Protein 4O2W (pdb70)

Structure (mmCIF, N/CA/C/O backbone):
data_4O2W
#
_entry.id   4O2W
#
_cell.length_a   53.383
_cell.length_b   70.902
_cell.length_c   105.549
_cell.angle_alpha   70.930
_cell.angle_beta   81.260
_cell.angle_gamma   90.840
#
_symmetry.space_group_name_H-M   'P 1'
#
loop_
_entity.id
_entity.type
_entity.pdbx_description
1 polymer 'E3 ubiquitin-protein ligase HERC1'
2 non-polymer 'MAGNESIUM ION'
3 non-polymer 'CHLORIDE ION'
4 non-polymer 'UNKNOWN ATOM OR ION'
5 water water
#
loop_
_atom_site.group_PDB
_atom_site.id
_atom_site.type_symbol
_atom_site.label_atom_id
_atom_site.label_alt_id
_atom_site.label_comp_id
_atom_site.label_asym_id
_atom_site.label_entity_id
_atom_site.label_seq_id
_atom_site.pdbx_PDB_ins_code
_atom_site.Cartn_x
_atom_site.Cartn_y
_atom_site.Cartn_z
_atom_site.occupancy
_atom_site.B_iso_or_equiv
_atom_site.auth_seq_id
_atom_site.auth_comp_id
_atom_site.auth_asym_id
_atom_site.auth_atom_id
_atom_site.pdbx_PDB_model_num
ATOM 1 N N . LYS A 1 40 ? 23.458 77.282 75.827 1.00 29.09 3996 LYS A N 1
ATOM 2 C CA . LYS A 1 40 ? 24.278 76.065 76.122 1.00 29.15 3996 LYS A CA 1
ATOM 3 C C . LYS A 1 40 ? 25.752 76.430 76.298 1.00 28.30 3996 LYS A C 1
ATOM 4 O O . LYS A 1 40 ? 26.195 77.467 75.832 1.00 31.17 3996 LYS A O 1
ATOM 8 N N . CYS A 1 41 ? 26.505 75.581 76.984 1.00 25.60 3997 CYS A N 1
ATOM 9 C CA . CYS A 1 41 ? 27.955 75.732 77.072 1.00 23.58 3997 CYS A CA 1
ATOM 10 C C . CYS A 1 41 ? 28.590 74.347 76.970 1.00 21.22 3997 CYS A C 1
ATOM 11 O O . CYS A 1 41 ? 27.880 73.358 76.853 1.00 20.51 3997 CYS A O 1
ATOM 14 N N . ASP A 1 42 ? 29.919 74.288 76.995 1.00 19.94 3998 ASP A N 1
ATOM 15 C CA . ASP A 1 42 ? 30.646 73.021 76.971 1.00 19.19 3998 ASP A CA 1
ATOM 16 C C . ASP A 1 42 ? 31.184 72.772 78.362 1.00 16.97 3998 ASP A C 1
ATOM 17 O O . ASP A 1 42 ? 31.740 73.679 78.991 1.00 15.37 3998 ASP A O 1
ATOM 22 N N . VAL A 1 43 ? 31.014 71.540 78.833 1.00 14.82 3999 VAL A N 1
ATOM 23 C CA . VAL A 1 43 ? 31.453 71.158 80.145 1.00 13.94 3999 VAL A CA 1
ATOM 24 C C . VAL A 1 43 ? 32.329 69.942 80.030 1.00 13.87 3999 VAL A C 1
ATOM 25 O O . VAL A 1 43 ? 31.965 68.974 79.329 1.00 12.88 3999 VAL A O 1
ATOM 29 N N . TYR A 1 44 ? 33.464 69.998 80.731 1.00 13.54 4000 TYR A N 1
ATOM 30 C CA . TYR A 1 44 ? 34.425 68.902 80.791 1.00 14.37 4000 TYR A CA 1
ATOM 31 C C . TYR A 1 44 ? 34.612 68.480 82.245 1.00 13.83 4000 TYR A C 1
ATOM 32 O O . TYR A 1 44 ? 34.734 69.328 83.127 1.00 13.58 4000 TYR A O 1
ATOM 41 N N . LEU A 1 45 ? 34.634 67.162 82.458 1.00 12.70 4001 LEU A N 1
ATOM 42 C CA . LEU A 1 45 ? 34.712 66.537 83.747 1.00 12.88 4001 LEU A CA 1
ATOM 43 C C . LEU A 1 45 ? 35.775 65.465 83.712 1.00 12.20 4001 LEU A C 1
ATOM 44 O O . LEU A 1 45 ? 36.022 64.877 82.658 1.00 13.14 4001 LEU A O 1
ATOM 49 N N . TRP A 1 46 ? 36.412 65.214 84.846 1.00 11.17 4002 TRP A N 1
ATOM 50 C CA . TRP A 1 46 ? 37.466 64.201 84.936 1.00 10.89 4002 TRP A CA 1
ATOM 51 C C . TRP A 1 46 ? 37.763 63.864 86.388 1.00 11.02 4002 TRP A C 1
ATOM 52 O O . TRP A 1 46 ? 37.344 64.573 87.280 1.00 10.85 4002 TRP A O 1
ATOM 63 N N . GLY A 1 47 ? 38.443 62.751 86.602 1.00 11.10 4003 GLY A N 1
ATOM 64 C CA . GLY A 1 47 ? 38.749 62.235 87.918 1.00 11.58 4003 GLY A CA 1
ATOM 65 C C . GLY A 1 47 ? 37.921 60.988 88.208 1.00 12.10 4003 GLY A C 1
ATOM 66 O O . GLY A 1 47 ? 37.546 60.265 87.284 1.00 11.93 4003 GLY A O 1
ATOM 67 N N . ALA A 1 48 ? 37.629 60.764 89.493 1.00 12.25 4004 ALA A N 1
ATOM 68 C CA . ALA A 1 48 ? 36.853 59.611 89.944 1.00 12.69 4004 ALA A CA 1
ATOM 69 C C . ALA A 1 48 ? 35.388 59.763 89.524 1.00 13.07 4004 ALA A C 1
ATOM 70 O O . ALA A 1 48 ? 34.817 60.871 89.553 1.00 12.62 4004 ALA A O 1
ATOM 72 N N . GLY A 1 49 ? 34.794 58.655 89.085 1.00 13.04 4005 GLY A N 1
ATOM 73 C CA . GLY A 1 49 ? 33.438 58.660 88.564 1.00 13.17 4005 GLY A CA 1
ATOM 74 C C . GLY A 1 49 ? 32.668 57.390 88.905 1.00 13.98 4005 GLY A C 1
ATOM 75 O O . GLY A 1 49 ? 31.634 57.099 88.280 1.00 13.22 4005 GLY A O 1
ATOM 76 N N . ARG A 1 50 ? 33.118 56.665 89.921 1.00 14.93 4006 ARG A N 1
ATOM 77 C CA . ARG A 1 50 ? 32.500 55.381 90.272 1.00 16.95 4006 ARG A CA 1
ATOM 78 C C . ARG A 1 50 ? 31.110 55.464 90.944 1.00 16.11 4006 ARG A C 1
ATOM 79 O O . ARG A 1 50 ? 30.387 54.460 90.973 1.00 14.59 4006 ARG A O 1
ATOM 87 N N . HIS A 1 51 ? 30.725 56.651 91.436 1.00 14.57 4007 HIS A N 1
ATOM 88 C CA . HIS A 1 51 ? 29.378 56.862 91.961 1.00 14.02 4007 HIS A CA 1
ATOM 89 C C . HIS A 1 51 ? 28.465 57.590 90.992 1.00 12.47 4007 HIS A C 1
ATOM 90 O O . HIS A 1 51 ? 27.365 58.008 91.384 1.00 12.17 4007 HIS A O 1
ATOM 97 N N . GLY A 1 52 ? 28.912 57.746 89.744 1.00 10.90 4008 GLY A N 1
ATOM 98 C CA . GLY A 1 52 ? 28.157 58.444 88.708 1.00 10.88 4008 GLY A CA 1
ATOM 99 C C . GLY A 1 52 ? 28.271 59.966 88.718 1.00 10.59 4008 GLY A C 1
ATOM 100 O O . GLY A 1 52 ? 27.510 60.659 88.040 1.00 10.54 4008 GLY A O 1
ATOM 101 N N . GLN A 1 53 ? 29.208 60.494 89.495 1.00 10.29 4009 GLN A N 1
ATOM 102 C CA . GLN A 1 53 ? 29.364 61.948 89.609 1.00 10.58 4009 GLN A CA 1
ATOM 103 C C . GLN A 1 53 ? 29.837 62.653 88.318 1.00 10.91 4009 GLN A C 1
ATOM 104 O O . GLN A 1 53 ? 29.711 63.869 88.198 1.00 11.25 4009 GLN A O 1
ATOM 110 N N . LEU A 1 54 ? 30.373 61.908 87.354 1.00 11.06 4010 LEU A N 1
ATOM 111 C CA . LEU A 1 54 ? 30.704 62.466 86.041 1.00 11.51 4010 LEU A CA 1
ATOM 112 C C . LEU A 1 54 ? 29.649 62.113 84.968 1.00 12.15 4010 LEU A C 1
ATOM 113 O O . LEU A 1 54 ? 29.836 62.414 83.794 1.00 11.84 4010 LEU A O 1
ATOM 118 N N . ALA A 1 55 ? 28.540 61.497 85.381 1.00 13.06 4011 ALA A N 1
ATOM 119 C CA . ALA A 1 55 ? 27.502 61.055 84.452 1.00 13.82 4011 ALA A CA 1
ATOM 120 C C . ALA A 1 55 ? 28.124 60.344 83.243 1.00 14.64 4011 ALA A C 1
ATOM 121 O O . ALA A 1 55 ? 28.959 59.458 83.422 1.00 14.64 4011 ALA A O 1
ATOM 123 N N . GLU A 1 56 ? 27.782 60.748 82.023 1.00 16.17 4012 GLU A N 1
ATOM 124 C CA . GLU A 1 56 ? 28.206 60.002 80.828 1.00 17.85 4012 GLU A CA 1
ATOM 125 C C . GLU A 1 56 ? 29.693 60.169 80.481 1.00 17.60 4012 GLU A C 1
ATOM 126 O O . GLU A 1 56 ? 30.227 59.431 79.674 1.00 18.24 4012 GLU A O 1
ATOM 132 N N . ALA A 1 57 ? 30.379 61.128 81.094 1.00 17.86 4013 ALA A N 1
ATOM 133 C CA . ALA A 1 57 ? 31.811 61.283 80.870 1.00 17.75 4013 ALA A CA 1
ATOM 134 C C . ALA A 1 57 ? 32.652 60.068 81.292 1.00 18.08 4013 ALA A C 1
ATOM 135 O O . ALA A 1 57 ? 33.777 59.924 80.830 1.00 19.75 4013 ALA A O 1
ATOM 137 N N . GLY A 1 58 ? 32.136 59.224 82.177 1.00 18.03 4014 GLY A N 1
ATOM 138 C CA . GLY A 1 58 ? 32.781 57.947 82.487 1.00 18.20 4014 GLY A CA 1
ATOM 139 C C . GLY A 1 58 ? 32.969 57.653 83.966 1.00 18.39 4014 GLY A C 1
ATOM 140 O O . GLY A 1 58 ? 32.564 58.437 84.823 1.00 17.89 4014 GLY A O 1
ATOM 141 N N . ARG A 1 59 ? 33.634 56.525 84.242 1.00 19.29 4015 ARG A N 1
ATOM 142 C CA A ARG A 1 59 ? 33.820 56.029 85.600 0.50 19.37 4015 ARG A CA 1
ATOM 143 C CA B ARG A 1 59 ? 33.833 56.015 85.599 0.50 18.92 4015 ARG A CA 1
ATOM 144 C C . ARG A 1 59 ? 35.196 56.335 86.188 1.00 19.30 4015 ARG A C 1
ATOM 145 O O . ARG A 1 59 ? 35.326 56.523 87.397 1.00 20.37 4015 ARG A O 1
ATOM 160 N N . ASN A 1 60 ? 36.224 56.321 85.357 1.00 19.84 4016 ASN A N 1
ATOM 161 C CA . ASN A 1 60 ? 37.584 56.656 85.799 1.00 20.93 4016 ASN A CA 1
ATOM 162 C C . ASN A 1 60 ? 38.231 57.416 84.661 1.00 20.62 4016 ASN A C 1
ATOM 163 O O . ASN A 1 60 ? 38.615 56.819 83.657 1.00 21.06 4016 ASN A O 1
ATOM 168 N N . VAL A 1 61 ? 38.334 58.729 84.822 1.00 19.18 4017 VAL A N 1
ATOM 169 C CA . VAL A 1 61 ? 38.661 59.615 83.729 1.00 18.76 4017 VAL A CA 1
ATOM 170 C C . VAL A 1 61 ? 39.945 60.396 84.059 1.00 19.29 4017 VAL A C 1
ATOM 171 O O . VAL A 1 61 ? 39.982 61.153 85.026 1.00 18.39 4017 VAL A O 1
ATOM 175 N N . MET A 1 62 ? 40.989 60.192 83.246 1.00 19.76 4018 MET A N 1
ATOM 176 C CA . MET A 1 62 ? 42.309 60.804 83.477 1.00 21.12 4018 MET A CA 1
ATOM 177 C C . MET A 1 62 ? 42.562 62.074 82.684 1.00 20.06 4018 MET A C 1
ATOM 178 O O . MET A 1 62 ? 43.553 62.754 82.941 1.00 19.56 4018 MET A O 1
ATOM 183 N N . VAL A 1 63 ? 41.694 62.364 81.716 1.00 19.64 4019 VAL A N 1
ATOM 184 C CA . VAL A 1 63 ? 41.811 63.531 80.852 1.00 20.17 4019 VAL A CA 1
ATOM 185 C C . VAL A 1 63 ? 40.437 64.158 80.718 1.00 19.10 4019 VAL A C 1
ATOM 186 O O . VAL A 1 63 ? 39.453 63.441 80.677 1.00 20.37 4019 VAL A O 1
ATOM 190 N N . PRO A 1 64 ? 40.361 65.492 80.644 1.00 17.65 4020 PRO A N 1
ATOM 191 C CA . PRO A 1 64 ? 39.062 66.133 80.577 1.00 17.12 4020 PRO A CA 1
ATOM 192 C C . PRO A 1 64 ? 38.151 65.510 79.517 1.00 17.38 4020 PRO A C 1
ATOM 193 O O . PRO A 1 64 ? 38.574 65.309 78.365 1.00 17.29 4020 PRO A O 1
ATOM 197 N N . ALA A 1 65 ? 36.915 65.201 79.890 1.00 15.99 4021 ALA A N 1
ATOM 198 C CA . ALA A 1 65 ? 36.021 64.530 78.948 1.00 15.55 4021 ALA A CA 1
ATOM 199 C C . ALA A 1 65 ? 34.746 65.295 78.821 1.00 14.93 4021 ALA A C 1
ATOM 200 O O . ALA A 1 65 ? 34.192 65.718 79.815 1.00 15.50 4021 ALA A O 1
ATOM 202 N N . ALA A 1 66 ? 34.264 65.472 77.602 1.00 15.06 4022 ALA A N 1
ATOM 203 C CA . ALA A 1 66 ? 33.025 66.221 77.363 1.00 15.46 4022 ALA A CA 1
ATOM 204 C C . ALA A 1 66 ? 31.817 65.604 78.087 1.00 15.63 4022 ALA A C 1
ATOM 205 O O . ALA A 1 66 ? 31.675 64.373 78.164 1.00 16.57 4022 ALA A O 1
ATOM 207 N N . ALA A 1 67 ? 30.958 66.461 78.632 1.00 15.32 4023 ALA A N 1
ATOM 208 C CA . ALA A 1 67 ? 29.721 66.005 79.281 1.00 15.36 4023 ALA A CA 1
ATOM 209 C C . ALA A 1 67 ? 28.516 66.747 78.682 1.00 15.56 4023 ALA A C 1
ATOM 210 O O . ALA A 1 67 ? 28.037 67.705 79.260 1.00 14.91 4023 ALA A O 1
ATOM 212 N N . PRO A 1 68 ? 28.026 66.292 77.518 1.00 15.67 4024 PRO A N 1
ATOM 213 C CA . PRO A 1 68 ? 26.909 66.940 76.820 1.00 16.01 4024 PRO A CA 1
ATOM 214 C C . PRO A 1 68 ? 25.658 67.172 77.693 1.00 15.44 4024 PRO A C 1
ATOM 215 O O . PRO A 1 68 ? 24.980 68.186 77.527 1.00 14.89 4024 PRO A O 1
ATOM 219 N N . SER A 1 69 ? 25.369 66.252 78.614 1.00 14.68 4025 SER A N 1
ATOM 220 C CA . SER A 1 69 ? 24.179 66.364 79.478 1.00 13.95 4025 SER A CA 1
ATOM 221 C C . SER A 1 69 ? 24.257 67.530 80.430 1.00 13.45 4025 SER A C 1
ATOM 222 O O . SER A 1 69 ? 23.240 67.928 80.962 1.00 13.40 4025 SER A O 1
ATOM 225 N N . PHE A 1 70 ? 25.463 68.052 80.671 1.00 13.57 4026 PHE A N 1
ATOM 226 C CA . PHE A 1 70 ? 25.670 69.205 81.531 1.00 13.45 4026 PHE A CA 1
ATOM 227 C C . PHE A 1 70 ? 25.552 70.542 80.776 1.00 13.82 4026 PHE A C 1
ATOM 228 O O . PHE A 1 70 ? 25.826 71.588 81.367 1.00 13.01 4026 PHE A O 1
ATOM 236 N N . SER A 1 71 ? 25.134 70.530 79.506 1.00 14.36 4027 SER A N 1
ATOM 237 C CA A SER A 1 71 ? 25.288 71.716 78.646 0.50 14.95 4027 SER A CA 1
ATOM 238 C CA B SER A 1 71 ? 25.270 71.707 78.637 0.50 14.96 4027 SER A CA 1
ATOM 239 C C . SER A 1 71 ? 24.445 72.941 79.037 1.00 15.90 4027 SER A C 1
ATOM 240 O O . SER A 1 71 ? 24.755 74.059 78.604 1.00 16.14 4027 SER A O 1
ATOM 245 N N . GLN A 1 72 ? 23.408 72.755 79.858 1.00 17.50 4028 GLN A N 1
ATOM 246 C CA . GLN A 1 72 ? 22.638 73.887 80.391 1.00 19.63 4028 GLN A CA 1
ATOM 247 C C . GLN A 1 72 ? 23.211 74.476 81.688 1.00 19.10 4028 GLN A C 1
ATOM 248 O O . GLN A 1 72 ? 22.561 75.313 82.305 1.00 17.57 4028 GLN A O 1
ATOM 254 N N . ALA A 1 73 ? 24.398 74.035 82.120 1.00 18.88 4029 ALA A N 1
ATOM 255 C CA . ALA A 1 73 ? 25.016 74.570 83.342 1.00 17.76 4029 ALA A CA 1
ATOM 256 C C . ALA A 1 73 ? 25.468 76.014 83.155 1.00 17.54 4029 ALA A C 1
ATOM 257 O O . ALA A 1 73 ? 26.065 76.339 82.138 1.00 17.22 4029 ALA A O 1
ATOM 259 N N . GLN A 1 74 ? 25.150 76.867 84.120 1.00 16.91 4030 GLN A N 1
ATOM 260 C CA . GLN A 1 74 ? 25.842 78.140 84.291 1.00 17.33 4030 GLN A CA 1
ATOM 261 C C . GLN A 1 74 ? 26.974 77.930 85.311 1.00 16.36 4030 GLN A C 1
ATOM 262 O O . GLN A 1 74 ? 28.034 78.545 85.199 1.00 16.44 4030 GLN A O 1
ATOM 268 N N . GLN A 1 75 ? 26.749 77.065 86.306 1.00 15.11 4031 GLN A N 1
ATOM 269 C CA . GLN A 1 75 ? 27.788 76.666 87.257 1.00 14.50 4031 GLN A CA 1
ATOM 270 C C . GLN A 1 75 ? 27.766 75.148 87.463 1.00 13.32 4031 GLN A C 1
ATOM 271 O O . GLN A 1 75 ? 26.711 74.500 87.353 1.00 13.16 4031 GLN A O 1
ATOM 277 N N . VAL A 1 76 ? 28.935 74.603 87.746 1.00 12.11 4032 VAL A N 1
ATOM 278 C CA . VAL A 1 76 ? 29.118 73.206 88.102 1.00 11.88 4032 VAL A CA 1
ATOM 279 C C . VAL A 1 76 ? 29.926 73.202 89.386 1.00 12.15 4032 VAL A C 1
ATOM 280 O O . VAL A 1 76 ? 30.922 73.928 89.499 1.00 11.37 4032 VAL A O 1
ATOM 284 N N . ILE A 1 77 ? 29.492 72.401 90.355 1.00 12.48 4033 ILE A N 1
ATOM 285 C CA . ILE A 1 77 ? 30.133 72.360 91.667 1.00 12.64 4033 ILE A CA 1
ATOM 286 C C . ILE A 1 77 ? 30.447 70.923 92.046 1.00 12.61 4033 ILE A C 1
ATOM 287 O O . ILE A 1 77 ? 29.556 70.117 92.263 1.00 12.88 4033 ILE A O 1
ATOM 292 N N . CYS A 1 78 ? 31.726 70.619 92.124 1.00 12.68 4034 CYS A N 1
ATOM 293 C CA . CYS A 1 78 ? 32.201 69.280 92.424 1.00 12.68 4034 CYS A CA 1
ATOM 294 C C . CYS A 1 78 ? 32.387 69.150 93.917 1.00 12.14 4034 CYS A C 1
ATOM 295 O O . CYS A 1 78 ? 32.954 70.035 94.558 1.00 11.33 4034 CYS A O 1
ATOM 298 N N . GLY A 1 79 ? 31.926 68.033 94.470 1.00 12.11 4035 GLY A N 1
ATOM 299 C CA . GLY A 1 79 ? 31.949 67.825 95.912 1.00 11.82 4035 GLY A CA 1
ATOM 300 C C . GLY A 1 79 ? 32.568 66.502 96.303 1.00 11.79 4035 GLY A C 1
ATOM 301 O O . GLY A 1 79 ? 33.530 66.051 95.704 1.00 11.40 4035 GLY A O 1
ATOM 302 N N . GLN A 1 80 ? 31.994 65.891 97.322 1.00 12.18 4036 GLN A N 1
ATOM 303 C CA A GLN A 1 80 ? 32.475 64.595 97.789 0.50 12.86 4036 GLN A CA 1
ATOM 304 C CA B GLN A 1 80 ? 32.454 64.608 97.837 0.50 12.26 4036 GLN A CA 1
ATOM 305 C C . GLN A 1 80 ? 31.802 63.473 96.999 1.00 12.33 4036 GLN A C 1
ATOM 306 O O . GLN A 1 80 ? 30.701 63.022 97.322 1.00 12.40 4036 GLN A O 1
ATOM 317 N N . ASN A 1 81 ? 32.473 63.049 95.927 1.00 11.97 4037 ASN A N 1
ATOM 318 C CA . ASN A 1 81 ? 31.952 62.048 94.983 1.00 12.41 4037 ASN A CA 1
ATOM 319 C C . ASN A 1 81 ? 30.582 62.409 94.425 1.00 12.14 4037 ASN A C 1
ATOM 320 O O . ASN A 1 81 ? 29.803 61.530 94.014 1.00 11.59 4037 ASN A O 1
ATOM 325 N N . CYS A 1 82 ? 30.308 63.717 94.353 1.00 11.97 4038 CYS A N 1
ATOM 326 C CA . CYS A 1 82 ? 29.030 64.208 93.830 1.00 12.02 4038 CYS A CA 1
ATOM 327 C C . CYS A 1 82 ? 29.251 65.508 93.056 1.00 11.60 4038 CYS A C 1
ATOM 328 O O . CYS A 1 82 ? 30.267 66.175 93.214 1.00 10.91 4038 CYS A O 1
ATOM 331 N N . THR A 1 83 ? 28.292 65.845 92.210 1.00 11.34 4039 THR A N 1
ATOM 332 C CA . THR A 1 83 ? 28.379 67.021 91.393 1.00 11.20 4039 THR A CA 1
ATOM 333 C C . THR A 1 83 ? 27.019 67.694 91.345 1.00 11.37 4039 THR A C 1
ATOM 334 O O . THR A 1 83 ? 26.000 67.009 91.182 1.00 10.98 4039 THR A O 1
ATOM 338 N N . PHE A 1 84 ? 27.009 69.027 91.504 1.00 10.95 4040 PHE A N 1
ATOM 339 C CA . PHE A 1 84 ? 25.802 69.849 91.308 1.00 10.98 4040 PHE A CA 1
ATOM 340 C C . PHE A 1 84 ? 25.959 70.819 90.132 1.00 11.33 4040 PHE A C 1
ATOM 341 O O . PHE A 1 84 ? 27.065 71.221 89.781 1.00 11.17 4040 PHE A O 1
ATOM 349 N N . VAL A 1 85 ? 24.819 71.163 89.534 1.00 11.98 4041 VAL A N 1
ATOM 350 C CA . VAL A 1 85 ? 24.716 72.140 88.466 1.00 11.95 4041 VAL A CA 1
ATOM 351 C C . VAL A 1 85 ? 23.700 73.181 88.873 1.00 12.16 4041 VAL A C 1
ATOM 352 O O . VAL A 1 85 ? 22.651 72.846 89.448 1.00 11.37 4041 VAL A O 1
ATOM 356 N N . ILE A 1 86 ? 24.025 74.454 88.618 1.00 12.61 4042 ILE A N 1
ATOM 357 C CA . ILE A 1 86 ? 23.038 75.534 88.707 1.00 13.05 4042 ILE A CA 1
ATOM 358 C C . ILE A 1 86 ? 22.767 76.024 87.272 1.00 13.48 4042 ILE A C 1
ATOM 359 O O . ILE A 1 86 ? 23.698 76.433 86.571 1.00 12.82 4042 ILE A O 1
ATOM 364 N N . GLN A 1 87 ? 21.511 75.939 86.822 1.00 14.09 4043 GLN A N 1
ATOM 365 C CA . GLN A 1 87 ? 21.118 76.549 85.545 1.00 15.00 4043 GLN A CA 1
ATOM 366 C C . GLN A 1 87 ? 20.950 78.067 85.695 1.00 15.60 4043 GLN A C 1
ATOM 367 O O . GLN A 1 87 ? 20.786 78.587 86.809 1.00 14.97 4043 GLN A O 1
ATOM 373 N N . ALA A 1 88 ? 20.949 78.763 84.565 1.00 16.51 4044 ALA A N 1
ATOM 374 C CA . ALA A 1 88 ? 20.809 80.218 84.546 1.00 17.60 4044 ALA A CA 1
ATOM 375 C C . ALA A 1 88 ? 19.468 80.672 85.128 1.00 17.14 4044 ALA A C 1
ATOM 376 O O . ALA A 1 88 ? 19.382 81.786 85.600 1.00 18.15 4044 ALA A O 1
ATOM 378 N N . ASN A 1 89 ? 18.443 79.817 85.109 1.00 16.24 4045 ASN A N 1
ATOM 379 C CA . ASN A 1 89 ? 17.163 80.138 85.752 1.00 16.56 4045 ASN A CA 1
ATOM 380 C C . ASN A 1 89 ? 17.072 79.806 87.259 1.00 15.94 4045 ASN A C 1
ATOM 381 O O . ASN A 1 89 ? 16.019 79.964 87.867 1.00 17.03 4045 ASN A O 1
ATOM 386 N N . GLY A 1 90 ? 18.153 79.334 87.881 1.00 14.61 4046 GLY A N 1
ATOM 387 C CA . GLY A 1 90 ? 18.110 79.094 89.329 1.00 13.74 4046 GLY A CA 1
ATOM 388 C C . GLY A 1 90 ? 17.786 77.674 89.764 1.00 13.00 4046 GLY A C 1
ATOM 389 O O . GLY A 1 90 ? 17.819 77.374 90.960 1.00 12.75 4046 GLY A O 1
ATOM 390 N N . THR A 1 91 ? 17.455 76.810 88.809 1.00 12.42 4047 THR A N 1
ATOM 391 C CA . THR A 1 91 ? 17.246 75.388 89.069 1.00 11.99 4047 THR A CA 1
ATOM 392 C C . THR A 1 91 ? 18.560 74.693 89.360 1.00 11.74 4047 THR A C 1
ATOM 393 O O . THR A 1 91 ? 19.586 74.981 88.721 1.00 11.72 4047 THR A O 1
ATOM 397 N N . VAL A 1 92 ? 18.535 73.772 90.317 1.00 11.04 4048 VAL A N 1
ATOM 398 C CA . VAL A 1 92 ? 19.727 73.048 90.703 1.00 10.96 4048 VAL A CA 1
ATOM 399 C C . VAL A 1 92 ? 19.511 71.548 90.418 1.00 10.95 4048 VAL A C 1
ATOM 400 O O . VAL A 1 92 ? 18.455 71.008 90.723 1.00 10.40 4048 VAL A O 1
ATOM 404 N N . LEU A 1 93 ? 20.524 70.884 89.845 1.00 10.97 4049 LEU A N 1
ATOM 405 C CA . LEU A 1 93 ? 20.476 69.425 89.640 1.00 10.87 4049 LEU A CA 1
ATOM 406 C C . LEU A 1 93 ? 21.684 68.791 90.314 1.00 10.75 4049 LEU A C 1
ATOM 407 O O . LEU A 1 93 ? 22.651 69.486 90.613 1.00 10.50 4049 LEU A O 1
ATOM 412 N N . ALA A 1 94 ? 21.621 67.478 90.554 1.00 10.37 4050 ALA A N 1
ATOM 413 C CA . ALA A 1 94 ? 22.682 66.761 91.248 1.00 10.26 4050 ALA A CA 1
ATOM 414 C C . ALA A 1 94 ? 22.874 65.344 90.689 1.00 10.78 4050 ALA A C 1
ATOM 415 O O . ALA A 1 94 ? 21.934 64.751 90.123 1.00 9.82 4050 ALA A O 1
ATOM 417 N N . CYS A 1 95 ? 24.091 64.812 90.835 1.00 10.86 4051 CYS A N 1
ATOM 418 C CA . CYS A 1 95 ? 24.340 63.406 90.559 1.00 11.58 4051 CYS A CA 1
ATOM 419 C C . CYS A 1 95 ? 25.528 62.965 91.362 1.00 11.30 4051 CYS A C 1
ATOM 420 O O . CYS A 1 95 ? 26.233 63.807 91.952 1.00 10.82 4051 CYS A O 1
ATOM 423 N N . GLY A 1 96 ? 25.742 61.656 91.399 1.00 10.37 4052 GLY A N 1
ATOM 424 C CA . GLY A 1 96 ? 26.849 61.094 92.131 1.00 10.57 4052 GLY A CA 1
ATOM 425 C C . GLY A 1 96 ? 26.413 60.375 93.397 1.00 10.72 4052 GLY A C 1
ATOM 426 O O . GLY A 1 96 ? 25.296 59.862 93.472 1.00 10.40 4052 GLY A O 1
ATOM 427 N N . GLU A 1 97 ? 27.308 60.331 94.386 1.00 11.07 4053 GLU A N 1
ATOM 428 C CA . GLU A 1 97 ? 27.056 59.600 95.613 1.00 11.78 4053 GLU A CA 1
ATOM 429 C C . GLU A 1 97 ? 25.988 60.311 96.446 1.00 11.75 4053 GLU A C 1
ATOM 430 O O . GLU A 1 97 ? 26.023 61.549 96.648 1.00 11.74 4053 GLU A O 1
ATOM 436 N N . GLY A 1 98 ? 25.043 59.521 96.924 1.00 11.86 4054 GLY A N 1
ATOM 437 C CA . GLY A 1 98 ? 23.877 60.027 97.638 1.00 11.88 4054 GLY A CA 1
ATOM 438 C C . GLY A 1 98 ? 23.912 59.790 99.128 1.00 12.06 4054 GLY A C 1
ATOM 439 O O . GLY A 1 98 ? 23.002 60.204 99.835 1.00 11.67 4054 GLY A O 1
ATOM 440 N N . SER A 1 99 ? 24.969 59.143 99.615 1.00 13.08 4055 SER A N 1
ATOM 441 C CA . SER A 1 99 ? 25.105 58.838 101.044 1.00 13.77 4055 SER A CA 1
ATOM 442 C C . SER A 1 99 ? 24.761 60.028 101.943 1.00 14.03 4055 SER A C 1
ATOM 443 O O . SER A 1 99 ? 25.132 61.176 101.633 1.00 13.68 4055 SER A O 1
ATOM 446 N N . TYR A 1 100 ? 24.044 59.746 103.034 1.00 13.76 4056 TYR A N 1
ATOM 447 C CA . TYR A 1 100 ? 23.669 60.742 104.039 1.00 14.55 4056 TYR A CA 1
ATOM 448 C C . TYR A 1 100 ? 22.932 61.978 103.483 1.00 13.81 4056 TYR A C 1
ATOM 449 O O . TYR A 1 100 ? 23.224 63.121 103.877 1.00 12.69 4056 TYR A O 1
ATOM 458 N N . GLY A 1 101 ? 22.000 61.730 102.559 1.00 12.81 4057 GLY A N 1
ATOM 459 C CA . GLY A 1 101 ? 21.218 62.756 101.900 1.00 12.93 4057 GLY A CA 1
ATOM 460 C C . GLY A 1 101 ? 21.969 63.744 101.016 1.00 12.91 4057 GLY A C 1
ATOM 461 O O . GLY A 1 101 ? 21.505 64.861 100.807 1.00 13.20 4057 GLY A O 1
ATOM 462 N N . ARG A 1 102 ? 23.100 63.331 100.455 1.00 12.36 4058 ARG A N 1
ATOM 463 C CA . ARG A 1 102 ? 24.037 64.285 99.856 1.00 12.27 4058 ARG A CA 1
ATOM 464 C C . ARG A 1 102 ? 23.432 65.108 98.734 1.00 11.79 4058 ARG A C 1
ATOM 465 O O . ARG A 1 102 ? 23.742 66.301 98.568 1.00 10.98 4058 ARG A O 1
ATOM 473 N N . LEU A 1 103 ? 22.579 64.460 97.957 1.00 11.80 4059 LEU A N 1
ATOM 474 C CA . LEU A 1 103 ? 22.066 65.057 96.739 1.00 12.37 4059 LEU A CA 1
ATOM 475 C C . LEU A 1 103 ? 20.761 65.848 96.951 1.00 12.95 4059 LEU A C 1
ATOM 476 O O . LEU A 1 103 ? 20.224 66.447 95.995 1.00 12.94 4059 LEU A O 1
ATOM 481 N N . GLY A 1 104 ? 20.254 65.859 98.187 1.00 13.03 4060 GLY A N 1
ATOM 482 C CA . GLY A 1 104 ? 19.095 66.691 98.520 1.00 13.54 4060 GLY A CA 1
ATOM 483 C C . GLY A 1 104 ? 17.781 66.230 97.916 1.00 13.69 4060 GLY A C 1
ATOM 484 O O . GLY A 1 104 ? 16.865 67.030 97.769 1.00 13.81 4060 GLY A O 1
ATOM 485 N N . GLN A 1 105 ? 17.691 64.939 97.595 1.00 14.10 4061 GLN A N 1
ATOM 486 C CA . GLN A 1 105 ? 16.538 64.353 96.896 1.00 14.54 4061 GLN A CA 1
ATOM 487 C C . GLN A 1 105 ? 15.481 63.820 97.855 1.00 15.03 4061 GLN A C 1
ATOM 488 O O . GLN A 1 105 ? 14.444 63.333 97.421 1.00 15.32 4061 GLN A O 1
ATOM 494 N N . GLY A 1 106 ? 15.740 63.903 99.160 1.00 15.30 4062 GLY A N 1
ATOM 495 C CA . GLY A 1 106 ? 14.847 63.328 100.147 1.00 15.76 4062 GLY A CA 1
ATOM 496 C C . GLY A 1 106 ? 15.126 61.858 100.402 1.00 16.07 4062 GLY A C 1
ATOM 497 O O . GLY A 1 106 ? 14.380 61.199 101.114 1.00 16.94 4062 GLY A O 1
ATOM 498 N N . ASN A 1 107 ? 16.217 61.343 99.858 1.00 16.37 4063 ASN A N 1
ATOM 499 C CA . ASN A 1 107 ? 16.607 59.958 100.095 1.00 16.92 4063 ASN A CA 1
ATOM 500 C C . ASN A 1 107 ? 18.118 59.941 100.055 1.00 17.05 4063 ASN A C 1
ATOM 501 O O . ASN A 1 107 ? 18.716 61.020 99.996 1.00 17.87 4063 ASN A O 1
ATOM 506 N N . SER A 1 108 ? 18.740 58.759 100.092 1.00 16.05 4064 SER A N 1
ATOM 507 C CA . SER A 1 108 ? 20.203 58.654 99.980 1.00 16.19 4064 SER A CA 1
ATOM 508 C C . SER A 1 108 ? 20.682 57.821 98.793 1.00 15.66 4064 SER A C 1
ATOM 509 O O . SER A 1 108 ? 21.757 57.256 98.848 1.00 15.42 4064 SER A O 1
ATOM 512 N N . ASP A 1 109 ? 19.895 57.788 97.721 1.00 15.35 4065 ASP A N 1
ATOM 513 C CA . ASP A 1 109 ? 20.218 57.012 96.538 1.00 15.93 4065 ASP A CA 1
ATOM 514 C C . ASP A 1 109 ? 21.362 57.644 95.730 1.00 14.68 4065 ASP A C 1
ATOM 515 O O . ASP A 1 109 ? 21.395 58.861 95.534 1.00 14.30 4065 ASP A O 1
ATOM 520 N N . ASP A 1 110 ? 22.291 56.826 95.247 1.00 13.98 4066 ASP A N 1
ATOM 521 C CA . ASP A 1 110 ? 23.276 57.278 94.241 1.00 14.79 4066 ASP A CA 1
ATOM 522 C C . ASP A 1 110 ? 22.566 57.537 92.901 1.00 14.56 4066 ASP A C 1
ATOM 523 O O . ASP A 1 110 ? 21.645 56.810 92.528 1.00 14.16 4066 ASP A O 1
ATOM 528 N N . LEU A 1 111 ? 22.968 58.590 92.193 1.00 14.62 4067 LEU A N 1
ATOM 529 C CA . LEU A 1 111 ? 22.356 58.930 90.906 1.00 14.14 4067 LEU A CA 1
ATOM 530 C C . LEU A 1 111 ? 23.398 59.092 89.810 1.00 14.14 4067 LEU A C 1
ATOM 531 O O . LEU A 1 111 ? 24.397 59.803 89.998 1.00 14.05 4067 LEU A O 1
ATOM 536 N N . HIS A 1 112 ? 23.158 58.456 88.662 1.00 13.09 4068 HIS A N 1
ATOM 537 C CA . HIS A 1 112 ? 24.109 58.484 87.549 1.00 13.39 4068 HIS A CA 1
ATOM 538 C C . HIS A 1 112 ? 23.749 59.489 86.464 1.00 12.95 4068 HIS A C 1
ATOM 539 O O . HIS A 1 112 ? 24.501 59.632 85.500 1.00 13.02 4068 HIS A O 1
ATOM 546 N N . VAL A 1 113 ? 22.607 60.160 86.601 1.00 12.63 4069 VAL A N 1
ATOM 547 C CA . VAL A 1 113 ? 22.251 61.267 85.720 1.00 12.99 4069 VAL A CA 1
ATOM 548 C C . VAL A 1 113 ? 21.873 62.470 86.559 1.00 12.53 4069 VAL A C 1
ATOM 549 O O . VAL A 1 113 ? 21.380 62.311 87.674 1.00 13.25 4069 VAL A O 1
ATOM 553 N N . LEU A 1 114 ? 22.098 63.668 86.015 1.00 12.42 4070 LEU A N 1
ATOM 554 C CA . LEU A 1 114 ? 21.684 64.898 86.672 1.00 12.14 4070 LEU A CA 1
ATOM 555 C C . LEU A 1 114 ? 20.195 64.883 86.921 1.00 12.00 4070 LEU A C 1
ATOM 556 O O . LEU A 1 114 ? 19.411 64.624 85.996 1.00 11.58 4070 LEU A O 1
ATOM 561 N N . THR A 1 115 ? 19.814 65.170 88.160 1.00 11.54 4071 THR A N 1
ATOM 562 C CA . THR A 1 115 ? 18.427 65.090 88.607 1.00 12.07 4071 THR A CA 1
ATOM 563 C C . THR A 1 115 ? 18.082 66.359 89.383 1.00 11.99 4071 THR A C 1
ATOM 564 O O . THR A 1 115 ? 18.807 66.764 90.284 1.00 11.12 4071 THR A O 1
ATOM 568 N N . VAL A 1 116 ? 16.965 66.973 89.031 1.00 12.37 4072 VAL A N 1
ATOM 569 C CA . VAL A 1 116 ? 16.540 68.221 89.648 1.00 12.51 4072 VAL A CA 1
ATOM 570 C C . VAL A 1 116 ? 16.353 68.003 91.159 1.00 12.17 4072 VAL A C 1
ATOM 571 O O . VAL A 1 116 ? 15.887 66.954 91.581 1.00 12.23 4072 VAL A O 1
ATOM 575 N N . ILE A 1 117 ? 16.835 68.960 91.967 1.00 11.48 4073 ILE A N 1
ATOM 576 C CA . ILE A 1 117 ? 16.539 69.000 93.375 1.00 11.53 4073 ILE A CA 1
ATOM 577 C C . ILE A 1 117 ? 15.168 69.697 93.519 1.00 11.97 4073 ILE A C 1
ATOM 578 O O . ILE A 1 117 ? 15.085 70.927 93.552 1.00 12.14 4073 ILE A O 1
ATOM 583 N N . SER A 1 118 ? 14.103 68.907 93.564 1.00 12.61 4074 SER A N 1
ATOM 584 C CA A SER A 1 118 ? 12.740 69.428 93.603 0.50 13.36 4074 SER A CA 1
ATOM 585 C CA B SER A 1 118 ? 12.740 69.442 93.594 0.50 13.02 4074 SER A CA 1
ATOM 586 C C . SER A 1 118 ? 12.487 70.303 94.826 1.00 13.56 4074 SER A C 1
ATOM 587 O O . SER A 1 118 ? 11.710 71.246 94.768 1.00 14.84 4074 SER A O 1
ATOM 592 N N . ALA A 1 119 ? 13.152 70.004 95.932 1.00 13.99 4075 ALA A N 1
ATOM 593 C CA . ALA A 1 119 ? 12.993 70.808 97.153 1.00 14.35 4075 ALA A CA 1
ATOM 594 C C . ALA A 1 119 ? 13.530 72.244 97.066 1.00 14.13 4075 ALA A C 1
ATOM 595 O O . ALA A 1 119 ? 13.288 73.029 97.962 1.00 15.35 4075 ALA A O 1
ATOM 597 N N . LEU A 1 120 ? 14.248 72.610 96.012 1.00 13.88 4076 LEU A N 1
ATOM 598 C CA . LEU A 1 120 ? 14.607 74.021 95.821 1.00 13.15 4076 LEU A CA 1
ATOM 599 C C . LEU A 1 120 ? 13.798 74.661 94.720 1.00 13.30 4076 LEU A C 1
ATOM 600 O O . LEU A 1 120 ? 13.964 75.866 94.440 1.00 12.67 4076 LEU A O 1
ATOM 605 N N . GLN A 1 121 ? 12.911 73.885 94.090 1.00 13.62 4077 GLN A N 1
ATOM 606 C CA . GLN A 1 121 ? 12.061 74.462 93.055 1.00 14.02 4077 GLN A CA 1
ATOM 607 C C . GLN A 1 121 ? 11.186 75.512 93.687 1.00 13.57 4077 GLN A C 1
ATOM 608 O O . GLN A 1 121 ? 10.597 75.272 94.735 1.00 13.78 4077 GLN A O 1
ATOM 614 N N A GLY A 1 122 ? 11.114 76.673 93.041 0.50 13.70 4078 GLY A N 1
ATOM 615 N N B GLY A 1 122 ? 11.116 76.688 93.067 0.50 13.43 4078 GLY A N 1
ATOM 616 C CA A GLY A 1 122 ? 10.390 77.834 93.560 0.50 13.56 4078 GLY A CA 1
ATOM 617 C CA B GLY A 1 122 ? 10.374 77.831 93.621 0.50 13.10 4078 GLY A CA 1
ATOM 618 C C A GLY A 1 122 ? 11.366 78.955 93.852 0.50 13.77 4078 GLY A C 1
ATOM 619 C C B GLY A 1 122 ? 11.328 78.826 94.254 0.50 13.13 4078 GLY A C 1
ATOM 620 O O A GLY A 1 122 ? 11.071 80.123 93.631 0.50 13.15 4078 GLY A O 1
ATOM 621 O O B GLY A 1 122 ? 10.923 79.822 94.851 0.50 12.13 4078 GLY A O 1
ATOM 622 N N A PHE A 1 123 ? 12.542 78.575 94.345 0.50 14.09 4079 PHE A N 1
ATOM 623 N N B PHE A 1 123 ? 12.615 78.537 94.119 0.50 13.35 4079 PHE A N 1
ATOM 624 C CA A PHE A 1 123 ? 13.607 79.520 94.661 0.50 14.06 4079 PHE A CA 1
ATOM 625 C CA B PHE A 1 123 ? 13.652 79.420 94.618 0.50 13.43 4079 PHE A CA 1
ATOM 626 C C A PHE A 1 123 ? 14.624 79.580 93.519 0.50 13.76 4079 PHE A C 1
ATOM 627 C C B PHE A 1 123 ? 14.696 79.551 93.520 0.50 13.37 4079 PHE A C 1
ATOM 628 O O A PHE A 1 123 ? 14.883 78.575 92.853 0.50 13.72 4079 PHE A O 1
ATOM 629 O O B PHE A 1 123 ? 15.044 78.562 92.872 0.50 13.39 4079 PHE A O 1
ATOM 644 N N . VAL A 1 124 ? 15.183 80.765 93.293 1.00 13.21 4080 VAL A N 1
ATOM 645 C CA . VAL A 1 124 ? 16.247 80.969 92.334 1.00 12.89 4080 VAL A CA 1
ATOM 646 C C . VAL A 1 124 ? 17.557 80.878 93.116 1.00 12.74 4080 VAL A C 1
ATOM 647 O O . VAL A 1 124 ? 17.861 81.746 93.936 1.00 12.49 4080 VAL A O 1
ATOM 651 N N . VAL A 1 125 ? 18.316 79.814 92.868 1.00 12.13 4081 VAL A N 1
ATOM 652 C CA . VAL A 1 125 ? 19.585 79.594 93.540 1.00 12.27 4081 VAL A CA 1
ATOM 653 C C . VAL A 1 125 ? 20.677 80.287 92.747 1.00 12.50 4081 VAL A C 1
ATOM 654 O O . VAL A 1 125 ? 20.764 80.112 91.521 1.00 12.72 4081 VAL A O 1
ATOM 658 N N . THR A 1 126 ? 21.475 81.101 93.432 1.00 12.37 4082 THR A N 1
ATOM 659 C CA . THR A 1 126 ? 22.550 81.868 92.810 1.00 12.94 4082 THR A CA 1
ATOM 660 C C . THR A 1 126 ? 23.945 81.297 93.075 1.00 12.97 4082 THR A C 1
ATOM 661 O O . THR A 1 126 ? 24.868 81.508 92.276 1.00 12.11 4082 THR A O 1
ATOM 665 N N . GLN A 1 127 ? 24.116 80.627 94.218 1.00 12.92 4083 GLN A N 1
ATOM 666 C CA . GLN A 1 127 ? 25.399 80.024 94.565 1.00 13.46 4083 GLN A CA 1
ATOM 667 C C . GLN A 1 127 ? 25.198 78.732 95.336 1.00 11.54 4083 GLN A C 1
ATOM 668 O O . GLN A 1 127 ? 24.219 78.566 96.019 1.00 10.21 4083 GLN A O 1
ATOM 674 N N . LEU A 1 128 ? 26.160 77.837 95.231 1.00 10.91 4084 LEU A N 1
ATOM 675 C CA . LEU A 1 128 ? 26.108 76.570 95.946 1.00 10.57 4084 LEU A CA 1
ATOM 676 C C . LEU A 1 128 ? 27.510 76.121 96.307 1.00 10.35 4084 LEU A C 1
ATOM 677 O O . LEU A 1 128 ? 28.431 76.176 95.459 1.00 10.42 4084 LEU A O 1
ATOM 682 N N . VAL A 1 129 ? 27.661 75.654 97.544 1.00 9.92 4085 VAL A N 1
ATOM 683 C CA . VAL A 1 129 ? 28.924 75.127 98.032 1.00 10.26 4085 VAL A CA 1
ATOM 684 C C . VAL A 1 129 ? 28.687 73.774 98.664 1.00 10.44 4085 VAL A C 1
ATOM 685 O O . VAL A 1 129 ? 27.599 73.482 99.156 1.00 10.48 4085 VAL A O 1
ATOM 689 N N . THR A 1 130 ? 29.689 72.921 98.608 1.00 11.19 4086 THR A N 1
ATOM 690 C CA . THR A 1 130 ? 29.576 71.584 99.153 1.00 11.60 4086 THR A CA 1
ATOM 691 C C . THR A 1 130 ? 30.927 71.136 99.700 1.00 12.10 4086 THR A C 1
ATOM 692 O O . THR A 1 130 ? 31.947 71.576 99.225 1.00 12.07 4086 THR A O 1
ATOM 696 N N . SER A 1 131 ? 30.940 70.265 100.697 1.00 13.18 4087 SER A N 1
ATOM 697 C CA . SER A 1 131 ? 32.204 69.865 101.321 1.00 14.15 4087 SER A CA 1
ATOM 698 C C . SER A 1 131 ? 32.972 68.878 100.414 1.00 14.87 4087 SER A C 1
ATOM 699 O O . SER A 1 131 ? 32.370 68.206 99.560 1.00 13.57 4087 SER A O 1
ATOM 702 N N . CYS A 1 132 ? 34.284 68.790 100.624 1.00 14.87 4088 CYS A N 1
ATOM 703 C CA . CYS A 1 132 ? 35.125 67.860 99.884 1.00 16.39 4088 CYS A CA 1
ATOM 704 C C . CYS A 1 132 ? 35.603 66.685 100.736 1.00 15.60 4088 CYS A C 1
ATOM 705 O O . CYS A 1 132 ? 36.577 66.045 100.408 1.00 15.70 4088 CYS A O 1
ATOM 708 N N . GLY A 1 133 ? 34.932 66.412 101.840 1.00 15.41 4089 GLY A N 1
ATOM 709 C CA . GLY A 1 133 ? 35.335 65.315 102.702 1.00 15.22 4089 GLY A CA 1
ATOM 710 C C . GLY A 1 133 ? 34.390 65.059 103.843 1.00 15.57 4089 GLY A C 1
ATOM 711 O O . GLY A 1 133 ? 33.327 65.686 103.941 1.00 14.91 4089 GLY A O 1
ATOM 712 N N . SER A 1 134 ? 34.788 64.107 104.698 1.00 16.21 4090 SER A N 1
ATOM 713 C CA . SER A 1 134 ? 33.945 63.589 105.758 1.00 15.82 4090 SER A CA 1
ATOM 714 C C . SER A 1 134 ? 32.647 63.096 105.094 1.00 16.43 4090 SER A C 1
ATOM 715 O O . SER A 1 134 ? 32.684 62.638 103.944 1.00 15.48 4090 SER A O 1
ATOM 718 N N . ASP A 1 135 ? 31.505 63.204 105.771 1.00 16.71 4091 ASP A N 1
ATOM 719 C CA . ASP A 1 135 ? 30.304 62.572 105.262 1.00 17.40 4091 ASP A CA 1
ATOM 720 C C . ASP A 1 135 ? 29.432 63.453 104.383 1.00 16.27 4091 ASP A C 1
ATOM 721 O O . ASP A 1 135 ? 28.428 62.981 103.842 1.00 16.44 4091 ASP A O 1
ATOM 726 N N . GLY A 1 136 ? 29.835 64.704 104.194 1.00 14.39 4092 GLY A N 1
ATOM 727 C CA . GLY A 1 136 ? 29.301 65.471 103.084 1.00 13.86 4092 GLY A CA 1
ATOM 728 C C . GLY A 1 136 ? 28.162 66.347 103.511 1.00 13.35 4092 GLY A C 1
ATOM 729 O O . GLY A 1 136 ? 27.249 65.893 104.200 1.00 13.36 4092 GLY A O 1
ATOM 730 N N . HIS A 1 137 ? 28.240 67.627 103.149 1.00 12.50 4093 HIS A N 1
ATOM 731 C CA . HIS A 1 137 ? 27.113 68.516 103.333 1.00 12.20 4093 HIS A CA 1
ATOM 732 C C . HIS A 1 137 ? 27.212 69.674 102.357 1.00 11.77 4093 HIS A C 1
ATOM 733 O O . HIS A 1 137 ? 28.267 69.885 101.754 1.00 12.15 4093 HIS A O 1
ATOM 740 N N . SER A 1 138 ? 26.109 70.389 102.194 1.00 11.02 4094 SER A N 1
ATOM 741 C CA . SER A 1 138 ? 25.973 71.400 101.157 1.00 11.04 4094 SER A CA 1
ATOM 742 C C . SER A 1 138 ? 25.169 72.608 101.641 1.00 11.32 4094 SER A C 1
ATOM 743 O O . SER A 1 138 ? 24.340 72.490 102.558 1.00 10.94 4094 SER A O 1
ATOM 746 N N . MET A 1 139 ? 25.413 73.762 101.024 1.00 11.28 4095 MET A N 1
ATOM 747 C CA . MET A 1 139 ? 24.630 74.955 101.274 1.00 12.07 4095 MET A CA 1
ATOM 748 C C . MET A 1 139 ? 24.311 75.645 99.950 1.00 11.69 4095 MET A C 1
ATOM 749 O O . MET A 1 139 ? 25.196 75.753 99.079 1.00 11.19 4095 MET A O 1
ATOM 754 N N . ALA A 1 140 ? 23.061 76.084 99.786 1.00 10.97 4096 ALA A N 1
ATOM 755 C CA . ALA A 1 140 ? 22.680 76.854 98.599 1.00 10.99 4096 ALA A CA 1
ATOM 756 C C . ALA A 1 140 ? 22.145 78.218 99.020 1.00 10.97 4096 ALA A C 1
ATOM 757 O O . ALA A 1 140 ? 21.469 78.346 100.063 1.00 11.05 4096 ALA A O 1
ATOM 759 N N . LEU A 1 141 ? 22.407 79.212 98.189 1.00 10.68 4097 LEU A N 1
ATOM 760 C CA . LEU A 1 141 ? 22.049 80.589 98.470 1.00 11.20 4097 LEU A CA 1
ATOM 761 C C . LEU A 1 141 ? 21.026 81.035 97.464 1.00 11.92 4097 LEU A C 1
ATOM 762 O O . LEU A 1 141 ? 21.229 80.845 96.260 1.00 12.49 4097 LEU A O 1
ATOM 767 N N . THR A 1 142 ? 19.952 81.663 97.921 1.00 12.83 4098 THR A N 1
ATOM 768 C CA . THR A 1 142 ? 18.944 82.197 96.996 1.00 13.98 4098 THR A CA 1
ATOM 769 C C . THR A 1 142 ? 19.225 83.659 96.610 1.00 15.51 4098 THR A C 1
ATOM 770 O O . THR A 1 142 ? 20.121 84.318 97.170 1.00 14.44 4098 THR A O 1
ATOM 774 N N . GLU A 1 143 ? 18.452 84.146 95.639 1.00 17.14 4099 GLU A N 1
ATOM 775 C CA . GLU A 1 143 ? 18.427 85.571 95.276 1.00 19.21 4099 GLU A CA 1
ATOM 776 C C . GLU A 1 143 ? 18.129 86.515 96.414 1.00 18.90 4099 GLU A C 1
ATOM 777 O O . GLU A 1 143 ? 18.594 87.636 96.412 1.00 20.45 4099 GLU A O 1
ATOM 783 N N . SER A 1 144 ? 17.300 86.097 97.356 1.00 20.18 4100 SER A N 1
ATOM 784 C CA . SER A 1 144 ? 16.964 86.957 98.481 1.00 21.45 4100 SER A CA 1
ATOM 785 C C . SER A 1 144 ? 17.967 86.862 99.659 1.00 20.75 4100 SER A C 1
ATOM 786 O O . SER A 1 144 ? 17.728 87.453 100.695 1.00 21.38 4100 SER A O 1
ATOM 789 N N . GLY A 1 145 ? 19.063 86.113 99.509 1.00 19.88 4101 GLY A N 1
ATOM 790 C CA . GLY A 1 145 ? 20.112 86.032 100.535 1.00 18.14 4101 GLY A CA 1
ATOM 791 C C . GLY A 1 145 ? 19.837 84.972 101.588 1.00 17.85 4101 GLY A C 1
ATOM 792 O O . GLY A 1 145 ? 20.364 85.033 102.705 1.00 17.20 4101 GLY A O 1
ATOM 793 N N . GLU A 1 146 ? 18.999 83.999 101.252 1.00 17.56 4102 GLU A N 1
ATOM 794 C CA . GLU A 1 146 ? 18.631 82.943 102.216 1.00 18.01 4102 GLU A CA 1
ATOM 795 C C . GLU A 1 146 ? 19.462 81.710 101.935 1.00 15.33 4102 GLU A C 1
ATOM 796 O O . GLU A 1 146 ? 19.796 81.461 100.786 1.00 14.52 4102 GLU A O 1
ATOM 802 N N . VAL A 1 147 ? 19.786 80.966 102.990 1.00 13.68 4103 VAL A N 1
ATOM 803 C CA . VAL A 1 147 ? 20.673 79.812 102.895 1.00 13.35 4103 VAL A CA 1
ATOM 804 C C . VAL A 1 147 ? 19.923 78.537 103.241 1.00 12.59 4103 VAL A C 1
ATOM 805 O O . VAL A 1 147 ? 19.239 78.466 104.263 1.00 13.53 4103 VAL A O 1
ATOM 809 N N . PHE A 1 148 ? 20.057 77.539 102.382 1.00 12.07 4104 PHE A N 1
ATOM 810 C CA . PHE A 1 148 ? 19.444 76.229 102.575 1.00 11.45 4104 PHE A CA 1
ATOM 811 C C . PHE A 1 148 ? 20.539 75.206 102.716 1.00 10.96 4104 PHE A C 1
ATOM 812 O O . PHE A 1 148 ? 21.446 75.187 101.885 1.00 10.73 4104 PHE A O 1
ATOM 820 N N . SER A 1 149 ? 20.474 74.347 103.737 1.00 10.05 4105 SER A N 1
ATOM 821 C CA . SER A 1 149 ? 21.520 73.343 103.914 1.00 9.95 4105 SER A CA 1
ATOM 822 C C . SER A 1 149 ? 20.970 71.923 103.919 1.00 9.87 4105 SER A C 1
ATOM 823 O O . SER A 1 149 ? 19.792 71.707 104.229 1.00 10.59 4105 SER A O 1
ATOM 826 N N . TRP A 1 150 ? 21.816 70.963 103.569 1.00 9.46 4106 TRP A N 1
ATOM 827 C CA . TRP A 1 150 ? 21.411 69.543 103.561 1.00 9.68 4106 TRP A CA 1
ATOM 828 C C . TRP A 1 150 ? 22.605 68.620 103.566 1.00 9.58 4106 TRP A C 1
ATOM 829 O O . TRP A 1 150 ? 23.713 69.023 103.252 1.00 9.67 4106 TRP A O 1
ATOM 840 N N . GLY A 1 151 ? 22.357 67.365 103.893 1.00 10.29 4107 GLY A N 1
ATOM 841 C CA . GLY A 1 151 ? 23.397 66.350 103.956 1.00 10.34 4107 GLY A CA 1
ATOM 842 C C . GLY A 1 151 ? 23.544 65.810 105.382 1.00 11.15 4107 GLY A C 1
ATOM 843 O O . GLY A 1 151 ? 22.594 65.749 106.161 1.00 10.54 4107 GLY A O 1
ATOM 844 N N . ASP A 1 152 ? 24.751 65.399 105.714 1.00 12.29 4108 ASP A N 1
ATOM 845 C CA . ASP A 1 152 ? 25.031 64.847 107.022 1.00 13.93 4108 ASP A CA 1
ATOM 846 C C . ASP A 1 152 ? 24.962 65.930 108.087 1.00 14.47 4108 ASP A C 1
ATOM 847 O O . ASP A 1 152 ? 25.523 67.020 107.912 1.00 14.30 4108 ASP A O 1
ATOM 852 N N . GLY A 1 153 ? 24.294 65.600 109.194 1.00 14.63 4109 GLY A N 1
ATOM 853 C CA . GLY A 1 153 ? 24.002 66.541 110.262 1.00 15.16 4109 GLY A CA 1
ATOM 854 C C . GLY A 1 153 ? 24.981 66.580 111.413 1.00 15.39 4109 GLY A C 1
ATOM 855 O O . GLY A 1 153 ? 24.862 67.432 112.292 1.00 14.40 4109 GLY A O 1
ATOM 856 N N . ASP A 1 154 ? 25.953 65.672 111.421 1.00 16.08 4110 ASP A N 1
ATOM 857 C CA . ASP A 1 154 ? 26.864 65.562 112.562 1.00 15.74 4110 ASP A CA 1
ATOM 858 C C . ASP A 1 154 ? 27.534 66.896 112.890 1.00 15.86 4110 ASP A C 1
ATOM 859 O O . ASP A 1 154 ? 27.911 67.652 111.994 1.00 14.78 4110 ASP A O 1
ATOM 864 N N . TYR A 1 155 ? 27.662 67.157 114.190 1.00 16.23 4111 TYR A N 1
ATOM 865 C CA . TYR A 1 155 ? 28.400 68.293 114.718 1.00 17.18 4111 TYR A CA 1
ATOM 866 C C . TYR A 1 155 ? 27.645 69.606 114.631 1.00 15.81 4111 TYR A C 1
ATOM 867 O O . TYR A 1 155 ? 28.144 70.619 115.076 1.00 15.27 4111 TYR A O 1
ATOM 876 N N . GLY A 1 156 ? 26.445 69.592 114.071 1.00 15.16 4112 GLY A N 1
ATOM 877 C CA . GLY A 1 156 ? 25.646 70.812 113.945 1.00 15.29 4112 GLY A CA 1
ATOM 878 C C . GLY A 1 156 ? 25.993 71.659 112.743 1.00 14.73 4112 GLY A C 1
ATOM 879 O O . GLY A 1 156 ? 25.534 72.800 112.628 1.00 14.95 4112 GLY A O 1
ATOM 880 N N . LYS A 1 157 ? 26.787 71.092 111.831 1.00 13.88 4113 LYS A N 1
ATOM 881 C CA . LYS A 1 157 ? 27.274 71.822 110.683 1.00 13.16 4113 LYS A CA 1
ATOM 882 C C . LYS A 1 157 ? 26.203 72.302 109.703 1.00 12.63 4113 LYS A C 1
ATOM 883 O O . LYS A 1 157 ? 26.502 73.115 108.843 1.00 12.86 4113 LYS A O 1
ATOM 889 N N . LEU A 1 158 ? 24.973 71.814 109.812 1.00 11.95 4114 LEU A N 1
ATOM 890 C CA . LEU A 1 158 ? 23.874 72.291 108.938 1.00 11.29 4114 LEU A CA 1
ATOM 891 C C . LEU A 1 158 ? 23.187 73.541 109.500 1.00 11.04 4114 LEU A C 1
ATOM 892 O O . LEU A 1 158 ? 22.431 74.200 108.790 1.00 10.20 4114 LEU A O 1
ATOM 897 N N . GLY A 1 159 ? 23.397 73.817 110.785 1.00 10.83 4115 GLY A N 1
ATOM 898 C CA . GLY A 1 159 ? 22.907 75.060 111.418 1.00 11.57 4115 GLY A CA 1
ATOM 899 C C . GLY A 1 159 ? 21.439 75.134 111.861 1.00 12.13 4115 GLY A C 1
ATOM 900 O O . GLY A 1 159 ? 20.908 76.248 112.042 1.00 12.12 4115 GLY A O 1
ATOM 901 N N . HIS A 1 160 ? 20.791 73.976 112.048 1.00 12.34 4116 HIS A N 1
ATOM 902 C CA . HIS A 1 160 ? 19.349 73.904 112.359 1.00 12.56 4116 HIS A CA 1
ATOM 903 C C . HIS A 1 160 ? 19.078 73.705 113.855 1.00 12.96 4116 HIS A C 1
ATOM 904 O O . HIS A 1 160 ? 17.955 73.489 114.251 1.00 13.46 4116 HIS A O 1
ATOM 911 N N . GLY A 1 161 ? 20.115 73.784 114.680 1.00 13.72 4117 GLY A N 1
ATOM 912 C CA . GLY A 1 161 ? 19.990 73.606 116.125 1.00 14.23 4117 GLY A CA 1
ATOM 913 C C . GLY A 1 161 ? 19.768 72.166 116.548 1.00 14.80 4117 GLY A C 1
ATOM 914 O O . GLY A 1 161 ? 19.142 71.903 117.582 1.00 15.35 4117 GLY A O 1
ATOM 915 N N . ASN A 1 162 ? 20.246 71.242 115.726 1.00 14.49 4118 ASN A N 1
ATOM 916 C CA . ASN A 1 162 ? 20.258 69.819 116.047 1.00 14.77 4118 ASN A CA 1
ATOM 917 C C . ASN A 1 162 ? 21.334 69.164 115.174 1.00 14.98 4118 ASN A C 1
ATOM 918 O O . ASN A 1 162 ? 22.017 69.844 114.407 1.00 14.28 4118 ASN A O 1
ATOM 923 N N . SER A 1 163 ? 21.521 67.863 115.303 1.00 15.79 4119 SER A N 1
ATOM 924 C CA . SER A 1 163 ? 22.519 67.177 114.489 1.00 16.30 4119 SER A CA 1
ATOM 925 C C . SER A 1 163 ? 21.870 66.123 113.589 1.00 16.23 4119 SER A C 1
ATOM 926 O O . SER A 1 163 ? 22.517 65.165 113.168 1.00 16.31 4119 SER A O 1
ATOM 929 N N . ASP A 1 164 ? 20.599 66.332 113.260 1.00 16.73 4120 ASP A N 1
ATOM 930 C CA . ASP A 1 164 ? 19.858 65.437 112.357 1.00 17.69 4120 ASP A CA 1
ATOM 931 C C . ASP A 1 164 ? 20.260 65.584 110.909 1.00 16.34 4120 ASP A C 1
ATOM 932 O O . ASP A 1 164 ? 20.407 66.698 110.398 1.00 15.20 4120 ASP A O 1
ATOM 937 N N . ARG A 1 165 ? 20.351 64.450 110.230 1.00 15.92 4121 ARG A N 1
ATOM 938 C CA . ARG A 1 165 ? 20.478 64.427 108.765 1.00 16.23 4121 ARG A CA 1
ATOM 939 C C . ARG A 1 165 ? 19.351 65.245 108.125 1.00 16.15 4121 ARG A C 1
ATOM 940 O O . ARG A 1 165 ? 18.250 65.301 108.658 1.00 17.11 4121 ARG A O 1
ATOM 948 N N . GLN A 1 166 ? 19.632 65.892 107.003 1.00 15.58 4122 GLN A N 1
ATOM 949 C CA . GLN A 1 166 ? 18.599 66.563 106.223 1.00 15.37 4122 GLN A CA 1
ATOM 950 C C . GLN A 1 166 ? 18.760 66.075 104.805 1.00 15.46 4122 GLN A C 1
ATOM 951 O O . GLN A 1 166 ? 19.723 66.445 104.119 1.00 14.48 4122 GLN A O 1
ATOM 957 N N . ARG A 1 167 ? 17.815 65.250 104.363 1.00 15.61 4123 ARG A N 1
ATOM 958 C CA . ARG A 1 167 ? 17.886 64.630 103.049 1.00 16.49 4123 ARG A CA 1
ATOM 959 C C . ARG A 1 167 ? 17.343 65.535 101.960 1.00 15.43 4123 ARG A C 1
ATOM 960 O O . ARG A 1 167 ? 17.488 65.229 100.792 1.00 14.69 4123 ARG A O 1
ATOM 968 N N . ARG A 1 168 ? 16.738 66.645 102.359 1.00 15.40 4124 ARG A N 1
ATOM 969 C CA . ARG A 1 168 ? 16.368 67.728 101.449 1.00 15.86 4124 ARG A CA 1
ATOM 970 C C . ARG A 1 168 ? 16.858 69.075 101.988 1.00 14.51 4124 ARG A C 1
ATOM 971 O O . ARG A 1 168 ? 16.965 69.256 103.208 1.00 14.45 4124 ARG A O 1
ATOM 979 N N . PRO A 1 169 ? 17.098 70.042 101.089 1.00 13.61 4125 PRO A N 1
ATOM 980 C CA . PRO A 1 169 ? 17.507 71.389 101.480 1.00 13.22 4125 PRO A CA 1
ATOM 981 C C . PRO A 1 169 ? 16.533 72.016 102.458 1.00 12.85 4125 PRO A C 1
ATOM 982 O O . PRO A 1 169 ? 15.326 72.020 102.206 1.00 12.86 4125 PRO A O 1
ATOM 986 N N . ARG A 1 170 ? 17.042 72.505 103.578 1.00 12.18 4126 ARG A N 1
ATOM 987 C CA . ARG A 1 170 ? 16.192 73.161 104.549 1.00 12.51 4126 ARG A CA 1
ATOM 988 C C . ARG A 1 170 ? 16.761 74.537 104.879 1.00 12.16 4126 ARG A C 1
ATOM 989 O O . ARG A 1 170 ? 17.986 74.674 105.133 1.00 11.44 4126 ARG A O 1
ATOM 992 N N . GLN A 1 171 ? 15.896 75.554 104.886 1.00 12.08 4127 GLN A N 1
ATOM 993 C CA . GLN A 1 171 ? 16.364 76.910 105.206 1.00 12.85 4127 GLN A CA 1
ATOM 994 C C . GLN A 1 171 ? 16.963 77.000 106.610 1.00 12.86 4127 GLN A C 1
ATOM 995 O O . GLN A 1 171 ? 16.396 76.476 107.572 1.00 12.81 4127 GLN A O 1
ATOM 1001 N N . ILE A 1 172 ? 18.117 77.659 106.730 1.00 13.06 4128 ILE A N 1
ATOM 1002 C CA . ILE A 1 172 ? 18.709 77.900 108.047 1.00 13.02 4128 ILE A CA 1
ATOM 1003 C C . ILE A 1 172 ? 17.981 79.092 108.655 1.00 13.71 4128 ILE A C 1
ATOM 1004 O O . ILE A 1 172 ? 18.341 80.250 108.382 1.00 13.71 4128 ILE A O 1
ATOM 1009 N N . GLU A 1 173 ? 16.969 78.801 109.480 1.00 14.27 4129 GLU A N 1
ATOM 1010 C CA . GLU A 1 173 ? 16.048 79.826 109.996 1.00 14.97 4129 GLU A CA 1
ATOM 1011 C C . GLU A 1 173 ? 16.759 80.894 110.829 1.00 15.15 4129 GLU A C 1
ATOM 1012 O O . GLU A 1 173 ? 16.375 82.061 110.806 1.00 15.04 4129 GLU A O 1
ATOM 1015 N N . ALA A 1 174 ? 17.790 80.489 111.572 1.00 15.67 4130 ALA A N 1
ATOM 1016 C CA . ALA A 1 174 ? 18.555 81.419 112.390 1.00 15.76 4130 ALA A CA 1
ATOM 1017 C C . ALA A 1 174 ? 19.198 82.573 111.589 1.00 15.80 4130 ALA A C 1
ATOM 1018 O O . ALA A 1 174 ? 19.509 83.608 112.153 1.00 15.94 4130 ALA A O 1
ATOM 1020 N N . LEU A 1 175 ? 19.396 82.393 110.280 1.00 15.71 4131 LEU A N 1
ATOM 1021 C CA . LEU A 1 175 ? 19.909 83.453 109.405 1.00 16.06 4131 LEU A CA 1
ATOM 1022 C C . LEU A 1 175 ? 18.825 84.297 108.727 1.00 16.60 4131 LEU A C 1
ATOM 1023 O O . LEU A 1 175 ? 19.131 85.161 107.914 1.00 15.87 4131 LEU A O 1
ATOM 1028 N N . GLN A 1 176 ? 17.570 84.036 109.060 1.00 18.63 4132 GLN A N 1
ATOM 1029 C CA . GLN A 1 176 ? 16.441 84.864 108.642 1.00 21.28 4132 GLN A CA 1
ATOM 1030 C C . GLN A 1 176 ? 16.776 86.355 108.805 1.00 19.72 4132 GLN A C 1
ATOM 1031 O O . GLN A 1 176 ? 17.247 86.761 109.847 1.00 18.84 4132 GLN A O 1
ATOM 1037 N N . GLY A 1 177 ? 16.543 87.163 107.784 1.00 18.78 4133 GLY A N 1
ATOM 1038 C CA . GLY A 1 177 ? 16.824 88.597 107.913 1.00 19.88 4133 GLY A CA 1
ATOM 1039 C C . GLY A 1 177 ? 18.269 88.984 107.629 1.00 19.75 4133 GLY A C 1
ATOM 1040 O O . GLY A 1 177 ? 18.544 90.160 107.332 1.00 19.68 4133 GLY A O 1
ATOM 1041 N N . GLU A 1 178 ? 19.189 88.015 107.685 1.00 18.66 4134 GLU A N 1
ATOM 1042 C CA . GLU A 1 178 ? 20.546 88.228 107.183 1.00 18.43 4134 GLU A CA 1
ATOM 1043 C C . GLU A 1 178 ? 20.556 88.023 105.686 1.00 17.97 4134 GLU A C 1
ATOM 1044 O O . GLU A 1 178 ? 19.949 87.078 105.170 1.00 18.03 4134 GLU A O 1
ATOM 1050 N N . GLU A 1 179 ? 21.272 88.899 104.990 1.00 17.61 4135 GLU A N 1
ATOM 1051 C CA . GLU A 1 179 ? 21.455 88.770 103.569 1.00 17.74 4135 GLU A CA 1
ATOM 1052 C C . GLU A 1 179 ? 22.833 88.158 103.354 1.00 15.51 4135 GLU A C 1
ATOM 1053 O O . GLU A 1 179 ? 23.851 88.862 103.345 1.00 15.23 4135 GLU A O 1
ATOM 1059 N N . VAL A 1 180 ? 22.849 86.839 103.172 1.00 13.12 4136 VAL A N 1
ATOM 1060 C CA . VAL A 1 180 ? 24.087 86.121 102.967 1.00 12.45 4136 VAL A CA 1
ATOM 1061 C C . VAL A 1 180 ? 24.537 86.340 101.531 1.00 11.93 4136 VAL A C 1
ATOM 1062 O O . VAL A 1 180 ? 23.722 86.325 100.616 1.00 11.77 4136 VAL A O 1
ATOM 1066 N N . VAL A 1 181 ? 25.820 86.581 101.346 1.00 11.06 4137 VAL A N 1
ATOM 1067 C CA . VAL A 1 181 ? 26.370 86.788 100.007 1.00 11.11 4137 VAL A CA 1
ATOM 1068 C C . VAL A 1 181 ? 27.472 85.792 99.642 1.00 11.13 4137 VAL A C 1
ATOM 1069 O O . VAL A 1 181 ? 27.831 85.691 98.491 1.00 11.00 4137 VAL A O 1
ATOM 1073 N N . GLN A 1 182 ? 28.011 85.048 100.597 1.00 11.45 4138 GLN A N 1
ATOM 1074 C CA . GLN A 1 182 ? 29.108 84.118 100.279 1.00 12.15 4138 GLN A CA 1
ATOM 1075 C C . GLN A 1 182 ? 29.121 83.049 101.356 1.00 12.59 4138 GLN A C 1
ATOM 1076 O O . GLN A 1 182 ? 28.655 83.293 102.438 1.00 12.15 4138 GLN A O 1
ATOM 1082 N N . MET A 1 183 ? 29.586 81.846 101.025 1.00 13.68 4139 MET A N 1
ATOM 1083 C CA . MET A 1 183 ? 29.455 80.683 101.919 1.00 13.92 4139 MET A CA 1
ATOM 1084 C C . MET A 1 183 ? 30.611 79.726 101.692 1.00 13.45 4139 MET A C 1
ATOM 1085 O O . MET A 1 183 ? 31.179 79.705 100.609 1.00 13.58 4139 MET A O 1
ATOM 1090 N N . SER A 1 184 ? 30.909 78.884 102.674 1.00 13.05 4140 SER A N 1
ATOM 1091 C CA . SER A 1 184 ? 31.898 77.814 102.489 1.00 13.07 4140 SER A CA 1
ATOM 1092 C C . SER A 1 184 ? 31.540 76.608 103.353 1.00 12.84 4140 SER A C 1
ATOM 1093 O O . SER A 1 184 ? 31.071 76.754 104.473 1.00 12.67 4140 SER A O 1
ATOM 1096 N N . CYS A 1 185 ? 31.757 75.417 102.812 1.00 12.63 4141 CYS A N 1
ATOM 1097 C CA . CYS A 1 185 ? 31.590 74.178 103.554 1.00 12.49 4141 CYS A CA 1
ATOM 1098 C C . CYS A 1 185 ? 32.942 73.536 103.818 1.00 11.84 4141 CYS A C 1
ATOM 1099 O O . CYS A 1 185 ? 33.623 73.163 102.881 1.00 12.21 4141 CYS A O 1
ATOM 1102 N N . GLY A 1 186 ? 33.327 73.404 105.083 1.00 10.80 4142 GLY A N 1
ATOM 1103 C CA . GLY A 1 186 ? 34.489 72.622 105.449 1.00 10.72 4142 GLY A CA 1
ATOM 1104 C C . GLY A 1 186 ? 34.092 71.151 105.536 1.00 10.77 4142 GLY A C 1
ATOM 1105 O O . GLY A 1 186 ? 33.002 70.789 105.166 1.00 10.59 4142 GLY A O 1
ATOM 1106 N N . PHE A 1 187 ? 34.987 70.305 106.028 1.00 11.29 4143 PHE A N 1
ATOM 1107 C CA . PHE A 1 187 ? 34.693 68.890 106.200 1.00 11.79 4143 PHE A CA 1
ATOM 1108 C C . PHE A 1 187 ? 33.634 68.696 107.277 1.00 12.07 4143 PHE A C 1
ATOM 1109 O O . PHE A 1 187 ? 32.686 67.913 107.107 1.00 12.01 4143 PHE A O 1
ATOM 1117 N N . LYS A 1 188 ? 33.777 69.410 108.384 1.00 12.13 4144 LYS A N 1
ATOM 1118 C CA . LYS A 1 188 ? 32.837 69.246 109.496 1.00 12.52 4144 LYS A CA 1
ATOM 1119 C C . LYS A 1 188 ? 32.316 70.558 110.057 1.00 12.07 4144 LYS A C 1
ATOM 1120 O O . LYS A 1 188 ? 31.723 70.566 111.120 1.00 12.58 4144 LYS A O 1
ATOM 1126 N N . HIS A 1 189 ? 32.526 71.660 109.354 1.00 11.85 4145 HIS A N 1
ATOM 1127 C CA . HIS A 1 189 ? 31.983 72.950 109.758 1.00 11.78 4145 HIS A CA 1
ATOM 1128 C C . HIS A 1 189 ? 31.606 73.749 108.536 1.00 11.85 4145 HIS A C 1
ATOM 1129 O O . HIS A 1 189 ? 31.970 73.391 107.400 1.00 11.77 4145 HIS A O 1
ATOM 1136 N N . SER A 1 190 ? 30.871 74.834 108.771 1.00 11.48 4146 SER A N 1
ATOM 1137 C CA . SER A 1 190 ? 30.412 75.693 107.709 1.00 11.00 4146 SER A CA 1
ATOM 1138 C C . SER A 1 190 ? 30.535 77.167 108.120 1.00 10.43 4146 SER A C 1
ATOM 1139 O O . SER A 1 190 ? 30.709 77.492 109.306 1.00 9.97 4146 SER A O 1
ATOM 1142 N N . ALA A 1 191 ? 30.437 78.052 107.143 1.00 9.56 4147 ALA A N 1
ATOM 1143 C CA . ALA A 1 191 ? 30.566 79.481 107.411 1.00 9.40 4147 ALA A CA 1
ATOM 1144 C C . ALA A 1 191 ? 29.878 80.289 106.344 1.00 9.42 4147 ALA A C 1
ATOM 1145 O O . ALA A 1 191 ? 29.780 79.846 105.195 1.00 9.16 4147 ALA A O 1
ATOM 1147 N N . VAL A 1 192 ? 29.363 81.459 106.737 1.00 9.53 4148 VAL A N 1
ATOM 1148 C CA . VAL A 1 192 ? 28.651 82.353 105.822 1.00 9.42 4148 VAL A CA 1
ATOM 1149 C C . VAL A 1 192 ? 29.082 83.799 106.100 1.00 9.77 4148 VAL A C 1
ATOM 1150 O O . VAL A 1 192 ? 29.445 84.157 107.224 1.00 9.14 4148 VAL A O 1
ATOM 1154 N N . VAL A 1 193 ? 29.060 84.597 105.045 1.00 9.80 4149 VAL A N 1
ATOM 1155 C CA . VAL A 1 193 ? 29.384 86.004 105.098 1.00 10.42 4149 VAL A CA 1
ATOM 1156 C C . VAL A 1 193 ? 28.134 86.771 104.635 1.00 10.74 4149 VAL A C 1
ATOM 1157 O O . VAL A 1 193 ? 27.462 86.363 103.648 1.00 10.25 4149 VAL A O 1
ATOM 1161 N N . THR A 1 194 ? 27.829 87.859 105.340 1.00 10.96 4150 THR A N 1
ATOM 1162 C CA . THR A 1 194 ? 26.658 88.685 105.062 1.00 11.25 4150 THR A CA 1
ATOM 1163 C C . THR A 1 194 ? 27.047 89.929 104.246 1.00 11.99 4150 THR A C 1
ATOM 1164 O O . THR A 1 194 ? 28.197 90.333 104.235 1.00 12.21 4150 THR A O 1
ATOM 1168 N N . SER A 1 195 ? 26.067 90.536 103.597 1.00 13.02 4151 SER A N 1
ATOM 1169 C CA . SER A 1 195 ? 26.243 91.739 102.786 1.00 13.92 4151 SER A CA 1
ATOM 1170 C C . SER A 1 195 ? 26.796 92.938 103.571 1.00 14.60 4151 SER A C 1
ATOM 1171 O O . SER A 1 195 ? 27.463 93.796 103.007 1.00 14.74 4151 SER A O 1
ATOM 1174 N N . ASP A 1 196 ? 26.539 92.980 104.870 1.00 14.73 4152 ASP A N 1
ATOM 1175 C CA . ASP A 1 196 ? 27.075 94.034 105.698 1.00 15.54 4152 ASP A CA 1
ATOM 1176 C C . ASP A 1 196 ? 28.372 93.626 106.405 1.00 14.89 4152 ASP A C 1
ATOM 1177 O O . ASP A 1 196 ? 28.823 94.316 107.322 1.00 14.79 4152 ASP A O 1
ATOM 1182 N N . GLY A 1 197 ? 28.977 92.516 105.977 1.00 13.49 4153 GLY A N 1
ATOM 1183 C CA . GLY A 1 197 ? 30.356 92.205 106.342 1.00 13.37 4153 GLY A CA 1
ATOM 1184 C C . GLY A 1 197 ? 30.595 91.436 107.635 1.00 13.03 4153 GLY A C 1
ATOM 1185 O O . GLY A 1 197 ? 31.683 91.513 108.215 1.00 13.64 4153 GLY A O 1
ATOM 1186 N N . LYS A 1 198 ? 29.586 90.727 108.105 1.00 12.72 4154 LYS A N 1
ATOM 1187 C CA . LYS A 1 198 ? 29.707 89.879 109.284 1.00 12.92 4154 LYS A CA 1
ATOM 1188 C C . LYS A 1 198 ? 29.982 88.450 108.844 1.00 12.38 4154 LYS A C 1
ATOM 1189 O O . LYS A 1 198 ? 29.596 88.045 107.738 1.00 12.73 4154 LYS A O 1
ATOM 1195 N N . LEU A 1 199 ? 30.622 87.699 109.725 1.00 12.03 4155 LEU A N 1
ATOM 1196 C CA . LEU A 1 199 ? 31.017 86.305 109.486 1.00 12.12 4155 LEU A CA 1
ATOM 1197 C C . LEU A 1 199 ? 30.408 85.432 110.582 1.00 11.98 4155 LEU A C 1
ATOM 1198 O O . LEU A 1 199 ? 30.489 85.774 111.773 1.00 11.80 4155 LEU A O 1
ATOM 1203 N N . PHE A 1 200 ? 29.727 84.367 110.172 1.00 11.81 4156 PHE A N 1
ATOM 1204 C CA . PHE A 1 200 ? 29.112 83.411 111.093 1.00 12.41 4156 PHE A CA 1
ATOM 1205 C C . PHE A 1 200 ? 29.644 82.020 110.829 1.00 12.43 4156 PHE A C 1
ATOM 1206 O O . PHE A 1 200 ? 29.760 81.626 109.670 1.00 12.90 4156 PHE A O 1
ATOM 1214 N N . THR A 1 201 ? 29.909 81.275 111.898 1.00 11.87 4157 THR A N 1
ATOM 1215 C CA . THR A 1 201 ? 30.438 79.918 111.801 1.00 11.63 4157 THR A CA 1
ATOM 1216 C C . THR A 1 201 ? 29.630 78.941 112.644 1.00 11.03 4157 THR A C 1
ATOM 1217 O O . THR A 1 201 ? 28.902 79.344 113.563 1.00 11.17 4157 THR A O 1
ATOM 1221 N N . PHE A 1 202 ? 29.730 77.657 112.303 1.00 10.27 4158 PHE A N 1
ATOM 1222 C CA . PHE A 1 202 ? 28.967 76.622 112.976 1.00 9.65 4158 PHE A CA 1
ATOM 1223 C C . PHE A 1 202 ? 29.437 75.235 112.575 1.00 9.81 4158 PHE A C 1
ATOM 1224 O O . PHE A 1 202 ? 30.035 75.064 111.525 1.00 9.86 4158 PHE A O 1
ATOM 1232 N N . GLY A 1 203 ? 29.186 74.263 113.430 1.00 9.94 4159 GLY A N 1
ATOM 1233 C CA . GLY A 1 203 ? 29.616 72.887 113.203 1.00 10.61 4159 GLY A CA 1
ATOM 1234 C C . GLY A 1 203 ? 30.635 72.491 114.237 1.00 11.33 4159 GLY A C 1
ATOM 1235 O O . GLY A 1 203 ? 30.598 72.991 115.346 1.00 11.56 4159 GLY A O 1
ATOM 1236 N N . ASN A 1 204 ? 31.569 71.627 113.866 1.00 12.27 4160 ASN A N 1
ATOM 1237 C CA . ASN A 1 204 ? 32.555 71.094 114.801 1.00 13.36 4160 ASN A CA 1
ATOM 1238 C C . ASN A 1 204 ? 33.527 72.179 115.244 1.00 13.88 4160 ASN A C 1
ATOM 1239 O O . ASN A 1 204 ? 34.094 72.905 114.424 1.00 13.66 4160 ASN A O 1
ATOM 1244 N N . GLY A 1 205 ? 33.756 72.242 116.546 1.00 14.21 4161 GLY A N 1
ATOM 1245 C CA . GLY A 1 205 ? 34.611 73.265 117.129 1.00 14.63 4161 GLY A CA 1
ATOM 1246 C C . GLY A 1 205 ? 36.042 72.851 117.379 1.00 14.88 4161 GLY A C 1
ATOM 1247 O O . GLY A 1 205 ? 36.851 73.699 117.700 1.00 13.61 4161 GLY A O 1
ATOM 1248 N N . ASP A 1 206 ? 36.363 71.565 117.228 1.00 15.97 4162 ASP A N 1
ATOM 1249 C CA . ASP A 1 206 ? 37.726 71.091 117.494 1.00 17.60 4162 ASP A CA 1
ATOM 1250 C C . ASP A 1 206 ? 38.822 71.951 116.824 1.00 16.46 4162 ASP A C 1
ATOM 1251 O O . ASP A 1 206 ? 38.714 72.360 115.644 1.00 15.49 4162 ASP A O 1
ATOM 1256 N N . TYR A 1 207 ? 39.860 72.214 117.625 1.00 15.24 4163 TYR A N 1
ATOM 1257 C CA . TYR A 1 207 ? 41.090 72.908 117.249 1.00 14.77 4163 TYR A CA 1
ATOM 1258 C C . TYR A 1 207 ? 40.902 74.374 116.898 1.00 14.26 4163 TYR A C 1
ATOM 1259 O O . TYR A 1 207 ? 41.764 74.951 116.286 1.00 13.52 4163 TYR A O 1
ATOM 1268 N N . GLY A 1 208 ? 39.767 74.965 117.276 1.00 13.65 4164 GLY A N 1
ATOM 1269 C CA . GLY A 1 208 ? 39.535 76.397 117.094 1.00 13.23 4164 GLY A CA 1
ATOM 1270 C C . GLY A 1 208 ? 38.955 76.854 115.755 1.00 12.79 4164 GLY A C 1
ATOM 1271 O O . GLY A 1 208 ? 38.973 78.056 115.446 1.00 12.55 4164 GLY A O 1
ATOM 1272 N N . ARG A 1 209 ? 38.442 75.919 114.960 1.00 12.38 4165 ARG A N 1
ATOM 1273 C CA . ARG A 1 209 ? 38.138 76.206 113.547 1.00 12.25 4165 ARG A CA 1
ATOM 1274 C C . ARG A 1 209 ? 36.978 77.163 113.319 1.00 11.58 4165 ARG A C 1
ATOM 1275 O O . ARG A 1 209 ? 36.829 77.670 112.224 1.00 12.07 4165 ARG A O 1
ATOM 1283 N N . LEU A 1 210 ? 36.145 77.380 114.328 1.00 11.56 4166 LEU A N 1
ATOM 1284 C CA . LEU A 1 210 ? 35.028 78.318 114.224 1.00 11.17 4166 LEU A CA 1
ATOM 1285 C C . LEU A 1 210 ? 35.443 79.753 114.538 1.00 11.70 4166 LEU A C 1
ATOM 1286 O O . LEU A 1 210 ? 34.678 80.683 114.269 1.00 11.41 4166 LEU A O 1
ATOM 1291 N N . GLY A 1 211 ? 36.643 79.936 115.103 1.00 12.36 4167 GLY A N 1
ATOM 1292 C CA . GLY A 1 211 ? 37.148 81.283 115.422 1.00 12.75 4167 GLY A CA 1
ATOM 1293 C C . GLY A 1 211 ? 36.404 81.993 116.552 1.00 13.19 4167 GLY A C 1
ATOM 1294 O O . GLY A 1 211 ? 36.359 83.227 116.599 1.00 12.88 4167 GLY A O 1
ATOM 1295 N N . LEU A 1 212 ? 35.832 81.226 117.470 1.00 13.68 4168 LEU A N 1
ATOM 1296 C CA . LEU A 1 212 ? 35.068 81.807 118.581 1.00 15.36 4168 LEU A CA 1
ATOM 1297 C C . LEU A 1 212 ? 35.861 81.846 119.912 1.00 17.11 4168 LEU A C 1
ATOM 1298 O O . LEU A 1 212 ? 35.301 82.169 120.955 1.00 17.66 4168 LEU A O 1
ATOM 1303 N N . GLY A 1 213 ? 37.143 81.518 119.887 1.00 18.54 4169 GLY A N 1
ATOM 1304 C CA . GLY A 1 213 ? 37.955 81.572 121.113 1.00 21.78 4169 GLY A CA 1
ATOM 1305 C C . GLY A 1 213 ? 37.803 80.398 122.072 1.00 24.27 4169 GLY A C 1
ATOM 1306 O O . GLY A 1 213 ? 38.239 80.474 123.208 1.00 25.65 4169 GLY A O 1
ATOM 1307 N N . ASN A 1 214 ? 37.191 79.314 121.613 1.00 26.34 4170 ASN A N 1
ATOM 1308 C CA . ASN A 1 214 ? 37.072 78.071 122.377 1.00 28.66 4170 ASN A CA 1
ATOM 1309 C C . ASN A 1 214 ? 36.955 76.925 121.363 1.00 28.25 4170 ASN A C 1
ATOM 1310 O O . ASN A 1 214 ? 37.126 77.166 120.170 1.00 30.11 4170 ASN A O 1
ATOM 1315 N N . THR A 1 215 ? 36.652 75.706 121.809 1.00 25.48 4171 THR A N 1
ATOM 1316 C CA . THR A 1 215 ? 36.583 74.557 120.912 1.00 25.05 4171 THR A CA 1
ATOM 1317 C C . THR A 1 215 ? 35.261 73.782 120.991 1.00 25.13 4171 THR A C 1
ATOM 1318 O O . THR A 1 215 ? 35.213 72.603 120.629 1.00 26.09 4171 THR A O 1
ATOM 1322 N N . SER A 1 216 ? 34.199 74.425 121.476 1.00 24.73 4172 SER A N 1
ATOM 1323 C CA . SER A 1 216 ? 32.879 73.801 121.507 1.00 25.62 4172 SER A CA 1
ATOM 1324 C C . SER A 1 216 ? 32.243 73.711 120.117 1.00 23.24 4172 SER A C 1
ATOM 1325 O O . SER A 1 216 ? 32.463 74.588 119.270 1.00 22.71 4172 SER A O 1
ATOM 1328 N N . ASN A 1 217 ? 31.445 72.662 119.908 1.00 21.32 4173 ASN A N 1
ATOM 1329 C CA . ASN A 1 217 ? 30.608 72.521 118.703 1.00 20.04 4173 ASN A CA 1
ATOM 1330 C C . ASN A 1 217 ? 29.433 73.479 118.772 1.00 19.12 4173 ASN A C 1
ATOM 1331 O O . ASN A 1 217 ? 28.887 73.695 119.853 1.00 18.80 4173 ASN A O 1
ATOM 1336 N N . LYS A 1 218 ? 29.028 74.036 117.628 1.00 17.94 4174 LYS A N 1
ATOM 1337 C CA . LYS A 1 218 ? 27.906 74.958 117.565 1.00 17.37 4174 LYS A CA 1
ATOM 1338 C C . LYS A 1 218 ? 26.901 74.469 116.534 1.00 16.71 4174 LYS A C 1
ATOM 1339 O O . LYS A 1 218 ? 27.261 74.308 115.360 1.00 16.76 4174 LYS A O 1
ATOM 1345 N N . LYS A 1 219 ? 25.658 74.235 116.963 1.00 15.83 4175 LYS A N 1
ATOM 1346 C CA . LYS A 1 219 ? 24.593 73.741 116.090 1.00 16.11 4175 LYS A CA 1
ATOM 1347 C C . LYS A 1 219 ? 23.752 74.870 115.498 1.00 15.13 4175 LYS A C 1
ATOM 1348 O O . LYS A 1 219 ? 22.830 74.603 114.728 1.00 14.80 4175 LYS A O 1
ATOM 1354 N N . LEU A 1 220 ? 24.025 76.110 115.904 1.00 14.79 4176 LEU A N 1
ATOM 1355 C CA . LEU A 1 220 ? 23.410 77.297 115.311 1.00 15.12 4176 LEU A CA 1
ATOM 1356 C C . LEU A 1 220 ? 24.528 78.257 114.880 1.00 14.84 4176 LEU A C 1
ATOM 1357 O O . LEU A 1 220 ? 25.574 78.289 115.528 1.00 14.90 4176 LEU A O 1
ATOM 1362 N N . PRO A 1 221 ? 24.322 79.033 113.796 1.00 14.49 4177 PRO A N 1
ATOM 1363 C CA . PRO A 1 221 ? 25.349 79.979 113.358 1.00 14.92 4177 PRO A CA 1
ATOM 1364 C C . PRO A 1 221 ? 25.725 80.969 114.461 1.00 14.95 4177 PRO A C 1
ATOM 1365 O O . PRO A 1 221 ? 24.848 81.462 115.139 1.00 13.94 4177 PRO A O 1
ATOM 1369 N N . GLU A 1 222 ? 27.022 81.213 114.625 1.00 15.38 4178 GLU A N 1
ATOM 1370 C CA . GLU A 1 222 ? 27.572 82.057 115.684 1.00 16.29 4178 GLU A CA 1
ATOM 1371 C C . GLU A 1 222 ? 28.394 83.161 115.030 1.00 14.50 4178 GLU A C 1
ATOM 1372 O O . GLU A 1 222 ? 29.211 82.867 114.185 1.00 13.69 4178 GLU A O 1
ATOM 1378 N N . ARG A 1 223 ? 28.193 84.406 115.437 1.00 13.63 4179 ARG A N 1
ATOM 1379 C CA . ARG A 1 2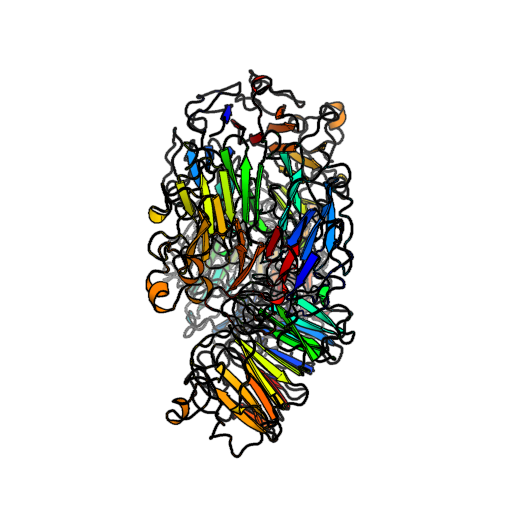23 ? 28.978 85.525 114.929 1.00 13.07 4179 ARG A CA 1
ATOM 1380 C C . ARG A 1 223 ? 30.414 85.438 115.446 1.00 12.73 4179 ARG A C 1
ATOM 1381 O O . ARG A 1 223 ? 30.635 85.221 116.636 1.00 12.41 4179 ARG A O 1
ATOM 1389 N N . VAL A 1 224 ? 31.376 85.590 114.537 1.00 12.28 4180 VAL A N 1
ATOM 1390 C CA . VAL A 1 224 ? 32.769 85.649 114.894 1.00 12.91 4180 VAL A CA 1
ATOM 1391 C C . VAL A 1 224 ? 33.034 87.082 115.398 1.00 13.65 4180 VAL A C 1
ATOM 1392 O O . VAL A 1 224 ? 33.375 87.982 114.633 1.00 13.25 4180 VAL A O 1
ATOM 1396 N N . THR A 1 225 ? 32.836 87.274 116.700 1.00 15.64 4181 THR A N 1
ATOM 1397 C CA . THR A 1 225 ? 32.871 88.623 117.295 1.00 16.98 4181 THR A CA 1
ATOM 1398 C C . THR A 1 225 ? 34.237 89.255 117.176 1.00 17.03 4181 THR A C 1
ATOM 1399 O O . THR A 1 225 ? 34.354 90.495 117.122 1.00 17.47 4181 THR A O 1
ATOM 1403 N N . ALA A 1 226 ? 35.283 88.435 117.134 1.00 16.83 4182 ALA A N 1
ATOM 1404 C CA . ALA A 1 226 ? 36.623 88.995 116.968 1.00 17.04 4182 ALA A CA 1
ATOM 1405 C C . ALA A 1 226 ? 36.772 89.838 115.694 1.00 16.87 4182 ALA A C 1
ATOM 1406 O O . ALA A 1 226 ? 37.652 90.688 115.619 1.00 15.93 4182 ALA A O 1
ATOM 1408 N N . LEU A 1 227 ? 35.920 89.621 114.693 1.00 16.55 4183 LEU A N 1
ATOM 1409 C CA . LEU A 1 227 ? 36.064 90.311 113.422 1.00 16.47 4183 LEU A CA 1
ATOM 1410 C C . LEU A 1 227 ? 34.994 91.365 113.202 1.00 17.16 4183 LEU A C 1
ATOM 1411 O O . LEU A 1 227 ? 34.958 92.011 112.159 1.00 14.96 4183 LEU A O 1
ATOM 1416 N N . GLU A 1 228 ? 34.156 91.537 114.213 1.00 18.10 4184 GLU A N 1
ATOM 1417 C CA . GLU A 1 228 ? 33.029 92.443 114.174 1.00 20.00 4184 GLU A CA 1
ATOM 1418 C C . GLU A 1 228 ? 33.388 93.887 113.843 1.00 19.66 4184 GLU A C 1
ATOM 1419 O O . GLU A 1 228 ? 32.571 94.583 113.259 1.00 19.50 4184 GLU A O 1
ATOM 1425 N N . GLY A 1 229 ? 34.577 94.339 114.257 1.00 19.04 4185 GLY A N 1
ATOM 1426 C CA . GLY A 1 229 ? 35.069 95.670 113.899 1.00 18.93 4185 GLY A CA 1
ATOM 1427 C C . GLY A 1 229 ? 35.506 95.845 112.445 1.00 19.27 4185 GLY A C 1
ATOM 1428 O O . GLY A 1 229 ? 35.826 96.964 112.027 1.00 18.31 4185 GLY A O 1
ATOM 1429 N N . TYR A 1 230 ? 35.566 94.747 111.684 1.00 17.86 4186 TYR A N 1
ATOM 1430 C CA . TYR A 1 230 ? 35.935 94.785 110.275 1.00 18.42 4186 TYR A CA 1
ATOM 1431 C C . TYR A 1 230 ? 34.729 94.424 109.386 1.00 17.46 4186 TYR A C 1
ATOM 1432 O O . TYR A 1 230 ? 33.677 94.012 109.895 1.00 17.55 4186 TYR A O 1
ATOM 1441 N N . GLN A 1 231 ? 34.900 94.613 108.076 1.00 16.86 4187 GLN A N 1
ATOM 1442 C CA . GLN A 1 231 ? 33.965 94.162 107.033 1.00 16.74 4187 GLN A CA 1
ATOM 1443 C C . GLN A 1 231 ? 34.539 92.928 106.350 1.00 15.41 4187 GLN A C 1
ATOM 1444 O O . GLN A 1 231 ? 35.500 93.025 105.589 1.00 15.81 4187 GLN A O 1
ATOM 1450 N N . ILE A 1 232 ? 33.975 91.767 106.642 1.00 13.79 4188 ILE A N 1
ATOM 1451 C CA . ILE A 1 232 ? 34.418 90.531 106.027 1.00 13.00 4188 ILE A CA 1
ATOM 1452 C C . ILE A 1 232 ? 33.725 90.353 104.682 1.00 12.71 4188 ILE A C 1
ATOM 1453 O O . ILE A 1 232 ? 32.503 90.495 104.585 1.00 12.65 4188 ILE A O 1
ATOM 1458 N N . GLY A 1 233 ? 34.533 90.085 103.649 1.00 12.70 4189 GLY A N 1
ATOM 1459 C CA . GLY A 1 233 ? 34.048 89.850 102.289 1.00 12.87 4189 GLY A CA 1
ATOM 1460 C C . GLY A 1 233 ? 33.976 88.380 101.886 1.00 13.17 4189 GLY A C 1
ATOM 1461 O O . GLY A 1 233 ? 33.151 88.010 101.057 1.00 13.44 4189 GLY A O 1
ATOM 1462 N N . GLN A 1 234 ? 34.846 87.530 102.423 1.00 13.59 4190 GLN A N 1
ATOM 1463 C CA . GLN A 1 234 ? 34.774 86.097 102.077 1.00 14.52 4190 GLN A CA 1
ATOM 1464 C C . GLN A 1 234 ? 35.421 85.180 103.086 1.00 13.09 4190 GLN A C 1
ATOM 1465 O O . GLN A 1 234 ? 36.307 85.584 103.875 1.00 12.31 4190 GLN A O 1
ATOM 1471 N N . VAL A 1 235 ? 34.989 83.925 103.036 1.00 12.04 4191 VAL A N 1
ATOM 1472 C CA . VAL A 1 235 ? 35.475 82.901 103.970 1.00 11.39 4191 VAL A CA 1
ATOM 1473 C C . VAL A 1 235 ? 35.734 81.615 103.196 1.00 11.40 4191 VAL A C 1
ATOM 1474 O O . VAL A 1 235 ? 35.026 81.331 102.214 1.00 10.73 4191 VAL A O 1
ATOM 1478 N N . ALA A 1 236 ? 36.747 80.861 103.610 1.00 11.27 4192 ALA A N 1
ATOM 1479 C CA . ALA A 1 236 ? 36.983 79.530 103.056 1.00 11.70 4192 ALA A CA 1
ATOM 1480 C C . ALA A 1 236 ? 37.322 78.574 104.181 1.00 12.51 4192 ALA A C 1
ATOM 1481 O O . ALA A 1 236 ? 38.077 78.924 105.107 1.00 11.96 4192 ALA A O 1
ATOM 1483 N N . CYS A 1 237 ? 36.820 77.348 104.056 1.00 12.77 4193 CYS A N 1
ATOM 1484 C CA . CYS A 1 237 ? 36.878 76.366 105.125 1.00 13.56 4193 CYS A CA 1
ATOM 1485 C C . CYS A 1 237 ? 37.529 75.087 104.602 1.00 13.86 4193 CYS A C 1
ATOM 1486 O O . CYS A 1 237 ? 37.183 74.624 103.524 1.00 13.52 4193 CYS A O 1
ATOM 1489 N N . GLY A 1 238 ? 38.458 74.502 105.368 1.00 13.91 4194 GLY A N 1
ATOM 1490 C CA . GLY A 1 238 ? 39.130 73.255 104.969 1.00 14.12 4194 GLY A CA 1
ATOM 1491 C C . GLY A 1 238 ? 38.711 72.038 105.792 1.00 14.60 4194 GLY A C 1
ATOM 1492 O O . GLY A 1 238 ? 37.614 71.981 106.366 1.00 14.59 4194 GLY A O 1
ATOM 1493 N N . LEU A 1 239 ? 39.602 71.051 105.855 1.00 15.36 4195 LEU A N 1
ATOM 1494 C CA . LEU A 1 239 ? 39.434 69.909 106.755 1.00 15.08 4195 LEU A CA 1
ATOM 1495 C C . LEU A 1 239 ? 39.203 70.413 108.168 1.00 14.98 4195 LEU A C 1
ATOM 1496 O O . LEU A 1 239 ? 38.223 70.024 108.788 1.00 14.94 4195 LEU A O 1
ATOM 1501 N N . ASN A 1 240 ? 40.074 71.308 108.658 1.00 14.25 4196 ASN A N 1
ATOM 1502 C CA . ASN A 1 240 ? 39.934 71.854 109.999 1.00 13.84 4196 ASN A CA 1
ATOM 1503 C C . ASN A 1 240 ? 40.559 73.235 110.263 1.00 13.31 4196 ASN A C 1
ATOM 1504 O O . ASN A 1 240 ? 40.941 73.540 111.390 1.00 13.61 4196 ASN A O 1
ATOM 1509 N N . HIS A 1 241 ? 40.638 74.063 109.234 1.00 12.30 4197 HIS A N 1
ATOM 1510 C CA . HIS A 1 241 ? 40.980 75.455 109.421 1.00 12.02 4197 HIS A CA 1
ATOM 1511 C C . HIS A 1 241 ? 40.118 76.299 108.499 1.00 11.75 4197 HIS A C 1
ATOM 1512 O O . HIS A 1 241 ? 39.412 75.784 107.634 1.00 11.04 4197 HIS A O 1
ATOM 1519 N N . THR A 1 242 ? 40.191 77.603 108.708 1.00 11.80 4198 THR A N 1
ATOM 1520 C CA . THR A 1 242 ? 39.322 78.554 108.058 1.00 12.16 4198 THR A CA 1
ATOM 1521 C C . THR A 1 242 ? 40.120 79.802 107.781 1.00 12.07 4198 THR A C 1
ATOM 1522 O O . THR A 1 242 ? 40.928 80.217 108.629 1.00 11.65 4198 THR A O 1
ATOM 1526 N N . LEU A 1 243 ? 39.909 80.392 106.609 1.00 12.26 4199 LEU A N 1
ATOM 1527 C CA . LEU A 1 243 ? 40.487 81.687 106.289 1.00 12.78 4199 LEU A CA 1
ATOM 1528 C C . LEU A 1 243 ? 39.369 82.673 106.001 1.00 12.67 4199 LEU A C 1
ATOM 1529 O O . LEU A 1 243 ? 38.333 82.282 105.448 1.00 12.34 4199 LEU A O 1
ATOM 1534 N N . ALA A 1 244 ? 39.602 83.949 106.308 1.00 12.25 4200 ALA A N 1
ATOM 1535 C CA . ALA A 1 244 ? 38.666 85.014 105.965 1.00 12.62 4200 ALA A CA 1
ATOM 1536 C C . ALA A 1 244 ? 39.412 86.216 105.405 1.00 13.12 4200 ALA A C 1
ATOM 1537 O O . ALA A 1 244 ? 40.506 86.540 105.876 1.00 12.99 4200 ALA A O 1
ATOM 1539 N N . VAL A 1 245 ? 38.803 86.863 104.417 1.00 13.00 4201 VAL A N 1
ATOM 1540 C CA . VAL A 1 245 ? 39.346 88.053 103.772 1.00 13.53 4201 VAL A CA 1
ATOM 1541 C C . VAL A 1 245 ? 38.409 89.252 103.987 1.00 13.94 4201 VAL A C 1
ATOM 1542 O O . VAL A 1 245 ? 37.178 89.105 103.889 1.00 14.13 4201 VAL A O 1
ATOM 1546 N N . SER A 1 246 ? 38.983 90.434 104.251 1.00 14.63 4202 SER A N 1
ATOM 1547 C CA . SER A 1 246 ? 38.201 91.667 104.426 1.00 14.95 4202 SER A CA 1
ATOM 1548 C C . SER A 1 246 ? 37.589 92.042 103.101 1.00 15.46 4202 SER A C 1
ATOM 1549 O O . SER A 1 246 ? 38.096 91.648 102.044 1.00 15.79 4202 SER A O 1
ATOM 1552 N N . ALA A 1 247 ? 36.505 92.803 103.137 1.00 15.94 4203 ALA A N 1
ATOM 1553 C CA . ALA A 1 247 ? 35.818 93.202 101.900 1.00 17.32 4203 ALA A CA 1
ATOM 1554 C C . ALA A 1 247 ? 36.686 94.001 100.918 1.00 17.61 4203 ALA A C 1
ATOM 1555 O O . ALA A 1 247 ? 36.505 93.889 99.709 1.00 16.83 4203 ALA A O 1
ATOM 1557 N N . ASP A 1 248 ? 37.609 94.813 101.426 1.00 18.28 4204 ASP A N 1
ATOM 1558 C CA . ASP A 1 248 ? 38.472 95.589 100.537 1.00 19.42 4204 ASP A CA 1
ATOM 1559 C C . ASP A 1 248 ? 39.718 94.806 100.066 1.00 18.77 4204 ASP A C 1
ATOM 1560 O O . ASP A 1 248 ? 40.536 95.339 99.331 1.00 17.88 4204 ASP A O 1
ATOM 1565 N N . GLY A 1 249 ? 39.835 93.532 100.448 1.00 18.28 4205 GLY A N 1
ATOM 1566 C CA . GLY A 1 249 ? 40.960 92.711 100.012 1.00 18.23 4205 GLY A CA 1
ATOM 1567 C C . GLY A 1 249 ? 42.274 93.007 100.724 1.00 18.49 4205 GLY A C 1
ATOM 1568 O O . GLY A 1 249 ? 43.291 92.395 100.399 1.00 18.12 4205 GLY A O 1
ATOM 1569 N N . SER A 1 250 ? 42.261 93.921 101.698 1.00 17.89 4206 SER A N 1
ATOM 1570 C CA . SER A 1 250 ? 43.490 94.390 102.338 1.00 18.09 4206 SER A CA 1
ATOM 1571 C C . SER A 1 250 ? 43.947 93.549 103.514 1.00 17.33 4206 SER A C 1
ATOM 1572 O O . SER A 1 250 ? 45.079 93.688 103.943 1.00 16.91 4206 SER A O 1
ATOM 1575 N N . MET A 1 251 ? 43.084 92.681 104.047 1.00 17.40 4207 MET A N 1
ATOM 1576 C CA . MET A 1 251 ? 43.414 91.915 105.251 1.00 16.78 4207 MET A CA 1
ATOM 1577 C C . MET A 1 251 ? 42.923 90.476 105.129 1.00 15.98 4207 MET A C 1
ATOM 1578 O O . MET A 1 251 ? 41.883 90.224 104.532 1.00 15.03 4207 MET A O 1
ATOM 1583 N N . VAL A 1 252 ? 43.716 89.543 105.654 1.00 14.85 4208 VAL A N 1
ATOM 1584 C CA . VAL A 1 252 ? 43.363 88.123 105.678 1.00 14.76 4208 VAL A CA 1
ATOM 1585 C C . VAL A 1 252 ? 43.624 87.583 107.074 1.00 13.97 4208 VAL A C 1
ATOM 1586 O O . VAL A 1 252 ? 44.634 87.923 107.709 1.00 14.83 4208 VAL A O 1
ATOM 1590 N N . TRP A 1 253 ? 42.721 86.752 107.561 1.00 13.47 4209 TRP A N 1
ATOM 1591 C CA . TRP A 1 253 ? 42.877 86.099 108.860 1.00 12.97 4209 TRP A CA 1
ATOM 1592 C C . TRP A 1 253 ? 42.802 84.566 108.704 1.00 12.75 4209 TRP A C 1
ATOM 1593 O O . TRP A 1 253 ? 42.133 84.064 107.796 1.00 12.12 4209 TRP A O 1
ATOM 1604 N N . ALA A 1 254 ? 43.473 83.848 109.598 1.00 12.66 4210 ALA A N 1
ATOM 1605 C CA . ALA A 1 254 ? 43.386 82.376 109.688 1.00 13.20 4210 ALA A CA 1
ATOM 1606 C C . ALA A 1 254 ? 43.077 81.939 111.112 1.00 13.62 4210 ALA A C 1
ATOM 1607 O O . ALA A 1 254 ? 43.415 82.633 112.088 1.00 14.08 4210 ALA A O 1
ATOM 1609 N N . PHE A 1 255 ? 42.418 80.789 111.231 1.00 13.23 4211 PHE A N 1
ATOM 1610 C CA . PHE A 1 255 ? 42.202 80.153 112.531 1.00 13.09 4211 PHE A CA 1
ATOM 1611 C C . PHE A 1 255 ? 41.855 78.689 112.309 1.00 13.03 4211 PHE A C 1
ATOM 1612 O O . PHE A 1 255 ? 41.494 78.286 111.201 1.00 12.93 4211 PHE A O 1
ATOM 1620 N N . GLY A 1 256 ? 42.008 77.898 113.354 1.00 13.09 4212 GLY A N 1
ATOM 1621 C CA . GLY A 1 256 ? 41.804 76.472 113.264 1.00 13.99 4212 GLY A CA 1
ATOM 1622 C C . GLY A 1 256 ? 43.084 75.734 113.550 1.00 15.31 4212 GLY A C 1
ATOM 1623 O O . GLY A 1 256 ? 44.024 76.283 114.142 1.00 14.55 4212 GLY A O 1
ATOM 1624 N N . ASP A 1 257 ? 43.110 74.475 113.130 1.00 16.26 4213 ASP A N 1
ATOM 1625 C CA . ASP A 1 257 ? 44.269 73.634 113.350 1.00 17.35 4213 ASP A CA 1
ATOM 1626 C C . ASP A 1 257 ? 45.472 74.173 112.572 1.00 16.49 4213 ASP A C 1
ATOM 1627 O O . ASP A 1 257 ? 45.317 74.728 111.479 1.00 15.78 4213 ASP A O 1
ATOM 1632 N N . GLY A 1 258 ? 46.662 74.033 113.153 1.00 16.36 4214 GLY A N 1
ATOM 1633 C CA . GLY A 1 258 ? 47.871 74.648 112.599 1.00 17.00 4214 GLY A CA 1
ATOM 1634 C C . GLY A 1 258 ? 48.808 73.722 111.835 1.00 17.44 4214 GLY A C 1
ATOM 1635 O O . GLY A 1 258 ? 49.836 74.177 111.330 1.00 17.48 4214 GLY A O 1
ATOM 1636 N N . ASP A 1 259 ? 48.451 72.444 111.703 1.00 17.98 4215 ASP A N 1
ATOM 1637 C CA . ASP A 1 259 ? 49.355 71.462 111.095 1.00 18.98 4215 ASP A CA 1
ATOM 1638 C C . ASP A 1 259 ? 49.860 71.888 109.743 1.00 18.40 4215 ASP A C 1
ATOM 1639 O O . ASP A 1 259 ? 49.126 72.470 108.910 1.00 16.39 4215 ASP A O 1
ATOM 1644 N N . TYR A 1 260 ? 51.137 71.568 109.541 1.00 17.94 4216 TYR A N 1
ATOM 1645 C CA . TYR A 1 260 ? 51.824 71.818 108.305 1.00 17.94 4216 TYR A CA 1
ATOM 1646 C C . TYR A 1 260 ? 51.943 73.309 108.003 1.00 16.93 4216 TYR A C 1
ATOM 1647 O O . TYR A 1 260 ? 52.278 73.656 106.888 1.00 17.83 4216 TYR A O 1
ATOM 1656 N N . GLY A 1 261 ? 51.725 74.187 108.987 1.00 16.38 4217 GLY A N 1
ATOM 1657 C CA . GLY A 1 261 ? 51.876 75.635 108.774 1.00 15.14 4217 GLY A CA 1
ATOM 1658 C C . GLY A 1 261 ? 50.802 76.229 107.872 1.00 15.00 4217 GLY A C 1
ATOM 1659 O O . GLY A 1 261 ? 50.971 77.321 107.317 1.00 14.27 4217 GLY A O 1
ATOM 1660 N N . LYS A 1 262 ? 49.684 75.519 107.730 1.00 14.55 4218 LYS A N 1
ATOM 1661 C CA . LYS A 1 262 ? 48.606 75.949 106.821 1.00 14.53 4218 LYS A CA 1
ATOM 1662 C C . LYS A 1 262 ? 47.874 77.229 107.249 1.00 14.48 4218 LYS A C 1
ATOM 1663 O O . LYS A 1 262 ? 47.109 77.777 106.457 1.00 15.42 4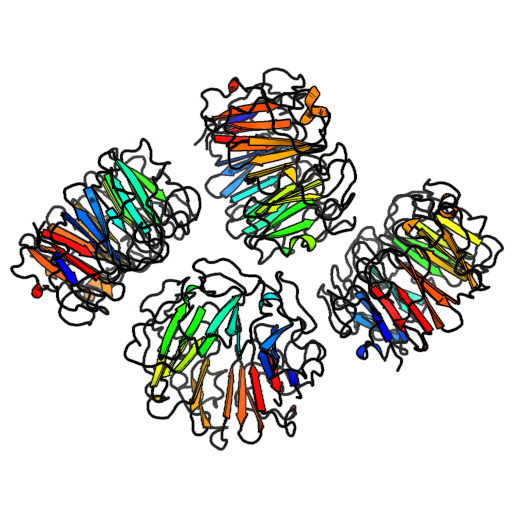218 LYS A O 1
ATOM 1669 N N . LEU A 1 263 ? 48.122 77.713 108.462 1.00 14.68 4219 LEU A N 1
ATOM 1670 C CA . LEU A 1 263 ? 47.596 79.008 108.894 1.00 15.51 4219 LEU A CA 1
ATOM 1671 C C . LEU A 1 263 ? 48.459 80.165 108.397 1.00 15.58 4219 LEU A C 1
ATOM 1672 O O . LEU A 1 263 ? 48.024 81.314 108.392 1.00 15.15 4219 LEU A O 1
ATOM 1677 N N . GLY A 1 264 ? 49.684 79.853 107.983 1.00 16.13 4220 GLY A N 1
ATOM 1678 C CA . GLY A 1 264 ? 50.550 80.836 107.372 1.00 16.74 4220 GLY A CA 1
ATOM 1679 C C . GLY A 1 264 ? 51.102 81.854 108.366 1.00 17.66 4220 GLY A C 1
ATOM 1680 O O . GLY A 1 264 ? 51.449 82.973 107.977 1.00 16.45 4220 GLY A O 1
ATOM 1681 N N . LEU A 1 265 ? 51.182 81.459 109.633 1.00 19.54 4221 LEU A N 1
ATOM 1682 C CA . LEU A 1 265 ? 51.636 82.344 110.709 1.00 21.99 4221 LEU A CA 1
ATOM 1683 C C . LEU A 1 265 ? 53.052 82.012 111.141 1.00 24.68 4221 LEU A C 1
ATOM 1684 O O . LEU A 1 265 ? 53.536 82.575 112.123 1.00 27.23 4221 LEU A O 1
ATOM 1689 N N . GLY A 1 266 ? 53.710 81.088 110.436 1.00 26.87 4222 GLY A N 1
ATOM 1690 C CA . GLY A 1 266 ? 55.123 80.776 110.678 1.00 28.02 4222 GLY A CA 1
ATOM 1691 C C . GLY A 1 266 ? 55.369 79.720 111.735 1.00 29.45 4222 GLY A C 1
ATOM 1692 O O . GLY A 1 266 ? 56.464 79.629 112.276 1.00 32.42 4222 GLY A O 1
ATOM 1693 N N . ASN A 1 267 ? 54.362 78.920 112.048 1.00 28.87 4223 ASN A N 1
ATOM 1694 C CA . ASN A 1 267 ? 54.557 77.771 112.942 1.00 29.62 4223 ASN A CA 1
ATOM 1695 C C . ASN A 1 267 ? 53.429 76.791 112.676 1.00 28.27 4223 ASN A C 1
ATOM 1696 O O . ASN A 1 267 ? 52.701 76.977 111.707 1.00 30.08 4223 ASN A O 1
ATOM 1701 N N . SER A 1 268 ? 53.269 75.774 113.516 1.00 26.38 4224 SER A N 1
ATOM 1702 C CA . SER A 1 268 ? 52.185 74.808 113.336 1.00 26.85 4224 SER A CA 1
ATOM 1703 C C . SER A 1 268 ? 51.208 74.736 114.513 1.00 25.32 4224 SER A C 1
ATOM 1704 O O . SER A 1 268 ? 50.573 73.707 114.738 1.00 24.92 4224 SER A O 1
ATOM 1707 N N . THR A 1 269 ? 51.055 75.855 115.221 1.00 24.01 4225 THR A N 1
ATOM 1708 C CA . THR A 1 269 ? 50.155 75.932 116.380 1.00 24.78 4225 THR A CA 1
ATOM 1709 C C . THR A 1 269 ? 48.715 76.279 115.988 1.00 22.23 4225 THR A C 1
ATOM 1710 O O . THR A 1 269 ? 48.491 77.193 115.213 1.00 22.38 4225 THR A O 1
ATOM 1714 N N . ALA A 1 270 ? 47.755 75.548 116.533 1.00 21.43 4226 ALA A N 1
ATOM 1715 C CA . ALA A 1 270 ? 46.328 75.827 116.328 1.00 20.86 4226 ALA A CA 1
ATOM 1716 C C . ALA A 1 270 ? 45.940 77.170 116.975 1.00 21.78 4226 ALA A C 1
ATOM 1717 O O . ALA A 1 270 ? 46.500 77.546 117.998 1.00 22.72 4226 ALA A O 1
ATOM 1719 N N . LYS A 1 271 ? 44.984 77.885 116.380 1.00 20.59 4227 LYS A N 1
ATOM 1720 C CA . LYS A 1 271 ? 44.522 79.167 116.909 1.00 20.21 4227 LYS A CA 1
ATOM 1721 C C . LYS A 1 271 ? 43.014 79.170 116.978 1.00 20.13 4227 LYS A C 1
ATOM 1722 O O . LYS A 1 271 ? 42.360 78.882 115.972 1.00 20.30 4227 LYS A O 1
ATOM 1728 N N . SER A 1 272 ? 42.446 79.500 118.140 1.00 18.88 4228 SER A N 1
ATOM 1729 C CA . SER A 1 272 ? 41.000 79.537 118.255 1.00 18.87 4228 SER A CA 1
ATOM 1730 C C . SER A 1 272 ? 40.393 80.910 117.964 1.00 18.44 4228 SER A C 1
ATOM 1731 O O . SER A 1 272 ? 39.181 81.015 117.902 1.00 17.50 4228 SER A O 1
ATOM 1734 N N . SER A 1 273 ? 41.214 81.953 117.806 1.00 18.52 4229 SER A N 1
ATOM 1735 C CA . SER A 1 273 ? 40.729 83.261 117.369 1.00 19.43 4229 SER A CA 1
ATOM 1736 C C . SER A 1 273 ? 41.416 83.645 116.071 1.00 19.51 4229 SER A C 1
ATOM 1737 O O . SER A 1 273 ? 42.526 83.171 115.807 1.00 21.51 4229 SER A O 1
ATOM 1740 N N . PRO A 1 274 ? 40.769 84.497 115.242 1.00 18.75 4230 PRO A N 1
ATOM 1741 C CA . PRO A 1 274 ? 41.371 84.853 113.959 1.00 18.05 4230 PRO A CA 1
ATOM 1742 C C . PRO A 1 274 ? 42.665 85.585 114.178 1.00 18.91 4230 PRO A C 1
ATOM 1743 O O . PRO A 1 274 ? 42.725 86.422 115.071 1.00 18.25 4230 PRO A O 1
ATOM 1747 N N . GLN A 1 275 ? 43.678 85.254 113.371 1.00 18.66 4231 GLN A N 1
ATOM 1748 C CA . GLN A 1 275 ? 44.996 85.862 113.449 1.00 19.09 4231 GLN A CA 1
ATOM 1749 C C . GLN A 1 275 ? 45.331 86.398 112.081 1.00 18.72 4231 GLN A C 1
ATOM 1750 O O . GLN A 1 275 ? 45.212 85.665 111.089 1.00 17.13 4231 GLN A O 1
ATOM 1756 N N . LYS A 1 276 ? 45.727 87.668 112.011 1.00 18.22 4232 LYS A N 1
ATOM 1757 C CA . LYS A 1 276 ? 46.172 88.269 110.759 1.00 19.27 4232 LYS A CA 1
ATOM 1758 C C . LYS A 1 276 ? 47.347 87.512 110.142 1.00 18.44 4232 LYS A C 1
ATOM 1759 O O . LYS A 1 276 ? 48.313 87.171 110.826 1.00 18.36 4232 LYS A O 1
ATOM 1765 N N . ILE A 1 277 ? 47.252 87.274 108.840 1.00 18.84 4233 ILE A N 1
ATOM 1766 C CA . ILE A 1 277 ? 48.360 86.724 108.067 1.00 19.76 4233 ILE A CA 1
ATOM 1767 C C . ILE A 1 277 ? 49.115 87.893 107.463 1.00 20.55 4233 ILE A C 1
ATOM 1768 O O . ILE A 1 277 ? 48.763 88.381 106.395 1.00 19.58 4233 ILE A O 1
ATOM 1773 N N . ASP A 1 278 ? 50.166 88.334 108.144 1.00 23.13 4234 ASP A N 1
ATOM 1774 C CA . ASP A 1 278 ? 50.823 89.597 107.782 1.00 24.66 4234 ASP A CA 1
ATOM 1775 C C . ASP A 1 278 ? 51.300 89.672 106.338 1.00 24.13 4234 ASP A C 1
ATOM 1776 O O . ASP A 1 278 ? 51.152 90.708 105.692 1.00 23.94 4234 ASP A O 1
ATOM 1781 N N . VAL A 1 279 ? 51.857 88.576 105.826 1.00 24.17 4235 VAL A N 1
ATOM 1782 C CA . VAL A 1 279 ? 52.361 88.527 104.450 1.00 23.71 4235 VAL A CA 1
ATOM 1783 C C . VAL A 1 279 ? 51.245 88.846 103.429 1.00 22.77 4235 VAL A C 1
ATOM 1784 O O . VAL A 1 279 ? 51.513 89.397 102.361 1.00 22.04 4235 VAL A O 1
ATOM 1788 N N . LEU A 1 280 ? 49.995 88.506 103.761 1.00 20.93 4236 LEU A N 1
ATOM 1789 C CA . LEU A 1 280 ? 48.868 88.744 102.858 1.00 20.19 4236 LEU A CA 1
ATOM 1790 C C . LEU A 1 280 ? 48.120 90.060 103.109 1.00 21.09 4236 LEU A C 1
ATOM 1791 O O . LEU A 1 280 ? 47.150 90.363 102.415 1.00 20.90 4236 LEU A O 1
ATOM 1796 N N . CYS A 1 281 ? 48.572 90.868 104.055 1.00 22.38 4237 CYS A N 1
ATOM 1797 C CA . CYS A 1 281 ? 47.853 92.098 104.354 1.00 23.82 4237 CYS A CA 1
ATOM 1798 C C . CYS A 1 281 ? 48.497 93.237 103.574 1.00 24.52 4237 CYS A C 1
ATOM 1799 O O . CYS A 1 281 ? 49.713 93.390 103.585 1.00 26.67 4237 CYS A O 1
ATOM 1802 N N . GLY A 1 282 ? 47.684 93.993 102.850 1.00 24.46 4238 GLY A N 1
ATOM 1803 C CA . GLY A 1 282 ? 48.155 95.154 102.107 1.00 24.75 4238 GLY A CA 1
ATOM 1804 C C . GLY A 1 282 ? 48.505 94.859 100.660 1.00 25.99 4238 GLY A C 1
ATOM 1805 O O . GLY A 1 282 ? 48.819 95.775 99.901 1.00 26.86 4238 GLY A O 1
ATOM 1806 N N . ILE A 1 283 ? 48.458 93.592 100.252 1.00 25.57 4239 ILE A N 1
ATOM 1807 C CA . ILE A 1 283 ? 48.823 93.259 98.883 1.00 24.99 4239 ILE A CA 1
ATOM 1808 C C . ILE A 1 283 ? 47.622 93.180 97.936 1.00 24.41 4239 ILE A C 1
ATOM 1809 O O . ILE A 1 283 ? 47.818 93.020 96.735 1.00 26.52 4239 ILE A O 1
ATOM 1814 N N . GLY A 1 284 ? 46.392 93.303 98.446 1.00 23.53 4240 GLY A N 1
ATOM 1815 C CA . GLY A 1 284 ? 45.185 93.201 97.588 1.00 21.99 4240 GLY A CA 1
ATOM 1816 C C . GLY A 1 284 ? 44.786 91.767 97.212 1.00 21.82 4240 GLY A C 1
ATOM 1817 O O . GLY A 1 284 ? 45.111 91.273 96.121 1.00 22.38 4240 GLY A O 1
ATOM 1818 N N . ILE A 1 285 ? 44.060 91.108 98.112 1.00 20.98 4241 ILE A N 1
ATOM 1819 C CA . ILE A 1 285 ? 43.613 89.725 97.922 1.00 19.72 4241 ILE A CA 1
ATOM 1820 C C . ILE A 1 285 ? 42.202 89.636 97.297 1.00 19.17 4241 ILE A C 1
ATOM 1821 O O . ILE A 1 285 ? 41.247 90.236 97.795 1.00 18.74 4241 ILE A O 1
ATOM 1826 N N . LYS A 1 286 ? 42.094 88.872 96.206 1.00 18.50 4242 LYS A N 1
ATOM 1827 C CA . LYS A 1 286 ? 40.834 88.647 95.507 1.00 18.72 4242 LYS A CA 1
ATOM 1828 C C . LYS A 1 286 ? 40.084 87.439 96.072 1.00 19.26 4242 LYS A C 1
ATOM 1829 O O . LYS A 1 286 ? 38.862 87.444 96.151 1.00 19.61 4242 LYS A O 1
ATOM 1835 N N . LYS A 1 287 ? 40.811 86.392 96.442 1.00 18.56 4243 LYS A N 1
ATOM 1836 C CA . LYS A 1 287 ? 40.158 85.148 96.817 1.00 18.53 4243 LYS A CA 1
ATOM 1837 C C . LYS A 1 287 ? 41.101 84.269 97.602 1.00 16.79 4243 LYS A C 1
ATOM 1838 O O . LYS A 1 287 ? 42.303 84.251 97.324 1.00 16.20 4243 LYS A O 1
ATOM 1844 N N . VAL A 1 288 ? 40.554 83.556 98.584 1.00 15.31 4244 VAL A N 1
ATOM 1845 C CA . VAL A 1 288 ? 41.267 82.492 99.274 1.00 14.30 4244 VAL A CA 1
ATOM 1846 C C . VAL A 1 288 ? 40.520 81.140 99.168 1.00 14.18 4244 VAL A C 1
ATOM 1847 O O . VAL A 1 288 ? 39.329 81.098 98.898 1.00 12.89 4244 VAL A O 1
ATOM 1851 N N . ALA A 1 289 ? 41.246 80.049 99.375 1.00 13.93 4245 ALA A N 1
ATOM 1852 C CA . ALA A 1 289 ? 40.661 78.722 99.356 1.00 14.49 4245 ALA A CA 1
ATOM 1853 C C . ALA A 1 289 ? 41.486 77.798 100.235 1.00 14.76 4245 ALA A C 1
ATOM 1854 O O . ALA A 1 289 ? 42.641 78.091 100.519 1.00 14.36 4245 ALA A O 1
ATOM 1856 N N . CYS A 1 290 ? 40.869 76.714 100.698 1.00 15.66 4246 CYS A N 1
ATOM 1857 C CA . CYS A 1 290 ? 41.469 75.797 101.678 1.00 17.64 4246 CYS A CA 1
ATOM 1858 C C . CYS A 1 290 ? 41.325 74.357 101.228 1.00 17.09 4246 CYS A C 1
ATOM 1859 O O . CYS A 1 290 ? 40.260 73.961 100.764 1.00 16.55 4246 CYS A O 1
ATOM 1862 N N . GLY A 1 291 ? 42.372 73.573 101.420 1.00 16.29 4247 GLY A N 1
ATOM 1863 C CA . GLY A 1 291 ? 42.295 72.134 101.234 1.00 15.91 4247 GLY A CA 1
ATOM 1864 C C . GLY A 1 291 ? 42.465 71.444 102.570 1.00 15.19 4247 GLY A C 1
ATOM 1865 O O . GLY A 1 291 ? 42.269 72.055 103.614 1.00 15.70 4247 GLY A O 1
ATOM 1866 N N . THR A 1 292 ? 42.838 70.167 102.526 1.00 14.14 4248 THR A N 1
ATOM 1867 C CA . THR A 1 292 ? 43.009 69.381 103.714 1.00 13.90 4248 THR A CA 1
ATOM 1868 C C . THR A 1 292 ? 44.122 69.961 104.586 1.00 13.55 4248 THR A C 1
ATOM 1869 O O . THR A 1 292 ? 43.943 70.125 105.779 1.00 12.69 4248 THR A O 1
ATOM 1873 N N . GLN A 1 293 ? 45.282 70.238 103.996 1.00 13.65 4249 GLN A N 1
ATOM 1874 C CA . GLN A 1 293 ? 46.442 70.629 104.806 1.00 14.22 4249 GLN A CA 1
ATOM 1875 C C . GLN A 1 293 ? 47.203 71.805 104.221 1.00 14.03 4249 GLN A C 1
ATOM 1876 O O . GLN A 1 293 ? 48.423 71.924 104.425 1.00 13.94 4249 GLN A O 1
ATOM 1882 N N . PHE A 1 294 ? 46.480 72.682 103.519 1.00 13.01 4250 PHE A N 1
ATOM 1883 C CA . PHE A 1 294 ? 47.096 73.799 102.819 1.00 13.12 4250 PHE A CA 1
ATOM 1884 C C . PHE A 1 294 ? 46.084 74.868 102.474 1.00 13.66 4250 PHE A C 1
ATOM 1885 O O . PHE A 1 294 ? 44.880 74.633 102.504 1.00 13.66 4250 PHE A O 1
ATOM 1893 N N . SER A 1 295 ? 46.622 76.036 102.142 1.00 14.31 4251 SER A N 1
ATOM 1894 C CA . SER A 1 295 ? 45.863 77.211 101.835 1.00 14.58 4251 SER A CA 1
ATOM 1895 C C . SER A 1 295 ? 46.398 77.835 100.555 1.00 14.67 4251 SER A C 1
ATOM 1896 O O . SER A 1 295 ? 47.607 77.716 100.230 1.00 13.96 4251 SER A O 1
ATOM 1899 N N . VAL A 1 296 ? 45.486 78.504 99.845 1.00 14.25 4252 VAL A N 1
ATOM 1900 C CA . VAL A 1 296 ? 45.783 79.201 98.614 1.00 14.40 4252 VAL A CA 1
ATOM 1901 C C . VAL A 1 296 ? 45.155 80.608 98.679 1.00 14.42 4252 VAL A C 1
ATOM 1902 O O . VAL A 1 296 ? 44.060 80.775 99.185 1.00 14.38 4252 VAL A O 1
ATOM 1906 N N . ALA A 1 297 ? 45.857 81.604 98.166 1.00 14.31 4253 ALA A N 1
ATOM 1907 C CA . ALA A 1 297 ? 45.349 82.974 98.072 1.00 14.60 4253 ALA A CA 1
ATOM 1908 C C . ALA A 1 297 ? 45.660 83.524 96.694 1.00 14.72 4253 ALA A C 1
ATOM 1909 O O . ALA A 1 297 ? 46.770 83.367 96.206 1.00 15.72 4253 ALA A O 1
ATOM 1911 N N . LEU A 1 298 ? 44.686 84.174 96.072 1.00 14.10 4254 LEU A N 1
ATOM 1912 C CA . LEU A 1 298 ? 44.848 84.774 94.776 1.00 13.98 4254 LEU A CA 1
ATOM 1913 C C . LEU A 1 298 ? 44.842 86.306 94.937 1.00 15.14 4254 LEU A C 1
ATOM 1914 O O . LEU A 1 298 ? 43.941 86.873 95.568 1.00 14.34 4254 LEU A O 1
ATOM 1919 N N . THR A 1 299 ? 45.836 86.990 94.385 1.00 16.47 4255 THR A N 1
ATOM 1920 C CA . THR A 1 299 ? 45.820 88.467 94.464 1.00 17.28 4255 THR A CA 1
ATOM 1921 C C . THR A 1 299 ? 44.979 89.017 93.343 1.00 18.07 4255 THR A C 1
ATOM 1922 O O . THR A 1 299 ? 44.659 88.307 92.373 1.00 16.98 4255 THR A O 1
ATOM 1926 N N . LYS A 1 300 ? 44.632 90.296 93.451 1.00 20.03 4256 LYS A N 1
ATOM 1927 C CA . LYS A 1 300 ? 43.874 90.953 92.383 1.00 21.01 4256 LYS A CA 1
ATOM 1928 C C . LYS A 1 300 ? 44.713 91.118 91.113 1.00 21.44 4256 LYS A C 1
ATOM 1929 O O . LYS A 1 300 ? 44.166 91.217 90.009 1.00 22.69 4256 LYS A O 1
ATOM 1935 N N A ASP A 1 301 ? 46.033 91.142 91.244 0.50 21.68 4257 ASP A N 1
ATOM 1936 N N B ASP A 1 301 ? 46.030 91.151 91.313 0.50 22.08 4257 ASP A N 1
ATOM 1937 C CA A ASP A 1 301 ? 46.905 91.239 90.072 0.50 21.94 4257 ASP A CA 1
ATOM 1938 C CA B ASP A 1 301 ? 47.036 91.196 90.255 0.50 22.65 4257 ASP A CA 1
ATOM 1939 C C A ASP A 1 301 ? 47.340 89.861 89.546 0.50 21.67 4257 ASP A C 1
ATOM 1940 C C B ASP A 1 301 ? 47.131 89.913 89.436 0.50 22.25 4257 ASP A C 1
ATOM 1941 O O A ASP A 1 301 ? 48.286 89.764 88.762 0.50 21.16 4257 ASP A O 1
ATOM 1942 O O B ASP A 1 301 ? 47.624 89.934 88.309 0.50 22.37 4257 ASP A O 1
ATOM 1951 N N . GLY A 1 302 ? 46.683 88.798 90.003 1.00 21.54 4258 GLY A N 1
ATOM 1952 C CA . GLY A 1 302 ? 46.752 87.501 89.325 1.00 19.93 4258 GLY A CA 1
ATOM 1953 C C . GLY A 1 302 ? 47.817 86.545 89.814 1.00 19.10 4258 GLY A C 1
ATOM 1954 O O . GLY A 1 302 ? 48.089 85.546 89.150 1.00 18.66 4258 GLY A O 1
ATOM 1955 N N . HIS A 1 303 ? 48.415 86.834 90.967 1.00 18.62 4259 HIS A N 1
ATOM 1956 C CA . HIS A 1 303 ? 49.453 85.999 91.532 1.00 18.98 4259 HIS A CA 1
ATOM 1957 C C . HIS A 1 303 ? 48.863 85.060 92.579 1.00 17.80 4259 HIS A C 1
ATOM 1958 O O . HIS A 1 303 ? 47.910 85.413 93.275 1.00 17.81 4259 HIS A O 1
ATOM 1965 N N . VAL A 1 304 ? 49.478 83.890 92.724 1.00 16.21 4260 VAL A N 1
ATOM 1966 C CA . VAL A 1 304 ? 49.010 82.877 93.659 1.00 15.25 4260 VAL A CA 1
ATOM 1967 C C . VAL A 1 304 ? 50.036 82.664 94.749 1.00 14.86 4260 VAL A C 1
ATOM 1968 O O . VAL A 1 304 ? 51.193 82.445 94.432 1.00 15.55 4260 VAL A O 1
ATOM 1972 N N . TYR A 1 305 ? 49.601 82.713 96.009 1.00 14.55 4261 TYR A N 1
ATOM 1973 C CA . TYR A 1 305 ? 50.397 82.343 97.172 1.00 15.66 4261 TYR A CA 1
ATOM 1974 C C . TYR A 1 305 ? 49.842 81.064 97.789 1.00 15.72 4261 TYR A C 1
ATOM 1975 O O . TYR A 1 305 ? 48.614 80.878 97.846 1.00 15.89 4261 TYR A O 1
ATOM 1984 N N . THR A 1 306 ? 50.738 80.193 98.245 1.00 14.52 4262 THR A N 1
ATOM 1985 C CA . THR A 1 306 ? 50.357 78.965 98.928 1.00 14.53 4262 THR A CA 1
ATOM 1986 C C . THR A 1 306 ? 51.153 78.788 100.196 1.00 14.69 4262 THR A C 1
ATOM 1987 O O . THR A 1 306 ? 52.207 79.422 100.377 1.00 16.06 4262 THR A O 1
ATOM 1991 N N . PHE A 1 307 ? 50.619 77.961 101.089 1.00 14.28 4263 PHE A N 1
ATOM 1992 C CA . PHE A 1 307 ? 51.242 77.619 102.362 1.00 14.59 4263 PHE A CA 1
ATOM 1993 C C . PHE A 1 307 ? 50.552 76.415 103.014 1.00 14.43 4263 PHE A C 1
ATOM 1994 O O . PHE A 1 307 ? 49.361 76.212 102.869 1.00 14.75 4263 PHE A O 1
ATOM 2002 N N . GLY A 1 308 ? 51.328 75.610 103.724 1.00 15.00 4264 GLY A N 1
ATOM 2003 C CA . GLY A 1 308 ? 50.867 74.352 104.267 1.00 15.36 4264 GLY A CA 1
ATOM 2004 C C . GLY A 1 308 ? 51.766 73.217 103.815 1.00 16.53 4264 GLY A C 1
ATOM 2005 O O . GLY A 1 308 ? 52.965 73.415 103.606 1.00 15.64 4264 GLY A O 1
ATOM 2006 N N . GLN A 1 309 ? 51.176 72.033 103.636 1.00 17.63 4265 GLN A N 1
ATOM 2007 C CA . GLN A 1 309 ? 51.942 70.818 103.403 1.00 18.49 4265 GLN A CA 1
ATOM 2008 C C . GLN A 1 309 ? 52.703 70.887 102.086 1.00 19.62 4265 GLN A C 1
ATOM 2009 O O . GLN A 1 309 ? 52.115 71.192 101.042 1.00 18.70 4265 GLN A O 1
ATOM 2015 N N . ASP A 1 310 ? 54.004 70.588 102.125 1.00 21.19 4266 ASP A N 1
ATOM 2016 C CA . ASP A 1 310 ? 54.864 70.780 100.944 1.00 23.14 4266 ASP A CA 1
ATOM 2017 C C . ASP A 1 310 ? 54.357 70.137 99.666 1.00 22.05 4266 ASP A C 1
ATOM 2018 O O . ASP A 1 310 ? 54.323 70.782 98.640 1.00 22.97 4266 ASP A O 1
ATOM 2023 N N . ARG A 1 311 ? 53.971 68.870 99.726 1.00 20.86 4267 ARG A N 1
ATOM 2024 C CA . ARG A 1 311 ? 53.532 68.143 98.537 1.00 21.63 4267 ARG A CA 1
ATOM 2025 C C . ARG A 1 311 ? 52.300 68.754 97.825 1.00 19.98 4267 ARG A C 1
ATOM 2026 O O . ARG A 1 311 ? 52.067 68.457 96.657 1.00 20.61 4267 ARG A O 1
ATOM 2034 N N . LEU A 1 312 ? 51.526 69.593 98.517 1.00 17.65 4268 LEU A N 1
ATOM 2035 C CA . LEU A 1 312 ? 50.256 70.113 97.982 1.00 16.62 4268 LEU A CA 1
ATOM 2036 C C . LEU A 1 312 ? 50.277 71.606 97.638 1.00 16.29 4268 LEU A C 1
ATOM 2037 O O . LEU A 1 312 ? 49.302 72.093 97.073 1.00 15.51 4268 LEU A O 1
ATOM 2042 N N . ILE A 1 313 ? 51.383 72.314 97.929 1.00 15.69 4269 ILE A N 1
ATOM 2043 C CA . ILE A 1 313 ? 51.431 73.780 97.733 1.00 15.95 4269 ILE A CA 1
ATOM 2044 C C . ILE A 1 313 ? 52.083 74.268 96.427 1.00 16.59 4269 ILE A C 1
ATOM 2045 O O . ILE A 1 313 ? 52.212 75.480 96.233 1.00 16.73 4269 ILE A O 1
ATOM 2050 N N . GLY A 1 314 ? 52.485 73.356 95.536 1.00 16.27 4270 GLY A N 1
ATOM 2051 C CA . GLY A 1 314 ? 52.919 73.750 94.196 1.00 16.96 4270 GLY A CA 1
ATOM 2052 C C . GLY A 1 314 ? 54.230 74.511 94.048 1.00 17.58 4270 GLY A C 1
ATOM 2053 O O . GLY A 1 314 ? 54.454 75.205 93.044 1.00 17.57 4270 GLY A O 1
ATOM 2054 N N . LEU A 1 315 ? 55.103 74.390 95.036 1.00 18.18 4271 LEU A N 1
ATOM 2055 C CA . LEU A 1 315 ? 56.356 75.131 95.027 1.00 19.04 4271 LEU A CA 1
ATOM 2056 C C . LEU A 1 315 ? 57.522 74.220 94.701 1.00 18.45 4271 LEU A C 1
ATOM 2057 O O . LEU A 1 315 ? 57.441 73.009 94.920 1.00 18.37 4271 LEU A O 1
ATOM 2062 N N . PRO A 1 316 ? 58.599 74.795 94.147 1.00 19.00 4272 PRO A N 1
ATOM 2063 C CA . PRO A 1 316 ? 59.796 73.960 94.050 1.00 20.10 4272 PRO A CA 1
ATOM 2064 C C . PRO A 1 316 ? 60.288 73.579 95.447 1.00 20.18 4272 PRO A C 1
ATOM 2065 O O . PRO A 1 316 ? 60.067 74.308 96.426 1.00 19.08 4272 PRO A O 1
ATOM 2069 N N . GLU A 1 317 ? 60.949 72.438 95.510 1.00 20.64 4273 GLU A N 1
ATOM 2070 C CA . GLU A 1 317 ? 61.367 71.827 96.760 1.00 22.45 4273 GLU A CA 1
ATOM 2071 C C . GLU A 1 317 ? 62.215 72.706 97.670 1.00 21.30 4273 GLU A C 1
ATOM 2072 O O . GLU A 1 317 ? 62.041 72.686 98.859 1.00 21.11 4273 GLU A O 1
ATOM 2078 N N . GLY A 1 318 ? 63.115 73.495 97.122 1.00 22.52 4274 GLY A N 1
ATOM 2079 C CA . GLY A 1 318 ? 63.849 74.455 97.949 1.00 25.02 4274 GLY A CA 1
ATOM 2080 C C . GLY A 1 318 ? 62.942 75.390 98.739 1.00 26.59 4274 GLY A C 1
ATOM 2081 O O . GLY A 1 318 ? 63.193 75.659 99.909 1.00 25.64 4274 GLY A O 1
ATOM 2082 N N . ARG A 1 319 ? 61.871 75.875 98.118 1.00 28.65 4275 ARG A N 1
ATOM 2083 C CA . ARG A 1 319 ? 60.976 76.814 98.810 1.00 32.11 4275 ARG A CA 1
ATOM 2084 C C . ARG A 1 319 ? 60.126 76.212 99.963 1.00 34.13 4275 ARG A C 1
ATOM 2085 O O . ARG A 1 319 ? 59.520 76.979 100.717 1.00 33.16 4275 ARG A O 1
ATOM 2093 N N . ALA A 1 320 ? 60.119 74.874 100.130 1.00 36.63 4276 ALA A N 1
ATOM 2094 C CA . ALA A 1 320 ? 59.443 74.184 101.272 1.00 37.90 4276 ALA A CA 1
ATOM 2095 C C . ALA A 1 320 ? 59.973 74.545 102.658 1.00 41.87 4276 ALA A C 1
ATOM 2096 O O . ALA A 1 320 ? 59.315 74.275 103.672 1.00 43.10 4276 ALA A O 1
ATOM 2098 N N . ARG A 1 321 ? 61.176 75.110 102.707 1.00 43.08 4277 ARG A N 1
ATOM 2099 C CA . ARG A 1 321 ? 61.701 75.722 103.926 1.00 41.69 4277 ARG A CA 1
ATOM 2100 C C . ARG A 1 321 ? 60.606 76.515 104.648 1.00 39.03 4277 ARG A C 1
ATOM 2101 O O . ARG A 1 321 ? 60.238 76.191 105.780 1.00 39.94 4277 ARG A O 1
ATOM 2103 N N . ASN A 1 322 ? 60.081 77.534 103.970 1.00 36.07 4278 ASN A N 1
ATOM 2104 C CA . ASN A 1 322 ? 59.044 78.392 104.529 1.00 34.85 4278 ASN A CA 1
ATOM 2105 C C . ASN A 1 322 ? 57.626 77.993 104.130 1.00 31.44 4278 ASN A C 1
ATOM 2106 O O . ASN A 1 322 ? 56.815 78.859 103.813 1.00 28.71 4278 ASN A O 1
ATOM 2111 N N . HIS A 1 323 ? 57.320 76.696 104.187 1.00 28.51 4279 HIS A N 1
ATOM 2112 C CA . HIS A 1 323 ? 55.977 76.200 103.840 1.00 28.14 4279 HIS A CA 1
ATOM 2113 C C . HIS A 1 323 ? 54.919 76.706 104.814 1.00 25.83 4279 HIS A C 1
ATOM 2114 O O . HIS A 1 323 ? 53.724 76.636 104.531 1.00 23.10 4279 HIS A O 1
ATOM 2121 N N . ASN A 1 324 ? 55.376 77.194 105.965 1.00 24.06 4280 ASN A N 1
ATOM 2122 C CA . ASN A 1 324 ? 54.499 77.744 106.989 1.00 22.98 4280 ASN A CA 1
ATOM 2123 C C . ASN A 1 324 ? 54.274 79.253 106.912 1.00 22.24 4280 ASN A C 1
ATOM 2124 O O . ASN A 1 324 ? 53.686 79.838 107.820 1.00 22.09 4280 ASN A O 1
ATOM 2129 N N . ARG A 1 325 ? 54.726 79.887 105.843 1.00 21.39 4281 ARG A N 1
ATOM 2130 C CA . ARG A 1 325 ? 54.285 81.248 105.547 1.00 22.88 4281 ARG A CA 1
ATOM 2131 C C . ARG A 1 325 ? 53.907 81.324 104.076 1.00 21.54 4281 ARG A C 1
ATOM 2132 O O . ARG A 1 325 ? 54.432 80.551 103.271 1.00 20.69 4281 ARG A O 1
ATOM 2140 N N . PRO A 1 326 ? 53.013 82.264 103.707 1.00 21.29 4282 PRO A N 1
ATOM 2141 C CA . PRO A 1 326 ? 52.618 82.374 102.305 1.00 22.00 4282 PRO A CA 1
ATOM 2142 C C . PRO A 1 326 ? 53.784 82.702 101.373 1.00 22.11 4282 PRO A C 1
ATOM 2143 O O . PRO A 1 326 ? 54.591 83.578 101.691 1.00 21.94 4282 PRO A O 1
ATOM 2147 N N . GLN A 1 327 ? 53.857 81.995 100.247 1.00 22.33 4283 GLN A N 1
ATOM 2148 C CA . GLN A 1 327 ? 54.888 82.209 99.216 1.00 22.35 4283 GLN A CA 1
ATOM 2149 C C . GLN A 1 327 ? 54.265 82.174 97.836 1.00 21.58 4283 GLN A C 1
ATOM 2150 O O . GLN A 1 327 ? 53.390 81.348 97.548 1.00 18.49 4283 GLN A O 1
ATOM 2156 N N . GLN A 1 328 ? 54.739 83.076 96.987 1.00 21.06 4284 GLN A N 1
ATOM 2157 C CA . GLN A 1 328 ? 54.279 83.165 95.629 1.00 22.60 4284 GLN A CA 1
ATOM 2158 C C . GLN A 1 328 ? 54.737 81.919 94.872 1.00 21.69 4284 GLN A C 1
ATOM 2159 O O . GLN A 1 328 ? 55.816 81.405 95.131 1.00 19.94 4284 GLN A O 1
ATOM 2165 N N . ILE A 1 329 ? 53.890 81.413 93.977 1.00 20.49 4285 ILE A N 1
ATOM 2166 C CA . ILE A 1 329 ? 54.243 80.270 93.137 1.00 20.93 4285 ILE A CA 1
ATOM 2167 C C . ILE A 1 329 ? 55.103 80.706 91.930 1.00 20.68 4285 ILE A C 1
ATOM 2168 O O . ILE A 1 329 ? 54.617 81.417 91.044 1.00 20.83 4285 ILE A O 1
ATOM 2173 N N . PRO A 1 330 ? 56.368 80.255 91.872 1.00 20.27 4286 PRO A N 1
ATOM 2174 C CA . PRO A 1 330 ? 57.277 80.763 90.828 1.00 20.63 4286 PRO A CA 1
ATOM 2175 C C . PRO A 1 330 ? 56.886 80.394 89.411 1.00 20.29 4286 PRO A C 1
ATOM 2176 O O . PRO A 1 330 ? 56.979 81.245 88.528 1.00 20.53 4286 PRO A O 1
ATOM 2180 N N A VAL A 1 331 ? 56.449 79.155 89.184 0.50 19.99 4287 VAL A N 1
ATOM 2181 N N B VAL A 1 331 ? 56.460 79.147 89.191 0.50 19.83 4287 VAL A N 1
ATOM 2182 C CA A VAL A 1 331 ? 56.142 78.718 87.824 0.50 19.71 4287 VAL A CA 1
ATOM 2183 C CA B VAL A 1 331 ? 56.112 78.688 87.843 0.50 19.45 4287 VAL A CA 1
ATOM 2184 C C A VAL A 1 331 ? 54.963 79.451 87.196 0.50 19.77 4287 VAL A C 1
ATOM 2185 C C B VAL A 1 331 ? 54.982 79.477 87.200 0.50 19.62 4287 VAL A C 1
ATOM 2186 O O A VAL A 1 331 ? 54.822 79.433 85.986 0.50 19.69 4287 VAL A O 1
ATOM 2187 O O B VAL A 1 331 ? 54.901 79.531 85.984 0.50 19.52 4287 VAL A O 1
ATOM 2194 N N . LEU A 1 332 ? 54.124 80.099 88.001 1.00 20.25 4288 LEU A N 1
ATOM 2195 C CA . LEU A 1 332 ? 53.015 80.883 87.457 1.00 21.36 4288 LEU A CA 1
ATOM 2196 C C . LEU A 1 332 ? 53.306 82.393 87.392 1.00 23.68 4288 LEU A C 1
ATOM 2197 O O . LEU A 1 332 ? 52.415 83.181 87.068 1.00 23.68 4288 LEU A O 1
ATOM 2202 N N . ALA A 1 333 ? 54.549 82.796 87.660 1.00 24.74 4289 ALA A N 1
ATOM 2203 C CA . ALA A 1 333 ? 54.907 84.220 87.669 1.00 26.18 4289 ALA A CA 1
ATOM 2204 C C . ALA A 1 333 ? 54.542 84.943 86.356 1.00 26.04 4289 ALA A C 1
ATOM 2205 O O . ALA A 1 333 ? 54.041 86.056 86.385 1.00 29.11 4289 ALA A O 1
ATOM 2207 N N . GLY A 1 334 ? 54.767 84.315 85.212 1.00 25.23 4290 GLY A N 1
ATOM 2208 C CA . GLY A 1 334 ? 54.408 84.929 83.921 1.00 23.70 4290 GLY A CA 1
ATOM 2209 C C . GLY A 1 334 ? 52.986 84.657 83.444 1.00 23.33 4290 GLY A C 1
ATOM 2210 O O . GLY A 1 334 ? 52.701 84.752 82.250 1.00 21.89 4290 GLY A O 1
ATOM 2211 N N . VAL A 1 335 ? 52.082 84.345 84.377 1.00 23.19 4291 VAL A N 1
ATOM 2212 C CA . VAL A 1 335 ? 50.702 83.978 84.052 1.00 23.01 4291 VAL A CA 1
ATOM 2213 C C . VAL A 1 335 ? 49.760 84.802 84.918 1.00 21.97 4291 VAL A C 1
ATOM 2214 O O . VAL A 1 335 ? 49.971 84.897 86.117 1.00 21.33 4291 VAL A O 1
ATOM 2218 N N . ILE A 1 336 ? 48.732 85.394 84.319 1.00 21.29 4292 ILE A N 1
ATOM 2219 C CA . ILE A 1 336 ? 47.683 86.075 85.085 1.00 21.26 4292 ILE A CA 1
ATOM 2220 C C . ILE A 1 336 ? 46.593 85.063 85.404 1.00 19.56 4292 ILE A C 1
ATOM 2221 O O . ILE A 1 336 ? 45.866 84.607 84.516 1.00 18.68 4292 ILE A O 1
ATOM 2226 N N . ILE A 1 337 ? 46.506 84.701 86.679 1.00 18.49 4293 ILE A N 1
ATOM 2227 C CA . ILE A 1 337 ? 45.484 83.767 87.157 1.00 18.24 4293 ILE A CA 1
ATOM 2228 C C . ILE A 1 337 ? 44.213 84.522 87.535 1.00 17.78 4293 ILE A C 1
ATOM 2229 O O . ILE A 1 337 ? 44.257 85.478 88.302 1.00 16.92 4293 ILE A O 1
ATOM 2234 N N . GLU A 1 338 ? 43.099 84.105 86.949 1.00 19.26 4294 GLU A N 1
ATOM 2235 C CA . GLU A 1 338 ? 41.794 84.736 87.162 1.00 20.89 4294 GLU A CA 1
ATOM 2236 C C . GLU A 1 338 ? 41.004 84.063 88.303 1.00 19.41 4294 GLU A C 1
ATOM 2237 O O . GLU A 1 338 ? 40.198 84.711 88.982 1.00 17.86 4294 GLU A O 1
ATOM 2243 N N . ASP A 1 339 ? 41.225 82.757 88.497 1.00 18.64 4295 ASP A N 1
ATOM 2244 C CA . ASP A 1 339 ? 40.547 82.010 89.560 1.00 17.81 4295 ASP A CA 1
ATOM 2245 C C . ASP A 1 339 ? 41.319 80.760 89.961 1.00 16.00 4295 ASP A C 1
ATOM 2246 O O . ASP A 1 339 ? 42.107 80.207 89.190 1.00 14.52 4295 ASP A O 1
ATOM 2251 N N . VAL A 1 340 ? 41.089 80.319 91.182 1.00 15.31 4296 VAL A N 1
ATOM 2252 C CA . VAL A 1 340 ? 41.630 79.045 91.637 1.00 15.33 4296 VAL A CA 1
ATOM 2253 C C . VAL A 1 340 ? 40.488 78.237 92.206 1.00 14.74 4296 VAL A C 1
ATOM 2254 O O . VAL A 1 340 ? 39.518 78.799 92.707 1.00 15.19 4296 VAL A O 1
ATOM 2258 N N . ALA A 1 341 ? 40.628 76.921 92.157 1.00 13.68 4297 ALA A N 1
ATOM 2259 C CA . ALA A 1 341 ? 39.644 76.022 92.712 1.00 12.74 4297 ALA A CA 1
ATOM 2260 C C . ALA A 1 341 ? 40.399 74.952 93.466 1.00 12.75 4297 ALA A C 1
ATOM 2261 O O . ALA A 1 341 ? 41.314 74.333 92.922 1.00 12.47 4297 ALA A O 1
ATOM 2263 N N . VAL A 1 342 ? 40.044 74.745 94.723 1.00 12.61 4298 VAL A N 1
ATOM 2264 C CA . VAL A 1 342 ? 40.754 73.768 95.541 1.00 13.03 4298 VAL A CA 1
ATOM 2265 C C . VAL A 1 342 ? 39.823 72.627 95.922 1.00 12.94 4298 VAL A C 1
ATOM 2266 O O . VAL A 1 342 ? 38.702 72.851 96.368 1.00 13.00 4298 VAL A O 1
ATOM 2270 N N . GLY A 1 343 ? 40.306 71.406 95.754 1.00 13.72 4299 GLY A N 1
ATOM 2271 C CA . GLY A 1 343 ? 39.562 70.204 96.110 1.00 14.37 4299 GLY A CA 1
ATOM 2272 C C . GLY A 1 343 ? 40.028 69.767 97.477 1.00 15.68 4299 GLY A C 1
ATOM 2273 O O . GLY A 1 343 ? 40.296 70.600 98.337 1.00 18.22 4299 GLY A O 1
ATOM 2274 N N . ALA A 1 344 ? 40.144 68.467 97.692 1.00 16.10 4300 ALA A N 1
ATOM 2275 C CA . ALA A 1 344 ? 40.669 67.960 98.949 1.00 15.90 4300 ALA A CA 1
ATOM 2276 C C . ALA A 1 344 ? 42.174 68.118 98.960 1.00 16.11 4300 ALA A C 1
ATOM 2277 O O . ALA A 1 344 ? 42.726 68.750 99.854 1.00 16.51 4300 ALA A O 1
ATOM 2279 N N . GLU A 1 345 ? 42.836 67.549 97.956 1.00 15.49 4301 GLU A N 1
ATOM 2280 C CA . GLU A 1 345 ? 44.291 67.570 97.896 1.00 15.72 4301 GLU A CA 1
ATOM 2281 C C . GLU A 1 345 ? 44.811 67.949 96.537 1.00 14.93 4301 GLU A C 1
ATOM 2282 O O . GLU A 1 345 ? 45.937 67.617 96.205 1.00 17.34 4301 GLU A O 1
ATOM 2288 N N . HIS A 1 346 ? 44.013 68.633 95.733 1.00 13.37 4302 HIS A N 1
ATOM 2289 C CA . HIS A 1 346 ? 44.524 69.199 94.498 1.00 12.82 4302 HIS A CA 1
ATOM 2290 C C . HIS A 1 346 ? 44.004 70.611 94.284 1.00 11.87 4302 HIS A C 1
ATOM 2291 O O . HIS A 1 346 ? 43.009 71.035 94.913 1.00 10.99 4302 HIS A O 1
ATOM 2298 N N . THR A 1 347 ? 44.694 71.293 93.385 1.00 11.04 4303 THR A N 1
ATOM 2299 C CA . THR A 1 347 ? 44.392 72.666 93.020 1.00 11.46 4303 THR A CA 1
ATOM 2300 C C . THR A 1 347 ? 44.391 72.840 91.522 1.00 11.55 4303 THR A C 1
ATOM 2301 O O . THR A 1 347 ? 45.273 72.306 90.825 1.00 11.62 4303 THR A O 1
ATOM 2305 N N . LEU A 1 348 ? 43.399 73.588 91.039 1.00 11.33 4304 LEU A N 1
ATOM 2306 C CA . LEU A 1 348 ? 43.329 74.014 89.666 1.00 11.47 4304 LEU A CA 1
ATOM 2307 C C . LEU A 1 348 ? 43.444 75.526 89.627 1.00 12.00 4304 LEU A C 1
ATOM 2308 O O . LEU A 1 348 ? 42.941 76.210 90.533 1.00 11.37 4304 LEU A O 1
ATOM 2313 N N . ALA A 1 349 ? 44.097 76.042 88.579 1.00 12.70 4305 ALA A N 1
ATOM 2314 C CA . ALA A 1 349 ? 44.211 77.482 88.355 1.00 13.14 4305 ALA A CA 1
ATOM 2315 C C . ALA A 1 349 ? 43.841 77.830 86.928 1.00 13.63 4305 ALA A C 1
ATOM 2316 O O . ALA A 1 349 ? 44.259 77.148 86.013 1.00 15.03 4305 ALA A O 1
ATOM 2318 N N . LEU A 1 350 ? 43.052 78.886 86.740 1.00 13.74 4306 LEU A N 1
ATOM 2319 C CA . LEU A 1 350 ? 42.607 79.325 85.416 1.00 14.73 4306 LEU A CA 1
ATOM 2320 C C . LEU A 1 350 ? 43.245 80.651 85.028 1.00 15.73 4306 LEU A C 1
ATOM 2321 O O . LEU A 1 350 ? 43.084 81.641 85.745 1.00 16.39 4306 LEU A O 1
ATOM 2326 N N . ALA A 1 351 ? 43.948 80.675 83.895 1.00 17.18 4307 ALA A N 1
ATOM 2327 C CA . ALA A 1 351 ? 44.638 81.880 83.415 1.00 18.34 4307 ALA A CA 1
ATOM 2328 C C . ALA A 1 351 ? 43.708 82.754 82.612 1.00 19.53 4307 ALA A C 1
ATOM 2329 O O . ALA A 1 351 ? 42.724 82.277 82.061 1.00 18.94 4307 ALA A O 1
ATOM 2331 N N . SER A 1 352 ? 44.047 84.036 82.519 1.00 21.63 4308 SER A N 1
ATOM 2332 C CA . SER A 1 352 ? 43.209 85.003 81.807 1.00 23.62 4308 SER A CA 1
ATOM 2333 C C . SER A 1 352 ? 43.032 84.650 80.327 1.00 24.18 4308 SER A C 1
ATOM 2334 O O . SER A 1 352 ? 42.097 85.122 79.685 1.00 24.45 4308 SER A O 1
ATOM 2337 N N . ASN A 1 353 ? 43.916 83.820 79.779 1.00 25.50 4309 ASN A N 1
ATOM 2338 C CA . ASN A 1 353 ? 43.748 83.349 78.398 1.00 27.12 4309 ASN A CA 1
ATOM 2339 C C . ASN A 1 353 ? 42.937 82.037 78.292 1.00 26.79 4309 ASN A C 1
ATOM 2340 O O . ASN A 1 353 ? 42.861 81.442 77.221 1.00 25.86 4309 ASN A O 1
ATOM 2345 N N . GLY A 1 354 ? 42.350 81.583 79.402 1.00 26.48 4310 GLY A N 1
ATOM 2346 C CA . GLY A 1 354 ? 41.590 80.331 79.416 1.00 25.36 4310 GLY A CA 1
ATOM 2347 C C . GLY A 1 354 ? 42.368 79.054 79.682 1.00 24.86 4310 GLY A C 1
ATOM 2348 O O . GLY A 1 354 ? 41.763 77.999 79.807 1.00 25.36 4310 GLY A O 1
ATOM 2349 N N . ASP A 1 355 ? 43.693 79.114 79.806 1.00 25.34 4311 ASP A N 1
ATOM 2350 C CA . ASP A 1 355 ? 44.454 77.895 80.111 1.00 25.09 4311 ASP A CA 1
ATOM 2351 C C . ASP A 1 355 ? 44.258 77.479 81.565 1.00 22.20 4311 ASP A C 1
ATOM 2352 O O . ASP A 1 355 ? 44.114 78.318 82.439 1.00 20.86 4311 ASP A O 1
ATOM 2357 N N . VAL A 1 356 ? 44.272 76.173 81.799 1.00 19.78 4312 VAL A N 1
ATOM 2358 C CA . VAL A 1 356 ? 44.079 75.618 83.123 1.00 18.75 4312 VAL A CA 1
ATOM 2359 C C . VAL A 1 356 ? 45.335 74.892 83.569 1.00 18.09 4312 VAL A C 1
ATOM 2360 O O . VAL A 1 356 ? 45.909 74.118 82.801 1.00 18.47 4312 VAL A O 1
ATOM 2364 N N . TYR A 1 357 ? 45.735 75.135 84.816 1.00 17.34 4313 TYR A N 1
ATOM 2365 C CA . TYR A 1 357 ? 46.897 74.496 85.447 1.00 16.94 4313 TYR A CA 1
ATOM 2366 C C . TYR A 1 357 ? 46.458 73.626 86.605 1.00 15.94 4313 TYR A C 1
ATOM 2367 O O . TYR A 1 357 ? 45.498 73.948 87.317 1.00 15.87 4313 TYR A O 1
ATOM 2376 N N . ALA A 1 358 ? 47.153 72.524 86.819 1.00 14.77 4314 ALA A N 1
ATOM 2377 C CA . ALA A 1 358 ? 46.798 71.643 87.916 1.00 14.29 4314 ALA A CA 1
ATOM 2378 C C . ALA A 1 358 ? 48.030 71.113 88.634 1.00 14.15 4314 ALA A C 1
ATOM 2379 O O . ALA A 1 358 ? 49.086 70.933 88.031 1.00 14.15 4314 ALA A O 1
ATOM 2381 N N . TRP A 1 359 ? 47.870 70.863 89.926 1.00 14.16 4315 TRP A N 1
ATOM 2382 C CA . TRP A 1 359 ? 48.898 70.264 90.741 1.00 14.06 4315 TRP A CA 1
ATOM 2383 C C . TRP A 1 359 ? 48.342 69.671 92.022 1.00 14.02 4315 TRP A C 1
ATOM 2384 O O . TRP A 1 359 ? 47.229 70.013 92.462 1.00 13.44 4315 TRP A O 1
ATOM 2395 N N . GLY A 1 360 ? 49.117 68.757 92.600 1.00 13.26 4316 GLY A N 1
ATOM 2396 C CA . GLY A 1 360 ? 48.776 68.100 93.840 1.00 13.77 4316 GLY A CA 1
ATOM 2397 C C . GLY A 1 360 ? 48.554 66.588 93.687 1.00 14.12 4316 GLY A C 1
ATOM 2398 O O . GLY A 1 360 ? 49.195 65.930 92.872 1.00 13.64 4316 GLY A O 1
ATOM 2399 N N . SER A 1 361 ? 47.655 66.044 94.499 1.00 14.61 4317 SER A N 1
ATOM 2400 C CA . SER A 1 361 ? 47.292 64.622 94.419 1.00 15.54 4317 SER A CA 1
ATOM 2401 C C . SER A 1 361 ? 46.497 64.318 93.164 1.00 14.88 4317 SER A C 1
ATOM 2402 O O . SER A 1 361 ? 45.820 65.178 92.622 1.00 14.40 4317 SER A O 1
ATOM 2405 N N . ASN A 1 362 ? 46.571 63.058 92.748 1.00 14.94 4318 ASN A N 1
ATOM 2406 C CA . ASN A 1 362 ? 46.198 62.651 91.415 1.00 14.60 4318 ASN A CA 1
ATOM 2407 C C . ASN A 1 362 ? 45.946 61.147 91.291 1.00 14.81 4318 ASN A C 1
ATOM 2408 O O . ASN A 1 362 ? 46.002 60.624 90.176 1.00 14.27 4318 ASN A O 1
ATOM 2413 N N . SER A 1 363 ? 45.656 60.451 92.388 1.00 14.79 4319 SER A N 1
ATOM 2414 C CA A SER A 1 363 ? 45.483 58.990 92.339 0.50 15.66 4319 SER A CA 1
ATOM 2415 C CA B SER A 1 363 ? 45.516 58.991 92.314 0.50 15.39 4319 SER A CA 1
ATOM 2416 C C . SER A 1 363 ? 44.242 58.570 91.568 1.00 15.78 4319 SER A C 1
ATOM 2417 O O . SER A 1 363 ? 44.150 57.442 91.135 1.00 17.03 4319 SER A O 1
ATOM 2422 N N . GLU A 1 364 ? 43.279 59.483 91.430 1.00 15.46 4320 GLU A N 1
ATOM 2423 C CA . GLU A 1 364 ? 42.054 59.218 90.695 1.00 15.88 4320 GLU A CA 1
ATOM 2424 C C . GLU A 1 364 ? 42.022 59.952 89.346 1.00 15.53 4320 GLU A C 1
ATOM 2425 O O . GLU A 1 364 ? 40.998 59.979 88.695 1.00 15.78 4320 GLU A O 1
ATOM 2431 N N . GLY A 1 365 ? 43.150 60.525 88.932 1.00 14.86 4321 GLY A N 1
ATOM 2432 C CA . GLY A 1 365 ? 43.233 61.328 87.736 1.00 14.55 4321 GLY A CA 1
ATOM 2433 C C . GLY A 1 365 ? 42.649 62.721 87.856 1.00 13.72 4321 GLY A C 1
ATOM 2434 O O . GLY A 1 365 ? 42.323 63.337 86.858 1.00 14.10 4321 GLY A O 1
ATOM 2435 N N . GLN A 1 366 ? 42.496 63.225 89.069 1.00 14.00 4322 GLN A N 1
ATOM 2436 C CA . GLN A 1 366 ? 41.823 64.523 89.265 1.00 14.02 4322 GLN A CA 1
ATOM 2437 C C . GLN A 1 366 ? 42.571 65.735 88.674 1.00 14.31 4322 GLN A C 1
ATOM 2438 O O . GLN A 1 366 ? 41.977 66.789 88.507 1.00 13.74 4322 GLN A O 1
ATOM 2444 N N . LEU A 1 367 ? 43.850 65.570 88.334 1.00 15.07 4323 LEU A N 1
ATOM 2445 C CA . LEU A 1 367 ? 44.609 66.640 87.671 1.00 15.06 4323 LEU A CA 1
ATOM 2446 C C . LEU A 1 367 ? 44.288 66.766 86.173 1.00 14.92 4323 LEU A C 1
ATOM 2447 O O . LEU A 1 367 ? 44.451 67.845 85.575 1.00 13.81 4323 LEU A O 1
ATOM 2452 N N . GLY A 1 368 ? 43.807 65.681 85.569 1.00 14.63 4324 GLY A N 1
ATOM 2453 C CA . GLY A 1 368 ? 43.392 65.717 84.176 1.00 14.56 4324 GLY A CA 1
ATOM 2454 C C . GLY A 1 368 ? 44.557 65.654 83.195 1.00 15.00 4324 GLY A C 1
ATOM 2455 O O . GLY A 1 368 ? 44.442 66.103 82.048 1.00 14.10 4324 GLY A O 1
ATOM 2456 N N . LEU A 1 369 ? 45.676 65.106 83.648 1.00 15.13 4325 LEU A N 1
ATOM 2457 C CA . LEU A 1 369 ? 46.920 65.175 82.897 1.00 16.09 4325 LEU A CA 1
ATOM 2458 C C . LEU A 1 369 ? 47.248 63.874 82.167 1.00 16.87 4325 LEU A C 1
ATOM 2459 O O . LEU A 1 369 ? 48.290 63.779 81.518 1.00 17.44 4325 LEU A O 1
ATOM 2464 N N . GLY A 1 370 ? 46.386 62.868 82.295 1.00 18.27 4326 GLY A N 1
ATOM 2465 C CA . GLY A 1 370 ? 46.546 61.612 81.556 1.00 18.68 4326 GLY A CA 1
ATOM 2466 C C . GLY A 1 370 ? 47.239 60.489 82.308 1.00 18.41 4326 GLY A C 1
ATOM 2467 O O . GLY A 1 370 ? 47.481 59.429 81.731 1.00 19.79 4326 GLY A O 1
ATOM 2468 N N . HIS A 1 371 ? 47.549 60.708 83.584 1.00 17.94 4327 HIS A N 1
ATOM 2469 C CA . HIS A 1 371 ? 48.174 59.698 84.442 1.00 17.21 4327 HIS A CA 1
ATOM 2470 C C . HIS A 1 371 ? 47.619 59.854 85.863 1.00 17.80 4327 HIS A C 1
ATOM 2471 O O . HIS A 1 371 ? 46.726 60.664 86.090 1.00 18.04 4327 HIS A O 1
ATOM 2478 N N . THR A 1 372 ? 48.115 59.052 86.799 1.00 17.68 4328 THR A N 1
ATOM 2479 C CA . THR A 1 372 ? 47.679 59.067 88.190 1.00 18.15 4328 THR A CA 1
ATOM 2480 C C . THR A 1 372 ? 48.861 59.291 89.135 1.00 18.21 4328 THR A C 1
ATOM 2481 O O . THR A 1 372 ? 48.818 58.913 90.298 1.00 18.85 4328 THR A O 1
ATOM 2485 N N . ASN A 1 373 ? 49.933 59.874 88.623 1.00 18.09 4329 ASN A N 1
ATOM 2486 C CA . ASN A 1 373 ? 51.073 60.264 89.441 1.00 19.36 4329 ASN A CA 1
ATOM 2487 C C . ASN A 1 373 ? 50.925 61.643 90.084 1.00 18.62 4329 ASN A C 1
ATOM 2488 O O . ASN A 1 373 ? 50.417 62.563 89.471 1.00 17.81 4329 ASN A O 1
ATOM 2493 N N . HIS A 1 374 ? 51.414 61.759 91.309 1.00 19.10 4330 HIS A N 1
ATOM 2494 C CA . HIS A 1 374 ? 51.479 63.034 92.037 1.00 20.25 4330 HIS A CA 1
ATOM 2495 C C . HIS A 1 374 ? 52.232 64.069 91.225 1.00 19.72 4330 HIS A C 1
ATOM 2496 O O . HIS A 1 374 ? 53.200 63.721 90.564 1.00 19.77 4330 HIS A O 1
ATOM 2503 N N . VAL A 1 375 ? 51.790 65.328 91.272 1.00 19.40 4331 VAL A N 1
ATOM 2504 C CA . VAL A 1 375 ? 52.442 66.418 90.531 1.00 19.31 4331 VAL A CA 1
ATOM 2505 C C . VAL A 1 375 ? 52.745 67.575 91.474 1.00 18.93 4331 VAL A C 1
ATOM 2506 O O . VAL A 1 375 ? 51.846 68.130 92.089 1.00 17.41 4331 VAL A O 1
ATOM 2510 N N . ARG A 1 376 ? 54.015 67.930 91.602 1.00 19.14 4332 ARG A N 1
ATOM 2511 C CA . ARG A 1 376 ? 54.408 68.903 92.608 1.00 20.81 4332 ARG A CA 1
ATOM 2512 C C . ARG A 1 376 ? 54.051 70.306 92.153 1.00 19.58 4332 ARG A C 1
ATOM 2513 O O . ARG A 1 376 ? 53.382 71.008 92.882 1.00 19.57 4332 ARG A O 1
ATOM 2521 N N . GLU A 1 377 ? 54.431 70.691 90.942 1.00 19.26 4333 GLU A N 1
ATOM 2522 C CA . GLU A 1 377 ? 54.236 72.064 90.489 1.00 20.51 4333 GLU A CA 1
ATOM 2523 C C . GLU A 1 377 ? 53.144 72.225 89.424 1.00 20.10 4333 GLU A C 1
ATOM 2524 O O . GLU A 1 377 ? 52.874 71.291 88.675 1.00 19.41 4333 GLU A O 1
ATOM 2530 N N . PRO A 1 378 ? 52.529 73.429 89.353 1.00 19.04 4334 PRO A N 1
ATOM 2531 C CA . PRO A 1 378 ? 51.445 73.673 88.418 1.00 18.76 4334 PRO A CA 1
ATOM 2532 C C . PRO A 1 378 ? 51.826 73.240 87.015 1.00 19.33 4334 PRO A C 1
ATOM 2533 O O . PRO A 1 378 ? 52.854 73.680 86.489 1.00 17.47 4334 PRO A O 1
ATOM 2537 N N . THR A 1 379 ? 50.979 72.401 86.420 1.00 18.48 4335 THR A N 1
ATOM 2538 C CA . THR A 1 379 ? 51.223 71.796 85.125 1.00 18.19 4335 THR A CA 1
ATOM 2539 C C . THR A 1 379 ? 50.051 72.045 84.204 1.00 17.86 4335 THR A C 1
ATOM 2540 O O . THR A 1 379 ? 48.903 71.944 84.615 1.00 18.00 4335 THR A O 1
ATOM 2544 N N . LEU A 1 380 ? 50.343 72.351 82.951 1.00 18.69 4336 LEU A N 1
ATOM 2545 C CA . LEU A 1 380 ? 49.329 72.698 81.986 1.00 19.80 4336 LEU A CA 1
ATOM 2546 C C . LEU A 1 380 ? 48.471 71.490 81.609 1.00 19.16 4336 LEU A C 1
ATOM 2547 O O . LEU A 1 380 ? 48.979 70.426 81.270 1.00 18.19 4336 LEU A O 1
ATOM 2552 N N . VAL A 1 381 ? 47.156 71.676 81.703 1.00 18.75 4337 VAL A N 1
ATOM 2553 C CA . VAL A 1 381 ? 46.179 70.669 81.306 1.00 17.39 4337 VAL A CA 1
ATOM 2554 C C . VAL A 1 381 ? 45.941 70.816 79.807 1.00 17.89 4337 VAL A C 1
ATOM 2555 O O . VAL A 1 381 ? 45.108 71.627 79.365 1.00 17.75 4337 VAL A O 1
ATOM 2559 N N . THR A 1 382 ? 46.688 70.041 79.022 1.00 19.29 4338 THR A N 1
ATOM 2560 C CA . THR A 1 382 ? 46.688 70.201 77.555 1.00 20.48 4338 THR A CA 1
ATOM 2561 C C . THR A 1 382 ? 45.349 69.821 76.931 1.00 20.89 4338 THR A C 1
ATOM 2562 O O . THR A 1 382 ? 44.964 70.416 75.938 1.00 20.12 4338 THR A O 1
ATOM 2566 N N . GLY A 1 383 ? 44.613 68.893 77.560 1.00 20.96 4339 GLY A N 1
ATOM 2567 C CA . GLY A 1 383 ? 43.270 68.499 77.093 1.00 20.68 4339 GLY A CA 1
ATOM 2568 C C . GLY A 1 383 ? 42.233 69.619 77.078 1.00 20.97 4339 GLY A C 1
ATOM 2569 O O . GLY A 1 383 ? 41.194 69.495 76.439 1.00 20.51 4339 GLY A O 1
ATOM 2570 N N . LEU A 1 384 ? 42.509 70.727 77.765 1.00 21.04 4340 LEU A N 1
ATOM 2571 C CA . LEU A 1 384 ? 41.623 71.896 77.725 1.00 20.91 4340 LEU A CA 1
ATOM 2572 C C . LEU A 1 384 ? 42.115 73.043 76.820 1.00 22.16 4340 LEU A C 1
ATOM 2573 O O . LEU A 1 384 ? 41.451 74.079 76.722 1.00 20.63 4340 LEU A O 1
ATOM 2578 N N . GLN A 1 385 ? 43.250 72.856 76.142 1.00 24.29 4341 GLN A N 1
ATOM 2579 C CA . GLN A 1 385 ? 43.774 73.886 75.241 1.00 25.98 4341 GLN A CA 1
ATOM 2580 C C . GLN A 1 385 ? 42.842 74.078 74.051 1.00 25.60 4341 GLN A C 1
ATOM 2581 O O . GLN A 1 385 ? 42.415 73.113 73.416 1.00 23.43 4341 GLN A O 1
ATOM 2587 N N . GLY A 1 386 ? 42.486 75.335 73.809 1.00 25.62 4342 GLY A N 1
ATOM 2588 C CA . GLY A 1 386 ? 41.566 75.686 72.752 1.00 26.96 4342 GLY A CA 1
ATOM 2589 C C . GLY A 1 386 ? 40.101 75.513 73.103 1.00 27.37 4342 GLY A C 1
ATOM 2590 O O . GLY A 1 386 ? 39.249 75.720 72.247 1.00 27.89 4342 GLY A O 1
ATOM 2591 N N . LYS A 1 387 ? 39.789 75.166 74.351 1.00 26.27 4343 LYS A N 1
ATOM 2592 C CA . LYS A 1 387 ? 38.392 74.921 74.726 1.00 25.92 4343 LYS A CA 1
ATOM 2593 C C . LYS A 1 387 ? 37.654 76.150 75.233 1.00 24.44 4343 LYS A C 1
ATOM 2594 O O . LYS A 1 387 ? 36.445 76.078 75.467 1.00 24.55 4343 LYS A O 1
ATOM 2600 N N . ASN A 1 388 ? 38.364 77.267 75.397 1.00 24.75 4344 ASN A N 1
ATOM 2601 C CA . ASN A 1 388 ? 37.773 78.531 75.864 1.00 24.56 4344 ASN A CA 1
ATOM 2602 C C . ASN A 1 388 ? 37.076 78.395 77.222 1.00 23.43 4344 ASN A C 1
ATOM 2603 O O . ASN A 1 388 ? 35.967 78.896 77.428 1.00 20.05 4344 ASN A O 1
ATOM 2608 N N . VAL A 1 389 ? 37.756 77.699 78.137 1.00 23.13 4345 VAL A N 1
ATOM 2609 C CA . VAL A 1 389 ? 37.289 77.521 79.508 1.00 22.89 4345 VAL A CA 1
ATOM 2610 C C . VAL A 1 389 ? 37.186 78.876 80.200 1.00 21.83 4345 VAL A C 1
ATOM 2611 O O . VAL A 1 389 ? 38.078 79.685 80.080 1.00 20.11 4345 VAL A O 1
ATOM 2615 N N . ARG A 1 390 ? 36.081 79.106 80.907 1.00 21.51 4346 ARG A N 1
ATOM 2616 C CA . ARG A 1 390 ? 35.889 80.326 81.680 1.00 21.01 4346 ARG A CA 1
ATOM 2617 C C . ARG A 1 390 ? 35.698 80.096 83.169 1.00 18.71 4346 ARG A C 1
ATOM 2618 O O . ARG A 1 390 ? 35.824 81.043 83.934 1.00 18.22 4346 ARG A O 1
ATOM 2624 N N . GLN A 1 391 ? 35.399 78.863 83.587 1.00 15.91 4347 GLN A N 1
ATOM 2625 C CA . GLN A 1 391 ? 35.204 78.557 84.991 1.00 15.02 4347 GLN A CA 1
ATOM 2626 C C . GLN A 1 391 ? 35.731 77.171 85.347 1.00 13.55 4347 GLN A C 1
ATOM 2627 O O . GLN A 1 391 ? 35.729 76.289 84.506 1.00 12.87 4347 GLN A O 1
ATOM 2633 N N . ILE A 1 392 ? 36.119 76.986 86.610 1.00 12.75 4348 ILE A N 1
ATOM 2634 C CA . ILE A 1 392 ? 36.659 75.704 87.114 1.00 12.07 4348 ILE A CA 1
ATOM 2635 C C . ILE A 1 392 ? 36.090 75.351 88.489 1.00 11.83 4348 ILE A C 1
ATOM 2636 O O . ILE A 1 392 ? 35.685 76.227 89.217 1.00 11.27 4348 ILE A O 1
ATOM 2641 N N . SER A 1 393 ? 36.098 74.059 88.828 1.00 11.50 4349 SER A N 1
ATOM 2642 C CA . SER A 1 393 ? 35.673 73.568 90.141 1.00 12.02 4349 SER A CA 1
ATOM 2643 C C . SER A 1 393 ? 36.443 72.291 90.471 1.00 12.15 4349 SER A C 1
ATOM 2644 O O . SER A 1 393 ? 36.731 71.501 89.571 1.00 11.92 4349 SER A O 1
ATOM 2647 N N . ALA A 1 394 ? 36.766 72.112 91.753 1.00 12.43 4350 ALA A N 1
ATOM 2648 C CA . ALA A 1 394 ? 37.495 70.938 92.231 1.00 12.71 4350 ALA A CA 1
ATOM 2649 C C . ALA A 1 394 ? 36.823 70.333 93.457 1.00 12.83 4350 ALA A C 1
ATOM 2650 O O . ALA A 1 394 ? 36.446 71.035 94.400 1.00 11.67 4350 ALA A O 1
ATOM 2652 N N . GLY A 1 395 ? 36.641 69.008 93.411 1.00 13.28 4351 GLY A N 1
ATOM 2653 C CA . GLY A 1 395 ? 36.004 68.274 94.480 1.00 13.03 4351 GLY A CA 1
ATOM 2654 C C . GLY A 1 395 ? 36.997 67.391 95.199 1.00 13.63 4351 GLY A C 1
ATOM 2655 O O . GLY A 1 395 ? 38.211 67.583 95.099 1.00 13.11 4351 GLY A O 1
ATOM 2656 N N . ARG A 1 396 ? 36.473 66.419 95.939 1.00 14.73 4352 ARG A N 1
ATOM 2657 C CA . ARG A 1 396 ? 37.305 65.490 96.684 1.00 16.08 4352 ARG A CA 1
ATOM 2658 C C . ARG A 1 396 ? 38.337 64.829 95.773 1.00 15.92 4352 ARG A C 1
ATOM 2659 O O . ARG A 1 396 ? 39.559 64.913 96.030 1.00 16.30 4352 ARG A O 1
ATOM 2667 N N . CYS A 1 397 ? 37.875 64.198 94.711 1.00 15.35 4353 CYS A N 1
ATOM 2668 C CA . CYS A 1 397 ? 38.795 63.623 93.730 1.00 16.02 4353 CYS A CA 1
ATOM 2669 C C . CYS A 1 397 ? 38.228 63.565 92.306 1.00 14.20 4353 CYS A C 1
ATOM 2670 O O . CYS A 1 397 ? 38.478 62.621 91.553 1.00 13.17 4353 CYS A O 1
ATOM 2673 N N . HIS A 1 398 ? 37.520 64.620 91.938 1.00 12.27 4354 HIS A N 1
ATOM 2674 C CA . HIS A 1 398 ? 37.130 64.869 90.568 1.00 11.62 4354 HIS A CA 1
ATOM 2675 C C . HIS A 1 398 ? 37.068 66.383 90.360 1.00 11.34 4354 HIS A C 1
ATOM 2676 O O . HIS A 1 398 ? 37.147 67.152 91.331 1.00 11.16 4354 HIS A O 1
ATOM 2683 N N . SER A 1 399 ? 36.971 66.790 89.098 1.00 10.70 4355 SER A N 1
ATOM 2684 C CA . SER A 1 399 ? 37.180 68.182 88.690 1.00 10.56 4355 SER A CA 1
ATOM 2685 C C . SER A 1 399 ? 36.254 68.510 87.536 1.00 10.22 4355 SER A C 1
ATOM 2686 O O . SER A 1 399 ? 35.719 67.621 86.893 1.00 9.88 4355 SER A O 1
ATOM 2689 N N . ALA A 1 400 ? 36.123 69.788 87.251 1.00 10.00 4356 ALA A N 1
ATOM 2690 C CA . ALA A 1 400 ? 35.324 70.251 86.130 1.00 10.33 4356 ALA A CA 1
ATOM 2691 C C . ALA A 1 400 ? 35.834 71.592 85.616 1.00 10.33 4356 ALA A C 1
ATOM 2692 O O . ALA A 1 400 ? 36.384 72.401 86.379 1.00 10.60 4356 ALA A O 1
ATOM 2694 N N . ALA A 1 401 ? 35.629 71.834 84.331 1.00 10.59 4357 ALA A N 1
ATOM 2695 C CA . ALA A 1 401 ? 35.908 73.135 83.734 1.00 11.04 4357 ALA A CA 1
ATOM 2696 C C . ALA A 1 401 ? 34.860 73.344 82.670 1.00 11.61 4357 ALA A C 1
ATOM 2697 O O . ALA A 1 401 ? 34.439 72.381 82.018 1.00 12.26 4357 ALA A O 1
ATOM 2699 N N . TRP A 1 402 ? 34.398 74.567 82.483 1.00 11.77 4358 TRP A N 1
ATOM 2700 C CA . TRP A 1 402 ? 33.321 74.782 81.511 1.00 12.38 4358 TRP A CA 1
ATOM 2701 C C . TRP A 1 402 ? 33.370 76.197 80.935 1.00 13.52 4358 TRP A C 1
ATOM 2702 O O . TRP A 1 402 ? 34.130 77.061 81.438 1.00 12.54 4358 TRP A O 1
ATOM 2713 N N . THR A 1 403 ? 32.554 76.430 79.903 1.00 14.88 4359 THR A N 1
ATOM 2714 C CA . THR A 1 403 ? 32.686 77.631 79.080 1.00 17.27 4359 THR A CA 1
ATOM 2715 C C . THR A 1 403 ? 31.676 78.731 79.347 1.00 19.19 4359 THR A C 1
ATOM 2716 O O . THR A 1 403 ? 31.765 79.775 78.733 1.00 21.44 4359 THR A O 1
ATOM 2720 N N . ALA A 1 404 ? 30.734 78.517 80.263 1.00 21.09 4360 ALA A N 1
ATOM 2721 C CA . ALA A 1 404 ? 29.750 79.543 80.612 1.00 22.52 4360 ALA A CA 1
ATOM 2722 C C . ALA A 1 404 ? 30.367 80.801 81.231 1.00 24.55 4360 ALA A C 1
ATOM 2723 O O . ALA A 1 404 ? 31.305 80.764 82.031 1.00 25.47 4360 ALA A O 1
ATOM 2726 N N . LYS B 1 40 ? 26.007 126.689 64.010 1.00 28.98 3996 LYS B N 1
ATOM 2727 C CA . LYS B 1 40 ? 25.530 125.681 63.022 1.00 28.99 3996 LYS B CA 1
ATOM 2728 C C . LYS B 1 40 ? 23.992 125.450 63.098 1.00 27.82 3996 LYS B C 1
ATOM 2729 O O . LYS B 1 40 ? 23.313 125.567 62.074 1.00 27.36 3996 LYS B O 1
ATOM 2731 N N . CYS B 1 41 ? 23.438 125.154 64.278 1.00 24.17 3997 CYS B N 1
ATOM 2732 C CA . CYS B 1 41 ? 21.965 124.935 64.389 1.00 22.78 3997 CYS B CA 1
ATOM 2733 C C . CYS B 1 41 ? 21.360 125.717 65.545 1.00 21.12 3997 CYS B C 1
ATOM 2734 O O . CYS B 1 41 ? 22.085 126.274 66.342 1.00 20.86 3997 CYS B O 1
ATOM 2737 N N . ASP B 1 42 ? 20.033 125.814 65.597 1.00 20.27 3998 ASP B N 1
ATOM 2738 C CA . ASP B 1 42 ? 19.334 126.400 66.752 1.00 19.83 3998 ASP B CA 1
ATOM 2739 C C . ASP B 1 42 ? 18.742 125.285 67.615 1.00 18.22 3998 ASP B C 1
ATOM 2740 O O . ASP B 1 42 ? 18.106 124.359 67.085 1.00 17.05 3998 ASP B O 1
ATOM 2745 N N . VAL B 1 43 ? 18.954 125.395 68.926 1.00 16.35 3999 VAL B N 1
ATOM 2746 C CA . VAL B 1 43 ? 18.423 124.458 69.918 1.00 16.17 3999 VAL B CA 1
ATOM 2747 C C . VAL B 1 43 ? 17.478 125.205 70.881 1.00 15.68 3999 VAL B C 1
ATOM 2748 O O . VAL B 1 43 ? 17.793 126.317 71.332 1.00 15.27 3999 VAL B O 1
ATOM 2752 N N . TYR B 1 44 ? 16.310 124.610 71.127 1.00 13.95 4000 TYR B N 1
ATOM 2753 C CA . TYR B 1 44 ? 15.303 125.121 72.064 1.00 14.21 4000 TYR B CA 1
ATOM 2754 C C . TYR B 1 44 ? 15.118 124.074 73.120 1.00 13.14 4000 TYR B C 1
ATOM 2755 O O . TYR B 1 44 ? 14.957 122.889 72.798 1.00 12.53 4000 TYR B O 1
ATOM 2764 N N . LEU B 1 45 ? 15.161 124.513 74.372 1.00 12.29 4001 LEU B N 1
ATOM 2765 C CA . LEU B 1 45 ? 14.966 123.640 75.527 1.00 12.37 4001 LEU B CA 1
ATOM 2766 C C . LEU B 1 45 ? 13.812 124.186 76.365 1.00 11.71 4001 LEU B C 1
ATOM 2767 O O . LEU B 1 45 ? 13.524 125.403 76.344 1.00 11.32 4001 LEU B O 1
ATOM 2772 N N . TRP B 1 46 ? 13.135 123.284 77.071 1.00 10.58 4002 TRP B N 1
ATOM 2773 C CA . TRP B 1 46 ? 12.115 123.677 78.057 1.00 10.04 4002 TRP B CA 1
ATOM 2774 C C . TRP B 1 46 ? 11.880 122.571 79.097 1.00 9.78 4002 TRP B C 1
ATOM 2775 O O . TRP B 1 46 ? 12.404 121.454 78.972 1.00 9.21 4002 TRP B O 1
ATOM 2786 N N . GLY B 1 47 ? 11.105 122.917 80.122 1.00 9.71 4003 GLY B N 1
ATOM 2787 C CA . GLY B 1 47 ? 10.745 122.040 81.203 1.00 10.04 4003 GLY B CA 1
ATOM 2788 C C . GLY B 1 47 ? 11.550 122.386 82.440 1.00 10.33 4003 GLY B C 1
ATOM 2789 O O . GLY B 1 47 ? 11.901 123.573 82.675 1.00 10.51 4003 GLY B O 1
ATOM 2790 N N . ALA B 1 48 ? 11.846 121.360 83.226 1.00 10.44 4004 ALA B N 1
ATOM 2791 C CA . ALA B 1 48 ? 12.623 121.533 84.473 1.00 11.05 4004 ALA B CA 1
ATOM 2792 C C . ALA B 1 48 ? 14.095 121.766 84.176 1.00 11.74 4004 ALA B C 1
ATOM 2793 O O . ALA B 1 48 ? 14.654 121.119 83.280 1.00 11.80 4004 ALA B O 1
ATOM 2795 N N . GLY B 1 49 ? 14.716 122.687 84.931 1.00 12.06 4005 GLY B N 1
ATOM 2796 C CA . GLY B 1 49 ? 16.106 123.077 84.728 1.00 12.21 4005 GLY B CA 1
ATOM 2797 C C . GLY B 1 49 ? 16.914 123.318 85.995 1.00 12.52 4005 GLY B C 1
ATOM 2798 O O . GLY B 1 49 ? 17.960 123.989 85.941 1.00 12.30 4005 GLY B O 1
ATOM 2799 N N . ARG B 1 50 ? 16.456 122.770 87.128 1.00 12.73 4006 ARG B N 1
ATOM 2800 C CA . ARG B 1 50 ? 17.065 123.069 88.441 1.00 13.40 4006 ARG B CA 1
ATOM 2801 C C . ARG B 1 50 ? 18.510 122.611 88.605 1.00 13.11 4006 ARG B C 1
ATOM 2802 O O . ARG B 1 50 ? 19.255 123.237 89.332 1.00 13.65 4006 ARG B O 1
ATOM 2810 N N . HIS B 1 51 ? 18.901 121.557 87.897 1.00 12.86 4007 HIS B N 1
ATOM 2811 C CA . HIS B 1 51 ? 20.229 120.978 88.010 1.00 13.17 4007 HIS B CA 1
ATOM 2812 C C . HIS B 1 51 ? 21.187 121.499 86.949 1.00 12.84 4007 HIS B C 1
ATOM 2813 O O . HIS B 1 51 ? 22.331 121.052 86.878 1.00 12.93 4007 HIS B O 1
ATOM 2820 N N . GLY B 1 52 ? 20.703 122.428 86.126 1.00 12.53 4008 GLY B N 1
ATOM 2821 C CA . GLY B 1 52 ? 21.485 123.017 85.046 1.00 12.82 4008 GLY B CA 1
ATOM 2822 C C . GLY B 1 52 ? 21.290 122.333 83.698 1.00 12.53 4008 GLY B C 1
ATOM 2823 O O . GLY B 1 52 ? 22.045 122.595 82.781 1.00 12.78 4008 GLY B O 1
ATOM 2824 N N . GLN B 1 53 ? 20.286 121.469 83.571 1.00 12.11 4009 GLN B N 1
ATOM 2825 C CA . GLN B 1 53 ? 20.120 120.647 82.370 1.00 12.18 4009 GLN B CA 1
ATOM 2826 C C . GLN B 1 53 ? 19.611 121.411 81.149 1.00 12.77 4009 GLN B C 1
ATOM 2827 O O . GLN B 1 53 ? 19.641 120.873 80.050 1.00 13.96 4009 GLN B O 1
ATOM 2833 N N . LEU B 1 54 ? 19.172 122.659 81.322 1.00 12.67 4010 LEU B N 1
ATOM 2834 C CA . LEU B 1 54 ? 18.866 123.519 80.177 1.00 12.54 4010 LEU B CA 1
ATOM 2835 C C . LEU B 1 54 ? 19.910 124.637 79.986 1.00 12.48 4010 LEU B C 1
ATOM 2836 O O . LEU B 1 54 ? 19.712 125.542 79.175 1.00 10.99 4010 LEU B O 1
ATOM 2841 N N . ALA B 1 55 ? 21.021 124.547 80.720 1.00 12.54 4011 ALA B N 1
ATOM 2842 C CA . ALA B 1 55 ? 22.037 125.580 80.723 1.00 12.92 4011 ALA B CA 1
ATOM 2843 C C . ALA B 1 55 ? 21.418 126.973 80.761 1.00 13.17 4011 ALA B C 1
ATOM 2844 O O . ALA B 1 55 ? 20.600 127.263 81.624 1.00 13.00 4011 ALA B O 1
ATOM 2846 N N . GLU B 1 56 ? 21.779 127.830 79.820 1.00 14.63 4012 GLU B N 1
ATOM 2847 C CA . GLU B 1 56 ? 21.411 129.237 79.912 1.00 15.31 4012 GLU B CA 1
ATOM 2848 C C . GLU B 1 56 ? 19.964 129.519 79.557 1.00 14.75 4012 GLU B C 1
ATOM 2849 O O . GLU B 1 56 ? 19.537 130.660 79.661 1.00 14.54 4012 GLU B O 1
ATOM 2855 N N . ALA B 1 57 ? 19.203 128.511 79.131 1.00 14.49 4013 ALA B N 1
ATOM 2856 C CA . ALA B 1 57 ? 17.808 128.730 78.769 1.00 14.76 4013 ALA B CA 1
ATOM 2857 C C . ALA B 1 57 ? 16.978 129.024 80.020 1.00 15.78 4013 ALA B C 1
ATOM 2858 O O . ALA B 1 57 ? 15.943 129.665 79.939 1.00 16.73 4013 ALA B O 1
ATOM 2860 N N . GLY B 1 58 ? 17.438 128.567 81.183 1.00 15.56 4014 GLY B N 1
ATOM 2861 C CA . GLY B 1 58 ? 16.802 128.930 82.417 1.00 15.89 4014 GLY B CA 1
ATOM 2862 C C . GLY B 1 58 ? 16.640 127.777 83.372 1.00 16.60 4014 GLY B C 1
ATOM 2863 O O . GLY B 1 58 ? 17.134 126.661 83.137 1.00 15.87 4014 GLY B O 1
ATOM 2864 N N . ARG B 1 59 ? 15.901 128.065 84.434 1.00 16.87 4015 ARG B N 1
ATOM 2865 C CA . ARG B 1 59 ? 15.700 127.155 85.541 1.00 18.64 4015 ARG B CA 1
ATOM 2866 C C . ARG B 1 59 ? 14.368 126.392 85.504 1.00 17.80 4015 ARG B C 1
ATOM 2867 O O . ARG B 1 59 ? 14.315 125.216 85.868 1.00 17.39 4015 ARG B O 1
ATOM 2875 N N . ASN B 1 60 ? 13.300 127.076 85.103 1.00 17.32 4016 ASN B N 1
ATOM 2876 C CA . ASN B 1 60 ? 11.980 126.491 84.942 1.00 17.61 4016 ASN B CA 1
ATOM 2877 C C . ASN B 1 60 ? 11.357 127.198 83.735 1.00 17.73 4016 ASN B C 1
ATOM 2878 O O . ASN B 1 60 ? 11.049 128.377 83.782 1.00 16.93 4016 ASN B O 1
ATOM 2883 N N . VAL B 1 61 ? 11.211 126.464 82.644 1.00 16.42 4017 VAL B N 1
ATOM 2884 C CA . VAL B 1 61 ? 10.953 127.052 81.349 1.00 16.12 4017 VAL B CA 1
ATOM 2885 C C . VAL B 1 61 ? 9.664 126.438 80.804 1.00 15.88 4017 VAL B C 1
ATOM 2886 O O . VAL B 1 61 ? 9.587 125.239 80.573 1.00 15.10 4017 VAL B O 1
ATOM 2890 N N . MET B 1 62 ? 8.643 127.268 80.645 1.00 15.93 4018 MET B N 1
ATOM 2891 C CA A MET B 1 62 ? 7.301 126.834 80.244 0.50 16.13 4018 MET B CA 1
ATOM 2892 C CA B MET B 1 62 ? 7.340 126.747 80.234 0.50 16.46 4018 MET B CA 1
ATOM 2893 C C . MET B 1 62 ? 7.064 126.922 78.744 1.00 15.83 4018 MET B C 1
ATOM 2894 O O . MET B 1 62 ? 6.101 126.376 78.233 1.00 15.62 4018 MET B O 1
ATOM 2903 N N . VAL B 1 63 ? 7.920 127.656 78.050 1.00 15.76 4019 VAL B N 1
ATOM 2904 C CA . VAL B 1 63 ? 7.825 127.792 76.605 1.00 16.35 4019 VAL B CA 1
ATOM 2905 C C . VAL B 1 63 ? 9.225 127.558 76.026 1.00 15.04 4019 VAL B C 1
ATOM 2906 O O . VAL B 1 63 ? 10.199 127.909 76.657 1.00 16.00 4019 VAL B O 1
ATOM 2910 N N . PRO B 1 64 ? 9.338 126.954 74.839 1.00 13.97 4020 PRO B N 1
ATOM 2911 C CA . PRO B 1 64 ? 10.671 126.644 74.336 1.00 13.58 4020 PRO B CA 1
ATOM 2912 C C . PRO B 1 64 ? 11.571 127.873 74.351 1.00 14.09 4020 PRO B C 1
ATOM 2913 O O . PRO B 1 64 ? 11.161 128.931 73.885 1.00 13.33 4020 PRO B O 1
ATOM 2917 N N . ALA B 1 65 ? 12.765 127.746 74.927 1.00 14.09 4021 ALA B N 1
ATOM 2918 C CA . ALA B 1 65 ? 13.720 128.870 74.966 1.00 14.48 4021 ALA B CA 1
ATOM 2919 C C . ALA B 1 65 ? 15.024 128.520 74.226 1.00 14.86 4021 ALA B C 1
ATOM 2920 O O . ALA B 1 65 ? 15.533 127.377 74.288 1.00 13.50 4021 ALA B O 1
ATOM 2922 N N . ALA B 1 66 ? 15.552 129.510 73.510 1.00 15.77 4022 ALA B N 1
ATOM 2923 C CA . ALA B 1 66 ? 16.809 129.360 72.768 1.00 17.27 4022 ALA B CA 1
ATOM 2924 C C . ALA B 1 66 ? 17.978 129.075 73.706 1.00 17.35 4022 ALA B C 1
ATOM 2925 O O . ALA B 1 66 ? 18.076 129.646 74.788 1.00 18.50 4022 ALA B O 1
ATOM 2927 N N . ALA B 1 67 ? 18.855 128.171 73.289 1.00 17.06 4023 ALA B N 1
ATOM 2928 C CA . ALA B 1 67 ? 20.078 127.879 74.023 1.00 16.35 4023 ALA B CA 1
ATOM 2929 C C . ALA B 1 67 ? 21.301 127.956 73.068 1.00 16.02 4023 ALA B C 1
ATOM 2930 O O . ALA B 1 67 ? 21.758 126.918 72.543 1.00 14.86 4023 ALA B O 1
ATOM 2932 N N . PRO B 1 68 ? 21.840 129.180 72.852 1.00 15.83 4024 PRO B N 1
ATOM 2933 C CA . PRO B 1 68 ? 22.978 129.422 71.954 1.00 16.21 4024 PRO B CA 1
ATOM 2934 C C . PRO B 1 68 ? 24.204 128.537 72.176 1.00 15.89 4024 PRO B C 1
ATOM 2935 O O . PRO B 1 68 ? 24.881 128.181 71.205 1.00 16.04 4024 PRO B O 1
ATOM 2939 N N . SER B 1 69 ? 24.493 128.178 73.427 1.00 15.40 4025 SER B N 1
ATOM 2940 C CA . SER B 1 69 ? 25.651 127.339 73.719 1.00 15.50 4025 SER B CA 1
ATOM 2941 C C . SER B 1 69 ? 25.496 125.910 73.185 1.00 15.19 4025 SER B C 1
ATOM 2942 O O . SER B 1 69 ? 26.464 125.178 73.166 1.00 14.71 4025 SER B O 1
ATOM 2945 N N . PHE B 1 70 ? 24.283 125.519 72.779 1.00 15.47 4026 PHE B N 1
ATOM 2946 C CA . PHE B 1 70 ? 24.028 124.203 72.166 1.00 15.39 4026 PHE B CA 1
ATOM 2947 C C . PHE B 1 70 ? 24.166 124.168 70.622 1.00 16.25 4026 PHE B C 1
ATOM 2948 O O . PHE B 1 70 ? 23.939 123.105 70.010 1.00 16.10 4026 PHE B O 1
ATOM 2956 N N . SER B 1 71 ? 24.573 125.285 70.016 1.00 16.77 4027 SER B N 1
ATOM 2957 C CA A SER B 1 71 ? 24.508 125.455 68.556 0.60 17.67 4027 SER B CA 1
ATOM 2958 C CA B SER B 1 71 ? 24.518 125.469 68.559 0.40 17.52 4027 SER B CA 1
ATOM 2959 C C . SER B 1 71 ? 25.412 124.534 67.740 1.00 18.17 4027 SER B C 1
ATOM 2960 O O . SER B 1 71 ? 25.190 124.381 66.548 1.00 18.72 4027 SER B O 1
ATOM 2965 N N . GLN B 1 72 ? 26.422 123.922 68.362 1.00 18.98 4028 GLN B N 1
ATOM 2966 C CA . GLN B 1 72 ? 27.254 122.938 67.648 1.00 20.84 4028 GLN B CA 1
ATOM 2967 C C . GLN B 1 72 ? 26.732 121.488 67.766 1.00 19.46 4028 GLN B C 1
ATOM 2968 O O . GLN B 1 72 ? 27.390 120.536 67.329 1.00 17.60 4028 GLN B O 1
ATOM 2974 N N . ALA B 1 73 ? 25.561 121.318 68.371 1.00 18.87 4029 ALA B N 1
ATOM 2975 C CA . ALA B 1 73 ? 24.949 119.997 68.491 1.00 18.43 4029 ALA B CA 1
ATOM 2976 C C . ALA B 1 73 ? 24.494 119.453 67.126 1.00 18.00 4029 ALA B C 1
ATOM 2977 O O . ALA B 1 73 ? 24.008 120.192 66.297 1.00 16.84 4029 ALA B O 1
ATOM 2979 N N . GLN B 1 74 ? 24.709 118.160 66.903 1.00 17.36 4030 GLN B N 1
ATOM 2980 C CA . GLN B 1 74 ? 24.045 117.416 65.839 1.00 17.46 4030 GLN B CA 1
ATOM 2981 C C . GLN B 1 74 ? 22.863 116.647 66.453 1.00 16.54 4030 GLN B C 1
ATOM 2982 O O . GLN B 1 74 ? 21.778 116.524 65.857 1.00 15.36 4030 GLN B O 1
ATOM 2988 N N . GLN B 1 75 ? 23.090 116.120 67.650 1.00 15.97 4031 GLN B N 1
ATOM 2989 C CA . GLN B 1 75 ? 22.047 115.492 68.426 1.00 16.03 4031 GLN B CA 1
ATOM 2990 C C . GLN B 1 75 ? 21.990 116.053 69.851 1.00 14.99 4031 GLN B C 1
ATOM 2991 O O . GLN B 1 75 ? 23.008 116.387 70.447 1.00 14.14 4031 GLN B O 1
ATOM 2997 N N . VAL B 1 76 ? 20.781 116.162 70.380 1.00 14.30 4032 VAL B N 1
ATOM 2998 C CA . VAL B 1 76 ? 20.549 116.529 71.777 1.00 13.63 4032 VAL B CA 1
ATOM 2999 C C . VAL B 1 76 ? 19.758 115.384 72.399 1.00 13.33 4032 VAL B C 1
ATOM 3000 O O . VAL B 1 76 ? 18.732 114.966 71.832 1.00 13.24 4032 VAL B O 1
ATOM 3004 N N . ILE B 1 77 ? 20.227 114.859 73.533 1.00 12.51 4033 ILE B N 1
ATOM 3005 C CA . ILE B 1 77 ? 19.527 113.747 74.195 1.00 12.38 4033 ILE B CA 1
ATOM 3006 C C . ILE B 1 77 ? 19.168 114.125 75.611 1.00 11.86 4033 ILE B C 1
ATOM 3007 O O . ILE B 1 77 ? 20.063 114.320 76.438 1.00 11.83 4033 ILE B O 1
ATOM 3012 N N . CYS B 1 78 ? 17.866 114.269 75.869 1.00 11.70 4034 CYS B N 1
ATOM 3013 C CA . CYS B 1 78 ? 17.341 114.581 77.204 1.00 12.25 4034 CYS B CA 1
ATOM 3014 C C . CYS B 1 78 ? 17.119 113.336 78.036 1.00 12.16 4034 CYS B C 1
ATOM 3015 O O . CYS B 1 78 ? 16.513 112.382 77.554 1.00 12.43 4034 CYS B O 1
ATOM 3018 N N . GLY B 1 79 ? 17.618 113.350 79.274 1.00 11.71 4035 GLY B N 1
ATOM 3019 C CA . GLY B 1 79 ? 17.525 112.232 80.192 1.00 11.56 4035 GLY B CA 1
ATOM 3020 C C . GLY B 1 79 ? 16.891 112.572 81.534 1.00 11.76 4035 GLY B C 1
ATOM 3021 O O . GLY B 1 79 ? 15.954 113.368 81.611 1.00 12.42 4035 GLY B O 1
ATOM 3022 N N . GLN B 1 80 ? 17.437 111.978 82.586 1.00 11.93 4036 GLN B N 1
ATOM 3023 C CA . GLN B 1 80 ? 16.962 112.112 83.965 1.00 12.71 4036 GLN B CA 1
ATOM 3024 C C . GLN B 1 80 ? 17.608 113.368 84.575 1.00 12.56 4036 GLN B C 1
ATOM 3025 O O . GLN B 1 80 ? 18.660 113.281 85.156 1.00 12.29 4036 GLN B O 1
ATOM 3031 N N . ASN B 1 81 ? 16.989 114.532 84.376 1.00 12.70 4037 ASN B N 1
A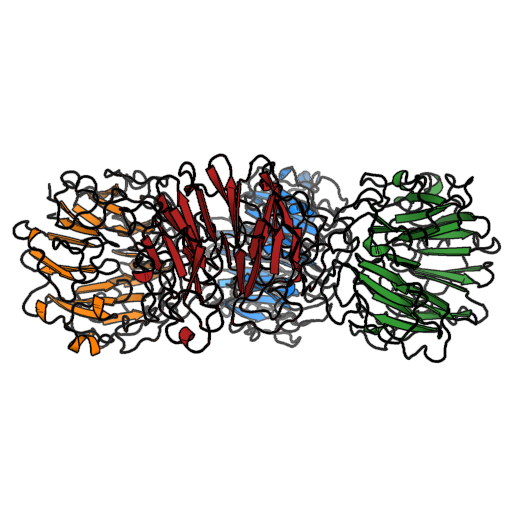TOM 3032 C CA . ASN B 1 81 ? 17.535 115.848 84.773 1.00 12.64 4037 ASN B CA 1
ATOM 3033 C C . ASN B 1 81 ? 18.922 116.175 84.236 1.00 12.71 4037 ASN B C 1
ATOM 3034 O O . ASN B 1 81 ? 19.678 116.967 84.841 1.00 13.10 4037 ASN B O 1
ATOM 3039 N N . CYS B 1 82 ? 19.243 115.601 83.090 1.00 12.30 4038 CYS B N 1
ATOM 3040 C CA . CYS B 1 82 ? 20.512 115.817 82.434 1.00 12.35 4038 CYS B CA 1
ATOM 3041 C C . CYS B 1 82 ? 20.258 115.897 80.949 1.00 12.12 4038 CYS B C 1
ATOM 3042 O O . CYS B 1 82 ? 19.234 115.416 80.447 1.00 12.53 4038 CYS B O 1
ATOM 3045 N N . THR B 1 83 ? 21.208 116.496 80.252 1.00 11.44 4039 THR B N 1
ATOM 3046 C CA . THR B 1 83 ? 21.150 116.610 78.807 1.00 11.23 4039 THR B CA 1
ATOM 3047 C C . THR B 1 83 ? 22.540 116.294 78.249 1.00 11.00 4039 THR B C 1
ATOM 3048 O O . THR B 1 83 ? 23.568 116.685 78.830 1.00 10.31 4039 THR B O 1
ATOM 3052 N N . PHE B 1 84 ? 22.558 115.543 77.154 1.00 10.84 4040 PHE B N 1
ATOM 3053 C CA . PHE B 1 84 ? 23.770 115.287 76.397 1.00 10.82 4040 PHE B CA 1
ATOM 3054 C C . PHE B 1 84 ? 23.674 115.865 74.997 1.00 11.46 4040 PHE B C 1
ATOM 3055 O O . PHE B 1 84 ? 22.583 116.085 74.441 1.00 11.15 4040 PHE B O 1
ATOM 3063 N N . VAL B 1 85 ? 24.844 116.110 74.425 1.00 12.06 4041 VAL B N 1
ATOM 3064 C CA . VAL B 1 85 ? 24.977 116.627 73.067 1.00 12.21 4041 VAL B CA 1
ATOM 3065 C C . VAL B 1 85 ? 26.040 115.816 72.339 1.00 12.29 4041 VAL B C 1
ATOM 3066 O O . VAL B 1 85 ? 27.102 115.533 72.886 1.00 11.78 4041 VAL B O 1
ATOM 3070 N N . ILE B 1 86 ? 25.745 115.453 71.103 1.00 12.69 4042 ILE B N 1
ATOM 3071 C CA . ILE B 1 86 ? 26.732 114.866 70.235 1.00 13.38 4042 ILE B CA 1
ATOM 3072 C C . ILE B 1 86 ? 26.977 115.870 69.128 1.00 13.83 4042 ILE B C 1
ATOM 3073 O O . ILE B 1 86 ? 26.037 116.300 68.481 1.00 12.88 4042 ILE B O 1
ATOM 3078 N N . GLN B 1 87 ? 28.230 116.270 68.961 1.00 15.25 4043 GLN B N 1
ATOM 3079 C CA . GLN B 1 87 ? 28.647 117.118 67.835 1.00 17.31 4043 GLN B CA 1
ATOM 3080 C C . GLN B 1 87 ? 28.785 116.284 66.558 1.00 17.51 4043 GLN B C 1
ATOM 3081 O O . GLN B 1 87 ? 28.868 115.064 66.626 1.00 18.18 4043 GLN B O 1
ATOM 3087 N N . ALA B 1 88 ? 28.860 116.942 65.404 1.00 18.34 4044 ALA B N 1
ATOM 3088 C CA . ALA B 1 88 ? 29.111 116.244 64.130 1.00 19.58 4044 ALA B CA 1
ATOM 3089 C C . ALA B 1 88 ? 30.454 115.508 64.088 1.00 18.83 4044 ALA B C 1
ATOM 3090 O O . ALA B 1 88 ? 30.582 114.518 63.396 1.00 19.23 4044 ALA B O 1
ATOM 3092 N N . ASN B 1 89 ? 31.444 115.960 64.852 1.00 18.14 4045 ASN B N 1
ATOM 3093 C CA . ASN B 1 89 ? 32.724 115.263 64.917 1.00 17.05 4045 ASN B CA 1
ATOM 3094 C C . ASN B 1 89 ? 32.773 114.069 65.906 1.00 15.84 4045 ASN B C 1
ATOM 3095 O O . ASN B 1 89 ? 33.817 113.451 66.069 1.00 15.27 4045 ASN B O 1
ATOM 3100 N N . GLY B 1 90 ? 31.668 113.766 66.589 1.00 14.77 4046 GLY B N 1
ATOM 3101 C CA . GLY B 1 90 ? 31.615 112.619 67.500 1.00 13.85 4046 GLY B CA 1
ATOM 3102 C C . GLY B 1 90 ? 31.984 112.929 68.947 1.00 13.68 4046 GLY B C 1
ATOM 3103 O O . GLY B 1 90 ? 31.974 112.032 69.792 1.00 13.48 4046 GLY B O 1
ATOM 3104 N N . THR B 1 91 ? 32.305 114.191 69.234 1.00 12.93 4047 THR B N 1
ATOM 3105 C CA . THR B 1 91 ? 32.507 114.639 70.609 1.00 13.03 4047 THR B CA 1
ATOM 3106 C C . THR B 1 91 ? 31.167 114.662 71.386 1.00 12.47 4047 THR B C 1
ATOM 3107 O O . THR B 1 91 ? 30.127 115.056 70.851 1.00 11.96 4047 THR B O 1
ATOM 3111 N N . VAL B 1 92 ? 31.216 114.226 72.640 1.00 11.77 4048 VAL B N 1
ATOM 3112 C CA . VAL B 1 92 ? 30.060 114.249 73.521 1.00 11.61 4048 VAL B CA 1
ATOM 3113 C C . VAL B 1 92 ? 30.239 115.244 74.660 1.00 11.55 4048 VAL B C 1
ATOM 3114 O O . VAL B 1 92 ? 31.281 115.262 75.337 1.00 11.01 4048 VAL B O 1
ATOM 3118 N N . LEU B 1 93 ? 29.197 116.032 74.894 1.00 11.56 4049 LEU B N 1
ATOM 3119 C CA . LEU B 1 93 ? 29.130 116.928 76.048 1.00 11.48 4049 LEU B CA 1
ATOM 3120 C C . LEU B 1 93 ? 27.873 116.661 76.897 1.00 11.11 4049 LEU B C 1
ATOM 3121 O O . LEU B 1 93 ? 26.898 116.057 76.434 1.00 10.64 4049 LEU B O 1
ATOM 3126 N N . ALA B 1 94 ? 27.915 117.127 78.133 1.00 10.85 4050 ALA B N 1
ATOM 3127 C CA . ALA B 1 94 ? 26.894 116.822 79.114 1.00 11.52 4050 ALA B CA 1
ATOM 3128 C C . ALA B 1 94 ? 26.663 117.997 80.059 1.00 11.91 4050 ALA B C 1
ATOM 3129 O O . ALA B 1 94 ? 27.602 118.730 80.394 1.00 11.75 4050 ALA B O 1
ATOM 3131 N N . CYS B 1 95 ? 25.417 118.153 80.506 1.00 11.59 4051 CYS B N 1
ATOM 3132 C CA . CYS B 1 95 ? 25.117 119.089 81.582 1.00 12.06 4051 CYS B CA 1
ATOM 3133 C C . CYS B 1 95 ? 23.932 118.570 82.377 1.00 12.00 4051 CYS B C 1
ATOM 3134 O O . CYS B 1 95 ? 23.250 117.611 81.942 1.00 12.07 4051 CYS B O 1
ATOM 3137 N N . GLY B 1 96 ? 23.735 119.154 83.556 1.00 11.52 4052 GLY B N 1
ATOM 3138 C CA . GLY B 1 96 ? 22.624 118.814 84.443 1.00 11.63 4052 GLY B CA 1
ATOM 3139 C C . GLY B 1 96 ? 23.006 118.000 85.677 1.00 11.53 4052 GLY B C 1
ATOM 3140 O O . GLY B 1 96 ? 24.098 118.158 86.235 1.00 10.60 4052 GLY B O 1
ATOM 3141 N N . GLU B 1 97 ? 22.102 117.123 86.112 1.00 12.58 4053 GLU B N 1
ATOM 3142 C CA . GLU B 1 97 ? 22.305 116.407 87.383 1.00 13.45 4053 GLU B CA 1
ATOM 3143 C C . GLU B 1 97 ? 23.426 115.381 87.242 1.00 13.11 4053 GLU B C 1
ATOM 3144 O O . GLU B 1 97 ? 23.454 114.642 86.271 1.00 13.27 4053 GLU B O 1
ATOM 3150 N N . GLY B 1 98 ? 24.331 115.336 88.220 1.00 12.49 4054 GLY B N 1
ATOM 3151 C CA . GLY B 1 98 ? 25.525 114.498 88.128 1.00 12.37 4054 GLY B CA 1
ATOM 3152 C C . GLY B 1 98 ? 25.547 113.274 89.037 1.00 12.08 4054 GLY B C 1
ATOM 3153 O O . GLY B 1 98 ? 26.530 112.543 89.022 1.00 11.65 4054 GLY B O 1
ATOM 3154 N N . SER B 1 99 ? 24.483 113.053 89.815 1.00 11.85 4055 SER B N 1
ATOM 3155 C CA . SER B 1 99 ? 24.435 111.962 90.786 1.00 12.49 4055 SER B CA 1
ATOM 3156 C C . SER B 1 99 ? 24.840 110.609 90.195 1.00 12.62 4055 SER B C 1
ATOM 3157 O O . SER B 1 99 ? 24.454 110.282 89.062 1.00 12.75 4055 SER B O 1
ATOM 3160 N N . TYR B 1 100 ? 25.626 109.840 90.958 1.00 12.60 4056 TYR B N 1
ATOM 3161 C CA . TYR B 1 100 ? 26.124 108.505 90.552 1.00 13.33 4056 TYR B CA 1
ATOM 3162 C C . TYR B 1 100 ? 26.982 108.506 89.276 1.00 13.06 4056 TYR B C 1
ATOM 3163 O O . TYR B 1 100 ? 27.047 107.501 88.552 1.00 13.61 4056 TYR B O 1
ATOM 3172 N N . GLY B 1 101 ? 27.615 109.631 88.998 1.00 12.38 4057 GLY B N 1
ATOM 3173 C CA . GLY B 1 101 ? 28.436 109.800 87.800 1.00 12.02 4057 GLY B CA 1
ATOM 3174 C C . GLY B 1 101 ? 27.647 109.935 86.500 1.00 11.55 4057 GLY B C 1
ATOM 3175 O O . GLY B 1 101 ? 28.161 109.596 85.443 1.00 10.96 4057 GLY B O 1
ATOM 3176 N N . ARG B 1 102 ? 26.430 110.474 86.581 1.00 11.17 4058 ARG B N 1
ATOM 3177 C CA . ARG B 1 102 ? 25.490 110.492 85.444 1.00 11.00 4058 ARG B CA 1
ATOM 3178 C C . ARG B 1 102 ? 26.094 111.090 84.182 1.00 11.38 4058 ARG B C 1
ATOM 3179 O O . ARG B 1 102 ? 25.783 110.638 83.072 1.00 10.95 4058 ARG B O 1
ATOM 3187 N N . LEU B 1 103 ? 26.937 112.115 84.358 1.00 10.98 4059 LEU B N 1
ATOM 3188 C CA . LEU B 1 103 ? 27.474 112.874 83.252 1.00 11.46 4059 LEU B CA 1
ATOM 3189 C C . LEU B 1 103 ? 28.831 112.337 82.749 1.00 12.06 4059 LEU B C 1
ATOM 3190 O O . LEU B 1 103 ? 29.463 112.951 81.881 1.00 12.03 4059 LEU B O 1
ATOM 3195 N N . GLY B 1 104 ? 29.248 111.173 83.244 1.00 12.52 4060 GLY B N 1
ATOM 3196 C CA . GLY B 1 104 ? 30.461 110.537 82.741 1.00 12.88 4060 GLY B CA 1
ATOM 3197 C C . GLY B 1 104 ? 31.779 111.252 83.044 1.00 13.40 4060 GLY B C 1
ATOM 3198 O O . GLY B 1 104 ? 32.775 110.963 82.389 1.00 13.38 4060 GLY B O 1
ATOM 3199 N N . GLN B 1 105 ? 31.785 112.155 84.030 1.00 13.41 4061 GLN B N 1
ATOM 3200 C CA . GLN B 1 105 ? 32.919 113.071 84.280 1.00 13.99 4061 GLN B CA 1
ATOM 3201 C C . GLN B 1 105 ? 33.969 112.557 85.265 1.00 14.52 4061 GLN B C 1
ATOM 3202 O O . GLN B 1 105 ? 34.966 113.242 85.503 1.00 14.95 4061 GLN B O 1
ATOM 3208 N N . GLY B 1 106 ? 33.741 111.401 85.882 1.00 14.72 4062 GLY B N 1
ATOM 3209 C CA . GLY B 1 106 ? 34.640 110.922 86.936 1.00 14.95 4062 GLY B CA 1
ATOM 3210 C C . GLY B 1 106 ? 34.320 111.504 88.304 1.00 15.40 4062 GLY B C 1
ATOM 3211 O O . GLY B 1 106 ? 35.092 111.331 89.239 1.00 16.43 4062 GLY B O 1
ATOM 3212 N N . ASN B 1 107 ? 33.189 112.200 88.424 1.00 15.39 4063 ASN B N 1
ATOM 3213 C CA . ASN B 1 107 ? 32.734 112.779 89.693 1.00 15.27 4063 ASN B CA 1
ATOM 3214 C C . ASN B 1 107 ? 31.215 112.817 89.648 1.00 15.09 4063 ASN B C 1
ATOM 3215 O O . ASN B 1 107 ? 30.630 112.448 88.631 1.00 15.13 4063 ASN B O 1
ATOM 3220 N N . SER B 1 108 ? 30.586 113.293 90.717 1.00 15.15 4064 SER B N 1
ATOM 3221 C CA . SER B 1 108 ? 29.145 113.407 90.777 1.00 15.70 4064 SER B CA 1
ATOM 3222 C C . SER B 1 108 ? 28.592 114.839 90.842 1.00 16.45 4064 SER B C 1
ATOM 3223 O O . SER B 1 108 ? 27.446 115.011 91.253 1.00 17.02 4064 SER B O 1
ATOM 3226 N N . ASP B 1 109 ? 29.365 115.835 90.380 1.00 15.54 4065 ASP B N 1
ATOM 3227 C CA . ASP B 1 109 ? 28.933 117.244 90.392 1.00 16.17 4065 ASP B CA 1
ATOM 3228 C C . ASP B 1 109 ? 27.831 117.555 89.361 1.00 15.76 4065 ASP B C 1
ATOM 3229 O O . ASP B 1 109 ? 27.856 117.042 88.264 1.00 14.88 4065 ASP B O 1
ATOM 3234 N N . ASP B 1 110 ? 26.874 118.406 89.723 1.00 15.71 4066 ASP B N 1
ATOM 3235 C CA . ASP B 1 110 ? 25.918 118.941 88.763 1.00 14.89 4066 ASP B CA 1
ATOM 3236 C C . ASP B 1 110 ? 26.675 119.981 87.932 1.00 14.29 4066 ASP B C 1
ATOM 3237 O O . ASP B 1 110 ? 27.553 120.698 88.461 1.00 13.99 4066 ASP B O 1
ATOM 3242 N N . LEU B 1 111 ? 26.346 120.077 86.648 1.00 12.98 4067 LEU B N 1
ATOM 3243 C CA . LEU B 1 111 ? 27.030 121.003 85.753 1.00 12.55 4067 LEU B CA 1
ATOM 3244 C C . LEU B 1 111 ? 26.047 121.923 85.056 1.00 12.06 4067 LEU B C 1
ATOM 3245 O O . LEU B 1 111 ? 25.051 121.465 84.487 1.00 10.60 4067 LEU B O 1
ATOM 3250 N N . HIS B 1 112 ? 26.325 123.223 85.073 1.00 11.37 4068 HIS B N 1
ATOM 3251 C CA . HIS B 1 112 ? 25.393 124.162 84.463 1.00 11.89 4068 HIS B CA 1
ATOM 3252 C C . HIS B 1 112 ? 25.756 124.603 83.069 1.00 12.10 4068 HIS B C 1
ATOM 3253 O O . HIS B 1 112 ? 25.023 125.399 82.487 1.00 12.57 4068 HIS B O 1
ATOM 3260 N N . VAL B 1 113 ? 26.891 124.122 82.553 1.00 12.56 4069 VAL B N 1
ATOM 3261 C CA . VAL B 1 113 ? 27.323 124.356 81.154 1.00 13.11 4069 VAL B CA 1
ATOM 3262 C C . VAL B 1 113 ? 27.746 123.021 80.556 1.00 12.97 4069 VAL B C 1
ATOM 3263 O O . VAL B 1 113 ? 28.236 122.147 81.268 1.00 13.13 4069 VAL B O 1
ATOM 3267 N N . LEU B 1 114 ? 27.519 122.860 79.256 1.00 13.10 4070 LEU B N 1
ATOM 3268 C CA . LEU B 1 114 ? 27.936 121.654 78.551 1.00 12.69 4070 LEU B CA 1
ATOM 3269 C C . LEU B 1 114 ? 29.425 121.420 78.748 1.00 12.32 4070 LEU B C 1
ATOM 3270 O O . LEU B 1 114 ? 30.241 122.306 78.538 1.00 12.05 4070 LEU B O 1
ATOM 3275 N N . THR B 1 115 ? 29.771 120.213 79.158 1.00 11.87 4071 THR B N 1
ATOM 3276 C CA . THR B 1 115 ? 31.145 119.884 79.466 1.00 12.09 4071 THR B CA 1
ATOM 3277 C C . THR B 1 115 ? 31.491 118.595 78.737 1.00 11.75 4071 THR B C 1
ATOM 3278 O O . THR B 1 115 ? 30.713 117.626 78.788 1.00 11.06 4071 THR B O 1
ATOM 3282 N N . VAL B 1 116 ? 32.645 118.601 78.062 1.00 11.13 4072 VAL B N 1
ATOM 3283 C CA . VAL B 1 116 ? 33.055 117.478 77.247 1.00 11.46 4072 VAL B CA 1
ATOM 3284 C C . VAL B 1 116 ? 33.189 116.226 78.136 1.00 11.64 4072 VAL B C 1
ATOM 3285 O O . VAL B 1 116 ? 33.721 116.310 79.232 1.00 11.94 4072 VAL B O 1
ATOM 3289 N N . ILE B 1 117 ? 32.710 115.074 77.661 1.00 11.52 4073 ILE B N 1
ATOM 3290 C CA . ILE B 1 117 ? 33.015 113.807 78.299 1.00 11.72 4073 ILE B CA 1
ATOM 3291 C C . ILE B 1 117 ? 34.383 113.377 77.750 1.00 12.39 4073 ILE B C 1
ATOM 3292 O O . ILE B 1 117 ? 34.518 112.804 76.660 1.00 11.69 4073 ILE B O 1
ATOM 3297 N N . SER B 1 118 ? 35.421 113.709 78.516 1.00 13.31 4074 SER B N 1
ATOM 3298 C CA A SER B 1 118 ? 36.787 113.509 78.058 0.50 13.63 4074 SER B CA 1
ATOM 3299 C CA B SER B 1 118 ? 36.800 113.505 78.073 0.50 13.16 4074 SER B CA 1
ATOM 3300 C C . SER B 1 118 ? 37.117 112.029 77.915 1.00 13.38 4074 SER B C 1
ATOM 3301 O O . SER B 1 118 ? 37.919 111.657 77.063 1.00 14.25 4074 SER B O 1
ATOM 3306 N N . ALA B 1 119 ? 36.499 111.178 78.721 1.00 13.23 4075 ALA B N 1
ATOM 3307 C CA . ALA B 1 119 ? 36.743 109.744 78.567 1.00 14.18 4075 ALA B CA 1
ATOM 3308 C C . ALA B 1 119 ? 36.207 109.105 77.266 1.00 14.52 4075 ALA B C 1
ATOM 3309 O O . ALA B 1 119 ? 36.475 107.937 77.012 1.00 14.88 4075 ALA B O 1
ATOM 3311 N N . LEU B 1 120 ? 35.455 109.839 76.457 1.00 14.31 4076 LEU B N 1
ATOM 3312 C CA . LEU B 1 120 ? 35.031 109.348 75.131 1.00 14.36 4076 LEU B CA 1
ATOM 3313 C C . LEU B 1 120 ? 35.800 110.007 73.989 1.00 14.91 4076 LEU B C 1
ATOM 3314 O O . LEU B 1 120 ? 35.633 109.621 72.830 1.00 13.17 4076 LEU B O 1
ATOM 3319 N N . GLN B 1 121 ? 36.643 110.995 74.319 1.00 14.77 4077 GLN B N 1
ATOM 3320 C CA . GLN B 1 121 ? 37.482 111.648 73.337 1.00 15.49 4077 GLN B CA 1
ATOM 3321 C C . GLN B 1 121 ? 38.410 110.617 72.713 1.00 15.05 4077 GLN B C 1
ATOM 3322 O O . GLN B 1 121 ? 38.927 109.737 73.411 1.00 14.08 4077 GLN B O 1
ATOM 3328 N N . GLY B 1 122 ? 38.605 110.739 71.406 1.00 14.58 4078 GLY B N 1
ATOM 3329 C CA . GLY B 1 122 ? 39.307 109.735 70.626 1.00 15.09 4078 GLY B CA 1
ATOM 3330 C C . GLY B 1 122 ? 38.366 108.750 69.941 1.00 15.44 4078 GLY B C 1
ATOM 3331 O O . GLY B 1 122 ? 38.766 108.039 69.030 1.00 14.96 4078 GLY B O 1
ATOM 3332 N N . PHE B 1 123 ? 37.119 108.679 70.387 1.00 16.46 4079 PHE B N 1
ATOM 3333 C CA . PHE B 1 123 ? 36.118 107.836 69.724 1.00 17.70 4079 PHE B CA 1
ATOM 3334 C C . PHE B 1 123 ? 35.130 108.752 69.043 1.00 17.65 4079 PHE B C 1
ATOM 3335 O O . PHE B 1 123 ? 34.900 109.866 69.514 1.00 18.02 4079 PHE B O 1
ATOM 3343 N N . VAL B 1 124 ? 34.570 108.292 67.922 1.00 17.29 4080 VAL B N 1
ATOM 3344 C CA . VAL B 1 124 ? 33.490 109.000 67.236 1.00 17.01 4080 VAL B CA 1
ATOM 3345 C C . VAL B 1 124 ? 32.186 108.372 67.703 1.00 15.95 4080 VAL B C 1
ATOM 3346 O O . VAL B 1 124 ? 31.872 107.267 67.294 1.00 15.90 4080 VAL B O 1
ATOM 3350 N N . VAL B 1 125 ? 31.458 109.060 68.587 1.00 15.49 4081 VAL B N 1
ATOM 3351 C CA . VAL B 1 125 ? 30.128 108.608 69.031 1.00 15.19 4081 VAL B CA 1
ATOM 3352 C C . VAL B 1 125 ? 29.042 108.963 68.005 1.00 14.78 4081 VAL B C 1
ATOM 3353 O O . VAL B 1 125 ? 28.905 110.116 67.623 1.00 14.88 4081 VAL B O 1
ATOM 3357 N N . THR B 1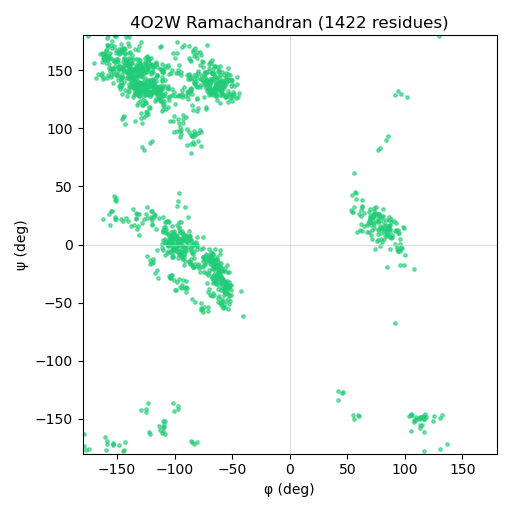 126 ? 28.275 107.961 67.578 1.00 14.69 4082 THR B N 1
ATOM 3358 C CA . THR B 1 126 ? 27.201 108.147 66.593 1.00 14.40 4082 THR B CA 1
ATOM 3359 C C . THR B 1 126 ? 25.801 108.180 67.220 1.00 14.24 4082 THR B C 1
ATOM 3360 O O . THR B 1 126 ? 24.904 108.784 66.659 1.00 14.67 4082 THR B O 1
ATOM 3364 N N . GLN B 1 127 ? 25.632 107.541 68.378 1.00 14.11 4083 GLN B N 1
ATOM 3365 C CA A GLN B 1 127 ? 24.340 107.494 69.053 0.50 13.77 4083 GLN B CA 1
ATOM 3366 C CA B GLN B 1 127 ? 24.339 107.419 69.054 0.50 14.06 4083 GLN B CA 1
ATOM 3367 C C . GLN B 1 127 ? 24.559 107.447 70.552 1.00 13.41 4083 GLN B C 1
ATOM 3368 O O . GLN B 1 127 ? 25.567 106.900 71.049 1.00 12.88 4083 GLN B O 1
ATOM 3379 N N . LEU B 1 128 ? 23.612 108.019 71.277 1.00 12.30 4084 LEU B N 1
ATOM 3380 C CA . LEU B 1 128 ? 23.664 108.004 72.732 1.00 12.08 4084 LEU B CA 1
ATOM 3381 C C . LEU B 1 128 ? 22.234 107.948 73.255 1.00 11.24 4084 LEU B C 1
ATOM 3382 O O . LEU B 1 128 ? 21.353 108.659 72.741 1.00 10.54 4084 LEU B O 1
ATOM 3387 N N . VAL B 1 129 ? 22.011 107.059 74.234 1.00 10.60 4085 VAL B N 1
ATOM 3388 C CA . VAL B 1 129 ? 20.737 106.931 74.903 1.00 10.30 4085 VAL B CA 1
ATOM 3389 C C . VAL B 1 129 ? 20.937 107.012 76.393 1.00 10.43 4085 VAL B C 1
ATOM 3390 O O . VAL B 1 129 ? 21.995 106.635 76.928 1.00 10.03 4085 VAL B O 1
ATOM 3394 N N . THR B 1 130 ? 19.898 107.479 77.078 1.00 10.63 4086 THR B N 1
ATOM 3395 C CA . THR B 1 130 ? 19.979 107.680 78.529 1.00 11.18 4086 THR B CA 1
ATOM 3396 C C . THR B 1 130 ? 18.604 107.450 79.153 1.00 11.05 4086 THR B C 1
ATOM 3397 O O . THR B 1 130 ? 17.610 107.601 78.472 1.00 10.76 4086 THR B O 1
ATOM 3401 N N . SER B 1 131 ? 18.536 107.054 80.416 1.00 11.38 4087 SER B N 1
ATOM 3402 C CA . SER B 1 131 ? 17.227 106.784 81.033 1.00 12.20 4087 SER B CA 1
ATOM 3403 C C . SER B 1 131 ? 16.441 108.045 81.395 1.00 12.74 4087 SER B C 1
ATOM 3404 O O . SER B 1 131 ? 17.016 109.150 81.570 1.00 11.99 4087 SER B O 1
ATOM 3407 N N . CYS B 1 132 ? 15.123 107.866 81.491 1.00 13.03 4088 CYS B N 1
ATOM 3408 C CA . CYS B 1 132 ? 14.188 108.936 81.833 1.00 14.84 4088 CYS B CA 1
ATOM 3409 C C . CYS B 1 132 ? 13.658 108.760 83.237 1.00 14.57 4088 CYS B C 1
ATOM 3410 O O . CYS B 1 132 ? 12.614 109.315 83.595 1.00 15.03 4088 CYS B O 1
ATOM 3413 N N . GLY B 1 133 ? 14.373 107.984 84.035 1.00 14.12 4089 GLY B N 1
ATOM 3414 C CA . GLY B 1 133 ? 13.991 107.822 85.404 1.00 14.25 4089 GLY B CA 1
ATOM 3415 C C . GLY B 1 133 ? 14.904 106.942 86.203 1.00 14.22 4089 GLY B C 1
ATOM 3416 O O . GLY B 1 133 ? 15.968 106.506 85.723 1.00 13.72 4089 GLY B O 1
ATOM 3417 N N . SER B 1 134 ? 14.454 106.691 87.440 1.00 14.53 4090 SER B N 1
ATOM 3418 C CA . SER B 1 134 ? 15.216 105.968 88.446 1.00 14.43 4090 SER B CA 1
ATOM 3419 C C . SER B 1 134 ? 16.535 106.711 88.701 1.00 14.53 4090 SER B C 1
ATOM 3420 O O . SER B 1 134 ? 16.571 107.920 88.589 1.00 14.35 4090 SER B O 1
ATOM 3423 N N . ASP B 1 135 ? 17.609 105.996 89.000 1.00 14.70 4091 ASP B N 1
ATOM 3424 C CA . ASP B 1 135 ? 18.875 106.614 89.381 1.00 15.54 4091 ASP B CA 1
ATOM 3425 C C . ASP B 1 135 ? 19.817 107.032 88.235 1.00 14.32 4091 ASP B C 1
ATOM 3426 O O . ASP B 1 135 ? 20.813 107.709 88.486 1.00 14.00 4091 ASP B O 1
ATOM 3431 N N . GLY B 1 136 ? 19.457 106.691 87.000 1.00 12.80 4092 GLY B N 1
ATOM 3432 C CA . GLY B 1 136 ? 20.101 107.246 85.810 1.00 12.48 4092 GLY B CA 1
ATOM 3433 C C . GLY B 1 136 ? 21.277 106.426 85.302 1.00 11.67 4092 GLY B C 1
ATOM 3434 O O . GLY B 1 136 ? 22.187 106.097 86.053 1.00 12.13 4092 GLY B O 1
ATOM 3435 N N . HIS B 1 137 ? 21.250 106.101 84.014 1.00 11.16 4093 HIS B N 1
ATOM 3436 C CA . HIS B 1 137 ? 22.377 105.487 83.322 1.00 10.64 4093 HIS B CA 1
ATOM 3437 C C . HIS B 1 137 ? 22.232 105.760 81.848 1.00 11.12 4093 HIS B C 1
ATOM 3438 O O . HIS B 1 137 ? 21.121 106.083 81.355 1.00 11.03 4093 HIS B O 1
ATOM 3445 N N . SER B 1 138 ? 23.356 105.621 81.145 1.00 11.24 4094 SER B N 1
ATOM 3446 C CA . SER B 1 138 ? 23.470 105.976 79.725 1.00 11.81 4094 SER B CA 1
ATOM 3447 C C . SER B 1 138 ? 24.310 104.986 78.971 1.00 12.09 4094 SER B C 1
ATOM 3448 O O . SER B 1 138 ? 25.188 104.333 79.551 1.00 11.72 4094 SER B O 1
ATOM 3451 N N . MET B 1 139 ? 24.083 104.933 77.661 1.00 12.73 4095 MET B N 1
ATOM 3452 C CA . MET B 1 139 ? 24.928 104.155 76.759 1.00 13.29 4095 MET B CA 1
ATOM 3453 C C . MET B 1 139 ? 25.255 104.968 75.534 1.00 12.96 4095 MET B C 1
ATOM 3454 O O . MET B 1 139 ? 24.416 105.724 75.025 1.00 11.13 4095 MET B O 1
ATOM 3459 N N . ALA B 1 140 ? 26.496 104.818 75.071 1.00 12.86 4096 ALA B N 1
ATOM 3460 C CA . ALA B 1 140 ? 26.950 105.507 73.888 1.00 13.67 4096 ALA B CA 1
ATOM 3461 C C . ALA B 1 140 ? 27.518 104.507 72.908 1.00 14.06 4096 ALA B C 1
ATOM 3462 O O . ALA B 1 140 ? 28.188 103.557 73.316 1.00 13.51 4096 ALA B O 1
ATOM 3464 N N . LEU B 1 141 ? 27.236 104.726 71.624 1.00 15.20 4097 LEU B N 1
ATOM 3465 C CA . LEU B 1 141 ? 27.681 103.821 70.550 1.00 16.66 4097 LEU B CA 1
ATOM 3466 C C . LEU B 1 141 ? 28.714 104.512 69.679 1.00 18.04 4097 LEU B C 1
ATOM 3467 O O . LEU B 1 141 ? 28.493 105.648 69.240 1.00 17.83 4097 LEU B O 1
ATOM 3472 N N . THR B 1 142 ? 29.820 103.821 69.393 1.00 19.91 4098 THR B N 1
ATOM 3473 C CA . THR B 1 142 ? 30.841 104.359 68.489 1.00 21.47 4098 THR B CA 1
ATOM 3474 C C . THR B 1 142 ? 30.664 103.913 67.031 1.00 23.03 4098 THR B C 1
ATOM 3475 O O . THR B 1 142 ? 29.869 103.019 66.731 1.00 23.42 4098 THR B O 1
ATOM 3479 N N . GLU B 1 143 ? 31.439 104.537 66.147 1.00 24.96 4099 GLU B N 1
ATOM 3480 C CA . GLU B 1 143 ? 31.477 104.181 64.715 1.00 27.02 4099 GLU B CA 1
ATOM 3481 C C . GLU B 1 143 ? 31.744 102.710 64.423 1.00 27.76 4099 GLU B C 1
ATOM 3482 O O . GLU B 1 143 ? 31.229 102.182 63.438 1.00 30.21 4099 GLU B O 1
ATOM 3488 N N . SER B 1 144 ? 32.520 102.047 65.270 1.00 27.91 4100 SER B N 1
ATOM 3489 C CA . SER B 1 144 ? 32.848 100.642 65.055 1.00 28.96 4100 SER B CA 1
ATOM 3490 C C . SER B 1 144 ? 31.899 99.644 65.733 1.00 28.63 4100 SER B C 1
ATOM 3491 O O . SER B 1 144 ? 32.144 98.441 65.684 1.00 28.86 4100 SER B O 1
ATOM 3494 N N . GLY B 1 145 ? 30.838 100.130 66.378 1.00 27.74 4101 GLY B N 1
ATOM 3495 C CA . GLY B 1 145 ? 29.815 99.252 66.939 1.00 26.77 4101 GLY B CA 1
ATOM 3496 C C . GLY B 1 145 ? 30.026 98.857 68.385 1.00 26.03 4101 GLY B C 1
ATOM 3497 O O . GLY B 1 145 ? 29.344 97.954 68.889 1.00 26.04 4101 GLY B O 1
ATOM 3498 N N . GLU B 1 146 ? 30.958 99.549 69.038 1.00 25.64 4102 GLU B N 1
ATOM 3499 C CA . GLU B 1 146 ? 31.283 99.352 70.446 1.00 25.01 4102 GLU B CA 1
ATOM 3500 C C . GLU B 1 146 ? 30.382 100.223 71.331 1.00 21.71 4102 GLU B C 1
ATOM 3501 O O . GLU B 1 146 ? 30.014 101.337 70.956 1.00 19.65 4102 GLU B O 1
ATOM 3507 N N . VAL B 1 147 ? 30.056 99.707 72.512 1.00 19.85 4103 VAL B N 1
ATOM 3508 C CA . VAL B 1 147 ? 29.108 100.359 73.418 1.00 18.48 4103 VAL B CA 1
ATOM 3509 C C . VAL B 1 147 ? 29.790 100.653 74.736 1.00 16.72 4103 VAL B C 1
ATOM 3510 O O . VAL B 1 147 ? 30.395 99.759 75.334 1.00 16.12 4103 VAL B O 1
ATOM 3514 N N . PHE B 1 148 ? 29.679 101.908 75.174 1.00 15.28 4104 PHE B N 1
ATOM 3515 C CA . PHE B 1 148 ? 30.159 102.345 76.480 1.00 15.24 4104 PHE B CA 1
ATOM 3516 C C . PHE B 1 148 ? 28.958 102.683 77.392 1.00 14.58 4104 PHE B C 1
ATOM 3517 O O . PHE B 1 148 ? 28.003 103.324 76.953 1.00 14.79 4104 PHE B O 1
ATOM 3525 N N . SER B 1 149 ? 29.006 102.260 78.645 1.00 13.88 4105 SER B N 1
ATOM 3526 C CA . SER B 1 149 ? 27.925 102.539 79.607 1.00 13.65 4105 SER B CA 1
ATOM 3527 C C . SER B 1 149 ? 28.443 103.254 80.861 1.00 13.45 4105 SER B C 1
ATOM 3528 O O . SER B 1 149 ? 29.598 103.074 81.276 1.00 14.07 4105 SER B O 1
ATOM 3531 N N . TRP B 1 150 ? 27.609 104.098 81.442 1.00 12.26 4106 TRP B N 1
ATOM 3532 C CA . TRP B 1 150 ? 27.981 104.764 82.674 1.00 12.71 4106 TRP B CA 1
ATOM 3533 C C . TRP B 1 150 ? 26.783 105.274 83.453 1.00 12.43 4106 TRP B C 1
ATOM 3534 O O . TRP B 1 150 ? 25.657 105.397 82.923 1.00 11.31 4106 TRP B O 1
ATOM 3545 N N . GLY B 1 151 ? 27.048 105.566 84.719 1.00 12.20 4107 GLY B N 1
ATOM 3546 C CA . GLY B 1 151 ? 26.037 106.060 85.623 1.00 12.34 4107 GLY B CA 1
ATOM 3547 C C . GLY B 1 151 ? 25.837 105.063 86.745 1.00 13.21 4107 GLY B C 1
ATOM 3548 O O . GLY B 1 151 ? 26.779 104.358 87.143 1.00 12.62 4107 GLY B O 1
ATOM 3549 N N . ASP B 1 152 ? 24.612 105.015 87.271 1.00 13.59 4108 ASP B N 1
ATOM 3550 C CA . ASP B 1 152 ? 24.291 104.125 88.385 1.00 14.24 4108 ASP B CA 1
ATOM 3551 C C . ASP B 1 152 ? 24.318 102.664 87.929 1.00 14.17 4108 ASP B C 1
ATOM 3552 O O . ASP B 1 152 ? 23.847 102.347 86.850 1.00 13.20 4108 ASP B O 1
ATOM 3557 N N . GLY B 1 153 ? 24.841 101.771 88.764 1.00 14.43 4109 GLY B N 1
ATOM 3558 C CA . GLY B 1 153 ? 25.029 100.373 88.353 1.00 14.38 4109 GLY B CA 1
ATOM 3559 C C . GLY B 1 153 ? 24.122 99.326 88.958 1.00 14.33 4109 GLY B C 1
ATOM 3560 O O . GLY B 1 153 ? 24.285 98.140 88.691 1.00 13.62 4109 GLY B O 1
ATOM 3561 N N . ASP B 1 154 ? 23.140 99.748 89.746 1.00 15.42 4110 ASP B N 1
ATOM 3562 C CA . ASP B 1 154 ? 22.233 98.804 90.379 1.00 16.22 4110 ASP B CA 1
ATOM 3563 C C . ASP B 1 154 ? 21.596 97.851 89.348 1.00 16.41 4110 ASP B C 1
ATOM 3564 O O . ASP B 1 154 ? 21.307 98.245 88.202 1.00 14.54 4110 ASP B O 1
ATOM 3569 N N . TYR B 1 155 ? 21.429 96.589 89.765 1.00 16.45 4111 TYR B N 1
ATOM 3570 C CA . TYR B 1 155 ? 20.779 95.538 88.973 1.00 16.94 4111 TYR B CA 1
ATOM 3571 C C . TYR B 1 155 ? 21.547 95.013 87.760 1.00 16.49 4111 TYR B C 1
ATOM 3572 O O . TYR B 1 155 ? 21.013 94.184 87.017 1.00 17.52 4111 TYR B O 1
ATOM 3581 N N . GLY B 1 156 ? 22.785 95.461 87.560 1.00 15.83 4112 GLY B N 1
ATOM 3582 C CA . GLY B 1 156 ? 23.575 95.084 86.373 1.00 15.46 4112 GLY B CA 1
ATOM 3583 C C . GLY B 1 156 ? 23.234 95.780 85.050 1.00 14.86 4112 GLY B C 1
ATOM 3584 O O . GLY B 1 156 ? 23.648 95.314 83.975 1.00 15.93 4112 GLY B O 1
ATOM 3585 N N . LYS B 1 157 ? 22.552 96.923 85.112 1.00 13.71 4113 LYS B N 1
ATOM 3586 C CA A LYS B 1 157 ? 22.069 97.615 83.904 0.50 13.74 4113 LYS B CA 1
ATOM 3587 C CA B LYS B 1 157 ? 22.069 97.592 83.893 0.50 13.27 4113 LYS B CA 1
ATOM 3588 C C . LYS B 1 157 ? 23.168 98.218 83.021 1.00 13.17 4113 LYS B C 1
ATOM 3589 O O . LYS B 1 157 ? 22.912 98.579 81.855 1.00 12.13 4113 LYS B O 1
ATOM 3600 N N . LEU B 1 158 ? 24.382 98.355 83.578 1.00 12.70 4114 LEU B N 1
ATOM 3601 C CA . LEU B 1 158 ? 25.534 98.827 82.813 1.00 12.43 4114 LEU B CA 1
ATOM 3602 C C . LEU B 1 158 ? 26.210 97.697 82.067 1.00 13.15 4114 LEU B C 1
ATOM 3603 O O . LEU B 1 158 ? 26.995 97.953 81.154 1.00 14.59 4114 LEU B O 1
ATOM 3608 N N . GLY B 1 159 ? 25.950 96.455 82.461 1.00 13.79 4115 GLY B N 1
ATOM 3609 C CA . GLY B 1 159 ? 26.366 95.302 81.671 1.00 14.62 4115 GLY B CA 1
ATOM 3610 C C . GLY B 1 159 ? 27.810 94.861 81.830 1.00 15.48 4115 GLY B C 1
ATOM 3611 O O . GLY B 1 159 ? 28.345 94.191 80.954 1.00 16.03 4115 GLY B O 1
ATOM 3612 N N . HIS B 1 160 ? 28.420 95.186 82.967 1.00 16.36 4116 HIS B N 1
ATOM 3613 C CA . HIS B 1 160 ? 29.816 94.835 83.250 1.00 16.47 4116 HIS B CA 1
ATOM 3614 C C . HIS B 1 160 ? 30.005 93.619 84.173 1.00 17.57 4116 HIS B C 1
ATOM 3615 O O . HIS B 1 160 ? 31.131 93.304 84.543 1.00 18.54 4116 HIS B O 1
ATOM 3622 N N . GLY B 1 161 ? 28.926 92.932 84.534 1.00 18.88 4117 GLY B N 1
ATOM 3623 C CA . GLY B 1 161 ? 29.025 91.697 85.329 1.00 19.49 4117 GLY B CA 1
ATOM 3624 C C . GLY B 1 161 ? 29.047 91.900 86.837 1.00 21.68 4117 GLY B C 1
ATOM 3625 O O . GLY B 1 161 ? 29.241 90.945 87.588 1.00 22.21 4117 GLY B O 1
ATOM 3626 N N . ASN B 1 162 ? 28.847 93.144 87.281 1.00 21.52 4118 ASN B N 1
ATOM 3627 C CA . ASN B 1 162 ? 28.679 93.466 88.694 1.00 21.62 4118 ASN B CA 1
ATOM 3628 C C . ASN B 1 162 ? 27.654 94.620 88.836 1.00 21.28 4118 ASN B C 1
ATOM 3629 O O . ASN B 1 162 ? 27.087 95.068 87.835 1.00 20.86 4118 ASN B O 1
ATOM 3634 N N . SER B 1 163 ? 27.418 95.090 90.062 1.00 20.92 4119 SER B N 1
ATOM 3635 C CA . SER B 1 163 ? 26.460 96.183 90.316 1.00 21.36 4119 SER B CA 1
ATOM 3636 C C . SER B 1 163 ? 27.110 97.536 90.640 1.00 19.81 4119 SER B C 1
ATOM 3637 O O . SER B 1 163 ? 26.453 98.422 91.193 1.00 19.04 4119 SER B O 1
ATOM 3640 N N . ASP B 1 164 ? 28.376 97.711 90.271 1.00 19.04 4120 ASP B N 1
ATOM 3641 C CA . ASP B 1 164 ? 29.116 98.917 90.667 1.00 19.55 4120 ASP B CA 1
ATOM 3642 C C . ASP B 1 164 ? 28.754 100.069 89.747 1.00 17.94 4120 ASP B C 1
ATOM 3643 O O . ASP B 1 164 ? 28.621 99.882 88.533 1.00 16.22 4120 ASP B O 1
ATOM 3648 N N . ARG B 1 165 ? 28.668 101.273 90.302 1.00 17.70 4121 ARG B N 1
ATOM 3649 C CA . ARG B 1 165 ? 28.472 102.450 89.483 1.00 17.11 4121 ARG B CA 1
ATOM 3650 C C . ARG B 1 165 ? 29.723 102.681 88.640 1.00 16.59 4121 ARG B C 1
ATOM 3651 O O . ARG B 1 165 ? 30.802 102.167 88.972 1.00 16.04 4121 ARG B O 1
ATOM 3659 N N . GLN B 1 166 ? 29.572 103.426 87.543 1.00 15.27 4122 GLN B N 1
ATOM 3660 C CA . GLN B 1 166 ? 30.689 103.766 86.667 1.00 14.89 4122 GLN B CA 1
ATOM 3661 C C . GLN B 1 166 ? 30.594 105.238 86.356 1.00 14.36 4122 GLN B C 1
ATOM 3662 O O . GLN B 1 166 ? 29.746 105.652 85.562 1.00 13.56 4122 GLN B O 1
ATOM 3668 N N . ARG B 1 167 ? 31.462 106.044 86.956 1.00 13.56 4123 ARG B N 1
ATOM 3669 C CA . ARG B 1 167 ? 31.361 107.490 86.791 1.00 13.68 4123 ARG B CA 1
ATOM 3670 C C . ARG B 1 167 ? 32.084 108.023 85.549 1.00 14.13 4123 ARG B C 1
ATOM 3671 O O . ARG B 1 167 ? 32.010 109.221 85.242 1.00 13.34 4123 ARG B O 1
ATOM 3679 N N . ARG B 1 168 ? 32.772 107.132 84.841 1.00 14.65 4124 ARG B N 1
ATOM 3680 C CA . ARG B 1 168 ? 33.252 107.397 83.473 1.00 15.86 4124 ARG B CA 1
ATOM 3681 C C . ARG B 1 168 ? 32.729 106.310 82.521 1.00 15.72 4124 ARG B C 1
ATOM 3682 O O . ARG B 1 168 ? 32.494 105.179 82.921 1.00 15.49 4124 ARG B O 1
ATOM 3690 N N . PRO B 1 169 ? 32.546 106.651 81.257 1.00 16.02 4125 PRO B N 1
ATOM 3691 C CA . PRO B 1 169 ? 32.083 105.647 80.302 1.00 16.16 4125 PRO B CA 1
ATOM 3692 C C . PRO B 1 169 ? 33.029 104.433 80.252 1.00 16.88 4125 PRO B C 1
ATOM 3693 O O . PRO B 1 169 ? 34.231 104.608 80.251 1.00 16.42 4125 PRO B O 1
ATOM 3697 N N . ARG B 1 170 ? 32.474 103.231 80.233 1.00 17.30 4126 ARG B N 1
ATOM 3698 C CA . ARG B 1 170 ? 33.255 102.005 80.259 1.00 19.27 4126 ARG B CA 1
ATOM 3699 C C . ARG B 1 170 ? 32.704 101.048 79.195 1.00 18.55 4126 ARG B C 1
ATOM 3700 O O . ARG B 1 170 ? 31.500 100.857 79.090 1.00 17.32 4126 ARG B O 1
ATOM 3705 N N . GLN B 1 171 ? 33.582 100.488 78.373 1.00 18.66 4127 GLN B N 1
ATOM 3706 C CA . GLN B 1 171 ? 33.140 99.612 77.292 1.00 18.65 4127 GLN B CA 1
ATOM 3707 C C . GLN B 1 171 ? 32.498 98.352 77.861 1.00 16.23 4127 GLN B C 1
ATOM 3708 O O . GLN B 1 171 ? 33.017 97.744 78.789 1.00 15.09 4127 GLN B O 1
ATOM 3714 N N . ILE B 1 172 ? 31.361 97.983 77.297 1.00 15.30 4128 ILE B N 1
ATOM 3715 C CA . ILE B 1 172 ? 30.721 96.727 77.627 1.00 15.76 4128 ILE B CA 1
ATOM 3716 C C . ILE B 1 172 ? 31.485 95.630 76.884 1.00 16.44 4128 ILE B C 1
ATOM 3717 O O . ILE B 1 172 ? 31.248 95.404 75.697 1.00 16.33 4128 ILE B O 1
ATOM 3722 N N . GLU B 1 173 ? 32.391 94.967 77.599 1.00 18.07 4129 GLU B N 1
ATOM 3723 C CA . GLU B 1 173 ? 33.323 93.983 77.020 1.00 20.37 4129 GLU B CA 1
ATOM 3724 C C . GLU B 1 173 ? 32.641 92.722 76.471 1.00 20.32 4129 GLU B C 1
ATOM 3725 O O . GLU B 1 173 ? 33.119 92.133 75.503 1.00 19.68 4129 GLU B O 1
ATOM 3729 N N . ALA B 1 174 ? 31.540 92.314 77.083 1.00 19.99 4130 ALA B N 1
ATOM 3730 C CA . ALA B 1 174 ? 30.779 91.176 76.575 1.00 21.17 4130 ALA B CA 1
ATOM 3731 C C . ALA B 1 174 ? 30.166 91.414 75.194 1.00 22.39 4130 ALA B C 1
ATOM 3732 O O . ALA B 1 174 ? 29.764 90.453 74.533 1.00 24.44 4130 ALA B O 1
ATOM 3734 N N . LEU B 1 175 ? 30.087 92.668 74.744 1.00 22.34 4131 LEU B N 1
ATOM 3735 C CA . LEU B 1 175 ? 29.567 92.963 73.408 1.00 22.61 4131 LEU B CA 1
ATOM 3736 C C . LEU B 1 175 ? 30.677 93.165 72.353 1.00 23.85 4131 LEU B C 1
ATOM 3737 O O . LEU B 1 175 ? 30.393 93.551 71.227 1.00 21.31 4131 LEU B O 1
ATOM 3742 N N . GLN B 1 176 ? 31.935 92.910 72.712 1.00 26.83 4132 GLN B N 1
ATOM 3743 C CA . GLN B 1 176 ? 33.009 92.928 71.714 1.00 30.85 4132 GLN B CA 1
ATOM 3744 C C . GLN B 1 176 ? 32.713 91.877 70.652 1.00 30.02 4132 GLN B C 1
ATOM 3745 O O . GLN B 1 176 ? 32.321 90.763 70.961 1.00 32.16 4132 GLN B O 1
ATOM 3751 N N . GLY B 1 177 ? 32.863 92.236 69.392 1.00 33.18 4133 GLY B N 1
ATOM 3752 C CA . GLY B 1 177 ? 32.586 91.277 68.318 1.00 34.26 4133 GLY B CA 1
ATOM 3753 C C . GLY B 1 177 ? 31.108 91.144 67.997 1.00 34.13 4133 GLY B C 1
ATOM 3754 O O . GLY B 1 177 ? 30.735 90.326 67.168 1.00 35.60 4133 GLY B O 1
ATOM 3755 N N . GLU B 1 178 ? 30.258 91.923 68.667 1.00 33.09 4134 GLU B N 1
ATOM 3756 C CA . GLU B 1 178 ? 28.913 92.179 68.173 1.00 30.79 4134 GLU B CA 1
ATOM 3757 C C . GLU B 1 178 ? 28.924 93.596 67.632 1.00 30.26 4134 GLU B C 1
ATOM 3758 O O . GLU B 1 178 ? 29.480 94.501 68.252 1.00 31.09 4134 GLU B O 1
ATOM 3764 N N . GLU B 1 179 ? 28.310 93.781 66.475 1.00 28.34 4135 GLU B N 1
ATOM 3765 C CA . GLU B 1 179 ? 28.208 95.075 65.860 1.00 27.92 4135 GLU B CA 1
ATOM 3766 C C . GLU B 1 179 ? 26.866 95.687 66.257 1.00 25.03 4135 GLU B C 1
ATOM 3767 O O . GLU B 1 179 ? 25.851 95.390 65.657 1.00 22.23 4135 GLU B O 1
ATOM 3773 N N . VAL B 1 180 ? 26.870 96.548 67.273 1.00 22.59 4136 VAL B N 1
ATOM 3774 C CA . VAL B 1 180 ? 25.630 97.144 67.776 1.00 20.62 4136 VAL B CA 1
ATOM 3775 C C . VAL B 1 180 ? 25.209 98.309 66.895 1.00 19.81 4136 VAL B C 1
ATOM 3776 O O . VAL B 1 180 ? 26.046 99.129 66.542 1.00 21.13 4136 VAL B O 1
ATOM 3780 N N . VAL B 1 181 ? 23.919 98.391 66.545 1.00 18.23 4137 VAL B N 1
ATOM 3781 C CA . VAL B 1 181 ? 23.417 99.518 65.728 1.00 17.49 4137 VAL B CA 1
ATOM 3782 C C . VAL B 1 181 ? 22.350 100.379 66.405 1.00 16.48 4137 VAL B C 1
ATOM 3783 O O . VAL B 1 181 ? 22.070 101.483 65.946 1.00 15.87 4137 VAL B O 1
ATOM 3787 N N . GLN B 1 182 ? 21.756 99.887 67.492 1.00 15.60 4138 GLN B N 1
ATOM 3788 C CA . GLN B 1 182 ? 20.668 100.609 68.145 1.00 15.36 4138 GLN B CA 1
ATOM 3789 C C . GLN B 1 182 ? 20.544 100.162 69.593 1.00 14.93 4138 GLN B C 1
ATOM 3790 O O . GLN B 1 182 ? 20.813 99.010 69.925 1.00 13.96 4138 GLN B O 1
ATOM 3796 N N . MET B 1 183 ? 20.178 101.100 70.460 1.00 15.34 4139 MET B N 1
ATOM 3797 C CA . MET B 1 183 ? 20.200 100.849 71.900 1.00 15.74 4139 MET B CA 1
ATOM 3798 C C . MET B 1 183 ? 19.030 101.537 72.581 1.00 15.16 4139 MET B C 1
ATOM 3799 O O . MET B 1 183 ? 18.440 102.482 72.026 1.00 15.02 4139 MET B O 1
ATOM 3804 N N . SER B 1 184 ? 18.755 101.112 73.805 1.00 14.24 4140 SER B N 1
ATOM 3805 C CA . SER B 1 184 ? 17.746 101.769 74.637 1.00 14.59 4140 SER B CA 1
ATOM 3806 C C . SER B 1 184 ? 18.031 101.579 76.118 1.00 14.26 4140 SER B C 1
ATOM 3807 O O . SER B 1 184 ? 18.429 100.483 76.541 1.00 13.06 4140 SER B O 1
ATOM 3810 N N . CYS B 1 185 ? 17.831 102.651 76.890 1.00 13.65 4141 CYS B N 1
ATOM 3811 C CA . CYS B 1 185 ? 17.875 102.581 78.354 1.00 14.10 4141 CYS B CA 1
ATOM 3812 C C . CYS B 1 185 ? 16.498 102.748 78.959 1.00 13.97 4141 CYS B C 1
ATOM 3813 O O . CYS B 1 185 ? 15.889 103.801 78.810 1.00 13.68 4141 CYS B O 1
ATOM 3816 N N . GLY B 1 186 ? 16.046 101.741 79.686 1.00 13.34 4142 GLY B N 1
ATOM 3817 C CA . GLY B 1 186 ? 14.898 101.871 80.551 1.00 13.52 4142 GLY B CA 1
ATOM 3818 C C . GLY B 1 186 ? 15.326 102.405 81.889 1.00 13.78 4142 GLY B C 1
ATOM 3819 O O . GLY B 1 186 ? 16.474 102.817 82.070 1.00 14.34 4142 GLY B O 1
ATOM 3820 N N . PHE B 1 187 ? 14.425 102.375 82.862 1.00 14.09 4143 PHE B N 1
ATOM 3821 C CA . PHE B 1 187 ? 14.735 102.951 84.157 1.00 13.66 4143 PHE B CA 1
ATOM 3822 C C . PHE B 1 187 ? 15.761 102.110 84.907 1.00 13.48 4143 PHE B C 1
ATOM 3823 O O . PHE B 1 187 ? 16.628 102.668 85.575 1.00 12.68 4143 PHE B O 1
ATOM 3831 N N . LYS B 1 188 ? 15.618 100.780 84.823 1.00 13.11 4144 LYS B N 1
ATOM 3832 C CA . LYS B 1 188 ? 16.497 99.832 85.546 1.00 13.25 4144 LYS B CA 1
ATOM 3833 C C . LYS B 1 188 ? 17.044 98.734 84.662 1.00 12.89 4144 LYS B C 1
ATOM 3834 O O . LYS B 1 188 ? 17.625 97.770 85.165 1.00 12.31 4144 LYS B O 1
ATOM 3840 N N . HIS B 1 189 ? 16.818 98.841 83.355 1.00 13.20 4145 HIS B N 1
ATOM 3841 C CA . HIS B 1 189 ? 17.313 97.846 82.425 1.00 13.31 4145 HIS B CA 1
ATOM 3842 C C . HIS B 1 189 ? 17.763 98.503 81.145 1.00 13.53 4145 HIS B C 1
ATOM 3843 O O . HIS B 1 189 ? 17.553 99.712 80.934 1.00 13.36 4145 HIS B O 1
ATOM 3850 N N . SER B 1 190 ? 18.448 97.708 80.336 1.00 13.57 4146 SER B N 1
ATOM 3851 C CA . SER B 1 190 ? 19.050 98.147 79.105 1.00 14.02 4146 SER B CA 1
ATOM 3852 C C . SER B 1 190 ? 18.835 97.110 78.016 1.00 14.23 4146 SER B C 1
ATOM 3853 O O . SER B 1 190 ? 18.699 95.918 78.293 1.00 13.52 4146 SER B O 1
ATOM 3856 N N . ALA B 1 191 ? 18.883 97.559 76.766 1.00 14.63 4147 ALA B N 1
ATOM 3857 C CA . ALA B 1 191 ? 18.882 96.638 75.644 1.00 14.48 4147 ALA B CA 1
ATOM 3858 C C . ALA B 1 191 ? 19.660 97.182 74.441 1.00 14.69 4147 ALA B C 1
ATOM 3859 O O . ALA B 1 191 ? 19.782 98.403 74.246 1.00 13.86 4147 ALA B O 1
ATOM 3861 N N . VAL B 1 192 ? 20.180 96.257 73.639 1.00 14.72 4148 VAL B N 1
ATOM 3862 C CA . VAL B 1 192 ? 20.841 96.602 72.388 1.00 14.99 4148 VAL B CA 1
ATOM 3863 C C . VAL B 1 192 ? 20.449 95.643 71.280 1.00 15.32 4148 VAL B C 1
ATOM 3864 O O . VAL B 1 192 ? 20.106 94.477 71.534 1.00 15.51 4148 VAL B O 1
ATOM 3868 N N . VAL B 1 193 ? 20.501 96.168 70.062 1.00 15.42 4149 VAL B N 1
ATOM 3869 C CA . VAL B 1 193 ? 20.235 95.423 68.850 1.00 17.16 4149 VAL B CA 1
ATOM 3870 C C . VAL B 1 193 ? 21.491 95.441 67.966 1.00 17.86 4149 VAL B C 1
ATOM 3871 O O . VAL B 1 193 ? 22.133 96.492 67.817 1.00 18.91 4149 VAL B O 1
ATOM 3875 N N . THR B 1 194 ? 21.833 94.285 67.385 1.00 19.32 4150 THR B N 1
ATOM 3876 C CA . THR B 1 194 ? 22.999 94.143 66.475 1.00 19.34 4150 THR B CA 1
ATOM 3877 C C . THR B 1 194 ? 22.622 94.209 64.986 1.00 20.91 4150 THR B C 1
ATOM 3878 O O . THR B 1 194 ? 21.459 94.058 64.620 1.00 20.22 4150 THR B O 1
ATOM 3882 N N . SER B 1 195 ? 23.616 94.402 64.121 1.00 22.07 4151 SER B N 1
ATOM 3883 C CA . SER B 1 195 ? 23.353 94.600 62.699 1.00 23.89 4151 SER B CA 1
ATOM 3884 C C . SER B 1 195 ? 22.773 93.334 62.054 1.00 24.71 4151 SER B C 1
ATOM 3885 O O . SER B 1 195 ? 22.040 93.422 61.078 1.00 24.83 4151 SER B O 1
ATOM 3888 N N . ASP B 1 196 ? 23.085 92.173 62.614 1.00 25.00 4152 ASP B N 1
ATOM 3889 C CA . ASP B 1 196 ? 22.484 90.917 62.150 1.00 27.03 4152 ASP B CA 1
ATOM 3890 C C . ASP B 1 196 ? 21.246 90.499 62.959 1.00 27.06 4152 ASP B C 1
ATOM 3891 O O . ASP B 1 196 ? 20.854 89.335 62.929 1.00 29.29 4152 ASP B O 1
ATOM 3896 N N . GLY B 1 197 ? 20.625 91.437 63.672 1.00 25.53 4153 GLY B N 1
ATOM 3897 C CA . GLY B 1 197 ? 19.301 91.209 64.249 1.00 25.00 4153 GLY B CA 1
ATOM 3898 C C . GLY B 1 197 ? 19.189 90.521 65.592 1.00 24.78 4153 GLY B C 1
ATOM 3899 O O . GLY B 1 197 ? 18.095 90.112 65.980 1.00 25.31 4153 GLY B O 1
ATOM 3900 N N . LYS B 1 198 ? 20.293 90.418 66.325 1.00 24.46 4154 LYS B N 1
ATOM 3901 C CA . LYS B 1 198 ? 20.249 89.908 67.690 1.00 24.88 4154 LYS B CA 1
ATOM 3902 C C . LYS B 1 198 ? 19.715 90.976 68.628 1.00 22.98 4154 LYS B C 1
ATOM 3903 O O . LYS B 1 198 ? 20.023 92.158 68.454 1.00 22.31 4154 LYS B O 1
ATOM 3909 N N . LEU B 1 199 ? 18.916 90.544 69.605 1.00 20.54 4155 LEU B N 1
ATOM 3910 C CA . LEU B 1 199 ? 18.493 91.390 70.715 1.00 18.89 4155 LEU B CA 1
ATOM 3911 C C . LEU B 1 199 ? 19.167 90.901 71.981 1.00 17.81 4155 LEU B C 1
ATOM 3912 O O . LEU B 1 199 ? 19.095 89.705 72.294 1.00 16.67 4155 LEU B O 1
ATOM 3917 N N . PHE B 1 200 ? 19.825 91.811 72.702 1.00 16.31 4156 PHE B N 1
ATOM 3918 C CA . PHE B 1 200 ? 20.408 91.475 74.008 1.00 16.99 4156 PHE B CA 1
ATOM 3919 C C . PHE B 1 200 ? 19.803 92.398 75.059 1.00 16.53 4156 PHE B C 1
ATOM 3920 O O . PHE B 1 200 ? 19.593 93.571 74.793 1.00 15.88 4156 PHE B O 1
ATOM 3928 N N . THR B 1 201 ? 19.541 91.859 76.238 1.00 16.61 4157 THR B N 1
ATOM 3929 C CA . THR B 1 201 ? 18.985 92.629 77.355 1.00 16.45 4157 THR B CA 1
ATOM 3930 C C . THR B 1 201 ? 19.790 92.365 78.631 1.00 15.84 4157 THR B C 1
ATOM 3931 O O . THR B 1 201 ? 20.400 91.301 78.800 1.00 15.57 4157 THR B O 1
ATOM 3935 N N . PHE B 1 202 ? 19.772 93.346 79.529 1.00 15.56 4158 PHE B N 1
ATOM 3936 C CA . PHE B 1 202 ? 20.475 93.256 80.810 1.00 14.96 4158 PHE B CA 1
ATOM 3937 C C . PHE B 1 202 ? 19.902 94.249 81.815 1.00 14.81 4158 PHE B C 1
ATOM 3938 O O . PHE B 1 202 ? 19.264 95.230 81.433 1.00 14.91 4158 PHE B O 1
ATOM 3946 N N . GLY B 1 203 ? 20.082 93.946 83.097 1.00 14.22 4159 GLY B N 1
ATOM 3947 C CA . GLY B 1 203 ? 19.622 94.800 84.184 1.00 14.80 4159 GLY B CA 1
ATOM 3948 C C . GLY B 1 203 ? 18.582 94.106 85.028 1.00 14.61 4159 GLY B C 1
ATOM 3949 O O . GLY B 1 203 ? 18.601 92.884 85.159 1.00 14.72 4159 GLY B O 1
ATOM 3950 N N . ASN B 1 204 ? 17.667 94.888 85.582 1.00 14.94 4160 ASN B N 1
ATOM 3951 C CA . ASN B 1 204 ? 16.629 94.389 86.475 1.00 15.88 4160 ASN B CA 1
ATOM 3952 C C . ASN B 1 204 ? 15.686 93.423 85.757 1.00 16.57 4160 ASN B C 1
ATOM 3953 O O . ASN B 1 204 ? 15.152 93.754 84.712 1.00 17.38 4160 ASN B O 1
ATOM 3958 N N . GLY B 1 205 ? 15.474 92.240 86.320 1.00 17.30 4161 GLY B N 1
ATOM 3959 C CA . GLY B 1 205 ? 14.601 91.226 85.689 1.00 18.36 4161 GLY B CA 1
ATOM 3960 C C . GLY B 1 205 ? 13.141 91.200 86.120 1.00 17.96 4161 GLY B C 1
ATOM 3961 O O . GLY B 1 205 ? 12.322 90.515 85.514 1.00 19.04 4161 GLY B O 1
ATOM 3962 N N . ASP B 1 206 ? 12.799 91.952 87.152 1.00 19.58 4162 ASP B N 1
ATOM 3963 C CA . ASP B 1 206 ? 11.453 91.902 87.712 1.00 20.16 4162 ASP B CA 1
ATOM 3964 C C . ASP B 1 206 ? 10.374 92.169 86.661 1.00 19.34 4162 ASP B C 1
ATOM 3965 O O . ASP B 1 206 ? 10.504 93.070 85.801 1.00 18.07 4162 ASP B O 1
ATOM 3970 N N . TYR B 1 207 ? 9.314 91.374 86.761 1.00 18.79 4163 TYR B N 1
ATOM 3971 C CA . TYR B 1 207 ? 8.124 91.446 85.906 1.00 19.76 4163 TYR B CA 1
ATOM 3972 C C . TYR B 1 207 ? 8.376 91.029 84.474 1.00 18.47 4163 TYR B C 1
ATOM 3973 O O . TYR B 1 207 ? 7.500 91.215 83.623 1.00 18.40 4163 TYR B O 1
ATOM 3982 N N . GLY B 1 208 ? 9.550 90.445 84.211 1.00 17.29 4164 GLY B N 1
ATOM 3983 C CA . GLY B 1 208 ? 9.848 89.841 82.914 1.00 16.13 4164 GLY B CA 1
ATOM 3984 C C . GLY B 1 208 ? 10.390 90.762 81.836 1.00 15.48 4164 GLY B C 1
ATOM 3985 O O . GLY B 1 208 ? 10.410 90.375 80.672 1.00 15.03 4164 GLY B O 1
ATOM 3986 N N . ARG B 1 209 ? 10.857 91.957 82.221 1.00 14.77 4165 ARG B N 1
ATOM 3987 C CA . ARG B 1 209 ? 11.240 93.013 81.271 1.00 14.80 4165 ARG B CA 1
ATOM 3988 C C . ARG B 1 209 ? 12.461 92.738 80.341 1.00 14.72 4165 ARG B C 1
ATOM 3989 O O . ARG B 1 209 ? 12.680 93.472 79.379 1.00 14.85 4165 ARG B O 1
ATOM 3997 N N . LEU B 1 210 ? 13.244 91.706 80.646 1.00 14.84 4166 LEU B N 1
ATOM 3998 C CA . LEU B 1 210 ? 14.377 91.289 79.833 1.00 15.09 4166 LEU B CA 1
ATOM 3999 C C . LEU B 1 210 ? 13.979 90.253 78.793 1.00 15.72 4166 LEU B C 1
ATOM 4000 O O . LEU B 1 210 ? 14.733 89.991 77.860 1.00 15.73 4166 LEU B O 1
ATOM 4005 N N . GLY B 1 211 ? 12.801 89.660 78.930 1.00 16.77 4167 GLY B N 1
ATOM 4006 C CA . GLY B 1 211 ? 12.276 88.807 77.852 1.00 17.63 4167 GLY B CA 1
ATOM 4007 C C . GLY B 1 211 ? 12.925 87.431 77.812 1.00 18.96 4167 GLY B C 1
ATOM 4008 O O . GLY B 1 211 ? 12.944 86.786 76.760 1.00 20.28 4167 GLY B O 1
ATOM 4009 N N . LEU B 1 212 ? 13.424 86.970 78.955 1.00 19.48 4168 LEU B N 1
ATOM 4010 C CA . LEU B 1 212 ? 14.245 85.763 79.016 1.00 21.47 4168 LEU B CA 1
ATOM 4011 C C . LEU B 1 212 ? 13.542 84.535 79.589 1.00 21.91 4168 LEU B C 1
ATOM 4012 O O . LEU B 1 212 ? 14.151 83.490 79.688 1.00 23.56 4168 LEU B O 1
ATOM 4017 N N . GLY B 1 213 ? 12.284 84.650 79.985 1.00 23.48 4169 GLY B N 1
ATOM 4018 C CA . GLY B 1 213 ? 11.555 83.499 80.518 1.00 24.87 4169 GLY B CA 1
ATOM 4019 C C . GLY B 1 213 ? 11.529 83.400 82.026 1.00 26.66 4169 GLY B C 1
ATOM 4020 O O . GLY B 1 213 ? 10.895 82.503 82.578 1.00 28.24 4169 GLY B O 1
ATOM 4021 N N . ASN B 1 214 ? 12.211 84.312 82.708 1.00 28.48 4170 ASN B N 1
ATOM 4022 C CA . ASN B 1 214 ? 12.168 84.362 84.168 1.00 29.33 4170 ASN B CA 1
ATOM 4023 C C . ASN B 1 214 ? 12.200 85.834 84.621 1.00 28.78 4170 ASN B C 1
ATOM 4024 O O . ASN B 1 214 ? 12.035 86.730 83.794 1.00 28.85 4170 ASN B O 1
ATOM 4029 N N . THR B 1 215 ? 12.370 86.079 85.915 1.00 26.67 4171 THR B N 1
ATOM 4030 C CA . THR B 1 215 ? 12.405 87.436 86.440 1.00 26.93 4171 THR B CA 1
ATOM 4031 C C . THR B 1 215 ? 13.721 87.792 87.137 1.00 24.88 4171 THR B C 1
ATOM 4032 O O . THR B 1 215 ? 13.773 88.763 87.877 1.00 24.91 4171 THR B O 1
ATOM 4036 N N . SER B 1 216 ? 14.789 87.033 86.892 1.00 25.00 4172 SER B N 1
ATOM 4037 C CA . SER B 1 216 ? 16.082 87.284 87.557 1.00 23.98 4172 SER B CA 1
ATOM 4038 C C . SER B 1 216 ? 16.848 88.429 86.909 1.00 22.69 4172 SER B C 1
ATOM 4039 O O . SER B 1 216 ? 16.749 88.633 85.703 1.00 21.62 4172 SER B O 1
ATOM 4042 N N . ASN B 1 217 ? 17.637 89.154 87.698 1.00 20.71 4173 ASN B N 1
ATOM 4043 C CA . ASN B 1 217 ? 18.512 90.177 87.135 1.00 20.02 4173 ASN B CA 1
ATOM 4044 C C . ASN B 1 217 ? 19.639 89.529 86.348 1.00 20.19 4173 ASN B C 1
ATOM 4045 O O . ASN B 1 217 ? 20.041 88.407 86.635 1.00 20.54 4173 ASN B O 1
ATOM 4050 N N . LYS B 1 218 ? 20.142 90.244 85.352 1.00 20.30 4174 LYS B N 1
ATOM 4051 C CA . LYS B 1 218 ? 21.258 89.780 84.538 1.00 19.82 4174 LYS B CA 1
ATOM 4052 C C . LYS B 1 218 ? 22.251 90.916 84.447 1.00 19.31 4174 LYS B C 1
ATOM 4053 O O . LYS B 1 218 ? 21.895 92.010 83.993 1.00 19.25 4174 LYS B O 1
ATOM 4059 N N . LYS B 1 219 ? 23.484 90.659 84.882 1.00 18.10 4175 LYS B N 1
ATOM 4060 C CA A LYS B 1 219 ? 24.527 91.685 84.973 0.50 18.06 4175 LYS B CA 1
ATOM 4061 C CA B LYS B 1 219 ? 24.504 91.704 84.963 0.50 17.82 4175 LYS B CA 1
ATOM 4062 C C . LYS B 1 219 ? 25.397 91.727 83.728 1.00 17.68 4175 LYS B C 1
ATOM 4063 O O . LYS B 1 219 ? 26.264 92.591 83.605 1.00 17.02 4175 LYS B O 1
ATOM 4074 N N . LEU B 1 220 ? 25.166 90.787 82.812 1.00 17.33 4176 LEU B N 1
ATOM 4075 C CA . LEU B 1 220 ? 25.846 90.752 81.531 1.00 17.46 4176 LEU B CA 1
ATOM 4076 C C . LEU B 1 220 ? 24.760 90.740 80.481 1.00 17.80 4176 LEU B C 1
ATOM 4077 O O . LEU B 1 220 ? 23.641 90.311 80.781 1.00 17.67 4176 LEU B O 1
ATOM 4082 N N . PRO B 1 221 ? 25.048 91.247 79.259 1.00 17.66 4177 PRO B N 1
ATOM 4083 C CA . PRO B 1 221 ? 24.051 91.210 78.190 1.00 17.92 4177 PRO B CA 1
ATOM 4084 C C . PRO B 1 221 ? 23.660 89.782 77.831 1.00 18.69 4177 PRO B C 1
ATOM 4085 O O . PRO B 1 221 ? 24.530 88.928 77.719 1.00 17.54 4177 PRO B O 1
ATOM 4089 N N . GLU B 1 222 ? 22.365 89.535 77.687 1.00 19.42 4178 GLU B N 1
ATOM 4090 C CA . GLU B 1 222 ? 21.845 88.178 77.454 1.00 22.12 4178 GLU B CA 1
ATOM 4091 C C . GLU B 1 222 ? 21.061 88.163 76.160 1.00 20.91 4178 GLU B C 1
ATOM 4092 O O . GLU B 1 222 ? 20.235 89.050 75.900 1.00 19.15 4178 GLU B O 1
ATOM 4098 N N . ARG B 1 223 ? 21.294 87.143 75.358 1.00 21.03 4179 ARG B N 1
ATOM 4099 C CA . ARG B 1 223 ? 20.576 87.015 74.103 1.00 22.52 4179 ARG B CA 1
ATOM 4100 C C . ARG B 1 223 ? 19.125 86.669 74.398 1.00 21.58 4179 ARG B C 1
ATOM 4101 O O . ARG B 1 223 ? 18.843 85.768 75.186 1.00 20.25 4179 ARG B O 1
ATOM 4109 N N . VAL B 1 224 ? 18.209 87.413 73.782 1.00 21.41 4180 VAL B N 1
ATOM 4110 C CA . VAL B 1 224 ? 16.785 87.091 73.842 1.00 20.35 4180 VAL B CA 1
ATOM 4111 C C . VAL B 1 224 ? 16.523 85.920 72.873 1.00 20.64 4180 VAL B C 1
ATOM 4112 O O . VAL B 1 224 ? 16.141 86.115 71.718 1.00 18.98 4180 VAL B O 1
ATOM 4116 N N . THR B 1 225 ? 16.749 84.707 73.363 1.00 21.77 4181 THR B N 1
ATOM 4117 C CA . THR B 1 225 ? 16.705 83.503 72.520 1.00 23.51 4181 THR B CA 1
ATOM 4118 C C . THR B 1 225 ? 15.323 83.219 71.951 1.00 23.31 4181 THR B C 1
ATOM 4119 O O . THR B 1 225 ? 15.211 82.711 70.832 1.00 24.11 4181 THR B O 1
ATOM 4123 N N . ALA B 1 226 ? 14.276 83.565 72.697 1.00 23.60 4182 ALA B N 1
ATOM 4124 C CA . ALA B 1 226 ? 12.907 83.434 72.196 1.00 24.07 4182 ALA B CA 1
ATOM 4125 C C . ALA B 1 226 ? 12.687 84.154 70.858 1.00 24.68 4182 ALA B C 1
ATOM 4126 O O . ALA B 1 226 ? 11.726 83.858 70.160 1.00 26.29 4182 ALA B O 1
ATOM 4128 N N . LEU B 1 227 ? 13.570 85.080 70.490 1.00 25.47 4183 LEU B N 1
ATOM 4129 C CA . LEU B 1 227 ? 13.513 85.725 69.163 1.00 26.58 4183 LEU B CA 1
ATOM 4130 C C . LEU B 1 227 ? 14.633 85.303 68.194 1.00 26.97 4183 LEU B C 1
ATOM 4131 O O . LEU B 1 227 ? 14.831 85.947 67.158 1.00 26.90 4183 LEU B O 1
ATOM 4136 N N . GLU B 1 228 ? 15.337 84.215 68.497 1.00 28.78 4184 GLU B N 1
ATOM 4137 C CA . GLU B 1 228 ? 16.430 83.737 67.629 1.00 30.32 4184 GLU B CA 1
ATOM 4138 C C . GLU B 1 228 ? 15.983 83.528 66.171 1.00 31.39 4184 GLU B C 1
ATOM 4139 O O . GLU B 1 228 ? 16.768 83.724 65.253 1.00 32.11 4184 GLU B O 1
ATOM 4141 N N . GLY B 1 229 ? 14.726 83.156 65.954 1.00 30.36 4185 GLY B N 1
ATOM 4142 C CA . GLY B 1 229 ? 14.209 83.035 64.595 1.00 31.83 4185 GLY B CA 1
ATOM 4143 C C . GLY B 1 229 ? 14.055 84.327 63.791 1.00 32.04 4185 GLY B C 1
ATOM 4144 O O . GLY B 1 229 ? 13.851 84.265 62.581 1.00 34.37 4185 GLY B O 1
ATOM 4145 N N . TYR B 1 230 ? 14.149 85.493 64.434 1.00 30.35 4186 TYR B N 1
ATOM 4146 C CA . TYR B 1 230 ? 13.788 86.757 63.796 1.00 28.78 4186 TYR B CA 1
ATOM 4147 C C . TYR B 1 230 ? 14.916 87.791 63.801 1.00 27.22 4186 TYR B C 1
ATOM 4148 O O . TYR B 1 230 ? 15.785 87.775 64.671 1.00 29.80 4186 TYR B O 1
ATOM 4157 N N . GLN B 1 231 ? 14.880 88.683 62.814 1.00 24.84 4187 GLN B N 1
ATOM 4158 C CA . GLN B 1 231 ? 15.804 89.802 62.696 1.00 24.40 4187 GLN B CA 1
ATOM 4159 C C . GLN B 1 231 ? 15.192 91.027 63.363 1.00 23.63 4187 GLN B C 1
ATOM 4160 O O . GLN B 1 231 ? 14.234 91.617 62.842 1.00 23.60 4187 GLN B O 1
ATOM 4162 N N . ILE B 1 232 ? 15.744 91.400 64.514 1.00 21.36 4188 ILE B N 1
ATOM 4163 C CA . ILE B 1 232 ? 15.245 92.555 65.263 1.00 19.97 4188 ILE B CA 1
ATOM 4164 C C . ILE B 1 232 ? 15.888 93.817 64.750 1.00 18.84 4188 ILE B C 1
ATOM 4165 O O . ILE B 1 232 ? 17.091 93.853 64.532 1.00 17.87 4188 ILE B O 1
ATOM 4170 N N . GLY B 1 233 ? 15.070 94.843 64.551 1.00 18.23 4189 GLY B N 1
ATOM 4171 C CA . GLY B 1 233 ? 15.552 96.141 64.093 1.00 17.93 4189 GLY B CA 1
ATOM 4172 C C . GLY B 1 233 ? 15.642 97.212 65.160 1.00 17.50 4189 GLY B C 1
ATOM 4173 O O . GLY B 1 233 ? 16.458 98.126 65.055 1.00 16.60 4189 GLY B O 1
ATOM 4174 N N . GLN B 1 234 ? 14.801 97.130 66.189 1.00 17.35 4190 GLN B N 1
ATOM 4175 C CA . GLN B 1 234 ? 14.701 98.223 67.159 1.00 17.10 4190 GLN B CA 1
ATOM 4176 C C . GLN B 1 234 ? 14.197 97.673 68.463 1.00 16.49 4190 GLN B C 1
ATOM 4177 O O . GLN B 1 234 ? 13.398 96.729 68.480 1.00 16.55 4190 GLN B O 1
ATOM 4183 N N . VAL B 1 235 ? 14.683 98.257 69.558 1.00 15.15 4191 VAL B N 1
ATOM 4184 C CA . VAL B 1 235 ? 14.188 97.974 70.873 1.00 14.08 4191 VAL B CA 1
ATOM 4185 C C . VAL B 1 235 ? 13.913 99.282 71.586 1.00 14.03 4191 VAL B C 1
ATOM 4186 O O . VAL B 1 235 ? 14.554 100.298 71.307 1.00 13.53 4191 VAL B O 1
ATOM 4190 N N . ALA B 1 236 ? 12.923 99.259 72.479 1.00 13.91 4192 ALA B N 1
ATOM 4191 C CA . ALA B 1 236 ? 12.584 100.412 73.308 1.00 13.73 4192 ALA B CA 1
ATOM 4192 C C . ALA B 1 236 ? 12.237 99.910 74.724 1.00 14.13 4192 ALA B C 1
ATOM 4193 O O . ALA B 1 236 ? 11.476 98.939 74.893 1.00 12.99 4192 ALA B O 1
ATOM 4195 N N . CYS B 1 237 ? 12.843 100.548 75.728 1.00 14.65 4193 CYS B N 1
ATOM 4196 C CA . CYS B 1 237 ? 12.639 100.184 77.121 1.00 15.33 4193 CYS B CA 1
ATOM 4197 C C . CYS B 1 237 ? 11.978 101.334 77.899 1.00 15.49 4193 CYS B C 1
ATOM 4198 O O . CYS B 1 237 ? 12.383 102.471 77.763 1.00 15.81 4193 CYS B O 1
ATOM 4201 N N . GLY B 1 238 ? 10.986 101.020 78.738 1.00 15.37 4194 GLY B N 1
ATOM 4202 C CA . GLY B 1 238 ? 10.284 102.003 79.583 1.00 14.47 4194 GLY B CA 1
ATOM 4203 C C . GLY B 1 238 ? 10.641 101.795 81.058 1.00 13.89 4194 GLY B C 1
ATOM 4204 O O . GLY B 1 238 ? 11.734 101.320 81.374 1.00 13.28 4194 GLY B O 1
ATOM 4205 N N . LEU B 1 239 ? 9.732 102.150 81.962 1.00 13.61 4195 LEU B N 1
ATOM 4206 C CA . LEU B 1 239 ? 9.945 101.912 83.396 1.00 14.09 4195 LEU B CA 1
ATOM 4207 C C . LEU B 1 239 ? 10.144 100.416 83.691 1.00 13.33 4195 LEU B C 1
ATOM 4208 O O . LEU B 1 239 ? 11.051 100.038 84.420 1.00 13.00 4195 LEU B O 1
ATOM 4213 N N . ASN B 1 240 ? 9.290 99.566 83.142 1.00 13.20 4196 ASN B N 1
ATOM 4214 C CA . ASN B 1 240 ? 9.451 98.114 83.367 1.00 13.50 4196 ASN B CA 1
ATOM 4215 C C . ASN B 1 240 ? 8.815 97.228 82.299 1.00 13.26 4196 ASN B C 1
ATOM 4216 O O . ASN B 1 240 ? 8.465 96.066 82.546 1.00 14.11 4196 ASN B O 1
ATOM 4221 N N . HIS B 1 241 ? 8.688 97.763 81.100 1.00 12.87 4197 HIS B N 1
ATOM 4222 C CA . HIS B 1 241 ? 8.355 96.944 79.957 1.00 13.07 4197 HIS B CA 1
ATOM 4223 C C . HIS B 1 241 ? 9.261 97.304 78.785 1.00 12.88 4197 HIS B C 1
ATOM 4224 O O . HIS B 1 241 ? 9.994 98.317 78.816 1.00 12.54 4197 HIS B O 1
ATOM 4231 N N . THR B 1 242 ? 9.208 96.447 77.781 1.00 12.20 4198 THR B N 1
ATOM 4232 C CA . THR B 1 242 ? 10.078 96.486 76.642 1.00 12.81 4198 THR B CA 1
ATOM 4233 C C . THR B 1 242 ? 9.241 96.180 75.397 1.00 13.15 4198 THR B C 1
ATOM 4234 O O . THR B 1 242 ? 8.378 95.292 75.425 1.00 12.83 4198 THR B O 1
ATOM 4238 N N . LEU B 1 243 ? 9.495 96.922 74.317 1.00 13.42 4199 LEU B N 1
ATOM 4239 C CA . LEU B 1 243 ? 8.953 96.616 72.991 1.00 14.06 4199 LEU B CA 1
ATOM 4240 C C . LEU B 1 243 ? 10.105 96.361 72.036 1.00 14.70 4199 LEU B C 1
ATOM 4241 O O . LEU B 1 243 ? 11.182 96.980 72.167 1.00 14.38 4199 LEU B O 1
ATOM 4246 N N . ALA B 1 244 ? 9.876 95.483 71.057 1.00 14.69 4200 ALA B N 1
ATOM 4247 C CA . ALA B 1 244 ? 10.869 95.209 70.013 1.00 14.88 4200 ALA B CA 1
ATOM 4248 C C . ALA B 1 244 ? 10.178 95.108 68.683 1.00 16.23 4200 ALA B C 1
ATOM 4249 O O . ALA B 1 244 ? 9.059 94.587 68.613 1.00 16.52 4200 ALA B O 1
ATOM 4251 N N . VAL B 1 245 ? 10.849 95.615 67.643 1.00 16.17 4201 VAL B N 1
ATOM 4252 C CA . VAL B 1 245 ? 10.299 95.644 66.291 1.00 16.77 4201 VAL B CA 1
ATOM 4253 C C . VAL B 1 245 ? 11.248 94.870 65.410 1.00 17.33 4201 VAL B C 1
ATOM 4254 O O . VAL B 1 245 ? 12.486 95.004 65.549 1.00 16.56 4201 VAL B O 1
ATOM 4258 N N . SER B 1 246 ? 10.675 94.058 64.524 1.00 16.70 4202 SER B N 1
ATOM 4259 C CA . SER B 1 246 ? 11.456 93.345 63.530 1.00 17.10 4202 SER B CA 1
ATOM 4260 C C . SER B 1 246 ? 12.116 94.303 62.540 1.00 17.20 4202 SER B C 1
ATOM 4261 O O . SER B 1 246 ? 11.621 95.418 62.283 1.00 17.75 4202 SER B O 1
ATOM 4264 N N . ALA B 1 247 ? 13.227 93.859 61.972 1.00 17.68 4203 ALA B N 1
ATOM 4265 C CA . ALA B 1 247 ? 13.997 94.678 61.035 1.00 19.02 4203 ALA B CA 1
ATOM 4266 C C . ALA B 1 247 ? 13.175 95.182 59.840 1.00 19.51 4203 ALA B C 1
ATOM 4267 O O . ALA B 1 247 ? 13.360 96.316 59.387 1.00 19.21 4203 ALA B O 1
ATOM 4269 N N . ASP B 1 248 ? 12.247 94.359 59.352 1.00 19.97 4204 ASP B N 1
ATOM 4270 C CA . ASP B 1 248 ? 11.369 94.772 58.249 1.00 21.07 4204 ASP B CA 1
ATOM 4271 C C . ASP B 1 248 ? 10.130 95.552 58.679 1.00 21.20 4204 ASP B C 1
ATOM 4272 O O . ASP B 1 248 ? 9.330 95.931 57.830 1.00 20.49 4204 ASP B O 1
ATOM 4277 N N . GLY B 1 249 ? 9.958 95.781 59.987 1.00 20.69 4205 GLY B N 1
ATOM 4278 C CA . GLY B 1 249 ? 8.829 96.569 60.479 1.00 20.18 4205 GLY B CA 1
ATOM 4279 C C . GLY B 1 249 ? 7.473 95.867 60.499 1.00 19.51 4205 GLY B C 1
ATOM 4280 O O . GLY B 1 249 ? 6.467 96.511 60.771 1.00 19.16 4205 GLY B O 1
ATOM 4281 N N . SER B 1 250 ? 7.436 94.558 60.243 1.00 19.00 4206 SER B N 1
ATOM 4282 C CA . SER B 1 250 ? 6.169 93.843 60.092 1.00 19.26 4206 SER B CA 1
ATOM 4283 C C . SER B 1 250 ? 5.680 93.196 61.381 1.00 19.60 4206 SER B C 1
ATOM 4284 O O . SER B 1 250 ? 4.549 92.725 61.418 1.00 19.14 4206 SER B O 1
ATOM 4287 N N . MET B 1 251 ? 6.530 93.141 62.408 1.00 19.15 4207 MET B N 1
ATOM 4288 C CA . MET B 1 251 ? 6.198 92.480 63.659 1.00 19.95 4207 MET B CA 1
ATOM 4289 C C . MET B 1 251 ? 6.676 93.297 64.839 1.00 19.27 4207 MET B C 1
ATOM 4290 O O . MET B 1 251 ? 7.767 93.865 64.802 1.00 18.64 4207 MET B O 1
ATOM 4295 N N . VAL B 1 252 ? 5.847 93.368 65.876 1.00 18.07 4208 VAL B N 1
ATOM 4296 C CA . VAL B 1 252 ? 6.215 94.031 67.103 1.00 17.89 4208 VAL B CA 1
ATOM 4297 C C . VAL B 1 252 ? 5.862 93.100 68.233 1.00 16.97 4208 VAL B C 1
ATOM 4298 O O . VAL B 1 252 ? 4.775 92.560 68.252 1.00 16.61 4208 VAL B O 1
ATOM 4302 N N . TRP B 1 253 ? 6.793 92.938 69.164 1.00 16.40 4209 TRP B N 1
ATOM 4303 C CA . TRP B 1 253 ? 6.588 92.199 70.389 1.00 16.43 4209 TRP B CA 1
ATOM 4304 C C . TRP B 1 253 ? 6.708 93.075 71.637 1.00 16.87 4209 TRP B C 1
ATOM 4305 O O . TRP B 1 253 ? 7.404 94.109 71.643 1.00 17.25 4209 TRP B O 1
ATOM 4316 N N . ALA B 1 254 ? 6.063 92.629 72.708 1.00 16.31 4210 ALA B N 1
ATOM 4317 C CA . ALA B 1 254 ? 6.110 93.303 73.984 1.00 16.13 4210 ALA B CA 1
ATOM 4318 C C . ALA B 1 254 ? 6.408 92.285 75.079 1.00 16.29 4210 ALA B C 1
ATOM 4319 O O . ALA B 1 254 ? 6.033 91.114 74.958 1.00 16.03 4210 ALA B O 1
ATOM 4321 N N . PHE B 1 255 ? 7.070 92.740 76.146 1.00 15.60 4211 PHE B N 1
ATOM 4322 C CA . PHE B 1 255 ? 7.264 91.947 77.356 1.00 15.54 4211 PHE B CA 1
ATOM 4323 C C . PHE B 1 255 ? 7.604 92.816 78.566 1.00 15.44 4211 PHE B C 1
ATOM 4324 O O . PHE B 1 255 ? 7.936 94.001 78.425 1.00 14.58 4211 PHE B O 1
ATOM 4332 N N . GLY B 1 256 ? 7.453 92.243 79.752 1.00 14.88 4212 GLY B N 1
ATOM 4333 C CA . GLY B 1 256 ? 7.598 92.984 80.997 1.00 15.11 4212 GLY B CA 1
ATOM 4334 C C . GLY B 1 256 ? 6.249 93.245 81.636 1.00 15.88 4212 GLY B C 1
ATOM 4335 O O . GLY B 1 256 ? 5.260 92.564 81.320 1.00 15.50 4212 GLY B O 1
ATOM 4336 N N . ASP B 1 257 ? 6.204 94.230 82.531 1.00 16.29 4213 ASP B N 1
ATOM 4337 C CA . ASP B 1 257 ? 4.996 94.528 83.321 1.00 16.76 4213 ASP B CA 1
ATOM 4338 C C . ASP B 1 257 ? 3.777 94.875 82.471 1.00 16.76 4213 ASP B C 1
ATOM 4339 O O . ASP B 1 257 ? 3.906 95.581 81.464 1.00 16.48 4213 ASP B O 1
ATOM 4344 N N . GLY B 1 258 ? 2.595 94.411 82.896 1.00 16.58 4214 GLY B N 1
ATOM 4345 C CA . GLY B 1 258 ? 1.332 94.624 82.127 1.00 16.56 4214 GLY B CA 1
ATOM 4346 C C . GLY B 1 258 ? 0.407 95.766 82.570 1.00 16.02 4214 GLY B C 1
ATOM 4347 O O . GLY B 1 258 ? -0.648 95.993 81.969 1.00 15.70 4214 GLY B O 1
ATOM 4348 N N . ASP B 1 259 ? 0.800 96.503 83.598 1.00 16.28 4215 ASP B N 1
ATOM 4349 C CA . ASP B 1 259 ? -0.052 97.558 84.159 1.00 16.75 4215 ASP B CA 1
ATOM 4350 C C . ASP B 1 259 ? -0.545 98.494 83.059 1.00 16.19 4215 ASP B C 1
ATOM 4351 O O . ASP B 1 259 ? 0.162 98.762 82.093 1.00 15.24 4215 ASP B O 1
ATOM 4356 N N . TYR B 1 260 ? -1.798 98.913 83.203 1.00 16.39 4216 TYR B N 1
ATOM 4357 C CA . TYR B 1 260 ? -2.488 99.845 82.317 1.00 16.73 4216 TYR B CA 1
ATOM 4358 C C . TYR B 1 260 ? -2.644 99.408 80.895 1.00 16.61 4216 TYR B C 1
ATOM 4359 O O . TYR B 1 260 ? -3.019 100.231 80.064 1.00 17.64 4216 TYR B O 1
ATOM 4368 N N . GLY B 1 261 ? -2.392 98.135 80.601 1.00 16.41 4217 GLY B N 1
ATOM 4369 C CA . GLY B 1 261 ? -2.452 97.639 79.225 1.00 16.05 4217 GLY B CA 1
ATOM 4370 C C . GLY B 1 261 ? -1.329 98.077 78.277 1.00 16.06 4217 GLY B C 1
ATOM 4371 O O . GLY B 1 261 ? -1.497 98.036 77.038 1.00 15.71 4217 GLY B O 1
ATOM 4372 N N . LYS B 1 262 ? -0.191 98.497 78.845 1.00 14.84 4218 LYS B N 1
ATOM 4373 C CA . LYS B 1 262 ? 0.939 99.017 78.066 1.00 14.16 4218 LYS B CA 1
ATOM 4374 C C . LYS B 1 262 ? 1.682 97.993 77.189 1.00 13.78 4218 LYS B C 1
ATOM 4375 O O . LYS B 1 262 ? 2.465 98.377 76.325 1.00 13.29 4218 LYS B O 1
ATOM 4381 N N . LEU B 1 263 ? 1.458 96.706 77.397 1.00 13.47 4219 LEU B N 1
ATOM 4382 C CA . LEU B 1 263 ? 1.964 95.705 76.463 1.00 13.65 4219 LEU B CA 1
ATOM 4383 C C . LEU B 1 263 ? 1.106 95.669 75.165 1.00 14.17 4219 LEU B C 1
ATOM 4384 O O . LEU B 1 263 ? 1.561 95.189 74.132 1.00 14.02 4219 LEU B O 1
ATOM 4389 N N . GLY B 1 264 ? -0.113 96.202 75.219 1.00 14.84 4220 GLY B N 1
ATOM 4390 C CA . GLY B 1 264 ? -1.010 96.213 74.057 1.00 15.42 4220 GLY B CA 1
ATOM 4391 C C . GLY B 1 264 ? -1.591 94.836 73.710 1.00 16.77 4220 GLY B C 1
ATOM 4392 O O . GLY B 1 264 ? -1.975 94.606 72.565 1.00 15.50 4220 GLY B O 1
ATOM 4393 N N . LEU B 1 265 ? -1.647 93.933 74.694 1.00 17.91 4221 LEU B N 1
ATOM 4394 C CA . LEU B 1 265 ? -2.126 92.548 74.491 1.00 20.29 4221 LEU B CA 1
ATOM 4395 C C . LEU B 1 265 ? -3.566 92.356 74.956 1.00 21.98 4221 LEU B C 1
ATOM 4396 O O . LEU B 1 265 ? -4.043 91.241 74.991 1.00 24.60 4221 LEU B O 1
ATOM 4401 N N . GLY B 1 266 ? -4.258 93.437 75.296 1.00 24.33 4222 GLY B N 1
ATOM 4402 C CA . GLY B 1 266 ? -5.624 93.352 75.771 1.00 27.23 4222 GLY B CA 1
ATOM 4403 C C . GLY B 1 266 ? -5.796 92.995 77.237 1.00 31.46 4222 GLY B C 1
ATOM 4404 O O . GLY B 1 266 ? -6.785 92.370 77.587 1.00 34.12 4222 GLY B O 1
ATOM 4405 N N . ASN B 1 267 ? -4.860 93.378 78.103 1.00 34.14 4223 ASN B N 1
ATOM 4406 C CA . ASN B 1 267 ? -5.090 93.261 79.558 1.00 39.41 4223 ASN B CA 1
ATOM 4407 C C . ASN B 1 267 ? -3.907 93.789 80.402 1.00 41.01 4223 ASN B C 1
ATOM 4408 O O . ASN B 1 267 ? -3.082 94.542 79.896 1.00 43.91 4223 ASN B O 1
ATOM 4413 N N . SER B 1 268 ? -3.838 93.429 81.684 1.00 41.53 4224 SER B N 1
ATOM 4414 C CA . SER B 1 268 ? -2.814 93.995 82.579 1.00 38.36 4224 SER B CA 1
ATOM 4415 C C . SER B 1 268 ? -1.782 93.003 83.168 1.00 32.86 4224 SER B C 1
ATOM 4416 O O . SER B 1 268 ? -1.050 93.369 84.110 1.00 29.27 4224 SER B O 1
ATOM 4419 N N . THR B 1 269 ? -1.717 91.778 82.625 1.00 28.65 4225 THR B N 1
ATOM 4420 C CA . THR B 1 269 ? -0.774 90.737 83.150 1.00 28.43 4225 THR B CA 1
ATOM 4421 C C . THR B 1 269 ? 0.663 90.797 82.562 1.00 25.10 4225 THR B C 1
ATOM 4422 O O . THR B 1 269 ? 0.860 90.906 81.355 1.00 24.46 4225 THR B O 1
ATOM 4426 N N . ALA B 1 270 ? 1.659 90.712 83.433 1.00 23.22 4226 ALA B N 1
ATOM 4427 C CA . ALA B 1 270 ? 3.051 90.762 83.015 1.00 22.37 4226 ALA B CA 1
ATOM 4428 C C . ALA B 1 270 ? 3.481 89.519 82.194 1.00 22.09 4226 ALA B C 1
ATOM 4429 O O . ALA B 1 270 ? 2.988 88.409 82.414 1.00 20.07 4226 ALA B O 1
ATOM 4431 N N . LYS B 1 271 ? 4.403 89.721 81.251 1.00 21.13 4227 LYS B N 1
ATOM 4432 C CA . LYS B 1 271 ? 4.888 88.654 80.391 1.00 21.90 4227 LYS B CA 1
ATOM 4433 C C . LYS B 1 271 ? 6.400 88.589 80.415 1.00 21.30 4227 LYS B C 1
ATOM 4434 O O . LYS B 1 271 ? 7.064 89.588 80.178 1.00 19.24 4227 LYS B O 1
ATOM 4440 N N . SER B 1 272 ? 6.946 87.401 80.682 1.00 21.45 4228 SER B N 1
ATOM 4441 C CA . SER B 1 272 ? 8.396 87.211 80.753 1.00 21.66 4228 SER B CA 1
ATOM 4442 C C . SER B 1 272 ? 9.003 86.721 79.435 1.00 21.75 4228 SER B C 1
ATOM 4443 O O . SER B 1 272 ? 10.211 86.667 79.311 1.00 20.90 4228 SER B O 1
ATOM 4446 N N . SER B 1 273 ? 8.165 86.364 78.465 1.00 21.82 4229 SER B N 1
ATOM 4447 C CA . SER B 1 273 ? 8.625 86.076 77.121 1.00 22.18 4229 SER B CA 1
ATOM 4448 C C . SER B 1 273 ? 7.973 87.054 76.158 1.00 20.83 4229 SER B C 1
ATOM 4449 O O . SER B 1 273 ? 6.879 87.544 76.434 1.00 18.67 4229 SER B O 1
ATOM 4452 N N . PRO B 1 274 ? 8.635 87.351 75.027 1.00 20.55 4230 PRO B N 1
ATOM 4453 C CA . PRO B 1 274 ? 8.035 88.312 74.076 1.00 21.60 4230 PRO B CA 1
ATOM 4454 C C . PRO B 1 274 ? 6.722 87.808 73.449 1.00 21.36 4230 PRO B C 1
ATOM 4455 O O . PRO B 1 274 ? 6.638 86.644 73.038 1.00 20.25 4230 PRO B O 1
ATOM 4459 N N . GLN B 1 275 ? 5.727 88.695 73.391 1.00 20.71 4231 GLN B N 1
ATOM 4460 C CA . GLN B 1 275 ? 4.408 88.390 72.833 1.00 20.32 4231 GLN B CA 1
ATOM 4461 C C . GLN B 1 275 ? 4.113 89.321 71.655 1.00 20.00 4231 GLN B C 1
ATOM 4462 O O . GLN B 1 275 ? 4.251 90.550 71.768 1.00 18.07 4231 GLN B O 1
ATOM 4468 N N . LYS B 1 276 ? 3.706 88.752 70.524 1.00 18.45 4232 LYS B N 1
ATOM 4469 C CA . LYS B 1 276 ? 3.307 89.566 69.390 1.00 17.84 4232 LYS B CA 1
ATOM 4470 C C . LYS B 1 276 ? 2.168 90.480 69.767 1.00 17.97 4232 LYS B C 1
ATOM 4471 O O . LYS B 1 276 ? 1.235 90.078 70.465 1.00 18.64 4232 LYS B O 1
ATOM 4473 N N . ILE B 1 277 ? 2.249 91.723 69.306 1.00 17.67 4233 ILE B N 1
ATOM 4474 C CA . ILE B 1 277 ? 1.157 92.657 69.396 1.00 17.98 4233 ILE B CA 1
ATOM 4475 C C . ILE B 1 277 ? 0.402 92.581 68.073 1.00 19.25 4233 ILE B C 1
ATOM 4476 O O . ILE B 1 277 ? 0.807 93.168 67.075 1.00 19.14 4233 ILE B O 1
ATOM 4481 N N . ASP B 1 278 ? -0.686 91.832 68.046 1.00 21.81 4234 ASP B N 1
ATOM 4482 C CA . ASP B 1 278 ? -1.345 91.546 66.771 1.00 24.15 4234 ASP B CA 1
ATOM 4483 C C . ASP B 1 278 ? -1.752 92.799 66.013 1.00 24.05 4234 ASP B C 1
ATOM 4484 O O . ASP B 1 278 ? -1.521 92.879 64.817 1.00 23.50 4234 ASP B O 1
ATOM 4489 N N . VAL B 1 279 ? -2.322 93.781 66.709 1.00 24.25 4235 VAL B N 1
ATOM 4490 C CA . VAL B 1 279 ? -2.760 95.029 66.062 1.00 24.68 4235 VAL B CA 1
ATOM 4491 C C . VAL B 1 279 ? -1.620 95.688 65.253 1.00 24.14 4235 VAL B C 1
ATOM 4492 O O . VAL B 1 279 ? -1.858 96.253 64.188 1.00 22.14 4235 VAL B O 1
ATOM 4496 N N . LEU B 1 280 ? -0.390 95.604 65.753 1.00 22.93 4236 LEU B N 1
ATOM 4497 C CA . LEU B 1 280 ? 0.751 96.232 65.087 1.00 24.17 4236 LEU B CA 1
ATOM 4498 C C . LEU B 1 280 ? 1.512 95.339 64.107 1.00 23.88 4236 LEU B C 1
ATOM 4499 O O . LEU B 1 280 ? 2.552 95.732 63.595 1.00 24.91 4236 LEU B O 1
ATOM 4504 N N . CYS B 1 281 ? 1.017 94.144 63.844 1.00 24.57 4237 CYS B N 1
ATOM 4505 C CA . CYS B 1 281 ? 1.701 93.264 62.918 1.00 25.73 4237 CYS B CA 1
ATOM 4506 C C . CYS B 1 281 ? 1.105 93.448 61.492 1.00 26.86 4237 CYS B C 1
ATOM 4507 O O . CYS B 1 281 ? -0.117 93.559 61.302 1.00 27.26 4237 CYS B O 1
ATOM 4510 N N . GLY B 1 282 ? 1.997 93.587 60.513 1.00 27.59 4238 GLY B N 1
ATOM 4511 C CA . GLY B 1 282 ? 1.620 93.724 59.117 1.00 28.09 4238 GLY B CA 1
ATOM 4512 C C . GLY B 1 282 ? 1.236 95.130 58.689 1.00 29.10 4238 GLY B C 1
ATOM 4513 O O . GLY B 1 282 ? 0.773 95.320 57.561 1.00 29.74 4238 GLY B O 1
ATOM 4514 N N . ILE B 1 283 ? 1.421 96.134 59.546 1.00 28.77 4239 ILE B N 1
ATOM 4515 C CA . ILE B 1 283 ? 1.015 97.498 59.153 1.00 28.30 4239 ILE B CA 1
ATOM 4516 C C . ILE B 1 283 ? 2.181 98.430 58.816 1.00 28.02 4239 ILE B C 1
ATOM 4517 O O . ILE B 1 283 ? 1.951 99.547 58.353 1.00 30.07 4239 ILE B O 1
ATOM 4522 N N . GLY B 1 284 ? 3.416 97.991 59.042 1.00 25.39 4240 GLY B N 1
ATOM 4523 C CA . GLY B 1 284 ? 4.572 98.792 58.691 1.00 24.14 4240 GLY B CA 1
ATOM 4524 C C . GLY B 1 284 ? 4.897 99.766 59.805 1.00 23.46 4240 GLY B C 1
ATOM 4525 O O . GLY B 1 284 ? 4.318 100.862 59.884 1.00 23.47 4240 GLY B O 1
ATOM 4526 N N . ILE B 1 285 ? 5.797 99.341 60.687 1.00 21.21 4241 ILE B N 1
ATOM 4527 C CA . ILE B 1 285 ? 6.141 100.122 61.869 1.00 20.73 4241 ILE B CA 1
ATOM 4528 C C . ILE B 1 285 ? 7.493 100.758 61.656 1.00 19.35 4241 ILE B C 1
ATOM 4529 O O . ILE B 1 285 ? 8.465 100.055 61.362 1.00 20.01 4241 ILE B O 1
ATOM 4534 N N . LYS B 1 286 ? 7.543 102.080 61.788 1.00 18.24 4242 LYS B N 1
ATOM 4535 C CA . LYS B 1 286 ? 8.801 102.826 61.660 1.00 19.05 4242 LYS B CA 1
ATOM 4536 C C . LYS B 1 286 ? 9.564 102.835 62.994 1.00 18.23 4242 LYS B C 1
ATOM 4537 O O . LYS B 1 286 ? 10.759 102.612 63.014 1.00 17.79 4242 LYS B O 1
ATOM 4543 N N . LYS B 1 287 ? 8.882 103.124 64.098 1.00 17.80 4243 LYS B N 1
ATOM 4544 C CA . LYS B 1 287 ? 9.507 103.007 65.412 1.00 17.91 4243 LYS B CA 1
ATOM 4545 C C . LYS B 1 287 ? 8.509 102.925 66.572 1.00 16.87 4243 LYS B C 1
ATOM 4546 O O . LYS B 1 287 ? 7.337 103.320 66.437 1.00 16.78 4243 LYS B O 1
ATOM 4552 N N . VAL B 1 288 ? 8.994 102.400 67.694 1.00 14.80 4244 VAL B N 1
ATOM 4553 C CA . VAL B 1 288 ? 8.254 102.348 68.948 1.00 14.30 4244 VAL B CA 1
ATOM 4554 C C . VAL B 1 288 ? 9.026 103.098 70.042 1.00 14.35 4244 VAL B C 1
ATOM 4555 O O . VAL B 1 288 ? 10.247 103.245 69.955 1.00 14.07 4244 VAL B O 1
ATOM 4559 N N . ALA B 1 289 ? 8.292 103.563 71.047 1.00 14.21 4245 ALA B N 1
ATOM 4560 C CA . ALA B 1 289 ? 8.851 104.158 72.234 1.00 15.57 4245 ALA B CA 1
ATOM 4561 C C . ALA B 1 289 ? 7.993 103.823 73.465 1.00 16.03 4245 ALA B C 1
ATOM 4562 O O . ALA B 1 289 ? 6.782 103.609 73.335 1.00 16.08 4245 ALA B O 1
ATOM 4564 N N . CYS B 1 290 ? 8.639 103.771 74.640 1.00 16.29 4246 CYS B N 1
ATOM 4565 C CA . CYS B 1 290 ? 7.976 103.499 75.924 1.00 16.95 4246 CYS B CA 1
ATOM 4566 C C . CYS B 1 290 ? 8.208 104.604 76.921 1.00 16.04 4246 CYS B C 1
ATOM 4567 O O . CYS B 1 290 ? 9.322 105.116 77.019 1.00 15.55 4246 CYS B O 1
ATOM 4570 N N . GLY B 1 291 ? 7.170 104.907 77.699 1.00 15.04 4247 GLY B N 1
ATOM 4571 C CA . GLY B 1 291 ? 7.307 105.689 78.930 1.00 14.26 4247 GLY B CA 1
ATOM 4572 C C . GLY B 1 291 ? 6.993 104.853 80.163 1.00 13.64 4247 GLY B C 1
ATOM 4573 O O . GLY B 1 291 ? 7.085 103.610 80.142 1.00 13.46 4247 GLY B O 1
ATOM 4574 N N . THR B 1 292 ? 6.609 105.525 81.239 1.00 12.61 4248 THR B N 1
ATOM 4575 C CA . THR B 1 292 ? 6.354 104.826 82.494 1.00 12.85 4248 THR B CA 1
ATOM 4576 C C . THR B 1 292 ? 5.260 103.767 82.384 1.00 12.89 4248 THR B C 1
ATOM 4577 O O . THR B 1 292 ? 5.447 102.625 82.783 1.00 13.56 4248 THR B O 1
ATOM 4581 N N . GLN B 1 293 ? 4.109 104.174 81.865 1.00 12.73 4249 GLN B N 1
ATOM 4582 C CA . GLN B 1 293 ? 2.943 103.344 81.877 1.00 12.39 4249 GLN B CA 1
ATOM 4583 C C . GLN B 1 293 ? 2.218 103.300 80.518 1.00 12.43 4249 GLN B C 1
ATOM 4584 O O . GLN B 1 293 ? 1.015 103.086 80.470 1.00 12.29 4249 GLN B O 1
ATOM 4590 N N . PHE B 1 294 ? 2.955 103.508 79.422 1.00 12.36 4250 PHE B N 1
ATOM 4591 C CA . PHE B 1 294 ? 2.374 103.541 78.085 1.00 12.58 4250 PHE B CA 1
ATOM 4592 C C . PHE B 1 294 ? 3.406 103.276 77.012 1.00 12.53 4250 PHE B C 1
ATOM 4593 O O . PHE B 1 294 ? 4.608 103.238 77.271 1.00 12.90 4250 PHE B O 1
ATOM 4601 N N . SER B 1 295 ? 2.897 103.131 75.794 1.00 12.14 4251 SER B N 1
ATOM 4602 C CA . SER B 1 295 ? 3.659 102.774 74.628 1.00 11.88 4251 SER B CA 1
ATOM 4603 C C . SER B 1 295 ? 3.160 103.579 73.433 1.00 11.36 4251 SER B C 1
ATOM 4604 O O . SER B 1 295 ? 1.987 103.964 73.370 1.00 10.70 4251 SER B O 1
ATOM 4607 N N . VAL B 1 296 ? 4.066 103.840 72.503 1.00 11.08 4252 VAL B N 1
ATOM 4608 C CA . VAL B 1 296 ? 3.790 104.639 71.324 1.00 11.46 4252 VAL B CA 1
ATOM 4609 C C . VAL B 1 296 ? 4.428 103.920 70.159 1.00 11.87 4252 VAL B C 1
ATOM 4610 O O . VAL B 1 296 ? 5.568 103.461 70.264 1.00 11.55 4252 VAL B O 1
ATOM 4614 N N . ALA B 1 297 ? 3.690 103.797 69.065 1.00 12.58 4253 ALA B N 1
ATOM 4615 C CA . ALA B 1 297 ? 4.201 103.207 67.856 1.00 13.85 4253 ALA B CA 1
ATOM 4616 C C . ALA B 1 297 ? 3.876 104.147 66.700 1.00 14.80 4253 ALA B C 1
ATOM 4617 O O . ALA B 1 297 ? 2.769 104.692 66.622 1.00 15.53 4253 ALA B O 1
ATOM 4619 N N . LEU B 1 298 ? 4.856 104.327 65.816 1.00 15.20 4254 LEU B N 1
ATOM 4620 C CA . LEU B 1 298 ? 4.746 105.212 64.666 1.00 15.30 4254 LEU B CA 1
ATOM 4621 C C . LEU B 1 298 ? 4.875 104.360 63.418 1.00 15.84 4254 LEU B C 1
ATOM 4622 O O . LEU B 1 298 ? 5.879 103.660 63.240 1.00 15.08 4254 LEU B O 1
ATOM 4627 N N . THR B 1 299 ? 3.864 104.430 62.557 1.00 17.30 4255 THR B N 1
ATOM 4628 C CA . THR B 1 299 ? 3.887 103.662 61.326 1.00 19.38 4255 THR B CA 1
ATOM 4629 C C . THR B 1 299 ? 4.735 104.382 60.282 1.00 21.16 4255 THR B C 1
ATOM 4630 O O . THR B 1 299 ? 4.987 105.602 60.378 1.00 19.50 4255 THR B O 1
ATOM 4634 N N . LYS B 1 300 ? 5.161 103.614 59.286 1.00 22.62 4256 LYS B N 1
ATOM 4635 C CA . LYS B 1 300 ? 5.926 104.151 58.160 1.00 24.82 4256 LYS B CA 1
ATOM 4636 C C . LYS B 1 300 ? 5.180 105.216 57.360 1.00 25.13 4256 LYS B C 1
ATOM 4637 O O . LYS B 1 300 ? 5.808 106.090 56.808 1.00 25.34 4256 LYS B O 1
ATOM 4643 N N . ASP B 1 301 ? 3.853 105.187 57.337 1.00 26.93 4257 ASP B N 1
ATOM 4644 C CA . ASP B 1 301 ? 3.108 106.262 56.668 1.00 26.78 4257 ASP B CA 1
ATOM 4645 C C . ASP B 1 301 ? 2.580 107.342 57.608 1.00 24.26 4257 ASP B C 1
ATOM 4646 O O . ASP B 1 301 ? 1.711 108.131 57.222 1.00 23.62 4257 ASP B O 1
ATOM 4651 N N . GLY B 1 302 ? 3.114 107.399 58.829 1.00 21.81 4258 GLY B N 1
ATOM 4652 C CA . GLY B 1 302 ? 2.984 108.586 59.672 1.00 19.73 4258 GLY B CA 1
ATOM 4653 C C . GLY B 1 302 ? 1.807 108.616 60.631 1.00 19.04 4258 GLY B C 1
ATOM 4654 O O . GLY B 1 302 ? 1.441 109.682 61.110 1.00 17.63 4258 GLY B O 1
ATOM 4655 N N . HIS B 1 303 ? 1.221 107.454 60.918 1.00 18.93 4259 HIS B N 1
ATOM 4656 C CA . HIS B 1 303 ? 0.163 107.348 61.926 1.00 19.74 4259 HIS B CA 1
ATOM 4657 C C . HIS B 1 303 ? 0.758 106.955 63.269 1.00 17.49 4259 HIS B C 1
ATOM 4658 O O . HIS B 1 303 ? 1.708 106.184 63.326 1.00 16.91 4259 HIS B O 1
ATOM 4665 N N . VAL B 1 304 ? 0.162 107.464 64.342 1.00 16.34 4260 VAL B N 1
ATOM 4666 C CA . VAL B 1 304 ? 0.585 107.182 65.718 1.00 15.83 4260 VAL B CA 1
ATOM 4667 C C . VAL B 1 304 ? -0.464 106.348 66.428 1.00 15.73 4260 VAL B C 1
ATOM 4668 O O . VAL B 1 304 ? -1.633 106.729 66.454 1.00 15.67 4260 VAL B O 1
ATOM 4672 N N . TYR B 1 305 ? -0.019 105.225 66.994 1.00 15.66 4261 TYR B N 1
ATOM 4673 C CA . TYR B 1 305 ? -0.823 104.356 67.836 1.00 15.96 4261 TYR B CA 1
ATOM 4674 C C . TYR B 1 305 ? -0.314 104.415 69.280 1.00 14.99 4261 TYR B C 1
ATOM 4675 O O . TYR B 1 305 ? 0.893 104.308 69.517 1.00 14.02 4261 TYR B O 1
ATOM 4684 N N . THR B 1 306 ? -1.226 104.534 70.247 1.00 13.97 4262 THR B N 1
ATOM 4685 C CA . THR B 1 306 ? -0.848 104.500 71.643 1.00 13.67 4262 THR B CA 1
ATOM 4686 C C . THR B 1 306 ? -1.650 103.436 72.392 1.00 13.69 4262 THR B C 1
ATOM 4687 O O . THR B 1 306 ? -2.695 102.976 71.928 1.00 14.01 4262 THR B O 1
ATOM 4691 N N . PHE B 1 307 ? -1.116 103.043 73.538 1.00 12.87 4263 PHE B N 1
ATOM 4692 C CA . PHE B 1 307 ? -1.763 102.114 74.461 1.00 12.76 4263 PHE B CA 1
ATOM 4693 C C . PHE B 1 307 ? -1.052 102.220 75.795 1.00 12.87 4263 PHE B C 1
ATOM 4694 O O . PHE B 1 307 ? 0.162 102.457 75.854 1.00 12.49 4263 PHE B O 1
ATOM 4702 N N . GLY B 1 308 ? -1.829 102.051 76.856 1.00 13.04 4264 GLY B N 1
ATOM 4703 C CA . GLY B 1 308 ? -1.354 102.162 78.217 1.00 13.75 4264 GLY B CA 1
ATOM 4704 C C . GLY B 1 308 ? -2.299 103.040 78.998 1.00 14.59 4264 GLY B C 1
ATOM 4705 O O . GLY B 1 308 ? -3.499 103.068 78.713 1.00 14.48 4264 GLY B O 1
ATOM 4706 N N . GLN B 1 309 ? -1.742 103.783 79.950 1.00 15.52 4265 GLN B N 1
ATOM 4707 C CA . GLN B 1 309 ? -2.533 104.548 80.906 1.00 16.85 4265 GLN B CA 1
ATOM 4708 C C . GLN B 1 309 ? -3.280 105.693 80.239 1.00 17.26 4265 GLN B C 1
ATOM 4709 O O . GLN B 1 309 ? -2.706 106.467 79.480 1.00 14.68 4265 GLN B O 1
ATOM 4715 N N . ASP B 1 310 ? -4.564 105.791 80.578 1.00 19.35 4266 ASP B N 1
ATOM 4716 C CA . ASP B 1 310 ? -5.509 106.684 79.910 1.00 22.18 4266 ASP B CA 1
ATOM 4717 C C . ASP B 1 310 ? -5.036 108.134 79.835 1.00 21.73 4266 ASP B C 1
ATOM 4718 O O . ASP B 1 310 ? -5.138 108.754 78.795 1.00 22.42 4266 ASP B O 1
ATOM 4723 N N . ARG B 1 311 ? -4.484 108.665 80.918 1.00 20.30 4267 ARG B N 1
ATOM 4724 C CA . ARG B 1 311 ? -4.136 110.076 80.941 1.00 21.02 4267 ARG B CA 1
ATOM 4725 C C . ARG B 1 311 ? -2.862 110.383 80.128 1.00 18.52 4267 ARG B C 1
ATOM 4726 O O . ARG B 1 311 ? -2.556 111.549 79.894 1.00 17.39 4267 ARG B O 1
ATOM 4734 N N . LEU B 1 312 ? -2.132 109.349 79.711 1.00 15.67 4268 LEU B N 1
ATOM 4735 C CA . LEU B 1 312 ? -0.865 109.535 78.997 1.00 14.77 4268 LEU B CA 1
ATOM 4736 C C . LEU B 1 312 ? -0.842 109.155 77.526 1.00 13.78 4268 LEU B C 1
ATOM 4737 O O . LEU B 1 312 ? 0.203 109.291 76.885 1.00 13.59 4268 LEU B O 1
ATOM 4742 N N . ILE B 1 313 ? -1.962 108.697 76.975 1.00 13.16 4269 ILE B N 1
ATOM 4743 C CA . ILE B 1 313 ? -1.938 108.087 75.655 1.00 13.18 4269 ILE B CA 1
ATOM 4744 C C . ILE B 1 313 ? -2.510 108.994 74.549 1.00 13.56 4269 ILE B C 1
ATOM 4745 O O . ILE B 1 313 ? -2.556 108.593 73.371 1.00 13.46 4269 ILE B O 1
ATOM 4750 N N . GLY B 1 314 ? -2.894 110.215 74.899 1.00 13.60 4270 GLY B N 1
ATOM 4751 C CA . GLY B 1 314 ? -3.296 111.178 73.875 1.00 14.46 4270 GLY B CA 1
ATOM 4752 C C . GLY B 1 314 ? -4.648 110.908 73.212 1.00 15.05 4270 GLY B C 1
ATOM 4753 O O . GLY B 1 314 ? -4.902 111.432 72.154 1.00 15.31 4270 GLY B O 1
ATOM 4754 N N . LEU B 1 315 ? -5.518 110.105 73.827 1.00 15.40 4271 LEU B N 1
ATOM 4755 C CA . LEU B 1 315 ? -6.814 109.762 73.199 1.00 16.15 4271 LEU B CA 1
ATOM 4756 C C . LEU B 1 315 ? -7.937 110.515 73.875 1.00 16.63 4271 LEU B C 1
ATOM 4757 O O . LEU B 1 315 ? -7.830 110.853 75.039 1.00 17.28 4271 LEU B O 1
ATOM 4762 N N . PRO B 1 316 ? -9.035 110.782 73.152 1.00 17.43 4272 PRO B N 1
ATOM 4763 C CA . PRO B 1 316 ? -10.213 111.269 73.881 1.00 17.20 4272 PRO B CA 1
ATOM 4764 C C . PRO B 1 316 ? -10.699 110.242 74.914 1.00 16.96 4272 PRO B C 1
ATOM 4765 O O . PRO B 1 316 ? -10.514 109.029 74.742 1.00 15.56 4272 PRO B O 1
ATOM 4769 N N . GLU B 1 317 ? -11.355 110.740 75.951 1.00 17.52 4273 GLU B N 1
ATOM 4770 C CA . GLU B 1 317 ? -11.670 109.934 77.126 1.00 19.48 4273 GLU B CA 1
ATOM 4771 C C . GLU B 1 317 ? -12.427 108.655 76.777 1.00 18.95 4273 GLU B C 1
ATOM 4772 O O . GLU B 1 317 ? -12.121 107.583 77.321 1.00 18.88 4273 GLU B O 1
ATOM 4778 N N . GLY B 1 318 ? -13.384 108.743 75.854 1.00 18.37 4274 GLY B N 1
ATOM 4779 C CA . GLY B 1 318 ? -14.134 107.559 75.453 1.00 19.26 4274 GLY B CA 1
ATOM 4780 C C . GLY B 1 318 ? -13.284 106.426 74.892 1.00 20.12 4274 GLY B C 1
ATOM 4781 O O . GLY B 1 318 ? -13.427 105.264 75.294 1.00 18.75 4274 GLY B O 1
ATOM 4782 N N . ARG B 1 319 ? -12.406 106.763 73.954 1.00 21.34 4275 ARG B N 1
ATOM 4783 C CA . ARG B 1 319 ? -11.549 105.769 73.303 1.00 23.58 4275 ARG B CA 1
ATOM 4784 C C . ARG B 1 319 ? -10.560 105.185 74.293 1.00 24.39 4275 ARG B C 1
ATOM 4785 O O . ARG B 1 319 ? -10.172 104.015 74.183 1.00 22.93 4275 ARG B O 1
ATOM 4793 N N . ALA B 1 320 ? -10.166 105.995 75.274 1.00 24.96 4276 ALA B N 1
ATOM 4794 C CA . ALA B 1 320 ? -9.217 105.538 76.274 1.00 28.13 4276 ALA B CA 1
ATOM 4795 C C . ALA B 1 320 ? -9.753 104.331 77.063 1.00 29.14 4276 ALA B C 1
ATOM 4796 O O . ALA B 1 320 ? -9.012 103.716 77.809 1.00 32.24 4276 ALA B O 1
ATOM 4798 N N . ARG B 1 321 ? -11.022 103.973 76.862 1.00 31.59 4277 ARG B N 1
ATOM 4799 C CA . ARG B 1 321 ? -11.579 102.668 77.298 1.00 31.33 4277 ARG B CA 1
ATOM 4800 C C . ARG B 1 321 ? -10.973 101.415 76.625 1.00 31.30 4277 ARG B C 1
ATOM 4801 O O . ARG B 1 321 ? -10.975 100.323 77.205 1.00 33.65 4277 ARG B O 1
ATOM 4803 N N . ASN B 1 322 ? -10.483 101.541 75.399 1.00 29.35 4278 ASN B N 1
ATOM 4804 C CA . ASN B 1 322 ? -9.743 100.442 74.779 1.00 29.69 4278 ASN B CA 1
ATOM 4805 C C . ASN B 1 322 ? -8.228 100.612 74.905 1.00 27.56 4278 ASN B C 1
ATOM 4806 O O . ASN B 1 322 ? -7.470 100.196 74.036 1.00 26.85 4278 ASN B O 1
ATOM 4811 N N . HIS B 1 323 ? -7.817 101.208 76.016 1.00 25.92 4279 HIS B N 1
ATOM 4812 C CA . HIS B 1 323 ? -6.434 101.600 76.273 1.00 25.88 4279 HIS B CA 1
ATOM 4813 C C . HIS B 1 323 ? -5.461 100.430 76.305 1.00 24.36 4279 HIS B C 1
ATOM 4814 O O . HIS B 1 323 ? -4.263 100.632 76.120 1.00 21.34 4279 HIS B O 1
ATOM 4821 N N . ASN B 1 324 ? -5.972 99.216 76.555 1.00 24.42 4280 ASN B N 1
ATOM 4822 C CA . ASN B 1 324 ? -5.128 98.021 76.635 1.00 24.36 4280 ASN B CA 1
ATOM 4823 C C . ASN B 1 324 ? -4.788 97.355 75.279 1.00 22.86 4280 ASN B C 1
ATOM 4824 O O . ASN B 1 324 ? -4.096 96.324 75.247 1.00 21.46 4280 ASN B O 1
ATOM 4829 N N . ARG B 1 325 ? -5.296 97.935 74.183 1.00 22.55 4281 ARG B N 1
ATOM 4830 C CA . ARG B 1 325 ? -4.896 97.579 72.814 1.00 21.99 4281 ARG B CA 1
ATOM 4831 C C . ARG B 1 325 ? -4.515 98.843 72.042 1.00 19.83 4281 ARG B C 1
ATOM 4832 O O . ARG B 1 325 ? -5.046 99.928 72.334 1.00 18.39 4281 ARG B O 1
ATOM 4840 N N . PRO B 1 326 ? -3.584 98.711 71.068 1.00 17.40 4282 PRO B N 1
ATOM 4841 C CA . PRO B 1 326 ? -3.114 99.851 70.319 1.00 17.44 4282 PRO B CA 1
ATOM 4842 C C . PRO B 1 326 ? -4.211 100.517 69.504 1.00 17.72 4282 PRO B C 1
ATOM 4843 O O . PRO B 1 326 ? -5.048 99.836 68.918 1.00 16.73 4282 PRO B O 1
ATOM 4847 N N . GLN B 1 327 ? -4.217 101.844 69.501 1.00 18.02 4283 GLN B N 1
ATOM 4848 C CA . GLN B 1 327 ? -5.206 102.595 68.751 1.00 19.66 4283 GLN B CA 1
ATOM 4849 C C . GLN B 1 327 ? -4.584 103.865 68.235 1.00 19.53 4283 GLN B C 1
ATOM 4850 O O . GLN B 1 327 ? -3.799 104.512 68.935 1.00 17.28 4283 GLN B O 1
ATOM 4856 N N . GLN B 1 328 ? -4.991 104.216 67.023 1.00 19.16 4284 GLN B N 1
ATOM 4857 C CA . GLN B 1 328 ? -4.569 105.429 66.366 1.00 20.10 4284 GLN B CA 1
ATOM 4858 C C . GLN B 1 328 ? -5.048 106.673 67.104 1.00 18.18 4284 GLN B C 1
ATOM 4859 O O . GLN B 1 328 ? -6.185 106.742 67.540 1.00 18.10 4284 GLN B O 1
ATOM 4865 N N . ILE B 1 329 ? -4.177 107.664 67.241 1.00 16.72 4285 ILE B N 1
ATOM 4866 C CA . ILE B 1 329 ? -4.575 108.935 67.830 1.00 16.07 4285 ILE B CA 1
ATOM 4867 C C . ILE B 1 329 ? -5.459 109.735 66.853 1.00 16.08 4285 ILE B C 1
ATOM 4868 O O . ILE B 1 329 ? -5.010 110.127 65.780 1.00 15.64 4285 ILE B O 1
ATOM 4873 N N . PRO B 1 330 ? -6.715 109.988 67.224 1.00 17.46 4286 PRO B N 1
ATOM 4874 C CA . PRO B 1 330 ? -7.588 110.642 66.236 1.00 19.34 4286 PRO B CA 1
ATOM 4875 C C . PRO B 1 330 ? -7.286 112.124 65.950 1.00 20.08 4286 PRO B C 1
ATOM 4876 O O . PRO B 1 330 ? -7.468 112.536 64.814 1.00 21.15 4286 PRO B O 1
ATOM 4880 N N . VAL B 1 331 ? -6.818 112.929 66.907 1.00 21.07 4287 VAL B N 1
ATOM 4881 C CA . VAL B 1 331 ? -6.551 114.347 66.547 1.00 21.37 4287 VAL B CA 1
ATOM 4882 C C . VAL B 1 331 ? -5.405 114.473 65.541 1.00 21.48 4287 VAL B C 1
ATOM 4883 O O . VAL B 1 331 ? -5.313 115.477 64.854 1.00 21.40 4287 VAL B O 1
ATOM 4887 N N . LEU B 1 332 ? -4.549 113.455 65.440 1.00 22.10 4288 LEU B N 1
ATOM 4888 C CA . LEU B 1 332 ? -3.446 113.460 64.473 1.00 23.05 4288 LEU B CA 1
ATOM 4889 C C . LEU B 1 332 ? -3.728 112.679 63.199 1.00 25.21 4288 LEU B C 1
ATOM 4890 O O . LEU B 1 332 ? -2.836 112.530 62.353 1.00 27.37 4288 LEU B O 1
ATOM 4895 N N . ALA B 1 333 ? -4.955 112.185 63.044 1.00 27.27 4289 ALA B N 1
ATOM 4896 C CA . ALA B 1 333 ? -5.293 111.328 61.918 1.00 28.53 4289 ALA B CA 1
ATOM 4897 C C . ALA B 1 333 ? -5.053 112.055 60.584 1.00 28.69 4289 ALA B C 1
ATOM 4898 O O . ALA B 1 333 ? -4.654 111.435 59.598 1.00 29.89 4289 ALA B O 1
ATOM 4900 N N . GLY B 1 334 ? -5.264 113.370 60.575 1.00 28.15 4290 GLY B N 1
ATOM 4901 C CA . GLY B 1 334 ? -5.001 114.190 59.402 1.00 28.39 4290 GLY B CA 1
ATOM 4902 C C . GLY B 1 334 ? -3.547 114.593 59.177 1.00 28.41 4290 GLY B C 1
ATOM 4903 O O . GLY B 1 334 ? -3.252 115.263 58.198 1.00 29.12 4290 GLY B O 1
ATOM 4904 N N . VAL B 1 335 ? -2.630 114.175 60.053 1.00 26.56 4291 VAL B N 1
ATOM 4905 C CA . VAL B 1 335 ? -1.280 114.757 60.097 1.00 24.91 4291 VAL B CA 1
ATOM 4906 C C . VAL B 1 335 ? -0.237 113.673 59.904 1.00 23.29 4291 VAL B C 1
ATOM 4907 O O . VAL B 1 335 ? -0.310 112.629 60.538 1.00 24.73 4291 VAL B O 1
ATOM 4911 N N . ILE B 1 336 ? 0.722 113.916 59.013 1.00 21.24 4292 ILE B N 1
ATOM 4912 C CA . ILE B 1 336 ? 1.797 112.970 58.766 1.00 19.66 4292 ILE B CA 1
ATOM 4913 C C . ILE B 1 336 ? 2.877 113.217 59.820 1.00 18.62 4292 ILE B C 1
ATOM 4914 O O . ILE B 1 336 ? 3.484 114.280 59.839 1.00 17.55 4292 ILE B O 1
ATOM 4919 N N . ILE B 1 337 ? 3.120 112.230 60.675 1.00 17.51 4293 ILE B N 1
ATOM 4920 C CA . ILE B 1 337 ? 4.118 112.373 61.749 1.00 16.66 4293 ILE B CA 1
ATOM 4921 C C . ILE B 1 337 ? 5.420 111.697 61.331 1.00 16.49 4293 ILE B C 1
ATOM 4922 O O . ILE B 1 337 ? 5.428 110.532 60.942 1.00 15.64 4293 ILE B O 1
ATOM 4927 N N . GLU B 1 338 ? 6.503 112.458 61.436 1.00 17.31 4294 GLU B N 1
ATOM 4928 C CA . GLU B 1 338 ? 7.867 112.041 61.048 1.00 18.57 4294 GLU B CA 1
ATOM 4929 C C . GLU B 1 338 ? 8.619 111.376 62.208 1.00 16.98 4294 GLU B C 1
ATOM 4930 O O . GLU B 1 338 ? 9.393 110.469 61.977 1.00 15.23 4294 GLU B O 1
ATOM 4936 N N . ASP B 1 339 ? 8.419 111.853 63.439 1.00 16.56 4295 ASP B N 1
ATOM 4937 C CA . ASP B 1 339 ? 9.044 111.236 64.625 1.00 16.23 4295 ASP B CA 1
ATOM 4938 C C . ASP B 1 339 ? 8.250 111.463 65.907 1.00 14.75 4295 ASP B C 1
ATOM 4939 O O . ASP B 1 339 ? 7.434 112.370 66.006 1.00 13.33 4295 ASP B O 1
ATOM 4944 N N . VAL B 1 340 ? 8.498 110.598 66.886 1.00 14.00 4296 VAL B N 1
ATOM 4945 C CA . VAL B 1 340 ? 7.940 110.756 68.216 1.00 14.06 4296 VAL B CA 1
ATOM 4946 C C . VAL B 1 340 ? 9.094 110.646 69.217 1.00 13.78 4296 VAL B C 1
ATOM 4947 O O . VAL B 1 340 ? 10.107 110.004 68.939 1.00 14.10 4296 VAL B O 1
ATOM 4951 N N . ALA B 1 341 ? 8.936 111.301 70.357 1.00 13.19 4297 ALA B N 1
ATOM 4952 C CA . ALA B 1 341 ? 9.896 111.202 71.444 1.00 13.16 4297 ALA B CA 1
ATOM 4953 C C . ALA B 1 341 ? 9.090 111.128 72.717 1.00 13.14 4297 ALA B C 1
ATOM 4954 O O . ALA B 1 341 ? 8.157 111.899 72.945 1.00 13.44 4297 ALA B O 1
ATOM 4956 N N . VAL B 1 342 ? 9.438 110.173 73.551 1.00 12.99 4298 VAL B N 1
ATOM 4957 C CA . VAL B 1 342 ? 8.708 109.929 74.769 1.00 12.98 4298 VAL B CA 1
ATOM 4958 C C . VAL B 1 342 ? 9.677 110.150 75.911 1.00 13.56 4298 VAL B C 1
ATOM 4959 O O . VAL B 1 342 ? 10.807 109.678 75.855 1.00 12.80 4298 VAL B O 1
ATOM 4963 N N . GLY B 1 343 ? 9.223 110.861 76.944 1.00 14.34 4299 GLY B N 1
ATOM 4964 C CA . GLY B 1 343 ? 9.977 111.008 78.174 1.00 14.55 4299 GLY B CA 1
ATOM 4965 C C . GLY B 1 343 ? 9.495 110.015 79.201 1.00 15.34 4299 GLY B C 1
ATOM 4966 O O . GLY B 1 343 ? 9.219 108.846 78.873 1.00 17.79 4299 GLY B O 1
ATOM 4967 N N . ALA B 1 344 ? 9.391 110.468 80.446 1.00 14.57 4300 ALA B N 1
ATOM 4968 C CA . ALA B 1 344 ? 8.836 109.654 81.503 1.00 14.14 4300 ALA B CA 1
ATOM 4969 C C . ALA B 1 344 ? 7.318 109.615 81.334 1.00 13.60 4300 ALA B C 1
ATOM 4970 O O . ALA B 1 344 ? 6.735 108.527 81.181 1.00 12.53 4300 ALA B O 1
ATOM 4972 N N . GLU B 1 345 ? 6.698 110.795 81.338 1.00 12.73 4301 GLU B N 1
ATOM 4973 C CA . GLU B 1 345 ? 5.240 110.886 81.304 1.00 13.25 4301 GLU B CA 1
ATOM 4974 C C . GLU B 1 345 ? 4.655 111.804 80.201 1.00 12.56 4301 GLU B C 1
ATOM 4975 O O . GLU B 1 345 ? 3.481 112.209 80.280 1.00 12.10 4301 GLU B O 1
ATOM 4981 N N . HIS B 1 346 ? 5.452 112.122 79.177 1.00 11.47 4302 HIS B N 1
ATOM 4982 C CA . HIS B 1 346 ? 4.982 113.002 78.112 1.00 11.03 4302 HIS B CA 1
ATOM 4983 C C . HIS B 1 346 ? 5.504 112.563 76.766 1.00 10.86 4302 HIS B C 1
ATOM 4984 O O . HIS B 1 346 ? 6.533 111.866 76.668 1.00 10.25 4302 HIS B O 1
ATOM 4991 N N . THR B 1 347 ? 4.780 112.991 75.735 1.00 10.66 4303 THR B N 1
ATOM 4992 C CA . THR B 1 347 ? 5.082 112.630 74.380 1.00 10.88 4303 THR B CA 1
ATOM 4993 C C . THR B 1 347 ? 5.152 113.884 73.540 1.00 11.25 4303 THR B C 1
ATOM 4994 O O . THR B 1 347 ? 4.371 114.809 73.732 1.00 11.03 4303 THR B O 1
ATOM 4998 N N . LEU B 1 348 ? 6.146 113.915 72.649 1.00 11.58 4304 LEU B N 1
ATOM 4999 C CA . LEU B 1 348 ? 6.288 114.913 71.608 1.00 12.19 4304 LEU B CA 1
ATOM 5000 C C . LEU B 1 348 ? 6.191 114.233 70.247 1.00 11.94 4304 LEU B C 1
ATOM 5001 O O . LEU B 1 348 ? 6.638 113.100 70.074 1.00 11.65 4304 LEU B O 1
ATOM 5006 N N . ALA B 1 349 ? 5.576 114.910 69.286 1.00 11.86 4305 ALA B N 1
ATOM 5007 C CA . ALA B 1 349 ? 5.481 114.390 67.932 1.00 11.53 4305 ALA B CA 1
ATOM 5008 C C . ALA B 1 349 ? 5.862 115.483 66.958 1.00 11.71 4305 ALA B C 1
ATOM 5009 O O . ALA B 1 349 ? 5.386 116.619 67.068 1.00 11.66 4305 ALA B O 1
ATOM 5011 N N . LEU B 1 350 ? 6.774 115.149 66.041 1.00 12.20 4306 LEU B N 1
ATOM 5012 C CA . LEU B 1 350 ? 7.230 116.080 65.008 1.00 13.03 4306 LEU B CA 1
ATOM 5013 C C . LEU B 1 350 ? 6.501 115.767 63.700 1.00 13.18 4306 LEU B C 1
ATOM 5014 O O . LEU B 1 350 ? 6.594 114.652 63.186 1.00 14.04 4306 LEU B O 1
ATOM 5019 N N . ALA B 1 351 ? 5.775 116.734 63.175 1.00 13.91 4307 ALA B N 1
ATOM 5020 C CA . ALA B 1 351 ? 5.040 116.518 61.924 1.00 15.55 4307 ALA B CA 1
ATOM 5021 C C . ALA B 1 351 ? 5.946 116.731 60.726 1.00 16.57 4307 ALA B C 1
ATOM 5022 O O . ALA B 1 351 ? 7.035 117.324 60.824 1.00 16.78 4307 ALA B O 1
ATOM 5024 N N . SER B 1 352 ? 5.483 116.210 59.600 1.00 16.74 4308 SER B N 1
ATOM 5025 C CA . SER B 1 352 ? 6.106 116.382 58.301 1.00 17.65 4308 SER B CA 1
ATOM 5026 C C . SER B 1 352 ? 6.599 117.819 58.021 1.00 17.00 4308 SER B C 1
ATOM 5027 O O . SER B 1 352 ? 7.638 117.998 57.407 1.00 15.96 4308 SER B O 1
ATOM 5030 N N . ASN B 1 353 ? 5.831 118.824 58.428 1.00 16.38 4309 ASN B N 1
ATOM 5031 C CA . ASN B 1 353 ? 6.182 120.226 58.153 1.00 17.03 4309 ASN B CA 1
ATOM 5032 C C . ASN B 1 353 ? 6.988 120.927 59.251 1.00 16.57 4309 ASN B C 1
ATOM 5033 O O . ASN B 1 353 ? 7.219 122.136 59.173 1.00 15.20 4309 ASN B O 1
ATOM 5038 N N . GLY B 1 354 ? 7.392 120.177 60.280 1.00 15.97 4310 GLY B N 1
ATOM 5039 C CA . GLY B 1 354 ? 8.170 120.727 61.387 1.00 16.14 4310 GLY B CA 1
ATOM 5040 C C . GLY B 1 354 ? 7.363 121.206 62.583 1.00 16.54 4310 GLY B C 1
ATOM 5041 O O . GLY B 1 354 ? 7.941 121.625 63.587 1.00 17.07 4310 GLY B O 1
ATOM 5042 N N . ASP B 1 355 ? 6.036 121.160 62.479 1.00 16.75 4311 ASP B N 1
ATOM 5043 C CA . ASP B 1 355 ? 5.145 121.403 63.617 1.00 16.40 4311 ASP B CA 1
ATOM 5044 C C . ASP B 1 355 ? 5.390 120.356 64.712 1.00 15.49 4311 ASP B C 1
ATOM 5045 O O . ASP B 1 355 ? 5.603 119.161 64.418 1.00 14.12 4311 ASP B O 1
ATOM 5050 N N . VAL B 1 356 ? 5.352 120.803 65.968 1.00 14.41 4312 VAL B N 1
ATOM 5051 C CA . VAL B 1 356 ? 5.535 119.923 67.103 1.00 13.75 4312 VAL B CA 1
ATOM 5052 C C . VAL B 1 356 ? 4.275 119.872 67.959 1.00 13.32 4312 VAL B C 1
ATOM 5053 O O . VAL B 1 356 ? 3.719 120.910 68.318 1.00 12.82 4312 VAL B O 1
ATOM 5057 N N . TYR B 1 357 ? 3.837 118.655 68.263 1.00 12.95 4313 TYR B N 1
ATOM 5058 C CA . TYR B 1 357 ? 2.712 118.406 69.129 1.00 13.25 4313 TYR B CA 1
ATOM 5059 C C . TYR B 1 357 ? 3.155 117.787 70.460 1.00 13.07 4313 TYR B C 1
ATOM 5060 O O . TYR B 1 357 ? 4.118 117.022 70.498 1.00 12.82 4313 TYR B O 1
ATOM 5069 N N . ALA B 1 358 ? 2.428 118.080 71.536 1.00 12.45 4314 ALA B N 1
ATOM 5070 C CA . ALA B 1 358 ? 2.768 117.558 72.848 1.00 12.42 4314 ALA B CA 1
ATOM 5071 C C . ALA B 1 358 ? 1.529 117.198 73.675 1.00 12.35 4314 ALA B C 1
ATOM 5072 O O . ALA B 1 358 ? 0.468 117.824 73.557 1.00 12.63 4314 ALA B O 1
ATOM 5074 N N . TRP B 1 359 ? 1.692 116.199 74.531 1.00 11.74 4315 TRP B N 1
ATOM 5075 C CA . TRP B 1 359 ? 0.624 115.747 75.404 1.00 11.46 4315 TRP B CA 1
ATOM 5076 C C . TRP B 1 359 ? 1.158 114.900 76.544 1.00 11.50 4315 TRP B C 1
ATOM 5077 O O . TRP B 1 359 ? 2.274 114.341 76.452 1.00 11.17 4315 TRP B O 1
ATOM 5088 N N . GLY B 1 360 ? 0.377 114.838 77.629 1.00 11.50 4316 GLY B N 1
ATOM 5089 C CA . GLY B 1 360 ? 0.725 114.065 78.806 1.00 11.82 4316 GLY B CA 1
ATOM 5090 C C . GLY B 1 360 ? 1.004 114.941 80.017 1.00 12.45 4316 GLY B C 1
ATOM 5091 O O . GLY B 1 360 ? 0.415 116.016 80.160 1.00 12.92 4316 GLY B O 1
ATOM 5092 N N . SER B 1 361 ? 1.906 114.489 80.892 1.00 12.93 4317 SER B N 1
ATOM 5093 C CA . SER B 1 361 ? 2.200 115.221 82.130 1.00 13.24 4317 SER B CA 1
ATOM 5094 C C . SER B 1 361 ? 2.938 116.514 81.837 1.00 12.58 4317 SER B C 1
ATOM 5095 O O . SER B 1 361 ? 3.664 116.611 80.870 1.00 12.76 4317 SER B O 1
ATOM 5098 N N . ASN B 1 362 ? 2.719 117.508 82.682 1.00 12.00 4318 ASN B N 1
ATOM 5099 C CA . ASN B 1 362 ? 3.167 118.860 82.404 1.00 12.12 4318 ASN B CA 1
ATOM 5100 C C . ASN B 1 362 ? 3.450 119.662 83.670 1.00 12.53 4318 ASN B C 1
ATOM 5101 O O . ASN B 1 362 ? 3.452 120.876 83.635 1.00 11.65 4318 ASN B O 1
ATOM 5106 N N . SER B 1 363 ? 3.735 118.989 84.787 1.00 13.13 4319 SER B N 1
ATOM 5107 C CA . SER B 1 363 ? 3.853 119.704 86.059 1.00 14.24 4319 SER B CA 1
ATOM 5108 C C . SER B 1 363 ? 5.107 120.575 86.096 1.00 14.29 4319 SER B C 1
ATOM 5109 O O . SER B 1 363 ? 5.185 121.538 86.873 1.00 14.37 4319 SER B O 1
ATOM 5112 N N . GLU B 1 364 ? 6.087 120.243 85.261 1.00 14.23 4320 GLU B N 1
ATOM 5113 C CA . GLU B 1 364 ? 7.306 121.027 85.162 1.00 14.00 4320 GLU B CA 1
ATOM 5114 C C . GLU B 1 364 ? 7.368 121.878 83.886 1.00 13.40 4320 GLU B C 1
ATOM 5115 O O . GLU B 1 364 ? 8.407 122.469 83.609 1.00 13.02 4320 GLU B O 1
ATOM 5121 N N . GLY B 1 365 ? 6.270 121.956 83.132 1.00 11.97 4321 GLY B N 1
ATOM 5122 C CA . GLY B 1 365 ? 6.228 122.705 81.890 1.00 11.66 4321 GLY B CA 1
ATOM 5123 C C . GLY B 1 365 ? 6.881 121.985 80.732 1.00 11.19 4321 GLY B C 1
ATOM 5124 O O . GLY B 1 365 ? 7.244 122.608 79.724 1.00 11.35 4321 GLY B O 1
ATOM 5125 N N . GLN B 1 366 ? 7.029 120.666 80.855 1.00 10.69 4322 GLN B N 1
ATOM 5126 C CA . GLN B 1 366 ? 7.754 119.897 79.845 1.00 10.54 4322 GLN B CA 1
ATOM 5127 C C . GLN B 1 366 ? 7.003 119.790 78.520 1.00 10.39 4322 GLN B C 1
ATOM 5128 O O . GLN B 1 366 ? 7.596 119.380 77.540 1.00 9.35 4322 GLN B O 1
ATOM 5134 N N . LEU B 1 367 ? 5.723 120.189 78.481 1.00 10.65 4323 LEU B N 1
ATOM 5135 C CA . LEU B 1 367 ? 5.010 120.245 77.199 1.00 11.51 4323 LEU B CA 1
ATOM 5136 C C . LEU B 1 367 ? 5.314 121.490 76.363 1.00 11.65 4323 LEU B C 1
ATOM 5137 O O . LEU B 1 367 ? 5.035 121.495 75.164 1.00 12.27 4323 LEU B O 1
ATOM 5142 N N . GLY B 1 368 ? 5.879 122.518 76.988 1.00 11.76 4324 GLY B N 1
ATOM 5143 C CA . GLY B 1 368 ? 6.238 123.754 76.297 1.00 13.01 4324 GLY B CA 1
ATOM 5144 C C . GLY B 1 368 ? 5.069 124.602 75.838 1.00 13.36 4324 GLY B C 1
ATOM 5145 O O . GLY B 1 368 ? 5.178 125.309 74.845 1.00 13.76 4324 GLY B O 1
ATOM 5146 N N . LEU B 1 369 ? 3.963 124.547 76.579 1.00 14.53 4325 LEU B N 1
ATOM 5147 C CA . LEU B 1 369 ? 2.730 125.219 76.190 1.00 14.81 4325 LEU B CA 1
ATOM 5148 C C . LEU B 1 369 ? 2.445 126.490 76.977 1.00 15.56 4325 LEU B C 1
ATOM 5149 O O . LEU B 1 369 ? 1.390 127.086 76.799 1.00 15.71 4325 LEU B O 1
ATOM 5154 N N . GLY B 1 370 ? 3.377 126.912 77.835 1.00 15.92 4326 GLY B N 1
ATOM 5155 C CA . GLY B 1 370 ? 3.213 128.137 78.623 1.00 16.19 4326 GLY B CA 1
ATOM 5156 C C . GLY B 1 370 ? 2.374 127.972 79.883 1.00 16.40 4326 GLY B C 1
ATOM 5157 O O . GLY B 1 370 ? 1.902 128.953 80.425 1.00 18.02 4326 GLY B O 1
ATOM 5158 N N . HIS B 1 371 ? 2.167 126.740 80.344 1.00 15.56 4327 HIS B N 1
ATOM 5159 C CA . HIS B 1 371 ? 1.427 126.477 81.585 1.00 15.18 4327 HIS B CA 1
ATOM 5160 C C . HIS B 1 371 ? 1.885 125.123 82.168 1.00 15.23 4327 HIS B C 1
ATOM 5161 O O . HIS B 1 371 ? 2.689 124.441 81.538 1.00 14.84 4327 HIS B O 1
ATOM 5168 N N . THR B 1 372 ? 1.395 124.739 83.352 1.00 15.85 4328 THR B N 1
ATOM 5169 C CA . THR B 1 372 ? 1.760 123.455 83.955 1.00 15.77 4328 THR B CA 1
ATOM 5170 C C . THR B 1 372 ? 0.583 122.515 84.215 1.00 15.66 4328 THR B C 1
ATOM 5171 O O . THR B 1 372 ? 0.679 121.607 85.048 1.00 16.21 4328 THR B O 1
ATOM 5175 N N . ASN B 1 373 ? -0.501 122.697 83.474 1.00 15.81 4329 ASN B N 1
ATOM 5176 C CA . ASN B 1 373 ? -1.635 121.759 83.453 1.00 16.44 4329 ASN B CA 1
ATOM 5177 C C . ASN B 1 373 ? -1.483 120.548 82.519 1.00 15.76 4329 ASN B C 1
ATOM 5178 O O . ASN B 1 373 ? -0.906 120.630 81.429 1.00 15.14 4329 ASN B O 1
ATOM 5183 N N . HIS B 1 374 ? -2.038 119.428 82.959 1.00 15.69 4330 HIS B N 1
ATOM 5184 C CA . HIS B 1 374 ? -1.988 118.193 82.230 1.00 16.19 4330 HIS B CA 1
ATOM 5185 C C . HIS B 1 374 ? -2.743 118.402 80.953 1.00 16.25 4330 HIS B C 1
ATOM 5186 O O . HIS B 1 374 ? -3.739 119.101 80.959 1.00 16.39 4330 HIS B O 1
ATOM 5193 N N . VAL B 1 375 ? -2.244 117.835 79.861 1.00 16.10 4331 VAL B N 1
ATOM 5194 C CA . VAL B 1 375 ? -2.885 117.930 78.571 1.00 16.72 4331 VAL B CA 1
ATOM 5195 C C . VAL B 1 375 ? -3.181 116.515 78.065 1.00 17.89 4331 VAL B C 1
ATOM 5196 O O . VAL B 1 375 ? -2.274 115.722 77.854 1.00 18.61 4331 VAL B O 1
ATOM 5200 N N . ARG B 1 376 ? -4.458 116.211 77.861 1.00 18.30 4332 ARG B N 1
ATOM 5201 C CA . ARG B 1 376 ? -4.867 114.883 77.409 1.00 19.72 4332 ARG B CA 1
ATOM 5202 C C . ARG B 1 376 ? -4.500 114.585 75.947 1.00 18.21 4332 ARG B C 1
ATOM 5203 O O . ARG B 1 376 ? -3.871 113.573 75.690 1.00 16.80 4332 ARG B O 1
ATOM 5211 N N . GLU B 1 377 ? -4.896 115.451 75.012 1.00 17.61 4333 GLU B N 1
ATOM 5212 C CA . GLU B 1 377 ? -4.738 115.200 73.572 1.00 18.21 4333 GLU B CA 1
ATOM 5213 C C . GLU B 1 377 ? -3.660 116.094 72.937 1.00 17.49 4333 GLU B C 1
ATOM 5214 O O . GLU B 1 377 ? -3.438 117.215 73.408 1.00 17.10 4333 GLU B O 1
ATOM 5220 N N . PRO B 1 378 ? -2.998 115.602 71.863 1.00 16.59 4334 PRO B N 1
ATOM 5221 C CA . PRO B 1 378 ? -1.888 116.317 71.251 1.00 15.63 4334 PRO B CA 1
ATOM 5222 C C . PRO B 1 378 ? -2.240 117.757 70.924 1.00 15.54 4334 PRO B C 1
ATOM 5223 O O . PRO B 1 378 ? -3.242 118.016 70.248 1.00 15.02 4334 PRO B O 1
ATOM 5227 N N . THR B 1 379 ? -1.410 118.663 71.418 1.00 14.66 4335 THR B N 1
ATOM 5228 C CA . THR B 1 379 ? -1.621 120.098 71.283 1.00 14.97 4335 THR B CA 1
ATOM 5229 C C . THR B 1 379 ? -0.404 120.733 70.599 1.00 14.59 4335 THR B C 1
ATOM 5230 O O . THR B 1 379 ? 0.740 120.395 70.898 1.00 13.09 4335 THR B O 1
ATOM 5234 N N . LEU B 1 380 ? -0.661 121.653 69.664 1.00 14.39 4336 LEU B N 1
ATOM 5235 C CA . LEU B 1 380 ? 0.407 122.328 68.951 1.00 14.37 4336 LEU B CA 1
ATOM 5236 C C . LEU B 1 380 ? 1.267 123.181 69.897 1.00 14.37 4336 LEU B C 1
ATOM 5237 O O . LEU B 1 380 ? 0.743 123.972 70.678 1.00 14.28 4336 LEU B O 1
ATOM 5242 N N . VAL B 1 381 ? 2.584 123.011 69.826 1.00 14.47 4337 VAL B N 1
ATOM 5243 C CA . VAL B 1 381 ? 3.511 123.860 70.572 1.00 14.88 4337 VAL B CA 1
ATOM 5244 C C . VAL B 1 381 ? 3.772 125.120 69.724 1.00 15.58 4337 VAL B C 1
ATOM 5245 O O . VAL B 1 381 ? 4.636 125.122 68.825 1.00 15.70 4337 VAL B O 1
ATOM 5249 N N . THR B 1 382 ? 2.997 126.174 69.975 1.00 16.73 4338 THR B N 1
ATOM 5250 C CA . THR B 1 382 ? 3.020 127.359 69.104 1.00 17.89 4338 THR B CA 1
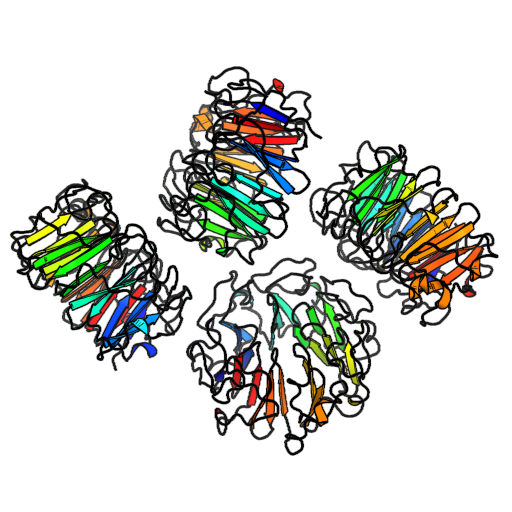ATOM 5251 C C . THR B 1 382 ? 4.343 128.092 69.201 1.00 17.94 4338 THR B C 1
ATOM 5252 O O . THR B 1 382 ? 4.774 128.716 68.241 1.00 17.70 4338 THR B O 1
ATOM 5256 N N . GLY B 1 383 ? 5.019 127.983 70.342 1.00 17.93 4339 GLY B N 1
ATOM 5257 C CA . GLY B 1 383 ? 6.356 128.561 70.475 1.00 18.15 4339 GLY B CA 1
ATOM 5258 C C . GLY B 1 383 ? 7.424 127.978 69.547 1.00 18.55 4339 GLY B C 1
ATOM 5259 O O . GLY B 1 383 ? 8.521 128.511 69.479 1.00 17.44 4339 GLY B O 1
ATOM 5260 N N . LEU B 1 384 ? 7.143 126.864 68.862 1.00 17.78 4340 LEU B N 1
ATOM 5261 C CA . LEU B 1 384 ? 8.097 126.345 67.862 1.00 17.93 4340 LEU B CA 1
ATOM 5262 C C . LEU B 1 384 ? 7.639 126.612 66.432 1.00 19.67 4340 LEU B C 1
ATOM 5263 O O . LEU B 1 384 ? 8.326 126.254 65.474 1.00 18.64 4340 LEU B O 1
ATOM 5268 N N . GLN B 1 385 ? 6.487 127.251 66.271 1.00 23.76 4341 GLN B N 1
ATOM 5269 C CA . GLN B 1 385 ? 6.041 127.626 64.920 1.00 27.34 4341 GLN B CA 1
ATOM 5270 C C . GLN B 1 385 ? 7.079 128.532 64.245 1.00 27.32 4341 GLN B C 1
ATOM 5271 O O . GLN B 1 385 ? 7.584 129.481 64.855 1.00 26.58 4341 GLN B O 1
ATOM 5277 N N . GLY B 1 386 ? 7.444 128.189 63.011 1.00 27.46 4342 GLY B N 1
ATOM 5278 C CA . GLY B 1 386 ? 8.438 128.957 62.268 1.00 27.19 4342 GLY B CA 1
ATOM 5279 C C . GLY B 1 386 ? 9.899 128.762 62.648 1.00 26.89 4342 GLY B C 1
ATOM 5280 O O . GLY B 1 386 ? 10.767 129.416 62.064 1.00 25.02 4342 GLY B O 1
ATOM 5281 N N . LYS B 1 387 ? 10.201 127.852 63.584 1.00 25.59 4343 LYS B N 1
ATOM 5282 C CA . LYS B 1 387 ? 11.597 127.622 64.000 1.00 25.28 4343 LYS B CA 1
ATOM 5283 C C . LYS B 1 387 ? 12.291 126.491 63.229 1.00 23.75 4343 LYS B C 1
ATOM 5284 O O . LYS B 1 387 ? 13.451 126.159 63.501 1.00 22.21 4343 LYS B O 1
ATOM 5290 N N . ASN B 1 388 ? 11.575 125.866 62.308 1.00 22.14 4344 ASN B N 1
ATOM 5291 C CA . ASN B 1 388 ? 12.165 124.853 61.441 1.00 22.04 4344 ASN B CA 1
ATOM 5292 C C . ASN B 1 388 ? 12.812 123.682 62.193 1.00 19.26 4344 ASN B C 1
ATOM 5293 O O . ASN B 1 388 ? 13.910 123.232 61.877 1.00 18.52 4344 ASN B O 1
ATOM 5298 N N . VAL B 1 389 ? 12.098 123.190 63.189 1.00 17.90 4345 VAL B N 1
ATOM 5299 C CA . VAL B 1 389 ? 12.540 122.035 63.993 1.00 16.44 4345 VAL B CA 1
ATOM 5300 C C . VAL B 1 389 ? 12.712 120.806 63.115 1.00 15.77 4345 VAL B C 1
ATOM 5301 O O . VAL B 1 389 ? 11.854 120.543 62.264 1.00 15.26 4345 VAL B O 1
ATOM 5305 N N . ARG B 1 390 ? 13.810 120.076 63.315 1.00 14.59 4346 ARG B N 1
ATOM 5306 C CA . ARG B 1 390 ? 14.075 118.828 62.596 1.00 14.98 4346 ARG B CA 1
ATOM 5307 C C . ARG B 1 390 ? 14.149 117.615 63.489 1.00 13.71 4346 ARG B C 1
ATOM 5308 O O . ARG B 1 390 ? 13.981 116.494 63.013 1.00 13.40 4346 ARG B O 1
ATOM 5316 N N . GLN B 1 391 ? 14.476 117.803 64.759 1.00 13.18 4347 GLN B N 1
ATOM 5317 C CA . GLN B 1 391 ? 14.611 116.670 65.681 1.00 13.26 4347 GLN B CA 1
ATOM 5318 C C . GLN B 1 391 ? 14.066 117.062 67.024 1.00 12.45 4347 GLN B C 1
ATOM 5319 O O . GLN B 1 391 ? 14.012 118.248 67.368 1.00 12.49 4347 GLN B O 1
ATOM 5325 N N . ILE B 1 392 ? 13.655 116.062 67.786 1.00 11.64 4348 ILE B N 1
ATOM 5326 C CA . ILE B 1 392 ? 13.075 116.269 69.112 1.00 11.30 4348 ILE B CA 1
ATOM 5327 C C . ILE B 1 392 ? 13.579 115.205 70.090 1.00 11.07 4348 ILE B C 1
ATOM 5328 O O . ILE B 1 392 ? 13.910 114.110 69.701 1.00 9.89 4348 ILE B O 1
ATOM 5333 N N . SER B 1 393 ? 13.604 115.559 71.367 1.00 11.22 4349 SER B N 1
ATOM 5334 C CA . SER B 1 393 ? 14.013 114.665 72.434 1.00 11.13 4349 SER B CA 1
ATOM 5335 C C . SER B 1 393 ? 13.216 114.993 73.683 1.00 11.02 4349 SER B C 1
ATOM 5336 O O . SER B 1 393 ? 12.923 116.162 73.974 1.00 10.71 4349 SER B O 1
ATOM 5339 N N . ALA B 1 394 ? 12.864 113.957 74.429 1.00 11.95 4350 ALA B N 1
ATOM 5340 C CA . ALA B 1 394 ? 12.120 114.154 75.682 1.00 12.35 4350 ALA B CA 1
ATOM 5341 C C . ALA B 1 394 ? 12.771 113.375 76.798 1.00 12.96 4350 ALA B C 1
ATOM 5342 O O . ALA B 1 394 ? 13.117 112.199 76.628 1.00 13.89 4350 ALA B O 1
ATOM 5344 N N . GLY B 1 395 ? 12.953 114.031 77.938 1.00 13.34 4351 GLY B N 1
ATOM 5345 C CA . GLY B 1 395 ? 13.531 113.383 79.123 1.00 13.86 4351 GLY B CA 1
ATOM 5346 C C . GLY B 1 395 ? 12.495 113.181 80.212 1.00 14.19 4351 GLY B C 1
ATOM 5347 O O . GLY B 1 395 ? 11.297 113.149 79.925 1.00 13.22 4351 GLY B O 1
ATOM 5348 N N . ARG B 1 396 ? 12.946 113.054 81.461 1.00 15.12 4352 ARG B N 1
ATOM 5349 C CA . ARG B 1 396 ? 12.016 112.843 82.584 1.00 16.13 4352 ARG B CA 1
ATOM 5350 C C . ARG B 1 396 ? 11.013 113.968 82.669 1.00 15.34 4352 ARG B C 1
ATOM 5351 O O . ARG B 1 396 ? 9.820 113.715 82.683 1.00 15.17 4352 ARG B O 1
ATOM 5359 N N . CYS B 1 397 ? 11.498 115.203 82.720 1.00 15.18 4353 CYS B N 1
ATOM 5360 C CA . CYS B 1 397 ? 10.605 116.362 82.726 1.00 15.63 4353 CYS B CA 1
ATOM 5361 C C . CYS B 1 397 ? 11.248 117.591 82.096 1.00 13.53 4353 CYS B C 1
ATOM 5362 O O . CYS B 1 397 ? 11.057 118.729 82.523 1.00 12.47 4353 CYS B O 1
ATOM 5365 N N . HIS B 1 398 ? 12.020 117.340 81.052 1.00 11.99 4354 HIS B N 1
ATOM 5366 C CA . HIS B 1 398 ? 12.396 118.407 80.152 1.00 11.66 4354 HIS B CA 1
ATOM 5367 C C . HIS B 1 398 ? 12.463 117.899 78.732 1.00 10.92 4354 HIS B C 1
ATOM 5368 O O . HIS B 1 398 ? 12.371 116.681 78.475 1.00 10.73 4354 HIS B O 1
ATOM 5375 N N . SER B 1 399 ? 12.574 118.845 77.815 1.00 10.21 4355 SER B N 1
ATOM 5376 C CA . SER B 1 399 ? 12.401 118.580 76.404 1.00 9.87 4355 SER B CA 1
ATOM 5377 C C . SER B 1 399 ? 13.316 119.429 75.567 1.00 9.77 4355 SER B C 1
ATOM 5378 O O . SER B 1 399 ? 13.734 120.506 75.990 1.00 9.81 4355 SER B O 1
ATOM 5381 N N . ALA B 1 400 ? 13.581 118.953 74.355 1.00 9.75 4356 ALA B N 1
ATOM 5382 C CA . ALA B 1 400 ? 14.442 119.658 73.408 1.00 9.85 4356 ALA B CA 1
ATOM 5383 C C . ALA B 1 400 ? 13.923 119.535 71.992 1.00 9.88 4356 ALA B C 1
ATOM 5384 O O . ALA B 1 400 ? 13.421 118.478 71.602 1.00 9.72 4356 ALA B O 1
ATOM 5386 N N . ALA B 1 401 ? 14.074 120.608 71.225 1.00 10.36 4357 ALA B N 1
ATOM 5387 C CA . ALA B 1 401 ? 13.883 120.574 69.787 1.00 11.19 4357 ALA B CA 1
ATOM 5388 C C . ALA B 1 401 ? 15.006 121.332 69.077 1.00 12.34 4357 ALA B C 1
ATOM 5389 O O . ALA B 1 401 ? 15.434 122.416 69.523 1.00 12.05 4357 ALA B O 1
ATOM 5391 N N . TRP B 1 402 ? 15.514 120.776 67.983 1.00 12.67 4358 TRP B N 1
ATOM 5392 C CA . TRP B 1 402 ? 16.605 121.458 67.301 1.00 13.52 4358 TRP B CA 1
ATOM 5393 C C . TRP B 1 402 ? 16.568 121.291 65.793 1.00 14.56 4358 TRP B C 1
ATOM 5394 O O . TRP B 1 402 ? 15.816 120.428 65.256 1.00 13.50 4358 TRP B O 1
ATOM 5405 N N . THR B 1 403 ? 17.370 122.124 65.122 1.00 15.54 4359 THR B N 1
ATOM 5406 C CA . THR B 1 403 ? 17.326 122.284 63.663 1.00 17.28 4359 THR B CA 1
ATOM 5407 C C . THR B 1 403 ? 18.440 121.559 62.900 1.00 19.21 4359 THR B C 1
ATOM 5408 O O . THR B 1 403 ? 18.572 121.751 61.699 1.00 19.93 4359 THR B O 1
ATOM 5412 N N . ALA B 1 404 ? 19.230 120.736 63.570 1.00 21.91 4360 ALA B N 1
ATOM 5413 C CA . ALA B 1 404 ? 20.310 120.003 62.910 1.00 24.81 4360 ALA B CA 1
ATOM 5414 C C . ALA B 1 404 ? 19.760 118.701 62.328 1.00 28.58 4360 ALA B C 1
ATOM 5415 O O . ALA B 1 404 ? 18.704 118.217 62.757 1.00 29.71 4360 ALA B O 1
ATOM 5418 N N . LYS C 1 40 ? 16.229 88.912 152.571 1.00 37.04 3996 LYS C N 1
ATOM 5419 C CA . LYS C 1 40 ? 17.074 89.753 151.670 1.00 36.52 3996 LYS C CA 1
ATOM 5420 C C . LYS C 1 40 ? 18.565 89.527 151.934 1.00 35.71 3996 LYS C C 1
ATOM 5421 O O . LYS C 1 40 ? 19.024 89.594 153.073 1.00 35.58 3996 LYS C O 1
ATOM 5423 N N . CYS C 1 41 ? 19.313 89.268 150.867 1.00 32.86 3997 CYS C N 1
ATOM 5424 C CA . CYS C 1 41 ? 20.756 89.125 150.945 1.00 30.00 3997 CYS C CA 1
ATOM 5425 C C . CYS C 1 41 ? 21.393 90.021 149.893 1.00 28.39 3997 CYS C C 1
ATOM 5426 O O . CYS C 1 41 ? 20.705 90.629 149.065 1.00 29.49 3997 CYS C O 1
ATOM 5429 N N . ASP C 1 42 ? 22.709 90.097 149.913 1.00 26.62 3998 ASP C N 1
ATOM 5430 C CA . ASP C 1 42 ? 23.434 90.779 148.857 1.00 26.24 3998 ASP C CA 1
ATOM 5431 C C . ASP C 1 42 ? 23.982 89.734 147.908 1.00 24.16 3998 ASP C C 1
ATOM 5432 O O . ASP C 1 42 ? 24.595 88.755 148.344 1.00 23.28 3998 ASP C O 1
ATOM 5437 N N . VAL C 1 43 ? 23.761 89.953 146.614 1.00 23.20 3999 VAL C N 1
ATOM 5438 C CA . VAL C 1 43 ? 24.309 89.091 145.567 1.00 21.98 3999 VAL C CA 1
ATOM 5439 C C . VAL C 1 43 ? 25.232 89.880 144.663 1.00 20.36 3999 VAL C C 1
ATOM 5440 O O . VAL C 1 43 ? 24.901 90.989 144.235 1.00 20.31 3999 VAL C O 1
ATOM 5444 N N . TYR C 1 44 ? 26.387 89.292 144.372 1.00 20.08 4000 TYR C N 1
ATOM 5445 C CA . TYR C 1 44 ? 27.391 89.882 143.481 1.00 19.66 4000 TYR C CA 1
ATOM 5446 C C . TYR C 1 44 ? 27.628 88.963 142.306 1.00 18.84 4000 TYR C C 1
ATOM 5447 O O . TYR C 1 44 ? 27.828 87.753 142.492 1.00 17.49 4000 TYR C O 1
ATOM 5456 N N . LEU C 1 45 ? 27.590 89.541 141.105 1.00 17.41 4001 LEU C N 1
ATOM 5457 C CA . LEU C 1 45 ? 27.761 88.783 139.865 1.00 17.77 4001 LEU C CA 1
ATOM 5458 C C . LEU C 1 45 ? 28.879 89.420 139.058 1.00 16.73 4001 LEU C C 1
ATOM 5459 O O . LEU C 1 45 ? 29.087 90.637 139.127 1.00 16.17 4001 LEU C O 1
ATOM 5464 N N . TRP C 1 46 ? 29.598 88.598 138.302 1.00 16.16 4002 TRP C N 1
ATOM 5465 C CA . TRP C 1 46 ? 30.614 89.110 137.381 1.00 15.87 4002 TRP C CA 1
ATOM 5466 C C . TRP C 1 46 ? 30.948 88.106 136.288 1.00 15.84 4002 TRP C C 1
ATOM 5467 O O . TRP C 1 46 ? 30.563 86.923 136.362 1.00 14.95 4002 TRP C O 1
ATOM 5478 N N . GLY C 1 47 ? 31.666 88.604 135.281 1.00 15.59 4003 GLY C N 1
ATOM 5479 C CA . GLY C 1 47 ? 32.038 87.842 134.090 1.00 15.56 4003 GLY C CA 1
ATOM 5480 C C . GLY C 1 47 ? 31.220 88.235 132.848 1.00 15.11 4003 GLY C C 1
ATOM 5481 O O . GLY C 1 47 ? 30.868 89.403 132.653 1.00 14.18 4003 GLY C O 1
ATOM 5482 N N . ALA C 1 48 ? 30.946 87.246 132.009 1.00 15.09 4004 ALA C N 1
ATOM 5483 C CA . ALA C 1 48 ? 30.195 87.458 130.783 1.00 15.47 4004 ALA C CA 1
ATOM 5484 C C . ALA C 1 48 ? 28.724 87.654 131.136 1.00 16.40 4004 ALA C C 1
ATOM 5485 O O . ALA C 1 48 ? 28.200 86.950 132.006 1.00 16.27 4004 ALA C O 1
ATOM 5487 N N . GLY C 1 49 ? 28.072 88.621 130.483 1.00 15.98 4005 GLY C N 1
ATOM 5488 C CA . GLY C 1 49 ? 26.677 88.929 130.749 1.00 16.09 4005 GLY C CA 1
ATOM 5489 C C . GLY C 1 49 ? 25.860 89.302 129.522 1.00 16.40 4005 GLY C C 1
ATOM 5490 O O . GLY C 1 49 ? 24.822 89.963 129.633 1.00 16.26 4005 GLY C O 1
ATOM 5491 N N . ARG C 1 50 ? 26.315 88.880 128.350 1.00 17.32 4006 ARG C N 1
ATOM 5492 C CA . ARG C 1 50 ? 25.771 89.385 127.091 1.00 17.85 4006 ARG C CA 1
ATOM 5493 C C . ARG C 1 50 ? 24.387 88.841 126.743 1.00 17.77 4006 ARG C C 1
ATOM 5494 O O . ARG C 1 50 ? 23.677 89.440 125.933 1.00 18.18 4006 ARG C O 1
ATOM 5497 N N . HIS C 1 51 ? 23.981 87.741 127.389 1.00 17.72 4007 HIS C N 1
ATOM 5498 C CA . HIS C 1 51 ? 22.618 87.180 127.246 1.00 17.89 4007 HIS C CA 1
ATOM 5499 C C . HIS C 1 51 ? 21.640 87.556 128.368 1.00 17.13 4007 HIS C C 1
ATOM 5500 O O . HIS C 1 51 ? 20.534 87.042 128.415 1.00 17.77 4007 HIS C O 1
ATOM 5507 N N . GLY C 1 52 ? 22.051 88.450 129.262 1.00 16.28 4008 GLY C N 1
ATOM 5508 C CA . GLY C 1 52 ? 21.199 88.892 130.369 1.00 16.02 4008 GLY C CA 1
ATOM 5509 C C . GLY C 1 52 ? 21.412 88.125 131.675 1.00 15.57 4008 GLY C C 1
ATOM 5510 O O . GLY C 1 52 ? 20.642 88.309 132.633 1.00 15.09 4008 GLY C O 1
ATOM 5511 N N . GLN C 1 53 ? 22.464 87.307 131.741 1.00 14.81 4009 GLN C N 1
ATOM 5512 C CA . GLN C 1 53 ? 22.633 86.373 132.876 1.00 14.85 4009 GLN C CA 1
ATOM 5513 C C . GLN C 1 53 ? 23.106 87.048 134.168 1.00 14.43 4009 GLN C C 1
ATOM 5514 O O . GLN C 1 53 ? 23.134 86.410 135.209 1.00 14.22 4009 GLN C O 1
ATOM 5520 N N . LEU C 1 54 ? 23.518 88.313 134.087 1.00 14.43 4010 LEU C N 1
ATOM 5521 C CA . LEU C 1 54 ? 23.838 89.115 135.265 1.00 14.32 4010 LEU C CA 1
ATOM 5522 C C . LEU C 1 54 ? 22.803 90.207 135.472 1.00 14.59 4010 LEU C C 1
ATOM 5523 O O . LEU C 1 54 ? 23.017 91.145 136.269 1.00 14.11 4010 LEU C O 1
ATOM 5528 N N . ALA C 1 55 ? 21.700 90.111 134.738 1.00 14.18 4011 ALA C N 1
ATOM 5529 C CA . ALA C 1 55 ? 20.642 91.091 134.821 1.00 14.68 4011 ALA C CA 1
ATOM 5530 C C . ALA C 1 55 ? 21.238 92.500 134.880 1.00 15.59 4011 ALA C C 1
ATOM 5531 O O . ALA C 1 55 ? 22.167 92.818 134.135 1.00 15.50 4011 ALA C O 1
ATOM 5533 N N . GLU C 1 56 ? 20.754 93.337 135.784 1.00 17.09 4012 GLU C N 1
ATOM 5534 C CA . GLU C 1 56 ? 21.134 94.741 135.767 1.00 19.18 4012 GLU C CA 1
ATOM 5535 C C . GLU C 1 56 ? 22.603 95.023 136.130 1.00 19.65 4012 GLU C C 1
ATOM 5536 O O . GLU C 1 56 ? 23.050 96.146 135.950 1.00 20.25 4012 GLU C O 1
ATOM 5542 N N . ALA C 1 57 ? 23.359 94.037 136.616 1.00 19.63 4013 ALA C N 1
ATOM 5543 C CA . ALA C 1 57 ? 24.795 94.270 136.890 1.00 20.93 4013 ALA C CA 1
ATOM 5544 C C . ALA C 1 57 ? 25.622 94.551 135.616 1.00 22.10 4013 ALA C C 1
ATOM 5545 O O . ALA C 1 57 ? 26.703 95.130 135.707 1.00 23.83 4013 ALA C O 1
ATOM 5547 N N . GLY C 1 58 ? 25.135 94.152 134.438 1.00 21.96 4014 GLY C N 1
ATOM 5548 C CA . GLY C 1 58 ? 25.794 94.551 133.183 1.00 21.86 4014 GLY C CA 1
ATOM 5549 C C . GLY C 1 58 ? 26.071 93.412 132.228 1.00 21.62 4014 GLY C C 1
ATOM 5550 O O . GLY C 1 58 ? 25.752 92.251 132.508 1.00 22.61 4014 GLY C O 1
ATOM 5551 N N . ARG C 1 59 ? 26.657 93.764 131.089 1.00 21.42 4015 ARG C N 1
ATOM 5552 C CA . ARG C 1 59 ? 26.904 92.836 129.995 1.00 22.01 4015 ARG C CA 1
ATOM 5553 C C . ARG C 1 59 ? 28.311 92.254 130.002 1.00 21.67 4015 ARG C C 1
ATOM 5554 O O . ARG C 1 59 ? 28.521 91.152 129.504 1.00 19.62 4015 ARG C O 1
ATOM 5562 N N . ASN C 1 60 ? 29.278 93.007 130.518 1.00 22.53 4016 ASN C N 1
ATOM 5563 C CA . ASN C 1 60 ? 30.657 92.527 130.640 1.00 24.54 4016 ASN C CA 1
ATOM 5564 C C . ASN C 1 60 ? 31.223 93.084 131.921 1.00 23.64 4016 ASN C C 1
ATOM 5565 O O . ASN C 1 60 ? 31.453 94.276 132.029 1.00 23.05 4016 ASN C O 1
ATOM 5570 N N . VAL C 1 61 ? 31.452 92.226 132.898 1.00 23.29 4017 VAL C N 1
ATOM 5571 C CA . VAL C 1 61 ? 31.744 92.689 134.246 1.00 23.03 4017 VAL C CA 1
ATOM 5572 C C . VAL C 1 61 ? 33.040 92.026 134.727 1.00 22.96 4017 VAL C C 1
ATOM 5573 O O . VAL C 1 61 ? 33.143 90.804 134.769 1.00 22.57 4017 VAL C O 1
ATOM 5577 N N . MET C 1 62 ? 34.035 92.840 135.052 1.00 23.43 4018 MET C N 1
ATOM 5578 C CA . MET C 1 62 ? 35.356 92.349 135.429 1.00 24.59 4018 MET C CA 1
ATOM 5579 C C . MET C 1 62 ? 35.622 92.366 136.944 1.00 22.42 4018 MET C C 1
ATOM 5580 O O . MET C 1 62 ? 36.648 91.845 137.404 1.00 20.71 4018 MET C O 1
ATOM 5585 N N . VAL C 1 63 ? 34.735 93.007 137.700 1.00 20.51 4019 VAL C N 1
ATOM 5586 C CA . VAL C 1 63 ? 34.818 93.027 139.152 1.00 21.19 4019 VAL C CA 1
ATOM 5587 C C . VAL C 1 63 ? 33.423 92.733 139.707 1.00 20.22 4019 VAL C C 1
ATOM 5588 O O . VAL C 1 63 ? 32.419 93.012 139.042 1.00 20.72 4019 VAL C O 1
ATOM 5592 N N . PRO C 1 64 ? 33.348 92.130 140.903 1.00 19.61 4020 PRO C N 1
ATOM 5593 C CA . PRO C 1 64 ? 32.033 91.786 141.425 1.00 19.01 4020 PRO C CA 1
ATOM 5594 C C . PRO C 1 64 ? 31.125 93.007 141.473 1.00 18.83 4020 PRO C C 1
ATOM 5595 O O . PRO C 1 64 ? 31.508 94.038 142.003 1.00 17.86 4020 PRO C O 1
ATOM 5599 N N . ALA C 1 65 ? 29.943 92.880 140.879 1.00 18.86 4021 ALA C N 1
ATOM 5600 C CA . ALA C 1 65 ? 28.966 93.952 140.840 1.00 19.42 4021 ALA C CA 1
ATOM 5601 C C . ALA C 1 65 ? 27.673 93.496 141.490 1.00 19.44 4021 ALA C C 1
ATOM 5602 O O . ALA C 1 65 ? 27.193 92.366 141.270 1.00 18.01 4021 ALA C O 1
ATOM 5604 N N . ALA C 1 66 ? 27.092 94.392 142.275 1.00 19.94 4022 ALA C N 1
ATOM 5605 C CA . ALA C 1 66 ? 25.851 94.097 142.993 1.00 20.43 4022 ALA C CA 1
ATOM 5606 C C . ALA C 1 66 ? 24.671 93.979 142.044 1.00 20.63 4022 ALA C C 1
ATOM 5607 O O . ALA C 1 66 ? 24.518 94.776 141.110 1.00 22.05 4022 ALA C O 1
ATOM 5609 N N . ALA C 1 67 ? 23.836 92.984 142.310 1.00 19.76 4023 ALA C N 1
ATOM 5610 C CA . ALA C 1 67 ? 22.617 92.780 141.577 1.00 19.88 4023 ALA C CA 1
ATOM 5611 C C . ALA C 1 67 ? 21.419 92.835 142.544 1.00 19.71 4023 ALA C C 1
ATOM 5612 O O . ALA C 1 67 ? 20.989 91.795 143.057 1.00 19.18 4023 ALA C O 1
ATOM 5614 N N . PRO C 1 68 ? 20.878 94.049 142.802 1.00 20.34 4024 PRO C N 1
ATOM 5615 C CA . PRO C 1 68 ? 19.754 94.204 143.746 1.00 20.62 4024 PRO C CA 1
ATOM 5616 C C . PRO C 1 68 ? 18.515 93.381 143.429 1.00 20.22 4024 PRO C C 1
ATOM 5617 O O . PRO C 1 68 ? 17.830 92.959 144.366 1.00 21.88 4024 PRO C O 1
ATOM 5621 N N . SER C 1 69 ? 18.231 93.127 142.144 1.00 19.30 4025 SER C N 1
ATOM 5622 C CA . SER C 1 69 ? 17.120 92.229 141.767 1.00 18.73 4025 SER C CA 1
ATOM 5623 C C . SER C 1 69 ? 17.335 90.755 142.167 1.00 18.25 4025 SER C C 1
ATOM 5624 O O . SER C 1 69 ? 16.423 89.956 142.018 1.00 17.64 4025 SER C O 1
ATOM 5627 N N . PHE C 1 70 ? 18.521 90.387 142.644 1.00 18.33 4026 PHE C N 1
ATOM 5628 C CA . PHE C 1 70 ? 18.765 89.008 143.119 1.00 19.23 4026 PHE C CA 1
ATOM 5629 C C . PHE C 1 70 ? 18.584 88.839 144.646 1.00 20.31 4026 PHE C C 1
ATOM 5630 O O . PHE C 1 70 ? 18.818 87.738 145.182 1.00 19.45 4026 PHE C O 1
ATOM 5638 N N . SER C 1 71 ? 18.150 89.903 145.329 1.00 21.22 4027 SER C N 1
ATOM 5639 C CA . SER C 1 71 ? 18.156 89.966 146.801 1.00 22.49 4027 SER C CA 1
ATOM 5640 C C . SER C 1 71 ? 17.286 88.966 147.515 1.00 23.21 4027 SER C C 1
ATOM 5641 O O . SER C 1 71 ? 17.500 88.718 148.704 1.00 23.67 4027 SER C O 1
ATOM 5644 N N . GLN C 1 72 ? 16.295 88.409 146.827 1.00 23.91 4028 GLN C N 1
ATOM 5645 C CA . GLN C 1 72 ? 15.454 87.357 147.402 1.00 25.60 4028 GLN C CA 1
ATOM 5646 C C . GLN C 1 72 ? 16.017 85.938 147.200 1.00 24.39 4028 GLN C C 1
ATOM 5647 O O . GLN C 1 72 ? 15.326 84.944 147.458 1.00 25.69 4028 GLN C O 1
ATOM 5653 N N . ALA C 1 73 ? 17.259 85.810 146.759 1.00 21.92 4029 ALA C N 1
ATOM 5654 C CA . ALA C 1 73 ? 17.789 84.474 146.504 1.00 21.09 4029 ALA C CA 1
ATOM 5655 C C . ALA C 1 73 ? 18.274 83.790 147.791 1.00 19.82 4029 ALA C C 1
ATOM 5656 O O . ALA C 1 73 ? 18.877 84.426 148.646 1.00 18.29 4029 ALA C O 1
ATOM 5658 N N . GLN C 1 74 ? 18.001 82.498 147.926 1.00 19.25 4030 GLN C N 1
ATOM 5659 C CA . GLN C 1 74 ? 18.692 81.690 148.929 1.00 19.65 4030 GLN C CA 1
ATOM 5660 C C . GLN C 1 74 ? 19.881 80.997 148.250 1.00 18.73 4030 GLN C C 1
ATOM 5661 O O . GLN C 1 74 ? 20.941 80.849 148.846 1.00 16.76 4030 GLN C O 1
ATOM 5667 N N . GLN C 1 75 ? 19.687 80.596 146.995 1.00 18.22 4031 GLN C N 1
ATOM 5668 C CA . GLN C 1 75 ? 20.737 80.004 146.186 1.00 18.44 4031 GLN C CA 1
ATOM 5669 C C . GLN C 1 75 ? 20.765 80.670 144.830 1.00 17.45 4031 GLN C C 1
ATOM 5670 O O . GLN C 1 75 ? 19.706 81.026 144.271 1.00 16.65 4031 GLN C O 1
ATOM 5676 N N . VAL C 1 76 ? 21.982 80.800 144.303 1.00 16.16 4032 VAL C N 1
ATOM 5677 C CA . VAL C 1 76 ? 22.235 81.275 142.965 1.00 15.84 4032 VAL C CA 1
ATOM 5678 C C . VAL C 1 76 ? 23.104 80.221 142.259 1.00 16.17 4032 VAL C C 1
ATOM 5679 O O . VAL C 1 76 ? 24.142 79.817 142.803 1.00 15.86 4032 VAL C O 1
ATOM 5683 N N . ILE C 1 77 ? 22.687 79.796 141.059 1.00 15.68 4033 ILE C N 1
ATOM 5684 C CA . ILE C 1 77 ? 23.358 78.741 140.319 1.00 15.75 4033 ILE C CA 1
ATOM 5685 C C . ILE C 1 77 ? 23.732 79.269 138.927 1.00 15.72 4033 ILE C C 1
ATOM 5686 O O . ILE C 1 77 ? 22.867 79.563 138.112 1.00 15.72 4033 ILE C O 1
ATOM 5691 N N . CYS C 1 78 ? 25.030 79.386 138.678 1.00 15.99 4034 CYS C N 1
ATOM 5692 C CA . CYS C 1 78 ? 25.544 79.856 137.388 1.00 17.09 4034 CYS C CA 1
ATOM 5693 C C . CYS C 1 78 ? 25.748 78.695 136.444 1.00 16.62 4034 CYS C C 1
ATOM 5694 O O . CYS C 1 78 ? 26.347 77.685 136.828 1.00 17.01 4034 CYS C O 1
ATOM 5697 N N . GLY C 1 79 ? 25.242 78.834 135.216 1.00 16.41 4035 GLY C N 1
ATOM 5698 C CA . GLY C 1 79 ? 25.412 77.808 134.200 1.00 16.06 4035 GLY C CA 1
ATOM 5699 C C . GLY C 1 79 ? 26.071 78.291 132.910 1.00 15.99 4035 GLY C C 1
ATOM 5700 O O . GLY C 1 79 ? 27.039 79.037 132.924 1.00 15.23 4035 GLY C O 1
ATOM 5701 N N . GLN C 1 80 ? 25.493 77.835 131.806 1.00 15.87 4036 GLN C N 1
ATOM 5702 C CA . GLN C 1 80 ? 25.960 78.034 130.453 1.00 17.22 4036 GLN C CA 1
ATOM 5703 C C . GLN C 1 80 ? 25.300 79.340 129.981 1.00 15.76 4036 GLN C C 1
ATOM 5704 O O . GLN C 1 80 ? 24.203 79.325 129.432 1.00 14.97 4036 GLN C O 1
ATOM 5710 N N . ASN C 1 81 ? 25.939 80.468 130.285 1.00 15.01 4037 ASN C N 1
ATOM 5711 C CA . ASN C 1 81 ? 25.404 81.812 130.009 1.00 14.99 4037 ASN C CA 1
ATOM 5712 C C . ASN C 1 81 ? 24.006 82.071 130.548 1.00 14.88 4037 ASN C C 1
ATOM 5713 O O . ASN C 1 81 ? 23.259 82.883 129.988 1.00 15.38 4037 ASN C O 1
ATOM 5718 N N . CYS C 1 82 ? 23.676 81.398 131.641 1.00 14.44 4038 CYS C N 1
ATOM 5719 C CA . CYS C 1 82 ? 22.413 81.550 132.302 1.00 15.08 4038 CYS C CA 1
ATOM 5720 C C . CYS C 1 82 ? 22.636 81.461 133.817 1.00 14.95 4038 CYS C C 1
ATOM 5721 O O . CYS C 1 82 ? 23.697 81.033 134.293 1.00 14.36 4038 CYS C O 1
ATOM 5724 N N . THR C 1 83 ? 21.623 81.889 134.555 1.00 14.41 4039 THR C N 1
ATOM 5725 C CA . THR C 1 83 ? 21.700 81.986 135.998 1.00 15.02 4039 THR C CA 1
ATOM 5726 C C . THR C 1 83 ? 20.334 81.664 136.562 1.00 14.94 4039 THR C C 1
ATOM 5727 O O . THR C 1 83 ? 19.317 82.203 136.103 1.00 14.82 4039 THR C O 1
ATOM 5731 N N . PHE C 1 84 ? 20.315 80.746 137.531 1.00 15.08 4040 PHE C N 1
ATOM 5732 C CA . PHE C 1 84 ? 19.093 80.331 138.190 1.00 14.53 4040 PHE C CA 1
ATOM 5733 C C . PHE C 1 84 ? 19.160 80.802 139.620 1.00 15.10 4040 PHE C C 1
ATOM 5734 O O . PHE C 1 84 ? 20.257 80.936 140.204 1.00 15.10 4040 PHE C O 1
ATOM 5742 N N . VAL C 1 85 ? 17.987 81.055 140.181 1.00 15.12 4041 VAL C N 1
ATOM 5743 C CA . VAL C 1 85 ? 17.857 81.452 141.581 1.00 15.64 4041 VAL C CA 1
ATOM 5744 C C . VAL C 1 85 ? 16.817 80.560 142.225 1.00 16.05 4041 VAL C C 1
ATOM 5745 O O . VAL C 1 85 ? 15.809 80.216 141.606 1.00 16.33 4041 VAL C O 1
ATOM 5749 N N . ILE C 1 86 ? 17.088 80.143 143.451 1.00 16.57 4042 ILE C N 1
ATOM 5750 C CA . ILE C 1 86 ? 16.116 79.428 144.247 1.00 16.78 4042 ILE C CA 1
ATOM 5751 C C . ILE C 1 86 ? 15.815 80.303 145.430 1.00 17.23 4042 ILE C C 1
ATOM 5752 O O . ILE C 1 86 ? 16.741 80.701 146.158 1.00 16.98 4042 ILE C O 1
ATOM 5757 N N . GLN C 1 87 ? 14.539 80.608 145.640 1.00 17.88 4043 GLN C N 1
ATOM 5758 C CA . GLN C 1 87 ? 14.132 81.376 146.824 1.00 19.60 4043 GLN C CA 1
ATOM 5759 C C . GLN C 1 87 ? 14.005 80.478 148.056 1.00 20.55 4043 GLN C C 1
ATOM 5760 O O . GLN C 1 87 ? 13.890 79.251 147.940 1.00 20.75 4043 GLN C O 1
ATOM 5766 N N . ALA C 1 88 ? 13.991 81.097 149.234 1.00 21.61 4044 ALA C N 1
ATOM 5767 C CA . ALA C 1 88 ? 13.732 80.372 150.488 1.00 22.98 4044 ALA C CA 1
ATOM 5768 C C . ALA C 1 88 ? 12.457 79.506 150.423 1.00 23.13 4044 ALA C C 1
ATOM 5769 O O . ALA C 1 88 ? 12.444 78.394 150.926 1.00 23.03 4044 ALA C O 1
ATOM 5771 N N . ASN C 1 89 ? 11.408 80.011 149.775 1.00 23.27 4045 ASN C N 1
ATOM 5772 C CA . ASN C 1 89 ? 10.149 79.284 149.648 1.00 23.49 4045 ASN C CA 1
ATOM 5773 C C . ASN C 1 89 ? 10.111 78.214 148.541 1.00 22.81 4045 ASN C C 1
ATOM 5774 O O . ASN C 1 89 ? 9.069 77.646 148.252 1.00 23.29 4045 ASN C O 1
ATOM 5779 N N . GLY C 1 90 ? 11.235 77.947 147.896 1.00 21.54 4046 GLY C N 1
ATOM 5780 C CA . GLY C 1 90 ? 11.291 76.871 146.935 1.00 20.46 4046 GLY C CA 1
ATOM 5781 C C . GLY C 1 90 ? 11.024 77.322 145.516 1.00 19.64 4046 GLY C C 1
ATOM 5782 O O . GLY C 1 90 ? 11.092 76.506 144.613 1.00 19.15 4046 GLY C O 1
ATOM 5783 N N . THR C 1 91 ? 10.738 78.611 145.319 1.00 19.11 4047 THR C N 1
ATOM 5784 C CA . THR C 1 91 ? 10.464 79.141 143.984 1.00 19.58 4047 THR C CA 1
ATOM 5785 C C . THR C 1 91 ? 11.799 79.261 143.242 1.00 19.06 4047 THR C C 1
ATOM 5786 O O . THR C 1 91 ? 12.801 79.614 143.843 1.00 18.18 4047 THR C O 1
ATOM 5790 N N . VAL C 1 92 ? 11.782 78.930 141.957 1.00 17.71 4048 VAL C N 1
ATOM 5791 C CA . VAL C 1 92 ? 12.948 78.996 141.084 1.00 17.46 4048 VAL C CA 1
ATOM 5792 C C . VAL C 1 92 ? 12.723 80.051 140.005 1.00 17.44 4048 VAL C C 1
ATOM 5793 O O . VAL C 1 92 ? 11.656 80.085 139.352 1.00 16.47 4048 VAL C O 1
ATOM 5797 N N . LEU C 1 93 ? 13.726 80.898 139.800 1.00 17.35 4049 LEU C N 1
ATOM 5798 C CA . LEU C 1 93 ? 13.690 81.885 138.717 1.00 17.36 4049 LEU C CA 1
ATOM 5799 C C . LEU C 1 93 ? 14.903 81.698 137.805 1.00 17.21 4049 LEU C C 1
ATOM 5800 O O . LEU C 1 93 ? 15.889 81.067 138.204 1.00 17.16 4049 LEU C O 1
ATOM 5805 N N . ALA C 1 94 ? 14.810 82.235 136.591 1.00 15.89 4050 ALA C N 1
ATOM 5806 C CA . ALA C 1 94 ? 15.839 82.092 135.553 1.00 15.96 4050 ALA C CA 1
ATOM 5807 C C . ALA C 1 94 ? 16.094 83.393 134.791 1.00 15.42 4050 ALA C C 1
ATOM 5808 O O . ALA C 1 94 ? 15.168 84.170 134.545 1.00 15.27 4050 ALA C O 1
ATOM 5810 N N . CYS C 1 95 ? 17.348 83.614 134.397 1.00 15.34 4051 CYS C N 1
ATOM 5811 C CA . CYS C 1 95 ? 17.668 84.621 133.379 1.00 15.70 4051 CYS C CA 1
ATOM 5812 C C . CYS C 1 95 ? 18.892 84.178 132.572 1.00 15.50 4051 CYS C C 1
ATOM 5813 O O . CYS C 1 95 ? 19.609 83.241 132.969 1.00 14.99 4051 CYS C O 1
ATOM 5816 N N . GLY C 1 96 ? 19.096 84.822 131.422 1.00 14.71 4052 GLY C N 1
ATOM 5817 C CA . GLY C 1 96 ? 20.224 84.506 130.542 1.00 14.86 4052 GLY C CA 1
ATOM 5818 C C . GLY C 1 96 ? 19.857 83.887 129.206 1.00 14.88 4052 GLY C C 1
ATOM 5819 O O . GLY C 1 96 ? 18.751 84.073 128.692 1.00 14.08 4052 GLY C O 1
ATOM 5820 N N . GLU C 1 97 ? 20.800 83.149 128.646 1.00 15.21 4053 GLU C N 1
ATOM 5821 C CA . GLU C 1 97 ? 20.639 82.564 127.321 1.00 16.84 4053 GLU C CA 1
ATOM 5822 C C . GLU C 1 97 ? 19.522 81.518 127.341 1.00 16.25 4053 GLU C C 1
ATOM 5823 O O . GLU C 1 97 ? 19.472 80.679 128.248 1.00 15.81 4053 GLU C O 1
ATOM 5829 N N . GLY C 1 98 ? 18.634 81.572 126.349 1.00 15.64 4054 GLY C N 1
ATOM 5830 C CA . GLY C 1 98 ? 17.459 80.694 126.307 1.00 15.80 4054 GLY C CA 1
ATOM 5831 C C . GLY C 1 98 ? 17.491 79.500 125.359 1.00 15.81 4054 GLY C C 1
ATOM 5832 O O . GLY C 1 98 ? 16.529 78.732 125.311 1.00 14.96 4054 GLY C O 1
ATOM 5833 N N . SER C 1 99 ? 18.599 79.328 124.646 1.00 15.69 4055 SER C N 1
ATOM 5834 C CA . SER C 1 99 ? 18.694 78.376 123.542 1.00 16.04 4055 SER C CA 1
ATOM 5835 C C . SER C 1 99 ? 18.394 76.959 123.976 1.00 15.86 4055 SER C C 1
ATOM 5836 O O . SER C 1 99 ? 18.841 76.521 125.029 1.00 15.33 4055 SER C O 1
ATOM 5839 N N . TYR C 1 100 ? 17.629 76.256 123.147 1.00 15.96 4056 TYR C N 1
ATOM 5840 C CA . TYR C 1 100 ? 17.275 74.855 123.379 1.00 16.99 4056 TYR C CA 1
ATOM 5841 C C . TYR C 1 100 ? 16.476 74.652 124.676 1.00 17.55 4056 TYR C C 1
ATOM 5842 O O . TYR C 1 100 ? 16.546 73.578 125.298 1.00 18.88 4056 TYR C O 1
ATOM 5851 N N . GLY C 1 101 ? 15.713 75.670 125.071 1.00 17.12 4057 GLY C N 1
ATOM 5852 C CA . GLY C 1 101 ? 14.809 75.556 126.208 1.00 17.51 4057 GLY C CA 1
ATOM 5853 C C . GLY C 1 101 ? 15.510 75.610 127.559 1.00 18.12 4057 GLY C C 1
ATOM 5854 O O . GLY C 1 101 ? 14.983 75.122 128.561 1.00 18.41 4057 GLY C O 1
ATOM 5855 N N . ARG C 1 102 ? 16.667 76.260 127.593 1.00 18.24 4058 ARG C N 1
ATOM 5856 C CA . ARG C 1 102 ? 17.561 76.230 128.752 1.00 17.40 4058 ARG C CA 1
ATOM 5857 C C . ARG C 1 102 ? 16.884 76.681 130.043 1.00 17.58 4058 ARG C C 1
ATOM 5858 O O . ARG C 1 102 ? 17.113 76.115 131.117 1.00 17.26 4058 ARG C O 1
ATOM 5866 N N . LEU C 1 103 ? 16.065 77.719 129.929 1.00 16.98 4059 LEU C N 1
ATOM 5867 C CA . LEU C 1 103 ? 15.504 78.388 131.082 1.00 16.78 4059 LEU C CA 1
ATOM 5868 C C . LEU C 1 103 ? 14.183 77.819 131.525 1.00 16.77 4059 LEU C C 1
ATOM 5869 O O . LEU C 1 103 ? 13.591 78.344 132.449 1.00 17.60 4059 LEU C O 1
ATOM 5874 N N . GLY C 1 104 ? 13.707 76.771 130.861 1.00 16.82 4060 GLY C N 1
ATOM 5875 C CA . GLY C 1 104 ? 12.509 76.078 131.263 1.00 17.91 4060 GLY C CA 1
ATOM 5876 C C . GLY C 1 104 ? 11.196 76.819 131.097 1.00 18.71 4060 GLY C C 1
ATOM 5877 O O . GLY C 1 104 ? 10.242 76.504 131.790 1.00 18.65 4060 GLY C O 1
ATOM 5878 N N . GLN C 1 105 ? 11.140 77.783 130.176 1.00 19.21 4061 GLN C N 1
ATOM 5879 C CA . GLN C 1 105 ? 9.962 78.636 130.008 1.00 19.44 4061 GLN C CA 1
ATOM 5880 C C . GLN C 1 105 ? 9.002 78.138 128.930 1.00 20.17 4061 GLN C C 1
ATOM 5881 O O . GLN C 1 105 ? 8.005 78.786 128.674 1.00 20.41 4061 GLN C O 1
ATOM 5887 N N . GLY C 1 106 ? 9.310 77.029 128.274 1.00 20.75 4062 GLY C N 1
ATOM 5888 C CA . GLY C 1 106 ? 8.522 76.583 127.106 1.00 21.55 4062 GLY C CA 1
ATOM 5889 C C . GLY C 1 106 ? 8.878 77.278 125.792 1.00 22.84 4062 GLY C C 1
ATOM 5890 O O . GLY C 1 106 ? 8.128 77.199 124.827 1.00 22.82 4062 GLY C O 1
ATOM 5891 N N . ASN C 1 107 ? 10.016 77.967 125.747 1.00 23.85 4063 ASN C N 1
ATOM 5892 C CA . ASN C 1 107 ? 10.485 78.652 124.521 1.00 23.92 4063 ASN C CA 1
ATOM 5893 C C . ASN C 1 107 ? 12.000 78.772 124.547 1.00 23.15 4063 ASN C C 1
ATOM 5894 O O . ASN C 1 107 ? 12.644 78.198 125.428 1.00 22.92 4063 ASN C O 1
ATOM 5899 N N . SER C 1 108 ? 12.568 79.502 123.589 1.00 23.58 4064 SER C N 1
ATOM 5900 C CA . SER C 1 108 ? 14.017 79.644 123.480 1.00 24.61 4064 SER C CA 1
ATOM 5901 C C . SER C 1 108 ? 14.528 81.084 123.607 1.00 23.19 4064 SER C C 1
ATOM 5902 O O . SER C 1 108 ? 15.679 81.352 123.293 1.00 23.48 4064 SER C O 1
ATOM 5905 N N . ASP C 1 109 ? 13.700 81.982 124.129 1.00 21.51 4065 ASP C N 1
ATOM 5906 C CA . ASP C 1 109 ? 14.083 83.384 124.286 1.00 21.14 4065 ASP C CA 1
ATOM 5907 C C . ASP C 1 109 ? 15.083 83.616 125.428 1.00 20.53 4065 ASP C C 1
ATOM 5908 O O . ASP C 1 109 ? 15.051 82.940 126.442 1.00 18.96 4065 ASP C O 1
ATOM 5913 N N . ASP C 1 110 ? 15.947 84.608 125.261 1.00 19.23 4066 ASP C N 1
ATOM 5914 C CA . ASP C 1 110 ? 16.824 85.043 126.341 1.00 18.40 4066 ASP C CA 1
ATOM 5915 C C . ASP C 1 110 ? 15.990 85.885 127.307 1.00 18.76 4066 ASP C C 1
ATOM 5916 O O . ASP C 1 110 ? 15.054 86.561 126.886 1.00 19.15 4066 ASP C O 1
ATOM 5921 N N . LEU C 1 111 ? 16.283 85.818 128.605 1.00 18.06 4067 LEU C N 1
ATOM 5922 C CA . LEU C 1 111 ? 15.574 86.628 129.579 1.00 17.69 4067 LEU C CA 1
ATOM 5923 C C . LEU C 1 111 ? 16.552 87.547 130.274 1.00 17.54 4067 LEU C C 1
ATOM 5924 O O . LEU C 1 111 ? 17.619 87.113 130.708 1.00 17.43 4067 LEU C O 1
ATOM 5929 N N . HIS C 1 112 ? 16.210 88.822 130.379 1.00 16.56 4068 HIS C N 1
ATOM 5930 C CA . HIS C 1 112 ? 17.148 89.785 130.946 1.00 16.89 4068 HIS C CA 1
ATOM 5931 C C . HIS C 1 112 ? 16.851 90.178 132.380 1.00 16.51 4068 HIS C C 1
ATOM 5932 O O . HIS C 1 112 ? 17.610 90.929 132.978 1.00 16.45 4068 HIS C O 1
ATOM 5939 N N . VAL C 1 113 ? 15.736 89.676 132.896 1.00 17.65 4069 VAL C N 1
ATOM 5940 C CA . VAL C 1 113 ? 15.339 89.834 134.287 1.00 18.06 4069 VAL C CA 1
ATOM 5941 C C . VAL C 1 113 ? 14.998 88.443 134.805 1.00 16.77 4069 VAL C C 1
ATOM 5942 O O . VAL C 1 113 ? 14.550 87.586 134.051 1.00 15.78 4069 VAL C O 1
ATOM 5946 N N . LEU C 1 114 ? 15.213 88.222 136.093 1.00 17.45 4070 LEU C N 1
ATOM 5947 C CA . LEU C 1 114 ? 14.803 86.956 136.730 1.00 18.06 4070 LEU C CA 1
ATOM 5948 C C . LEU C 1 114 ? 13.312 86.704 136.524 1.00 18.02 4070 LEU C C 1
ATOM 5949 O O . LEU C 1 114 ? 12.475 87.566 136.803 1.00 19.01 4070 LEU C O 1
ATOM 5954 N N . THR C 1 115 ? 13.007 85.522 136.008 1.00 17.29 4071 THR C N 1
ATOM 5955 C CA . THR C 1 115 ? 11.680 85.171 135.585 1.00 17.74 4071 THR C CA 1
ATOM 5956 C C . THR C 1 115 ? 11.363 83.792 136.143 1.00 17.72 4071 THR C C 1
ATOM 5957 O O . THR C 1 115 ? 12.142 82.853 135.999 1.00 15.19 4071 THR C O 1
ATOM 5961 N N . VAL C 1 116 ? 10.208 83.690 136.798 1.00 17.98 4072 VAL C N 1
ATOM 5962 C CA . VAL C 1 116 ? 9.813 82.469 137.475 1.00 18.25 4072 VAL C CA 1
ATOM 5963 C C . VAL C 1 116 ? 9.721 81.316 136.479 1.00 19.07 4072 VAL C C 1
ATOM 5964 O O . VAL C 1 116 ? 9.257 81.495 135.335 1.00 18.77 4072 VAL C O 1
ATOM 5968 N N . ILE C 1 117 ? 10.182 80.141 136.901 1.00 18.66 4073 ILE C N 1
ATOM 5969 C CA . ILE C 1 117 ? 9.901 78.937 136.160 1.00 19.58 4073 ILE C CA 1
ATOM 5970 C C . ILE C 1 117 ? 8.543 78.430 136.653 1.00 20.70 4073 ILE C C 1
ATOM 5971 O O . ILE C 1 117 ? 8.450 77.723 137.656 1.00 19.15 4073 ILE C O 1
ATOM 5976 N N . SER C 1 118 ? 7.482 78.819 135.944 1.00 22.15 4074 SER C N 1
ATOM 5977 C CA . SER C 1 118 ? 6.133 78.533 136.399 1.00 23.36 4074 SER C CA 1
ATOM 5978 C C . SER C 1 118 ? 5.835 77.030 136.402 1.00 22.31 4074 SER C C 1
ATOM 5979 O O . SER C 1 118 ? 5.028 76.577 137.196 1.00 23.62 4074 SER C O 1
ATOM 5982 N N . ALA C 1 119 ? 6.505 76.243 135.564 1.00 22.02 4075 ALA C N 1
ATOM 5983 C CA . ALA C 1 119 ? 6.321 74.779 135.591 1.00 22.49 4075 ALA C CA 1
ATOM 5984 C C . ALA C 1 119 ? 6.866 74.073 136.862 1.00 22.33 4075 ALA C C 1
ATOM 5985 O O . ALA C 1 119 ? 6.614 72.887 137.073 1.00 21.79 4075 ALA C O 1
ATOM 5987 N N . LEU C 1 120 ? 7.596 74.796 137.707 1.00 21.58 4076 LEU C N 1
ATOM 5988 C CA . LEU C 1 120 ? 7.971 74.273 139.015 1.00 22.10 4076 LEU C CA 1
ATOM 5989 C C . LEU C 1 120 ? 7.107 74.834 140.161 1.00 21.70 4076 LEU C C 1
ATOM 5990 O O . LEU C 1 120 ? 7.164 74.316 141.273 1.00 20.23 4076 LEU C O 1
ATOM 5995 N N . GLN C 1 121 ? 6.301 75.864 139.893 1.00 22.07 4077 GLN C N 1
ATOM 5996 C CA . GLN C 1 121 ? 5.467 76.452 140.941 1.00 23.40 4077 GLN C CA 1
ATOM 5997 C C . GLN C 1 121 ? 4.544 75.386 141.519 1.00 23.37 4077 GLN C C 1
ATOM 5998 O O . GLN C 1 121 ? 3.974 74.572 140.772 1.00 22.75 4077 GLN C O 1
ATOM 6004 N N . GLY C 1 122 ? 4.419 75.403 142.849 1.00 24.28 4078 GLY C N 1
ATOM 6005 C CA . GLY C 1 122 ? 3.693 74.373 143.595 1.00 25.16 4078 GLY C CA 1
ATOM 6006 C C . GLY C 1 122 ? 4.610 73.322 144.199 1.00 26.14 4078 GLY C C 1
ATOM 6007 O O . GLY C 1 122 ? 4.193 72.570 145.087 1.00 25.67 4078 GLY C O 1
ATOM 6008 N N . PHE C 1 123 ? 5.841 73.238 143.695 1.00 26.81 4079 PHE C N 1
ATOM 6009 C CA . PHE C 1 123 ? 6.856 72.354 144.261 1.00 26.67 4079 PHE C CA 1
ATOM 6010 C C . PHE C 1 123 ? 7.864 73.175 145.054 1.00 24.29 4079 PHE C C 1
ATOM 6011 O O . PHE C 1 123 ? 8.142 74.336 144.728 1.00 24.67 4079 PHE C O 1
ATOM 6019 N N . VAL C 1 124 ? 8.384 72.584 146.119 1.00 22.79 4080 VAL C N 1
ATOM 6020 C CA . VAL C 1 124 ? 9.437 73.216 146.910 1.00 22.23 4080 VAL C CA 1
ATOM 6021 C C . VAL C 1 124 ? 10.757 72.661 146.382 1.00 20.76 4080 VAL C C 1
ATOM 6022 O O . VAL C 1 124 ? 11.132 71.524 146.668 1.00 20.80 4080 VAL C O 1
ATOM 6026 N N . VAL C 1 125 ? 11.420 73.457 145.553 1.00 19.73 4081 VAL C N 1
ATOM 6027 C CA . VAL C 1 125 ? 12.718 73.094 145.023 1.00 19.64 4081 VAL C CA 1
ATOM 6028 C C . VAL C 1 125 ? 13.808 73.388 146.062 1.00 19.01 4081 VAL C C 1
ATOM 6029 O O . VAL C 1 125 ? 13.913 74.500 146.551 1.00 18.31 4081 VAL C O 1
ATOM 6033 N N . THR C 1 126 ? 14.599 72.364 146.386 1.00 19.78 4082 THR C N 1
ATOM 6034 C CA . THR C 1 126 ? 15.691 72.457 147.372 1.00 20.00 4082 THR C CA 1
ATOM 6035 C C . THR C 1 126 ? 17.104 72.518 146.745 1.00 20.28 4082 THR C C 1
ATOM 6036 O O . THR C 1 126 ? 18.035 73.069 147.349 1.00 20.31 4082 THR C O 1
ATOM 6040 N N . GLN C 1 127 ? 17.278 71.942 145.556 1.00 20.62 4083 GLN C N 1
ATOM 6041 C CA A GLN C 1 127 ? 18.573 71.950 144.866 0.50 20.60 4083 GLN C CA 1
ATOM 6042 C CA B GLN C 1 127 ? 18.573 71.994 144.871 0.50 20.77 4083 GLN C CA 1
ATOM 6043 C C . GLN C 1 127 ? 18.372 72.071 143.356 1.00 20.32 4083 GLN C C 1
ATOM 6044 O O . GLN C 1 127 ? 17.377 71.575 142.806 1.00 19.86 4083 GLN C O 1
ATOM 6055 N N . LEU C 1 128 ? 19.330 72.705 142.689 1.00 19.07 4084 LEU C N 1
ATOM 6056 C CA . LEU C 1 128 ? 19.329 72.819 141.237 1.00 18.02 4084 LEU C CA 1
ATOM 6057 C C . LEU C 1 128 ? 20.766 72.805 140.729 1.00 16.46 4084 LEU C C 1
ATOM 6058 O O . LEU C 1 128 ? 21.644 73.476 141.276 1.00 15.44 4084 LEU C O 1
ATOM 6063 N N . VAL C 1 129 ? 20.990 72.038 139.673 1.00 16.33 4085 VAL C N 1
ATOM 6064 C CA . VAL C 1 129 ? 22.299 71.968 139.023 1.00 16.26 4085 VAL C CA 1
ATOM 6065 C C . VAL C 1 129 ? 22.106 72.167 137.531 1.00 16.86 4085 VAL C C 1
ATOM 6066 O O . VAL C 1 129 ? 21.027 71.899 136.976 1.00 16.96 4085 VAL C O 1
ATOM 6070 N N . THR C 1 130 ? 23.152 72.633 136.875 1.00 16.90 4086 THR C N 1
ATOM 6071 C CA . THR C 1 130 ? 23.053 72.924 135.466 1.00 17.30 4086 THR C CA 1
ATOM 6072 C C . THR C 1 130 ? 24.435 72.761 134.852 1.00 16.91 4086 THR C C 1
ATOM 6073 O O . THR C 1 130 ? 25.424 72.851 135.555 1.00 16.87 4086 THR C O 1
ATOM 6077 N N . SER C 1 131 ? 24.505 72.519 133.548 1.00 17.61 4087 SER C N 1
ATOM 6078 C CA . SER C 1 131 ? 25.798 72.323 132.889 1.00 18.32 4087 SER C CA 1
ATOM 6079 C C . SER C 1 131 ? 26.522 73.641 132.644 1.00 18.90 4087 SER C C 1
ATOM 6080 O O . SER C 1 131 ? 25.901 74.714 132.560 1.00 17.71 4087 SER C O 1
ATOM 6083 N N . CYS C 1 132 ? 27.849 73.529 132.570 1.00 19.64 4088 CYS C N 1
ATOM 6084 C CA . CYS C 1 132 ? 28.739 74.647 132.292 1.00 20.59 4088 CYS C CA 1
ATOM 6085 C C . CYS C 1 132 ? 29.295 74.570 130.867 1.00 20.59 4088 CYS C C 1
ATOM 6086 O O . CYS C 1 132 ? 30.323 75.188 130.563 1.00 19.64 4088 CYS C O 1
ATOM 6089 N N . GLY C 1 133 ? 28.617 73.825 129.991 1.00 20.02 4089 GLY C N 1
ATOM 6090 C CA . GLY C 1 133 ? 29.082 73.691 128.616 1.00 20.66 4089 GLY C CA 1
ATOM 6091 C C . GLY C 1 133 ? 28.171 72.908 127.700 1.00 20.25 4089 GLY C C 1
ATOM 6092 O O . GLY C 1 133 ? 27.122 72.428 128.109 1.00 19.93 4089 GLY C O 1
ATOM 6093 N N . SER C 1 134 ? 28.588 72.793 126.445 1.00 20.81 4090 SER C N 1
ATOM 6094 C CA . SER C 1 134 ? 27.785 72.166 125.401 1.00 20.86 4090 SER C CA 1
ATOM 6095 C C . SER C 1 134 ? 26.479 72.963 125.264 1.00 21.03 4090 SER C C 1
ATOM 6096 O O . SER C 1 134 ? 26.467 74.188 125.473 1.00 21.22 4090 SER C O 1
ATOM 6099 N N . ASP C 1 135 ? 25.389 72.297 124.924 1.00 20.67 4091 ASP C N 1
ATOM 6100 C CA . ASP C 1 135 ? 24.157 72.998 124.558 1.00 21.34 4091 ASP C CA 1
ATOM 6101 C C . ASP C 1 135 ? 23.220 73.233 125.730 1.00 20.72 4091 ASP C C 1
ATOM 6102 O O . ASP C 1 135 ? 22.191 73.893 125.578 1.00 20.05 4091 ASP C O 1
ATOM 6107 N N . GLY C 1 136 ? 23.572 72.686 126.899 1.00 21.03 4092 GLY C N 1
ATOM 6108 C CA . GLY C 1 136 ? 22.933 73.066 128.157 1.00 20.51 4092 GLY C CA 1
ATOM 6109 C C . GLY C 1 136 ? 21.770 72.198 128.579 1.00 20.19 4092 GLY C C 1
ATOM 6110 O O . GLY C 1 136 ? 20.870 71.904 127.782 1.00 21.86 4092 GLY C O 1
ATOM 6111 N N . HIS C 1 137 ? 21.798 71.792 129.844 1.00 18.65 4093 HIS C N 1
ATOM 6112 C CA . HIS C 1 137 ? 20.668 71.171 130.501 1.00 18.16 4093 HIS C CA 1
ATOM 6113 C C . HIS C 1 137 ? 20.782 71.335 132.008 1.00 17.66 4093 HIS C C 1
ATOM 6114 O O . HIS C 1 137 ? 21.843 71.665 132.522 1.00 18.07 4093 HIS C O 1
ATOM 6121 N N . SER C 1 138 ? 19.666 71.131 132.698 1.00 17.57 4094 SER C N 1
ATOM 6122 C CA . SER C 1 138 ? 19.556 71.371 134.139 1.00 17.61 4094 SER C CA 1
ATOM 6123 C C . SER C 1 138 ? 18.676 70.330 134.790 1.00 17.79 4094 SER C C 1
ATOM 6124 O O . SER C 1 138 ? 17.839 69.706 134.120 1.00 17.51 4094 SER C O 1
ATOM 6127 N N . MET C 1 139 ? 18.890 70.134 136.086 1.00 17.76 4095 MET C N 1
ATOM 6128 C CA . MET C 1 139 ? 18.038 69.298 136.909 1.00 18.29 4095 MET C CA 1
ATOM 6129 C C . MET C 1 139 ? 17.649 70.045 138.185 1.00 17.60 4095 MET C C 1
ATOM 6130 O O . MET C 1 139 ? 18.469 70.734 138.769 1.00 18.06 4095 MET C O 1
ATOM 6135 N N . ALA C 1 140 ? 16.398 69.912 138.608 1.00 17.70 4096 ALA C N 1
ATOM 6136 C CA . ALA C 1 140 ? 15.936 70.429 139.895 1.00 18.32 4096 ALA C CA 1
ATOM 6137 C C . ALA C 1 140 ? 15.437 69.283 140.770 1.00 18.99 4096 ALA C C 1
ATOM 6138 O O . ALA C 1 140 ? 14.795 68.359 140.272 1.00 19.67 4096 ALA C O 1
ATOM 6140 N N . LEU C 1 141 ? 15.720 69.382 142.067 1.00 20.18 4097 LEU C N 1
ATOM 6141 C CA . LEU C 1 141 ? 15.292 68.413 143.096 1.00 21.30 4097 LEU C CA 1
ATOM 6142 C C . LEU C 1 141 ? 14.251 69.053 144.023 1.00 21.61 4097 LEU C C 1
ATOM 6143 O O . LEU C 1 141 ? 14.474 70.150 144.547 1.00 21.02 4097 LEU C O 1
ATOM 6148 N N . THR C 1 142 ? 13.116 68.372 144.211 1.00 23.03 4098 THR C N 1
ATOM 6149 C CA . THR C 1 142 ? 12.075 68.816 145.151 1.00 25.94 4098 THR C CA 1
ATOM 6150 C C . THR C 1 142 ? 12.297 68.312 146.582 1.00 27.94 4098 THR C C 1
ATOM 6151 O O . THR C 1 142 ? 13.177 67.495 146.825 1.00 26.18 4098 THR C O 1
ATOM 6155 N N . GLU C 1 143 ? 11.498 68.824 147.518 1.00 31.33 4099 GLU C N 1
ATOM 6156 C CA . GLU C 1 143 ? 11.466 68.317 148.905 1.00 33.61 4099 GLU C CA 1
ATOM 6157 C C . GLU C 1 143 ? 11.205 66.809 148.959 1.00 35.65 4099 GLU C C 1
ATOM 6158 O O . GLU C 1 143 ? 11.761 66.102 149.796 1.00 38.43 4099 GLU C O 1
ATOM 6161 N N . SER C 1 144 ? 10.374 66.323 148.047 1.00 37.63 4100 SER C N 1
ATOM 6162 C CA . SER C 1 144 ? 10.071 64.895 147.932 1.00 37.93 4100 SER C CA 1
ATOM 6163 C C . SER C 1 144 ? 11.221 64.001 147.408 1.00 37.60 4100 SER C C 1
ATOM 6164 O O . SER C 1 144 ? 11.069 62.783 147.339 1.00 39.49 4100 SER C O 1
ATOM 6167 N N . GLY C 1 145 ? 12.357 64.575 147.021 1.00 36.09 4101 GLY C N 1
ATOM 6168 C CA . GLY C 1 145 ? 13.416 63.782 146.376 1.00 34.02 4101 GLY C CA 1
ATOM 6169 C C . GLY C 1 145 ? 13.146 63.437 144.912 1.00 32.46 4101 GLY C C 1
ATOM 6170 O O . GLY C 1 145 ? 13.834 62.593 144.338 1.00 31.49 4101 GLY C O 1
ATOM 6171 N N . GLU C 1 146 ? 12.148 64.088 144.310 1.00 31.77 4102 GLU C N 1
ATOM 6172 C CA . GLU C 1 146 ? 11.845 63.938 142.884 1.00 31.51 4102 GLU C CA 1
ATOM 6173 C C . GLU C 1 146 ? 12.684 64.924 142.041 1.00 31.12 4102 GLU C C 1
ATOM 6174 O O . GLU C 1 146 ? 12.949 66.058 142.460 1.00 29.48 4102 GLU C O 1
ATOM 6176 N N . VAL C 1 147 ? 13.087 64.466 140.857 1.00 30.31 4103 VAL C N 1
ATOM 6177 C CA . VAL C 1 147 ? 13.996 65.198 139.981 1.00 29.02 4103 VAL C CA 1
ATOM 6178 C C . VAL C 1 147 ? 13.286 65.610 138.679 1.00 27.60 4103 VAL C C 1
ATOM 6179 O O . VAL C 1 147 ? 12.617 64.794 138.038 1.00 26.32 4103 VAL C O 1
ATOM 6183 N N . PHE C 1 148 ? 13.433 66.880 138.306 1.00 26.03 4104 PHE C N 1
ATOM 6184 C CA . PHE C 1 148 ? 12.951 67.399 137.011 1.00 25.51 4104 PHE C CA 1
ATOM 6185 C C . PHE C 1 148 ? 14.133 67.848 136.169 1.00 23.28 4104 PHE C C 1
ATOM 6186 O O . PHE C 1 148 ? 15.003 68.539 136.679 1.00 24.36 4104 PHE C O 1
ATOM 6194 N N . SER C 1 149 ? 14.170 67.469 134.895 1.00 21.74 4105 SER C N 1
ATOM 6195 C CA . SER C 1 149 ? 15.230 67.922 133.982 1.00 20.33 4105 SER C CA 1
ATOM 6196 C C . SER C 1 149 ? 14.661 68.695 132.791 1.00 19.83 4105 SER C C 1
ATOM 6197 O O . SER C 1 149 ? 13.494 68.532 132.422 1.00 20.99 4105 SER C O 1
ATOM 6200 N N . TRP C 1 150 ? 15.474 69.564 132.205 1.00 18.50 4106 TRP C N 1
ATOM 6201 C CA . TRP C 1 150 ? 15.064 70.308 131.006 1.00 17.36 4106 TRP C CA 1
ATOM 6202 C C . TRP C 1 150 ? 16.265 70.887 130.305 1.00 16.71 4106 TRP C C 1
ATOM 6203 O O . TRP C 1 150 ? 17.353 70.944 130.876 1.00 15.62 4106 TRP C O 1
ATOM 6214 N N . GLY C 1 151 ? 16.056 71.303 129.057 1.00 16.57 4107 GLY C N 1
ATOM 6215 C CA . GLY C 1 151 ? 17.115 71.839 128.217 1.00 16.39 4107 GLY C CA 1
ATOM 6216 C C . GLY C 1 151 ? 17.315 70.989 126.996 1.00 17.08 4107 GLY C C 1
ATOM 6217 O O . GLY C 1 151 ? 16.359 70.400 126.475 1.00 19.15 4107 GLY C O 1
ATOM 6218 N N . ASP C 1 152 ? 18.550 70.943 126.516 1.00 17.96 4108 ASP C N 1
ATOM 6219 C CA . ASP C 1 152 ? 18.887 70.182 125.336 1.00 19.45 4108 ASP C CA 1
ATOM 6220 C C . ASP C 1 152 ? 18.858 68.676 125.607 1.00 20.16 4108 ASP C C 1
ATOM 6221 O O . ASP C 1 152 ? 19.430 68.189 126.586 1.00 19.07 4108 ASP C O 1
ATOM 6226 N N . GLY C 1 153 ? 18.206 67.935 124.723 1.00 21.49 4109 GLY C N 1
ATOM 6227 C CA . GLY C 1 153 ? 18.004 66.508 124.941 1.00 22.85 4109 GLY C CA 1
ATOM 6228 C C . GLY C 1 153 ? 18.985 65.544 124.318 1.00 23.99 4109 GLY C C 1
ATOM 6229 O O . GLY C 1 153 ? 18.790 64.329 124.437 1.00 25.86 4109 GLY C O 1
ATOM 6230 N N . ASP C 1 154 ? 20.045 66.034 123.675 1.00 25.00 4110 ASP C N 1
ATOM 6231 C CA . ASP C 1 154 ? 20.971 65.129 122.995 1.00 26.57 4110 ASP C CA 1
ATOM 6232 C C . ASP C 1 154 ? 21.559 64.056 123.935 1.00 27.51 4110 ASP C C 1
ATOM 6233 O O . ASP C 1 154 ? 21.865 64.319 125.105 1.00 26.65 4110 ASP C O 1
ATOM 6238 N N . TYR C 1 155 ? 21.684 62.842 123.390 1.00 28.74 4111 TYR C N 1
ATOM 6239 C CA . TYR C 1 155 ? 22.339 61.697 124.035 1.00 28.20 4111 TYR C CA 1
ATOM 6240 C C . TYR C 1 155 ? 21.590 61.099 125.209 1.00 26.91 4111 TYR C C 1
ATOM 6241 O O . TYR C 1 155 ? 22.151 60.253 125.898 1.00 28.39 4111 TYR C O 1
ATOM 6250 N N . GLY C 1 156 ? 20.351 61.526 125.452 1.00 25.18 4112 GLY C N 1
ATOM 6251 C CA . GLY C 1 156 ? 19.549 61.031 126.585 1.00 24.44 4112 GLY C CA 1
ATOM 6252 C C . GLY C 1 156 ? 19.871 61.596 127.971 1.00 23.72 4112 GLY C C 1
ATOM 6253 O O . GLY C 1 156 ? 19.375 61.087 128.993 1.00 21.57 4112 GLY C O 1
ATOM 6254 N N . LYS C 1 157 ? 20.658 62.677 128.002 1.00 23.02 4113 LYS C N 1
ATOM 6255 C CA . LYS C 1 157 ? 21.154 63.261 129.252 1.00 22.37 4113 LYS C CA 1
ATOM 6256 C C . LYS C 1 157 ? 20.059 63.852 130.150 1.00 21.59 4113 LYS C C 1
ATOM 6257 O O . LYS C 1 157 ? 20.330 64.152 131.306 1.00 21.43 4113 LYS C O 1
ATOM 6263 N N . LEU C 1 158 ? 18.846 64.039 129.621 1.00 20.44 4114 LEU C N 1
ATOM 6264 C CA . LEU C 1 158 ? 17.690 64.434 130.449 1.00 20.18 4114 LEU C CA 1
ATOM 6265 C C . LEU C 1 158 ? 17.019 63.225 131.122 1.00 20.15 4114 LEU C C 1
ATOM 6266 O O . LEU C 1 158 ? 16.289 63.374 132.089 1.00 20.83 4114 LEU C O 1
ATOM 6271 N N . GLY C 1 159 ? 17.257 62.033 130.605 1.00 22.32 4115 GLY C N 1
ATOM 6272 C CA . GLY C 1 159 ? 16.844 60.804 131.288 1.00 25.08 4115 GLY C CA 1
ATOM 6273 C C . GLY C 1 159 ? 15.421 60.314 131.037 1.00 26.81 4115 GLY C C 1
ATOM 6274 O O . GLY C 1 159 ? 14.888 59.574 131.861 1.00 28.36 4115 GLY C O 1
ATOM 6275 N N . HIS C 1 160 ? 14.819 60.702 129.910 1.00 27.34 4116 HIS C N 1
ATOM 6276 C CA . HIS C 1 160 ? 13.412 60.381 129.605 1.00 28.48 4116 HIS C CA 1
ATOM 6277 C C . HIS C 1 160 ? 13.203 59.251 128.582 1.00 28.98 4116 HIS C C 1
ATOM 6278 O O . HIS C 1 160 ? 12.101 59.050 128.106 1.00 29.87 4116 HIS C O 1
ATOM 6285 N N . GLY C 1 161 ? 14.251 58.524 128.232 1.00 31.96 4117 GLY C N 1
ATOM 6286 C CA . GLY C 1 161 ? 14.132 57.406 127.306 1.00 33.06 4117 GLY C CA 1
ATOM 6287 C C . GLY C 1 161 ? 14.107 57.777 125.836 1.00 33.80 4117 GLY C C 1
ATOM 6288 O O . GLY C 1 161 ? 13.782 56.944 124.985 1.00 34.64 4117 GLY C O 1
ATOM 6289 N N . ASN C 1 162 ? 14.461 59.020 125.528 1.00 34.26 4118 ASN C N 1
ATOM 6290 C CA . ASN C 1 162 ? 14.602 59.472 124.144 1.00 34.43 4118 ASN C CA 1
ATOM 6291 C C . ASN C 1 162 ? 15.599 60.636 124.124 1.00 35.53 4118 ASN C C 1
ATOM 6292 O O . ASN C 1 162 ? 16.251 60.908 125.138 1.00 38.48 4118 ASN C O 1
ATOM 6297 N N . SER C 1 163 ? 15.740 61.302 122.982 1.00 35.25 4119 SER C N 1
ATOM 6298 C CA . SER C 1 163 ? 16.683 62.412 122.851 1.00 34.16 4119 SER C CA 1
ATOM 6299 C C . SER C 1 163 ? 15.965 63.720 122.554 1.00 31.88 4119 SER C C 1
ATOM 6300 O O . SER C 1 163 ? 16.559 64.638 121.994 1.00 32.39 4119 SER C O 1
ATOM 6303 N N . ASP C 1 164 ? 14.698 63.809 122.954 1.00 30.57 4120 ASP C N 1
ATOM 6304 C CA . ASP C 1 164 ? 13.914 65.009 122.724 1.00 29.32 4120 ASP C CA 1
ATOM 6305 C C . ASP C 1 164 ? 14.349 66.157 123.642 1.00 27.54 4120 ASP C C 1
ATOM 6306 O O . ASP C 1 164 ? 14.598 65.972 124.838 1.00 25.82 4120 ASP C O 1
ATOM 6311 N N . ARG C 1 165 ? 14.412 67.344 123.053 1.00 26.50 4121 ARG C N 1
ATOM 6312 C CA . ARG C 1 165 ? 14.462 68.593 123.784 1.00 26.29 4121 ARG C CA 1
ATOM 6313 C C . ARG C 1 165 ? 13.264 68.697 124.743 1.00 24.90 4121 ARG C C 1
ATOM 6314 O O . ARG C 1 165 ? 12.162 68.250 124.411 1.00 24.15 4121 ARG C O 1
ATOM 6322 N N . GLN C 1 166 ? 13.496 69.290 125.919 1.00 23.24 4122 GLN C N 1
ATOM 6323 C CA . GLN C 1 166 ? 12.436 69.603 126.888 1.00 22.28 4122 GLN C CA 1
ATOM 6324 C C . GLN C 1 166 ? 12.525 71.084 127.313 1.00 21.55 4122 GLN C C 1
ATOM 6325 O O . GLN C 1 166 ? 13.397 71.464 128.101 1.00 18.70 4122 GLN C O 1
ATOM 6331 N N . ARG C 1 167 ? 11.617 71.918 126.802 1.00 21.14 4123 ARG C N 1
ATOM 6332 C CA . ARG C 1 167 ? 11.679 73.366 127.045 1.00 21.31 4123 ARG C CA 1
ATOM 6333 C C . ARG C 1 167 ? 11.009 73.748 128.365 1.00 22.14 4123 ARG C C 1
ATOM 6334 O O . ARG C 1 167 ? 11.053 74.915 128.776 1.00 21.14 4123 ARG C O 1
ATOM 6338 N N . ARG C 1 168 ? 10.365 72.766 129.000 1.00 22.12 4124 ARG C N 1
ATOM 6339 C CA A ARG C 1 168 ? 9.795 72.916 130.341 0.50 22.98 4124 ARG C CA 1
ATOM 6340 C CA B ARG C 1 168 ? 9.807 72.933 130.335 0.50 22.55 4124 ARG C CA 1
ATOM 6341 C C . ARG C 1 168 ? 10.310 71.801 131.233 1.00 22.50 4124 ARG C C 1
ATOM 6342 O O . ARG C 1 168 ? 10.556 70.685 130.761 1.00 23.63 4124 ARG C O 1
ATOM 6357 N N . PRO C 1 169 ? 10.490 72.083 132.529 1.00 22.43 4125 PRO C N 1
ATOM 6358 C CA . PRO C 1 169 ? 10.943 71.004 133.404 1.00 22.38 4125 PRO C CA 1
ATOM 6359 C C . PRO C 1 169 ? 10.044 69.786 133.283 1.00 24.08 4125 PRO C C 1
ATOM 6360 O O . PRO C 1 169 ? 8.836 69.939 133.318 1.00 25.14 4125 PRO C O 1
ATOM 6364 N N . ARG C 1 170 ? 10.629 68.606 133.120 1.00 26.01 4126 ARG C N 1
ATOM 6365 C CA . ARG C 1 170 ? 9.880 67.340 133.068 1.00 28.39 4126 ARG C CA 1
ATOM 6366 C C . ARG C 1 170 ? 10.415 66.369 134.133 1.00 28.97 4126 ARG C C 1
ATOM 6367 O O . ARG C 1 170 ? 11.623 66.165 134.232 1.00 27.59 4126 ARG C O 1
ATOM 6373 N N . GLN C 1 171 ? 9.533 65.762 134.923 1.00 28.70 4127 GLN C N 1
ATOM 6374 C CA . GLN C 1 171 ? 9.982 64.793 135.928 1.00 29.45 4127 GLN C CA 1
ATOM 6375 C C . GLN C 1 171 ? 10.640 63.591 135.271 1.00 28.00 4127 GLN C C 1
ATOM 6376 O O . GLN C 1 171 ? 10.157 63.091 134.268 1.00 26.61 4127 GLN C O 1
ATOM 6382 N N . ILE C 1 172 ? 11.745 63.124 135.845 1.00 27.27 4128 ILE C N 1
ATOM 6383 C CA . ILE C 1 172 ? 12.361 61.896 135.365 1.00 27.97 4128 ILE C CA 1
ATOM 6384 C C . ILE C 1 172 ? 11.613 60.728 136.026 1.00 29.50 4128 ILE C C 1
ATOM 6385 O O . ILE C 1 172 ? 11.895 60.366 137.178 1.00 30.43 4128 ILE C O 1
ATOM 6390 N N . GLU C 1 173 ? 10.667 60.157 135.284 1.00 30.14 4129 GLU C N 1
ATOM 6391 C CA . GLU C 1 173 ? 9.790 59.093 135.794 1.00 32.17 4129 GLU C CA 1
ATOM 6392 C C . GLU C 1 173 ? 10.566 57.879 136.306 1.00 31.26 4129 GLU C C 1
ATOM 6393 O O . GLU C 1 173 ? 10.218 57.310 137.326 1.00 30.94 4129 GLU C O 1
ATOM 6395 N N . ALA C 1 174 ? 11.621 57.497 135.598 1.00 32.04 4130 ALA C N 1
ATOM 6396 C CA . ALA C 1 174 ? 12.431 56.329 135.968 1.00 32.69 4130 ALA C CA 1
ATOM 6397 C C . ALA C 1 174 ? 12.974 56.363 137.402 1.00 34.19 4130 ALA C C 1
ATOM 6398 O O . ALA C 1 174 ? 13.292 55.317 137.962 1.00 36.47 4130 ALA C O 1
ATOM 6400 N N . LEU C 1 175 ? 13.100 57.553 137.986 1.00 34.67 4131 LEU C N 1
ATOM 6401 C CA . LEU C 1 175 ? 13.592 57.698 139.360 1.00 35.73 4131 LEU C CA 1
ATOM 6402 C C . LEU C 1 175 ? 12.489 57.803 140.409 1.00 35.86 4131 LEU C C 1
ATOM 6403 O O . LEU C 1 175 ? 12.776 58.122 141.565 1.00 37.09 4131 LEU C O 1
ATOM 6408 N N . GLN C 1 176 ? 11.246 57.529 140.020 1.00 37.23 4132 GLN C N 1
ATOM 6409 C CA . GLN C 1 176 ? 10.072 57.722 140.895 1.00 39.90 4132 GLN C CA 1
ATOM 6410 C C . GLN C 1 176 ? 10.192 57.027 142.271 1.00 39.90 4132 GLN C C 1
ATOM 6411 O O . GLN C 1 176 ? 9.858 57.622 143.294 1.00 40.31 4132 GLN C O 1
ATOM 6414 N N . GLY C 1 177 ? 10.670 55.783 142.289 1.00 40.63 4133 GLY C N 1
ATOM 6415 C CA . GLY C 1 177 ? 10.887 55.048 143.545 1.00 41.56 4133 GLY C CA 1
ATOM 6416 C C . GLY C 1 177 ? 12.074 55.527 144.378 1.00 43.40 4133 GLY C C 1
ATOM 6417 O O . GLY C 1 177 ? 12.110 55.334 145.599 1.00 41.66 4133 GLY C O 1
ATOM 6418 N N . GLU C 1 178 ? 13.048 56.159 143.726 1.00 41.71 4134 GLU C N 1
ATOM 6419 C CA . GLU C 1 178 ? 14.281 56.550 144.397 1.00 41.24 4134 GLU C CA 1
ATOM 6420 C C . GLU C 1 178 ? 14.157 57.927 145.028 1.00 39.12 4134 GLU C C 1
ATOM 6421 O O . GLU C 1 178 ? 13.537 58.814 144.471 1.00 41.78 4134 GLU C O 1
ATOM 6427 N N . GLU C 1 179 ? 14.750 58.095 146.201 1.00 39.18 4135 GLU C N 1
ATOM 6428 C CA . GLU C 1 179 ? 14.865 59.401 146.826 1.00 38.45 4135 GLU C CA 1
ATOM 6429 C C . GLU C 1 179 ? 16.254 59.954 146.502 1.00 36.16 4135 GLU C C 1
ATOM 6430 O O . GLU C 1 179 ? 17.256 59.473 147.023 1.00 36.56 4135 GLU C O 1
ATOM 6436 N N . VAL C 1 180 ? 16.295 60.955 145.626 1.00 33.48 4136 VAL C N 1
ATOM 6437 C CA . VAL C 1 180 ? 17.536 61.608 145.225 1.00 29.67 4136 VAL C CA 1
ATOM 6438 C C . VAL C 1 180 ? 17.917 62.666 146.253 1.00 27.57 4136 VAL C C 1
ATOM 6439 O O . VAL C 1 180 ? 17.053 63.374 146.762 1.00 27.83 4136 VAL C O 1
ATOM 6443 N N . VAL C 1 181 ? 19.207 62.759 146.578 1.00 25.36 4137 VAL C N 1
ATOM 6444 C CA . VAL C 1 181 ? 19.696 63.790 147.507 1.00 23.51 4137 VAL C CA 1
ATOM 6445 C C . VAL C 1 181 ? 20.752 64.725 146.919 1.00 21.47 4137 VAL C C 1
ATOM 6446 O O . VAL C 1 181 ? 21.004 65.777 147.484 1.00 19.84 4137 VAL C O 1
ATOM 6450 N N . GLN C 1 182 ? 21.375 64.343 145.806 1.00 21.33 4138 GLN C N 1
ATOM 6451 C CA . GLN C 1 182 ? 22.473 65.127 145.218 1.00 20.27 4138 GLN C CA 1
ATOM 6452 C C . GLN C 1 182 ? 22.548 64.809 143.739 1.00 20.12 4138 GLN C C 1
ATOM 6453 O O . GLN C 1 182 ? 22.287 63.677 143.315 1.00 19.98 4138 GLN C O 1
ATOM 6459 N N . MET C 1 183 ? 22.874 65.825 142.952 1.00 20.24 4139 MET C N 1
ATOM 6460 C CA . MET C 1 183 ? 22.810 65.730 141.484 1.00 20.30 4139 MET C CA 1
ATOM 6461 C C . MET C 1 183 ? 23.976 66.452 140.852 1.00 19.51 4139 MET C C 1
ATOM 6462 O O . MET C 1 183 ? 24.551 67.377 141.446 1.00 18.38 4139 MET C O 1
ATOM 6467 N N . SER C 1 184 ? 24.291 66.045 139.625 1.00 19.25 4140 SER C N 1
ATOM 6468 C CA . SER C 1 184 ? 25.308 66.730 138.834 1.00 18.94 4140 SER C CA 1
ATOM 6469 C C . SER C 1 184 ? 24.997 66.684 137.345 1.00 18.34 4140 SER C C 1
ATOM 6470 O O . SER C 1 184 ? 24.605 65.636 136.826 1.00 17.00 4140 SER C O 1
ATOM 6473 N N . CYS C 1 185 ? 25.198 67.828 136.685 1.00 18.40 4141 CYS C N 1
ATOM 6474 C CA . CYS C 1 185 ? 25.122 67.956 135.228 1.00 19.07 4141 CYS C CA 1
ATOM 6475 C C . CYS C 1 185 ? 26.505 68.129 134.620 1.00 18.64 4141 CYS C C 1
ATOM 6476 O O . CYS C 1 185 ? 27.174 69.121 134.896 1.00 19.57 4141 CYS C O 1
ATOM 6479 N N . GLY C 1 186 ? 26.934 67.175 133.798 1.00 18.48 4142 GLY C N 1
ATOM 6480 C CA . GLY C 1 186 ? 28.165 67.323 132.985 1.00 18.45 4142 GLY C CA 1
ATOM 6481 C C . GLY C 1 186 ? 27.824 68.067 131.702 1.00 17.92 4142 GLY C C 1
ATOM 6482 O O . GLY C 1 186 ? 26.717 68.599 131.587 1.00 18.39 4142 GLY C O 1
ATOM 6483 N N . PHE C 1 187 ? 28.754 68.115 130.744 1.00 17.77 4143 PHE C N 1
ATOM 6484 C CA . PHE C 1 187 ? 28.488 68.793 129.456 1.00 17.80 4143 PHE C CA 1
ATOM 6485 C C . PHE C 1 187 ? 27.463 67.999 128.634 1.00 18.20 4143 PHE C C 1
ATOM 6486 O O . PHE C 1 187 ? 26.530 68.576 128.057 1.00 17.18 4143 PHE C O 1
ATOM 6494 N N . LYS C 1 188 ? 27.634 66.677 128.600 1.00 18.71 4144 LYS C N 1
ATOM 6495 C CA . LYS C 1 188 ? 26.748 65.802 127.837 1.00 19.35 4144 LYS C CA 1
ATOM 6496 C C . LYS C 1 188 ? 26.250 64.596 128.599 1.00 19.51 4144 LYS C C 1
ATOM 6497 O O . LYS C 1 188 ? 25.737 63.647 127.972 1.00 19.37 4144 LYS C O 1
ATOM 6503 N N . HIS C 1 189 ? 26.387 64.619 129.931 1.00 19.34 4145 HIS C N 1
ATOM 6504 C CA . HIS C 1 189 ? 25.878 63.555 130.782 1.00 19.29 4145 HIS C CA 1
ATOM 6505 C C . HIS C 1 189 ? 25.375 64.068 132.145 1.00 20.04 4145 HIS C C 1
ATOM 6506 O O . HIS C 1 189 ? 25.543 65.244 132.478 1.00 21.69 4145 HIS C O 1
ATOM 6513 N N . SER C 1 190 ? 24.693 63.207 132.886 1.00 20.41 4146 SER C N 1
ATOM 6514 C CA . SER C 1 190 ? 24.037 63.570 134.158 1.00 20.68 4146 SER C CA 1
ATOM 6515 C C . SER C 1 190 ? 24.234 62.452 135.163 1.00 20.57 4146 SER C C 1
ATOM 6516 O O . SER C 1 190 ? 24.345 61.291 134.781 1.00 21.09 4146 SER C O 1
ATOM 6519 N N . ALA C 1 191 ? 24.265 62.799 136.440 1.00 19.87 4147 ALA C N 1
ATOM 6520 C CA . ALA C 1 191 ? 24.277 61.784 137.490 1.00 20.24 4147 ALA C CA 1
ATOM 6521 C C . ALA C 1 191 ? 23.488 62.230 138.718 1.00 19.65 4147 ALA C C 1
ATOM 6522 O O . ALA C 1 191 ? 23.366 63.440 139.012 1.00 19.17 4147 ALA C O 1
ATOM 6524 N N . VAL C 1 192 ? 22.932 61.249 139.421 1.00 19.85 4148 VAL C N 1
ATOM 6525 C CA . VAL C 1 192 ? 22.264 61.495 140.693 1.00 20.39 4148 VAL C CA 1
ATOM 6526 C C . VAL C 1 192 ? 22.649 60.441 141.712 1.00 21.70 4148 VAL C C 1
ATOM 6527 O O . VAL C 1 192 ? 22.928 59.286 141.362 1.00 21.12 4148 VAL C O 1
ATOM 6531 N N . VAL C 1 193 ? 22.622 60.865 142.973 1.00 23.80 4149 VAL C N 1
ATOM 6532 C CA . VAL C 1 193 ? 22.915 60.027 144.128 1.00 25.64 4149 VAL C CA 1
ATOM 6533 C C . VAL C 1 193 ? 21.699 60.018 145.049 1.00 26.78 4149 VAL C C 1
ATOM 6534 O O . VAL C 1 193 ? 21.087 61.064 145.286 1.00 24.86 4149 VAL C O 1
ATOM 6538 N N . THR C 1 194 ? 21.365 58.834 145.571 1.00 28.40 4150 THR C N 1
ATOM 6539 C CA . THR C 1 194 ? 20.206 58.664 146.453 1.00 30.03 4150 THR C CA 1
ATOM 6540 C C . THR C 1 194 ? 20.556 58.657 147.944 1.00 30.74 4150 THR C C 1
ATOM 6541 O O . THR C 1 194 ? 21.727 58.664 148.336 1.00 27.74 4150 THR C O 1
ATOM 6545 N N . SER C 1 195 ? 19.515 58.633 148.771 1.00 32.01 4151 SER C N 1
ATOM 6546 C CA . SER C 1 195 ? 19.673 58.631 150.221 1.00 33.14 4151 SER C CA 1
ATOM 6547 C C . SER C 1 195 ? 20.372 57.360 150.724 1.00 33.15 4151 SER C C 1
ATOM 6548 O O . SER C 1 195 ? 21.151 57.422 151.668 1.00 36.38 4151 SER C O 1
ATOM 6551 N N . ASP C 1 196 ? 20.125 56.235 150.070 1.00 33.04 4152 ASP C N 1
ATOM 6552 C CA . ASP C 1 196 ? 20.739 54.959 150.448 1.00 35.43 4152 ASP C CA 1
ATOM 6553 C C . ASP C 1 196 ? 22.001 54.615 149.644 1.00 34.50 4152 ASP C C 1
ATOM 6554 O O . ASP C 1 196 ? 22.390 53.449 149.564 1.00 33.71 4152 ASP C O 1
ATOM 6559 N N . GLY C 1 197 ? 22.622 55.613 149.020 1.00 31.80 4153 GLY C N 1
ATOM 6560 C CA . GLY C 1 197 ? 23.971 55.453 148.479 1.00 30.23 4153 GLY C CA 1
ATOM 6561 C C . GLY C 1 197 ? 24.096 54.888 147.075 1.00 29.16 4153 GLY C C 1
ATOM 6562 O O . GLY C 1 197 ? 25.183 54.517 146.649 1.00 28.37 4153 GLY C O 1
ATOM 6563 N N . LYS C 1 198 ? 22.995 54.842 146.340 1.00 29.80 4154 LYS C N 1
ATOM 6564 C CA . LYS C 1 198 ? 23.046 54.426 144.958 1.00 28.87 4154 LYS C CA 1
ATOM 6565 C C . LYS C 1 198 ? 23.483 55.606 144.103 1.00 27.48 4154 LYS C C 1
ATOM 6566 O O . LYS C 1 198 ? 23.158 56.754 144.402 1.00 24.73 4154 LYS C O 1
ATOM 6570 N N . LEU C 1 199 ? 24.233 55.299 143.047 1.00 26.31 4155 LEU C N 1
ATOM 6571 C CA . LEU C 1 199 ? 24.587 56.254 142.025 1.00 25.29 4155 LEU C CA 1
ATOM 6572 C C . LEU C 1 199 ? 23.873 55.820 140.744 1.00 25.33 4155 LEU C C 1
ATOM 6573 O O . LEU C 1 199 ? 23.840 54.629 140.432 1.00 25.73 4155 LEU C O 1
ATOM 6578 N N . PHE C 1 200 ? 23.288 56.780 140.027 1.00 24.67 4156 PHE C N 1
ATOM 6579 C CA . PHE C 1 200 ? 22.746 56.554 138.685 1.00 24.33 4156 PHE C CA 1
ATOM 6580 C C . PHE C 1 200 ? 23.363 57.559 137.714 1.00 24.58 4156 PHE C C 1
ATOM 6581 O O . PHE C 1 200 ? 23.520 58.741 138.047 1.00 22.57 4156 PHE C O 1
ATOM 6589 N N . THR C 1 201 ? 23.731 57.085 136.527 1.00 24.47 4157 THR C N 1
ATOM 6590 C CA . THR C 1 201 ? 24.268 57.951 135.485 1.00 25.56 4157 THR C CA 1
ATOM 6591 C C . THR C 1 201 ? 23.469 57.791 134.197 1.00 26.16 4157 THR C C 1
ATOM 6592 O O . THR C 1 201 ? 22.811 56.755 133.984 1.00 25.77 4157 THR C O 1
ATOM 6596 N N . PHE C 1 202 ? 23.511 58.828 133.357 1.00 25.32 4158 PHE C N 1
ATOM 6597 C CA . PHE C 1 202 ? 22.845 58.806 132.052 1.00 24.23 4158 PHE C CA 1
ATOM 6598 C C . PHE C 1 202 ? 23.351 59.870 131.077 1.00 24.56 4158 PHE C C 1
ATOM 6599 O O . PHE C 1 202 ? 23.967 60.869 131.478 1.00 23.14 4158 PHE C O 1
ATOM 6607 N N . GLY C 1 203 ? 23.088 59.642 129.791 1.00 24.26 4159 GLY C N 1
ATOM 6608 C CA . GLY C 1 203 ? 23.539 60.527 128.724 1.00 23.95 4159 GLY C CA 1
ATOM 6609 C C . GLY C 1 203 ? 24.622 59.926 127.855 1.00 24.50 4159 GLY C C 1
ATOM 6610 O O . GLY C 1 203 ? 24.654 58.713 127.643 1.00 26.97 4159 GLY C O 1
ATOM 6611 N N . ASN C 1 204 ? 25.510 60.773 127.344 1.00 24.78 4160 ASN C N 1
ATOM 6612 C CA . ASN C 1 204 ? 26.570 60.357 126.418 1.00 26.38 4160 ASN C CA 1
ATOM 6613 C C . ASN C 1 204 ? 27.497 59.337 127.064 1.00 28.54 4160 ASN C C 1
ATOM 6614 O O . ASN C 1 204 ? 28.003 59.585 128.158 1.00 27.19 4160 ASN C O 1
ATOM 6619 N N . GLY C 1 205 ? 27.722 58.207 126.379 1.00 29.04 4161 GLY C N 1
ATOM 6620 C CA . GLY C 1 205 ? 28.553 57.112 126.894 1.00 28.59 4161 GLY C CA 1
ATOM 6621 C C . GLY C 1 205 ? 30.028 57.128 126.508 1.00 29.55 4161 GLY C C 1
ATOM 6622 O O . GLY C 1 205 ? 30.833 56.393 127.093 1.00 30.89 4161 GLY C O 1
ATOM 6623 N N . ASP C 1 206 ? 30.407 57.958 125.541 1.00 30.47 4162 ASP C N 1
ATOM 6624 C CA . ASP C 1 206 ? 31.788 57.980 125.047 1.00 31.14 4162 ASP C CA 1
ATOM 6625 C C . ASP C 1 206 ? 32.859 58.126 126.131 1.00 32.51 4162 ASP C C 1
ATOM 6626 O O . ASP C 1 206 ? 32.670 58.832 127.135 1.00 31.38 4162 ASP C O 1
ATOM 6631 N N . TYR C 1 207 ? 33.994 57.466 125.883 1.00 31.89 4163 TYR C N 1
ATOM 6632 C CA . TYR C 1 207 ? 35.155 57.423 126.788 1.00 32.76 4163 TYR C CA 1
ATOM 6633 C C . TYR C 1 207 ? 34.888 56.863 128.195 1.00 30.54 4163 TYR C C 1
ATOM 6634 O O . TYR C 1 207 ? 35.750 56.977 129.068 1.00 32.41 4163 TYR C O 1
ATOM 6643 N N . GLY C 1 208 ? 33.721 56.264 128.414 1.00 28.34 4164 GLY C N 1
ATOM 6644 C CA . GLY C 1 208 ? 33.399 55.630 129.694 1.00 28.09 4164 GLY C CA 1
ATOM 6645 C C . GLY C 1 208 ? 32.834 56.475 130.840 1.00 27.38 4164 GLY C C 1
ATOM 6646 O O . GLY C 1 208 ? 32.773 55.989 131.975 1.00 25.71 4164 GLY C O 1
ATOM 6647 N N . ARG C 1 209 ? 32.386 57.704 130.551 1.00 25.73 4165 ARG C N 1
ATOM 6648 C CA . ARG C 1 209 ? 32.011 58.697 131.589 1.00 24.14 4165 ARG C CA 1
ATOM 6649 C C . ARG C 1 209 ? 30.844 58.287 132.485 1.00 24.89 4165 ARG C C 1
ATOM 6650 O O . ARG C 1 209 ? 30.618 58.905 133.532 1.00 24.85 4165 ARG C O 1
ATOM 6658 N N . LEU C 1 210 ? 30.078 57.285 132.052 1.00 24.42 4166 LEU C N 1
ATOM 6659 C CA . LEU C 1 210 ? 28.945 56.775 132.826 1.00 24.90 4166 LEU C CA 1
ATOM 6660 C C . LEU C 1 210 ? 29.354 55.681 133.817 1.00 24.90 4166 LEU C C 1
ATOM 6661 O O . LEU C 1 210 ? 28.582 55.350 134.718 1.00 24.17 4166 LEU C O 1
ATOM 6666 N N . GLY C 1 211 ? 30.561 55.143 133.649 1.00 25.27 4167 GLY C N 1
ATOM 6667 C CA . GLY C 1 211 ? 31.152 54.217 134.604 1.00 27.55 4167 GLY C CA 1
ATOM 6668 C C . GLY C 1 211 ? 30.511 52.837 134.592 1.00 30.46 4167 GLY C C 1
ATOM 6669 O O . GLY C 1 211 ? 30.584 52.126 135.592 1.00 31.86 4167 GLY C O 1
ATOM 6670 N N . LEU C 1 212 ? 29.917 52.458 133.458 1.00 31.95 4168 LEU C N 1
ATOM 6671 C CA . LEU C 1 212 ? 29.102 51.246 133.349 1.00 34.66 4168 LEU C CA 1
ATOM 6672 C C . LEU C 1 212 ? 29.815 50.067 132.675 1.00 36.75 4168 LEU C C 1
ATOM 6673 O O . LEU C 1 212 ? 29.197 49.031 132.436 1.00 37.63 4168 LEU C O 1
ATOM 6678 N N . GLY C 1 213 ? 31.097 50.209 132.367 1.00 38.45 4169 GLY C N 1
ATOM 6679 C CA . GLY C 1 213 ? 31.817 49.156 131.662 1.00 42.83 4169 GLY C CA 1
ATOM 6680 C C . GLY C 1 213 ? 31.756 49.355 130.155 1.00 46.64 4169 GLY C C 1
ATOM 6681 O O . GLY C 1 213 ? 32.779 49.628 129.524 1.00 47.48 4169 GLY C O 1
ATOM 6682 N N . ASN C 1 214 ? 30.568 49.210 129.566 1.00 49.52 4170 ASN C N 1
ATOM 6683 C CA . ASN C 1 214 ? 30.393 49.528 128.135 1.00 50.98 4170 ASN C CA 1
ATOM 6684 C C . ASN C 1 214 ? 30.456 51.045 127.935 1.00 52.49 4170 ASN C C 1
ATOM 6685 O O . ASN C 1 214 ? 30.484 51.794 128.916 1.00 54.91 4170 ASN C O 1
ATOM 6690 N N . THR C 1 215 ? 30.492 51.503 126.686 1.00 49.76 4171 THR C N 1
ATOM 6691 C CA . THR C 1 215 ? 30.586 52.947 126.414 1.00 46.72 4171 THR C CA 1
ATOM 6692 C C . THR C 1 215 ? 29.449 53.443 125.523 1.00 43.24 4171 THR C C 1
ATOM 6693 O O . THR C 1 215 ? 29.597 54.387 124.752 1.00 43.09 4171 THR C O 1
ATOM 6697 N N . SER C 1 216 ? 28.297 52.815 125.680 1.00 41.59 4172 SER C N 1
ATOM 6698 C CA . SER C 1 216 ? 27.108 53.172 124.942 1.00 41.21 4172 SER C CA 1
ATOM 6699 C C . SER C 1 216 ? 26.344 54.271 125.674 1.00 40.60 4172 SER C C 1
ATOM 6700 O O . SER C 1 216 ? 26.306 54.304 126.904 1.00 39.93 4172 SER C O 1
ATOM 6703 N N . ASN C 1 217 ? 25.719 55.159 124.912 1.00 39.23 4173 ASN C N 1
ATOM 6704 C CA . ASN C 1 217 ? 24.872 56.201 125.485 1.00 38.58 4173 ASN C CA 1
ATOM 6705 C C . ASN C 1 217 ? 23.708 55.575 126.230 1.00 38.35 4173 ASN C C 1
ATOM 6706 O O . ASN C 1 217 ? 23.231 54.506 125.839 1.00 38.84 4173 ASN C O 1
ATOM 6711 N N . LYS C 1 218 ? 23.239 56.240 127.285 1.00 36.24 4174 LYS C N 1
ATOM 6712 C CA . LYS C 1 218 ? 22.111 55.729 128.067 1.00 34.81 4174 LYS C CA 1
ATOM 6713 C C . LYS C 1 218 ? 21.056 56.807 128.254 1.00 34.88 4174 LYS C C 1
ATOM 6714 O O . LYS C 1 218 ? 21.348 57.880 128.776 1.00 33.24 4174 LYS C O 1
ATOM 6720 N N . LYS C 1 219 ? 19.831 56.512 127.827 1.00 33.04 4175 LYS C N 1
ATOM 6721 C CA . LYS C 1 219 ? 18.749 57.484 127.844 1.00 33.94 4175 LYS C CA 1
ATOM 6722 C C . LYS C 1 219 ? 17.872 57.382 129.079 1.00 32.01 4175 LYS C C 1
ATOM 6723 O O . LYS C 1 219 ? 16.985 58.222 129.264 1.00 30.87 4175 LYS C O 1
ATOM 6729 N N . LEU C 1 220 ? 18.082 56.347 129.891 1.00 29.01 4176 LEU C N 1
ATOM 6730 C CA . LEU C 1 220 ? 17.419 56.229 131.187 1.00 29.57 4176 LEU C CA 1
ATOM 6731 C C . LEU C 1 220 ? 18.506 56.221 132.267 1.00 28.68 4176 LEU C C 1
ATOM 6732 O O . LEU C 1 220 ? 19.642 55.871 131.976 1.00 27.23 4176 LEU C O 1
ATOM 6737 N N . PRO C 1 221 ? 18.174 56.621 133.504 1.00 28.58 4177 PRO C N 1
ATOM 6738 C CA . PRO C 1 221 ? 19.178 56.541 134.582 1.00 30.09 4177 PRO C CA 1
ATOM 6739 C C . PRO C 1 221 ? 19.639 55.102 134.813 1.00 32.12 4177 PRO C C 1
ATOM 6740 O O . PRO C 1 221 ? 18.809 54.237 135.082 1.00 32.68 4177 PRO C O 1
ATOM 6744 N N . GLU C 1 222 ? 20.941 54.859 134.677 1.00 33.32 4178 GLU C N 1
ATOM 6745 C CA . GLU C 1 222 ? 21.501 53.514 134.809 1.00 35.36 4178 GLU C CA 1
ATOM 6746 C C . GLU C 1 222 ? 22.312 53.346 136.091 1.00 34.74 4178 GLU C C 1
ATOM 6747 O O . GLU C 1 222 ? 23.183 54.159 136.407 1.00 33.09 4178 GLU C O 1
ATOM 6753 N N . ARG C 1 223 ? 22.024 52.278 136.822 1.00 34.13 4179 ARG C N 1
ATOM 6754 C CA . ARG C 1 223 ? 22.669 52.059 138.109 1.00 34.11 4179 ARG C CA 1
ATOM 6755 C C . ARG C 1 223 ? 24.130 51.733 137.877 1.00 31.44 4179 ARG C C 1
ATOM 6756 O O . ARG C 1 223 ? 24.455 50.960 136.994 1.00 30.83 4179 ARG C O 1
ATOM 6764 N N . VAL C 1 224 ? 25.005 52.344 138.667 1.00 31.37 4180 VAL C N 1
ATOM 6765 C CA . VAL C 1 224 ? 26.439 52.099 138.575 1.00 31.98 4180 VAL C CA 1
ATOM 6766 C C . VAL C 1 224 ? 26.803 50.873 139.425 1.00 31.96 4180 VAL C C 1
ATOM 6767 O O . VAL C 1 224 ? 27.318 50.992 140.529 1.00 32.42 4180 VAL C O 1
ATOM 6771 N N . THR C 1 225 ? 26.526 49.697 138.870 1.00 32.60 4181 THR C N 1
ATOM 6772 C CA . THR C 1 225 ? 26.654 48.419 139.570 1.00 35.06 4181 THR C CA 1
ATOM 6773 C C . THR C 1 225 ? 28.035 48.157 140.173 1.00 35.06 4181 THR C C 1
ATOM 6774 O O . THR C 1 225 ? 28.130 47.526 141.223 1.00 35.65 4181 THR C O 1
ATOM 6778 N N . ALA C 1 226 ? 29.095 48.639 139.526 1.00 34.48 4182 ALA C N 1
ATOM 6779 C CA . ALA C 1 226 ? 30.455 48.487 140.056 1.00 33.77 4182 ALA C CA 1
ATOM 6780 C C . ALA C 1 226 ? 30.628 49.050 141.479 1.00 33.44 4182 ALA C C 1
ATOM 6781 O O . ALA C 1 226 ? 31.562 48.667 142.174 1.00 32.26 4182 ALA C O 1
ATOM 6783 N N . LEU C 1 227 ? 29.733 49.944 141.908 1.00 33.76 4183 LEU C N 1
ATOM 6784 C CA . LEU C 1 227 ? 29.768 50.490 143.266 1.00 34.20 4183 LEU C CA 1
ATOM 6785 C C . LEU C 1 227 ? 28.611 49.996 144.133 1.00 34.69 4183 LEU C C 1
ATOM 6786 O O . LEU C 1 227 ? 28.269 50.632 145.136 1.00 33.91 4183 LEU C O 1
ATOM 6791 N N . GLU C 1 228 ? 28.048 48.838 143.776 1.00 38.51 4184 GLU C N 1
ATOM 6792 C CA . GLU C 1 228 ? 26.915 48.241 144.512 1.00 41.21 4184 GLU C CA 1
ATOM 6793 C C . GLU C 1 228 ? 27.214 48.101 146.014 1.00 41.93 4184 GLU C C 1
ATOM 6794 O O . GLU C 1 228 ? 26.399 48.484 146.861 1.00 45.17 4184 GLU C O 1
ATOM 6797 N N . GLY C 1 229 ? 28.392 47.588 146.350 1.00 39.56 4185 GLY C N 1
ATOM 6798 C CA . GLY C 1 229 ? 28.731 47.355 147.751 1.00 39.21 4185 GLY C CA 1
ATOM 6799 C C . GLY C 1 229 ? 29.078 48.593 148.558 1.00 38.61 4185 GLY C C 1
ATOM 6800 O O . GLY C 1 229 ? 29.319 48.488 149.758 1.00 40.65 4185 GLY C O 1
ATOM 6801 N N . TYR C 1 230 ? 29.103 49.764 147.919 1.00 36.33 4186 TYR C N 1
ATOM 6802 C CA . TYR C 1 230 ? 29.532 51.000 148.577 1.00 34.38 4186 TYR C CA 1
ATOM 6803 C C . TYR C 1 230 ? 28.407 52.005 148.672 1.00 34.97 4186 TYR C C 1
ATOM 6804 O O . TYR C 1 230 ? 27.486 52.009 147.857 1.00 36.21 4186 TYR C O 1
ATOM 6813 N N . GLN C 1 231 ? 28.500 52.893 149.647 1.00 33.90 4187 GLN C N 1
ATOM 6814 C CA . GLN C 1 231 ? 27.517 53.945 149.770 1.00 34.70 4187 GLN C CA 1
ATOM 6815 C C . GLN C 1 231 ? 28.062 55.248 149.220 1.00 30.69 4187 GLN C C 1
ATOM 6816 O O . GLN C 1 231 ? 28.896 55.887 149.846 1.00 31.82 4187 GLN C O 1
ATOM 6822 N N . ILE C 1 232 ? 27.573 55.637 148.051 1.00 28.85 4188 ILE C N 1
ATOM 6823 C CA . ILE C 1 232 ? 27.988 56.881 147.423 1.00 27.24 4188 ILE C CA 1
ATOM 6824 C C . ILE C 1 232 ? 27.213 58.057 148.021 1.00 26.15 4188 ILE C C 1
ATOM 6825 O O . ILE C 1 232 ? 25.999 57.965 148.232 1.00 26.62 4188 ILE C O 1
ATOM 6830 N N . GLY C 1 233 ? 27.925 59.147 148.301 1.00 23.56 4189 GLY C N 1
ATOM 6831 C CA . GLY C 1 233 ? 27.336 60.349 148.879 1.00 22.67 4189 GLY C CA 1
ATOM 6832 C C . GLY C 1 233 ? 27.377 61.583 147.990 1.00 22.18 4189 GLY C C 1
ATOM 6833 O O . GLY C 1 233 ? 26.593 62.508 148.191 1.00 20.76 4189 GLY C O 1
ATOM 6834 N N . GLN C 1 234 ? 28.286 61.605 147.016 1.00 21.78 4190 GLN C N 1
ATOM 6835 C CA . GLN C 1 234 ? 28.405 62.730 146.095 1.00 21.94 4190 GLN C CA 1
ATOM 6836 C C . GLN C 1 234 ? 28.945 62.286 144.739 1.00 21.32 4190 GLN C C 1
ATOM 6837 O O . GLN C 1 234 ? 29.763 61.359 144.656 1.00 19.72 4190 GLN C O 1
ATOM 6843 N N . VAL C 1 235 ? 28.467 62.969 143.694 1.00 19.94 4191 VAL C N 1
ATOM 6844 C CA . VAL C 1 235 ? 28.970 62.837 142.323 1.00 18.67 4191 VAL C CA 1
ATOM 6845 C C . VAL C 1 235 ? 29.213 64.228 141.722 1.00 17.87 4191 VAL C C 1
ATOM 6846 O O . VAL C 1 235 ? 28.497 65.187 142.029 1.00 17.35 4191 VAL C O 1
ATOM 6850 N N . ALA C 1 236 ? 30.237 64.328 140.874 1.00 17.24 4192 ALA C N 1
ATOM 6851 C CA . ALA C 1 236 ? 30.506 65.543 140.103 1.00 17.35 4192 ALA C CA 1
ATOM 6852 C C . ALA C 1 236 ? 30.817 65.121 138.675 1.00 17.32 4192 ALA C C 1
ATOM 6853 O O . ALA C 1 236 ? 31.439 64.082 138.450 1.00 16.78 4192 ALA C O 1
ATOM 6855 N N . CYS C 1 237 ? 30.351 65.908 137.716 1.00 18.24 4193 CYS C N 1
ATOM 6856 C CA . CYS C 1 237 ? 30.475 65.573 136.298 1.00 18.48 4193 CYS C CA 1
ATOM 6857 C C . CYS C 1 237 ? 31.116 66.721 135.562 1.00 18.98 4193 CYS C C 1
ATOM 6858 O O . CYS C 1 237 ? 30.716 67.873 135.752 1.00 19.06 4193 CYS C O 1
ATOM 6861 N N . GLY C 1 238 ? 32.099 66.416 134.703 1.00 19.59 4194 GLY C N 1
ATOM 6862 C CA . GLY C 1 238 ? 32.805 67.436 133.927 1.00 18.97 4194 GLY C CA 1
ATOM 6863 C C . GLY C 1 238 ? 32.433 67.383 132.449 1.00 19.15 4194 GLY C C 1
ATOM 6864 O O . GLY C 1 238 ? 31.334 66.957 132.107 1.00 18.83 4194 GLY C O 1
ATOM 6865 N N . LEU C 1 239 ? 33.360 67.814 131.581 1.00 19.46 4195 LEU C N 1
ATOM 6866 C CA . LEU C 1 239 ? 33.191 67.713 130.127 1.00 19.12 4195 LEU C CA 1
ATOM 6867 C C . LEU C 1 239 ? 32.923 66.250 129.703 1.00 18.55 4195 LEU C C 1
ATOM 6868 O O . LEU C 1 239 ? 31.940 65.958 129.013 1.00 18.35 4195 LEU C O 1
ATOM 6873 N N . ASN C 1 240 ? 33.801 65.343 130.119 1.00 18.60 4196 ASN C N 1
ATOM 6874 C CA . ASN C 1 240 ? 33.664 63.926 129.769 1.00 18.78 4196 ASN C CA 1
ATOM 6875 C C . ASN C 1 240 ? 34.261 62.961 130.801 1.00 18.99 4196 ASN C C 1
ATOM 6876 O O . ASN C 1 240 ? 34.583 61.810 130.466 1.00 18.90 4196 ASN C O 1
ATOM 6881 N N . HIS C 1 241 ? 34.416 63.433 132.045 1.00 18.60 4197 HIS C N 1
ATOM 6882 C CA . HIS C 1 241 ? 34.704 62.551 133.188 1.00 18.33 4197 HIS C CA 1
ATOM 6883 C C . HIS C 1 241 ? 33.781 62.832 134.378 1.00 18.21 4197 HIS C C 1
ATOM 6884 O O . HIS C 1 241 ? 32.999 63.798 134.376 1.00 17.15 4197 HIS C O 1
ATOM 6891 N N . THR C 1 242 ? 33.877 61.937 135.361 1.00 17.42 4198 THR C N 1
ATOM 6892 C CA . THR C 1 242 ? 32.999 61.871 136.509 1.00 17.22 4198 THR C CA 1
ATOM 6893 C C . THR C 1 242 ? 33.829 61.531 137.767 1.00 17.98 4198 THR C C 1
ATOM 6894 O O . THR C 1 242 ? 34.841 60.813 137.692 1.00 19.25 4198 THR C O 1
ATOM 6898 N N . LEU C 1 243 ? 33.406 62.051 138.912 1.00 17.81 4199 LEU C N 1
ATOM 6899 C CA . LEU C 1 243 ? 33.974 61.663 140.208 1.00 17.88 4199 LEU C CA 1
ATOM 6900 C C . LEU C 1 243 ? 32.834 61.302 141.161 1.00 18.31 4199 LEU C C 1
ATOM 6901 O O . LEU C 1 243 ? 31.748 61.872 141.086 1.00 16.92 4199 LEU C O 1
ATOM 6906 N N . ALA C 1 244 ? 33.087 60.334 142.039 1.00 18.94 4200 ALA C N 1
ATOM 6907 C CA . ALA C 1 244 ? 32.139 59.935 143.063 1.00 18.86 4200 ALA C CA 1
ATOM 6908 C C . ALA C 1 244 ? 32.892 59.801 144.371 1.00 19.39 4200 ALA C C 1
ATOM 6909 O O . ALA C 1 244 ? 34.024 59.318 144.387 1.00 18.63 4200 ALA C O 1
ATOM 6911 N N . VAL C 1 245 ? 32.251 60.231 145.454 1.00 19.86 4201 VAL C N 1
ATOM 6912 C CA . VAL C 1 245 ? 32.824 60.165 146.808 1.00 20.61 4201 VAL C CA 1
ATOM 6913 C C . VAL C 1 245 ? 31.911 59.279 147.619 1.00 20.75 4201 VAL C C 1
ATOM 6914 O O . VAL C 1 245 ? 30.676 59.345 147.481 1.00 20.68 4201 VAL C O 1
ATOM 6918 N N . SER C 1 246 ? 32.500 58.422 148.440 1.00 21.09 4202 SER C N 1
ATOM 6919 C CA . SER C 1 246 ? 31.701 57.598 149.360 1.00 21.62 4202 SER C CA 1
ATOM 6920 C C . SER C 1 246 ? 31.025 58.516 150.386 1.00 21.99 4202 SER C C 1
ATOM 6921 O O . SER C 1 246 ? 31.540 59.597 150.689 1.00 22.07 4202 SER C O 1
ATOM 6924 N N . ALA C 1 247 ? 29.889 58.083 150.932 1.00 23.17 4203 ALA C N 1
ATOM 6925 C CA . ALA C 1 247 ? 29.140 58.888 151.906 1.00 23.79 4203 ALA C CA 1
ATOM 6926 C C . ALA C 1 247 ? 29.974 59.243 153.138 1.00 25.05 4203 ALA C C 1
ATOM 6927 O O . ALA C 1 247 ? 29.844 60.345 153.704 1.00 25.69 4203 ALA C O 1
ATOM 6929 N N . ASP C 1 248 ? 30.855 58.332 153.543 1.00 25.02 4204 ASP C N 1
ATOM 6930 C CA . ASP C 1 248 ? 31.741 58.601 154.678 1.00 26.09 4204 ASP C CA 1
ATOM 6931 C C . ASP C 1 248 ? 32.959 59.448 154.332 1.00 26.65 4204 ASP C C 1
ATOM 6932 O O . ASP C 1 248 ? 33.732 59.799 155.216 1.00 25.63 4204 ASP C O 1
ATOM 6937 N N . GLY C 1 249 ? 33.129 59.783 153.044 1.00 27.66 4205 GLY C N 1
ATOM 6938 C CA . GLY C 1 249 ? 34.259 60.597 152.572 1.00 26.28 4205 GLY C CA 1
ATOM 6939 C C . GLY C 1 249 ? 35.615 59.896 152.575 1.00 25.68 4205 GLY C C 1
ATOM 6940 O O . GLY C 1 249 ? 36.641 60.558 152.425 1.00 25.38 4205 GLY C O 1
ATOM 6941 N N . SER C 1 250 ? 35.634 58.568 152.744 1.00 24.72 4206 SER C N 1
ATOM 6942 C CA . SER C 1 250 ? 36.903 57.820 152.847 1.00 24.87 4206 SER C CA 1
ATOM 6943 C C . SER C 1 250 ? 37.402 57.303 151.493 1.00 24.45 4206 SER C C 1
ATOM 6944 O O . SER C 1 250 ? 38.567 56.926 151.368 1.00 22.93 4206 SER C O 1
ATOM 6947 N N . MET C 1 251 ? 36.522 57.252 150.499 1.00 23.93 4207 MET C N 1
ATOM 6948 C CA . MET C 1 251 ? 36.902 56.787 149.165 1.00 25.74 4207 MET C CA 1
ATOM 6949 C C . MET C 1 251 ? 36.384 57.724 148.074 1.00 24.11 4207 MET C C 1
ATOM 6950 O O . MET C 1 251 ? 35.310 58.322 148.216 1.00 22.17 4207 MET C O 1
ATOM 6955 N N . VAL C 1 252 ? 37.177 57.849 147.010 1.00 22.33 4208 VAL C N 1
ATOM 6956 C CA . VAL C 1 252 ? 36.824 58.616 145.827 1.00 22.52 4208 VAL C CA 1
ATOM 6957 C C . VAL C 1 252 ? 37.165 57.793 144.598 1.00 22.36 4208 VAL C C 1
ATOM 6958 O O . VAL C 1 252 ? 38.259 57.214 144.519 1.00 21.53 4208 VAL C O 1
ATOM 6962 N N . TRP C 1 253 ? 36.237 57.745 143.645 1.00 21.77 4209 TRP C N 1
ATOM 6963 C CA . TRP C 1 253 ? 36.483 57.083 142.381 1.00 22.64 4209 TRP C CA 1
ATOM 6964 C C . TRP C 1 253 ? 36.385 58.052 141.188 1.00 22.86 4209 TRP C C 1
ATOM 6965 O O . TRP C 1 253 ? 35.665 59.062 141.215 1.00 20.91 4209 TRP C O 1
ATOM 6976 N N . ALA C 1 254 ? 37.116 57.711 140.134 1.00 22.33 4210 ALA C N 1
ATOM 6977 C CA . ALA C 1 254 ? 37.095 58.455 138.900 1.00 22.33 4210 ALA C CA 1
ATOM 6978 C C . ALA C 1 254 ? 36.719 57.514 137.767 1.00 22.83 4210 ALA C C 1
ATOM 6979 O O . ALA C 1 254 ? 36.983 56.298 137.820 1.00 22.77 4210 ALA C O 1
ATOM 6981 N N . PHE C 1 255 ? 36.074 58.074 136.755 1.00 22.89 4211 PHE C N 1
ATOM 6982 C CA . PHE C 1 255 ? 35.912 57.387 135.481 1.00 23.40 4211 PHE C CA 1
ATOM 6983 C C . PHE C 1 255 ? 35.582 58.365 134.358 1.00 24.72 4211 PHE C C 1
ATOM 6984 O O . PHE C 1 255 ? 35.165 59.491 134.616 1.00 23.70 4211 PHE C O 1
ATOM 6992 N N . GLY C 1 256 ? 35.789 57.913 133.117 1.00 25.68 4212 GLY C N 1
ATOM 6993 C CA . GLY C 1 256 ? 35.602 58.736 131.916 1.00 26.05 4212 GLY C CA 1
ATOM 6994 C C . GLY C 1 256 ? 36.919 58.958 131.197 1.00 26.22 4212 GLY C C 1
ATOM 6995 O O . GLY C 1 256 ? 37.852 58.169 131.332 1.00 26.13 4212 GLY C O 1
ATOM 6996 N N . ASP C 1 257 ? 36.998 60.045 130.440 1.00 26.68 4213 ASP C N 1
ATOM 6997 C CA . ASP C 1 257 ? 38.199 60.377 129.689 1.00 26.89 4213 ASP C CA 1
ATOM 6998 C C . ASP C 1 257 ? 39.367 60.750 130.603 1.00 26.96 4213 ASP C C 1
ATOM 6999 O O . ASP C 1 257 ? 39.171 61.349 131.671 1.00 25.94 4213 ASP C O 1
ATOM 7004 N N . GLY C 1 258 ? 40.577 60.413 130.152 1.00 25.71 4214 GLY C N 1
ATOM 7005 C CA . GLY C 1 258 ? 41.798 60.569 130.948 1.00 26.34 4214 GLY C CA 1
ATOM 7006 C C . GLY C 1 258 ? 42.725 61.704 130.554 1.00 25.82 4214 GLY C C 1
ATOM 7007 O O . GLY C 1 258 ? 43.793 61.871 131.158 1.00 23.43 4214 GLY C O 1
ATOM 7008 N N . ASP C 1 259 ? 42.319 62.500 129.567 1.00 25.85 4215 ASP C N 1
ATOM 7009 C CA . ASP C 1 259 ? 43.172 63.568 129.062 1.00 27.36 4215 ASP C CA 1
ATOM 7010 C C . ASP C 1 259 ? 43.695 64.428 130.223 1.00 27.33 4215 ASP C C 1
ATOM 7011 O O . ASP C 1 259 ? 42.984 64.675 131.191 1.00 27.34 4215 ASP C O 1
ATOM 7016 N N . TYR C 1 260 ? 44.948 64.853 130.129 1.00 26.86 4216 TYR C N 1
ATOM 7017 C CA . TYR C 1 260 ? 45.577 65.732 131.121 1.00 26.55 4216 TYR C CA 1
ATOM 7018 C C . TYR C 1 260 ? 45.720 65.169 132.523 1.00 24.48 4216 TYR C C 1
ATOM 7019 O O . TYR C 1 260 ? 46.079 65.901 133.440 1.00 23.55 4216 TYR C O 1
ATOM 7028 N N . GLY C 1 261 ? 45.492 63.872 132.687 1.00 23.00 4217 GLY C N 1
ATOM 7029 C CA . GLY C 1 261 ? 45.571 63.259 134.001 1.00 23.32 4217 GLY C CA 1
ATOM 7030 C C . GLY C 1 261 ? 44.467 63.649 134.983 1.00 22.34 4217 GLY C C 1
ATOM 7031 O O . GLY C 1 261 ? 44.652 63.511 136.200 1.00 21.98 4217 GLY C O 1
ATOM 7032 N N . LYS C 1 262 ? 43.320 64.103 134.465 1.00 20.22 4218 LYS C N 1
ATOM 7033 C CA . LYS C 1 262 ? 42.195 64.565 135.299 1.00 19.66 4218 LYS C CA 1
ATOM 7034 C C . LYS C 1 262 ? 41.455 63.472 136.086 1.00 19.49 4218 LYS C C 1
ATOM 7035 O O . LYS C 1 262 ? 40.644 63.795 136.955 1.00 20.12 4218 LYS C O 1
ATOM 7041 N N . LEU C 1 263 ? 41.695 62.200 135.772 1.00 19.14 4219 LEU C N 1
ATOM 7042 C CA . LEU C 1 263 ? 41.212 61.096 136.608 1.00 19.94 4219 LEU C CA 1
ATOM 7043 C C . LEU C 1 263 ? 42.073 60.879 137.869 1.00 21.63 4219 LEU C C 1
ATOM 7044 O O . LEU C 1 263 ? 41.629 60.229 138.825 1.00 21.73 4219 LEU C O 1
ATOM 7049 N N . GLY C 1 264 ? 43.296 61.401 137.863 1.00 22.70 4220 GLY C N 1
ATOM 7050 C CA . GLY C 1 264 ? 44.149 61.380 139.055 1.00 24.87 4220 GLY C CA 1
ATOM 7051 C C . GLY C 1 264 ? 44.697 60.002 139.361 1.00 26.58 4220 GLY C C 1
ATOM 7052 O O . GLY C 1 264 ? 45.018 59.710 140.511 1.00 25.82 4220 GLY C O 1
ATOM 7053 N N . LEU C 1 265 ? 44.813 59.174 138.318 1.00 28.23 4221 LEU C N 1
ATOM 7054 C CA . LEU C 1 265 ? 45.278 57.794 138.425 1.00 29.41 4221 LEU C CA 1
ATOM 7055 C C . LEU C 1 265 ? 46.737 57.631 137.978 1.00 31.70 4221 LEU C C 1
ATOM 7056 O O . LEU C 1 265 ? 47.237 56.505 137.890 1.00 32.64 4221 LEU C O 1
ATOM 7061 N N . GLY C 1 266 ? 47.414 58.738 137.678 1.00 34.18 4222 GLY C N 1
ATOM 7062 C CA . GLY C 1 266 ? 48.815 58.691 137.252 1.00 35.76 4222 GLY C CA 1
ATOM 7063 C C . GLY C 1 266 ? 49.037 58.400 135.774 1.00 37.88 4222 GLY C C 1
ATOM 7064 O O . GLY C 1 266 ? 50.115 57.952 135.394 1.00 38.29 4222 GLY C O 1
ATOM 7065 N N . ASN C 1 267 ? 48.027 58.638 134.936 1.00 38.16 4223 ASN C N 1
ATOM 7066 C CA . ASN C 1 267 ? 48.165 58.480 133.487 1.00 40.43 4223 ASN C CA 1
ATOM 7067 C C . ASN C 1 267 ? 47.082 59.266 132.740 1.00 40.10 4223 ASN C C 1
ATOM 7068 O O . ASN C 1 267 ? 46.294 59.964 133.362 1.00 39.72 4223 ASN C O 1
ATOM 7073 N N . SER C 1 268 ? 47.049 59.167 131.413 1.00 38.99 4224 SER C N 1
ATOM 7074 C CA . SER C 1 268 ? 46.035 59.877 130.630 1.00 37.51 4224 SER C CA 1
ATOM 7075 C C . SER C 1 268 ? 44.996 58.947 130.008 1.00 35.03 4224 SER C C 1
ATOM 7076 O O . SER C 1 268 ? 44.179 59.379 129.190 1.00 34.81 4224 SER C O 1
ATOM 7079 N N . THR C 1 269 ? 45.007 57.686 130.424 1.00 33.05 4225 THR C N 1
ATOM 7080 C CA . THR C 1 269 ? 44.133 56.675 129.850 1.00 33.07 4225 THR C CA 1
ATOM 7081 C C . THR C 1 269 ? 42.706 56.780 130.395 1.00 32.26 4225 THR C C 1
ATOM 7082 O O . THR C 1 269 ? 42.499 56.918 131.599 1.00 30.82 4225 THR C O 1
ATOM 7086 N N . ALA C 1 270 ? 41.733 56.690 129.492 1.00 30.00 4226 ALA C N 1
ATOM 7087 C CA . ALA C 1 270 ? 40.329 56.755 129.850 1.00 29.55 4226 ALA C CA 1
ATOM 7088 C C . ALA C 1 270 ? 39.926 55.449 130.488 1.00 29.05 4226 ALA C C 1
ATOM 7089 O O . ALA C 1 270 ? 40.526 54.403 130.209 1.00 27.30 4226 ALA C O 1
ATOM 7091 N N . LYS C 1 271 ? 38.916 55.519 131.352 1.00 29.03 4227 LYS C N 1
ATOM 7092 C CA . LYS C 1 271 ? 38.441 54.360 132.089 1.00 29.49 4227 LYS C CA 1
ATOM 7093 C C . LYS C 1 271 ? 36.922 54.296 132.054 1.00 28.96 4227 LYS C C 1
ATOM 7094 O O . LYS C 1 271 ? 36.251 55.282 132.336 1.00 27.14 4227 LYS C O 1
ATOM 7099 N N . SER C 1 272 ? 36.377 53.128 131.714 1.00 28.71 4228 SER C N 1
ATOM 7100 C CA . SER C 1 272 ? 34.925 52.972 131.636 1.00 28.59 4228 SER C CA 1
ATOM 7101 C C . SER C 1 272 ? 34.340 52.321 132.887 1.00 28.16 4228 SER C C 1
ATOM 7102 O O . SER C 1 272 ? 33.120 52.173 132.997 1.00 25.61 4228 SER C O 1
ATOM 7105 N N . SER C 1 273 ? 35.220 51.946 133.822 1.00 27.67 4229 SER C N 1
ATOM 7106 C CA . SER C 1 273 ? 34.819 51.421 135.118 1.00 29.22 4229 SER C CA 1
ATOM 7107 C C . SER C 1 273 ? 35.390 52.336 136.214 1.00 27.51 4229 SER C C 1
ATOM 7108 O O . SER C 1 273 ? 36.516 52.800 136.089 1.00 25.88 4229 SER C O 1
ATOM 7111 N N . PRO C 1 274 ? 34.622 52.590 137.292 1.00 26.64 4230 PRO C N 1
ATOM 7112 C CA . PRO C 1 274 ? 35.139 53.455 138.355 1.00 26.49 4230 PRO C CA 1
ATOM 7113 C C . PRO C 1 274 ? 36.427 52.911 138.987 1.00 26.25 4230 PRO C C 1
ATOM 7114 O O . PRO C 1 274 ? 36.517 51.725 139.289 1.00 25.47 4230 PRO C O 1
ATOM 7118 N N . GLN C 1 275 ? 37.395 53.798 139.182 1.00 25.93 4231 GLN C N 1
ATOM 7119 C CA . GLN C 1 275 ? 38.701 53.454 139.712 1.00 26.32 4231 GLN C CA 1
ATOM 7120 C C . GLN C 1 275 ? 38.956 54.308 140.928 1.00 25.31 4231 GLN C C 1
ATOM 7121 O O . GLN C 1 275 ? 38.748 55.527 140.871 1.00 23.59 4231 GLN C O 1
ATOM 7127 N N . LYS C 1 276 ? 39.450 53.675 141.993 1.00 23.75 4232 LYS C N 1
ATOM 7128 C CA . LYS C 1 276 ? 39.802 54.357 143.235 1.00 23.82 4232 LYS C CA 1
ATOM 7129 C C . LYS C 1 276 ? 40.993 55.275 143.047 1.00 22.84 4232 LYS C C 1
ATOM 7130 O O . LYS C 1 276 ? 41.991 54.878 142.481 1.00 23.44 4232 LYS C O 1
ATOM 7132 N N . ILE C 1 277 ? 40.881 56.505 143.526 1.00 22.44 4233 ILE C N 1
ATOM 7133 C CA . ILE C 1 277 ? 41.991 57.447 143.530 1.00 22.92 4233 ILE C CA 1
ATOM 7134 C C . ILE C 1 277 ? 42.686 57.313 144.881 1.00 25.24 4233 ILE C C 1
ATOM 7135 O O . ILE C 1 277 ? 42.171 57.807 145.891 1.00 24.60 4233 ILE C O 1
ATOM 7140 N N . ASP C 1 278 ? 43.850 56.662 144.902 1.00 26.76 4234 ASP C N 1
ATOM 7141 C CA . ASP C 1 278 ? 44.479 56.256 146.163 1.00 29.27 4234 ASP C CA 1
ATOM 7142 C C . ASP C 1 278 ? 44.828 57.437 147.075 1.00 28.32 4234 ASP C C 1
ATOM 7143 O O . ASP C 1 278 ? 44.546 57.400 148.271 1.00 25.52 4234 ASP C O 1
ATOM 7148 N N . VAL C 1 279 ? 45.395 58.494 146.494 1.00 28.12 4235 VAL C N 1
ATOM 7149 C CA . VAL C 1 279 ? 45.790 59.691 147.247 1.00 27.84 4235 VAL C CA 1
ATOM 7150 C C . VAL C 1 279 ? 44.628 60.251 148.060 1.00 27.27 4235 VAL C C 1
ATOM 7151 O O . VAL C 1 279 ? 44.811 60.765 149.158 1.00 28.12 4235 VAL C O 1
ATOM 7155 N N . LEU C 1 280 ? 43.425 60.149 147.514 1.00 25.49 4236 LEU C N 1
ATOM 7156 C CA . LEU C 1 280 ? 42.258 60.757 148.127 1.00 25.32 4236 LEU C CA 1
ATOM 7157 C C . LEU C 1 280 ? 41.476 59.776 149.004 1.00 26.39 4236 LEU C C 1
ATOM 7158 O O . LEU C 1 280 ? 40.367 60.083 149.426 1.00 27.61 4236 LEU C O 1
ATOM 7163 N N . CYS C 1 281 ? 42.048 58.609 149.278 1.00 26.73 4237 CYS C N 1
ATOM 7164 C CA . CYS C 1 281 ? 41.356 57.595 150.045 1.00 28.73 4237 CYS C CA 1
ATOM 7165 C C . CYS C 1 281 ? 41.889 57.592 151.490 1.00 28.32 4237 CYS C C 1
ATOM 7166 O O . CYS C 1 281 ? 43.085 57.607 151.719 1.00 27.52 4237 CYS C O 1
ATOM 7169 N N . GLY C 1 282 ? 40.976 57.655 152.454 1.00 28.45 4238 GLY C N 1
ATOM 7170 C CA . GLY C 1 282 ? 41.328 57.771 153.853 1.00 29.42 4238 GLY C CA 1
ATOM 7171 C C . GLY C 1 282 ? 41.716 59.152 154.372 1.00 30.51 4238 GLY C C 1
ATOM 7172 O O . GLY C 1 282 ? 42.181 59.255 155.501 1.00 32.34 4238 GLY C O 1
ATOM 7173 N N . ILE C 1 283 ? 41.529 60.222 153.596 1.00 30.01 4239 ILE C N 1
ATOM 7174 C CA . ILE C 1 283 ? 41.887 61.571 154.088 1.00 29.13 4239 ILE C CA 1
ATOM 7175 C C . ILE C 1 283 ? 40.689 62.457 154.443 1.00 28.76 4239 ILE C C 1
ATOM 7176 O O . ILE C 1 283 ? 40.872 63.607 154.840 1.00 30.00 4239 ILE C O 1
ATOM 7181 N N . GLY C 1 284 ? 39.477 61.930 154.304 1.00 27.79 4240 GLY C N 1
ATOM 7182 C CA . GLY C 1 284 ? 38.274 62.654 154.703 1.00 26.82 4240 GLY C CA 1
ATOM 7183 C C . GLY C 1 284 ? 37.914 63.733 153.693 1.00 26.92 4240 GLY C C 1
ATOM 7184 O O . GLY C 1 284 ? 38.248 64.913 153.887 1.00 26.51 4240 GLY C O 1
ATOM 7185 N N . ILE C 1 285 ? 37.251 63.321 152.611 1.00 24.51 4241 ILE C N 1
ATOM 7186 C CA . ILE C 1 285 ? 36.857 64.243 151.548 1.00 23.94 4241 ILE C CA 1
ATOM 7187 C C . ILE C 1 285 ? 35.466 64.796 151.829 1.00 23.13 4241 ILE C C 1
ATOM 7188 O O . ILE C 1 285 ? 34.527 64.037 152.077 1.00 22.52 4241 ILE C O 1
ATOM 7193 N N . LYS C 1 286 ? 35.363 66.124 151.803 1.00 22.12 4242 LYS C N 1
ATOM 7194 C CA . LYS C 1 286 ? 34.089 66.834 151.904 1.00 22.57 4242 LYS C CA 1
ATOM 7195 C C . LYS C 1 286 ? 33.342 66.922 150.567 1.00 21.54 4242 LYS C C 1
ATOM 7196 O O . LYS C 1 286 ? 32.149 66.650 150.489 1.00 20.77 4242 LYS C O 1
ATOM 7202 N N . LYS C 1 287 ? 34.055 67.341 149.530 1.00 20.77 4243 LYS C N 1
ATOM 7203 C CA . LYS C 1 287 ? 33.451 67.625 148.237 1.00 20.86 4243 LYS C CA 1
ATOM 7204 C C . LYS C 1 287 ? 34.452 67.446 147.087 1.00 18.97 4243 LYS C C 1
ATOM 7205 O O . LYS C 1 287 ? 35.647 67.690 147.235 1.00 18.56 4243 LYS C O 1
ATOM 7211 N N . VAL C 1 288 ? 33.932 67.058 145.933 1.00 18.05 4244 VAL C N 1
ATOM 7212 C CA . VAL C 1 288 ? 34.684 67.071 144.688 1.00 17.24 4244 VAL C CA 1
ATOM 7213 C C . VAL C 1 288 ? 33.939 67.941 143.655 1.00 17.49 4244 VAL C C 1
ATOM 7214 O O . VAL C 1 288 ? 32.746 68.164 143.779 1.00 16.92 4244 VAL C O 1
ATOM 7218 N N . ALA C 1 289 ? 34.656 68.397 142.632 1.00 17.32 4245 ALA C N 1
ATOM 7219 C CA . ALA C 1 289 ? 34.102 69.179 141.521 1.00 17.85 4245 ALA C CA 1
ATOM 7220 C C . ALA C 1 289 ? 34.970 68.905 140.283 1.00 19.09 4245 ALA C C 1
ATOM 7221 O O . ALA C 1 289 ? 36.150 68.540 140.421 1.00 19.42 4245 ALA C O 1
ATOM 7223 N N . CYS C 1 290 ? 34.373 69.049 139.100 1.00 19.50 4246 CYS C N 1
ATOM 7224 C CA . CYS C 1 290 ? 35.013 68.770 137.816 1.00 20.52 4246 CYS C CA 1
ATOM 7225 C C . CYS C 1 290 ? 34.867 69.959 136.888 1.00 20.05 4246 CYS C C 1
ATOM 7226 O O . CYS C 1 290 ? 33.849 70.648 136.927 1.00 20.02 4246 CYS C O 1
ATOM 7229 N N . GLY C 1 291 ? 35.869 70.158 136.033 1.00 18.73 4247 GLY C N 1
ATOM 7230 C CA . GLY C 1 291 ? 35.826 71.153 134.974 1.00 18.85 4247 GLY C CA 1
ATOM 7231 C C . GLY C 1 291 ? 36.044 70.486 133.631 1.00 18.50 4247 GLY C C 1
ATOM 7232 O O . GLY C 1 291 ? 35.860 69.264 133.488 1.00 19.35 4247 GLY C O 1
ATOM 7233 N N . THR C 1 292 ? 36.412 71.276 132.630 1.00 18.10 4248 THR C N 1
ATOM 7234 C CA . THR C 1 292 ? 36.637 70.730 131.288 1.00 17.71 4248 THR C CA 1
ATOM 7235 C C . THR C 1 292 ? 37.721 69.644 131.317 1.00 17.97 4248 THR C C 1
ATOM 7236 O O . THR C 1 292 ? 37.504 68.521 130.878 1.00 17.84 4248 THR C O 1
ATOM 7240 N N . GLN C 1 293 ? 38.885 70.001 131.843 1.00 18.01 4249 GLN C N 1
ATOM 7241 C CA . GLN C 1 293 ? 40.045 69.129 131.812 1.00 18.65 4249 GLN C CA 1
ATOM 7242 C C . GLN C 1 293 ? 40.742 68.976 133.169 1.00 18.56 4249 GLN C C 1
ATOM 7243 O O . GLN C 1 293 ? 41.943 68.690 133.218 1.00 17.67 4249 GLN C O 1
ATOM 7249 N N . PHE C 1 294 ? 39.998 69.161 134.264 1.00 17.56 4250 PHE C N 1
ATOM 7250 C CA . PHE C 1 294 ? 40.582 69.071 135.584 1.00 17.65 4250 PHE C CA 1
ATOM 7251 C C . PHE C 1 294 ? 39.552 68.714 136.640 1.00 17.99 4250 PHE C C 1
ATOM 7252 O O . PHE C 1 294 ? 38.328 68.686 136.383 1.00 18.15 4250 PHE C O 1
ATOM 7260 N N . SER C 1 295 ? 40.077 68.449 137.833 1.00 17.58 4251 SER C N 1
ATOM 7261 C CA . SER C 1 295 ? 39.321 67.940 138.943 1.00 17.56 4251 SER C CA 1
ATOM 7262 C C . SER C 1 295 ? 39.790 68.679 140.190 1.00 17.53 4251 SER C C 1
ATOM 7263 O O . SER C 1 295 ? 40.963 69.051 140.293 1.00 16.86 4251 SER C O 1
ATOM 7266 N N . VAL C 1 296 ? 38.866 68.882 141.130 1.00 17.10 4252 VAL C N 1
ATOM 7267 C CA . VAL C 1 296 ? 39.154 69.533 142.389 1.00 17.37 4252 VAL C CA 1
ATOM 7268 C C . VAL C 1 296 ? 38.550 68.731 143.528 1.00 17.36 4252 VAL C C 1
ATOM 7269 O O . VAL C 1 296 ? 37.425 68.277 143.419 1.00 18.70 4252 VAL C O 1
ATOM 7273 N N . ALA C 1 297 ? 39.312 68.545 144.605 1.00 17.00 4253 ALA C N 1
ATOM 7274 C CA . ALA C 1 297 ? 38.838 67.849 145.814 1.00 17.35 4253 ALA C CA 1
ATOM 7275 C C . ALA C 1 297 ? 39.114 68.727 147.019 1.00 17.41 4253 ALA C C 1
ATOM 7276 O O . ALA C 1 297 ? 40.195 69.277 147.141 1.00 18.88 4253 ALA C O 1
ATOM 7278 N N . LEU C 1 298 ? 38.121 68.841 147.896 1.00 18.33 4254 LEU C N 1
ATOM 7279 C CA . LEU C 1 298 ? 38.203 69.604 149.145 1.00 18.75 4254 LEU C CA 1
ATOM 7280 C C . LEU C 1 298 ? 38.103 68.616 150.320 1.00 19.32 4254 LEU C C 1
ATOM 7281 O O . LEU C 1 298 ? 37.178 67.790 150.377 1.00 16.58 4254 LEU C O 1
ATOM 7286 N N . THR C 1 299 ? 39.071 68.689 151.234 1.00 21.41 4255 THR C N 1
ATOM 7287 C CA . THR C 1 299 ? 39.067 67.826 152.410 1.00 23.28 4255 THR C CA 1
ATOM 7288 C C . THR C 1 299 ? 38.232 68.471 153.518 1.00 24.96 4255 THR C C 1
ATOM 7289 O O . THR C 1 299 ? 38.021 69.707 153.539 1.00 23.93 4255 THR C O 1
ATOM 7293 N N . LYS C 1 300 ? 37.794 67.625 154.447 1.00 25.95 4256 LYS C N 1
ATOM 7294 C CA . LYS C 1 300 ? 37.013 68.054 155.605 1.00 26.92 4256 LYS C CA 1
ATOM 7295 C C . LYS C 1 300 ? 37.775 69.010 156.506 1.00 27.49 4256 LYS C C 1
ATOM 7296 O O . LYS C 1 300 ? 37.145 69.767 157.228 1.00 27.87 4256 LYS C O 1
ATOM 7302 N N . ASP C 1 301 ? 39.110 68.972 156.494 1.00 27.53 4257 ASP C N 1
ATOM 7303 C CA . ASP C 1 301 ? 39.886 69.955 157.274 1.00 29.07 4257 ASP C CA 1
ATOM 7304 C C . ASP C 1 301 ? 40.352 71.163 156.441 1.00 26.55 4257 ASP C C 1
ATOM 7305 O O . ASP C 1 301 ? 41.231 71.917 156.863 1.00 26.41 4257 ASP C O 1
ATOM 7310 N N . GLY C 1 302 ? 39.770 71.342 155.254 1.00 23.84 4258 GLY C N 1
ATOM 7311 C CA . GLY C 1 302 ? 39.900 72.585 154.518 1.00 22.21 4258 GLY C CA 1
ATOM 7312 C C . GLY C 1 302 ? 41.060 72.672 153.553 1.00 22.19 4258 GLY C C 1
ATOM 7313 O O . GLY C 1 302 ? 41.443 73.764 153.165 1.00 20.94 4258 GLY C O 1
ATOM 7314 N N . HIS C 1 303 ? 41.606 71.531 153.134 1.00 23.30 4259 HIS C N 1
ATOM 7315 C CA . HIS C 1 303 ? 42.688 71.516 152.152 1.00 22.71 4259 HIS C CA 1
ATOM 7316 C C . HIS C 1 303 ? 42.110 71.262 150.750 1.00 21.24 4259 HIS C C 1
ATOM 7317 O O . HIS C 1 303 ? 41.136 70.552 150.605 1.00 19.03 4259 HIS C O 1
ATOM 7324 N N . VAL C 1 304 ? 42.744 71.834 149.729 1.00 21.19 4260 VAL C N 1
ATOM 7325 C CA . VAL C 1 304 ? 42.312 71.679 148.332 1.00 20.83 4260 VAL C CA 1
ATOM 7326 C C . VAL C 1 304 ? 43.348 70.881 147.548 1.00 19.90 4260 VAL C C 1
ATOM 7327 O O . VAL C 1 304 ? 44.524 71.233 147.542 1.00 18.99 4260 VAL C O 1
ATOM 7331 N N . TYR C 1 305 ? 42.884 69.810 146.916 1.00 19.49 4261 TYR C N 1
ATOM 7332 C CA . TYR C 1 305 ? 43.677 68.979 146.014 1.00 20.32 4261 TYR C CA 1
ATOM 7333 C C . TYR C 1 305 ? 43.204 69.179 144.566 1.00 20.02 4261 TYR C C 1
ATOM 7334 O O . TYR C 1 305 ? 41.995 69.191 144.330 1.00 19.50 4261 TYR C O 1
ATOM 7343 N N . THR C 1 306 ? 44.142 69.312 143.620 1.00 18.68 4262 THR C N 1
ATOM 7344 C CA . THR C 1 306 ? 43.812 69.432 142.191 1.00 18.44 4262 THR C CA 1
ATOM 7345 C C . THR C 1 306 ? 44.647 68.481 141.325 1.00 19.12 4262 THR C C 1
ATOM 7346 O O . THR C 1 306 ? 45.750 68.065 141.718 1.00 18.90 4262 THR C O 1
ATOM 7350 N N . PHE C 1 307 ? 44.101 68.161 140.148 1.00 18.10 4263 PHE C N 1
ATOM 7351 C CA . PHE C 1 307 ? 44.746 67.297 139.165 1.00 18.15 4263 PHE C CA 1
ATOM 7352 C C . PHE C 1 307 ? 44.066 67.491 137.802 1.00 18.69 4263 PHE C C 1
ATOM 7353 O O . PHE C 1 307 ? 42.864 67.768 137.736 1.00 17.60 4263 PHE C O 1
ATOM 7361 N N . GLY C 1 308 ? 44.846 67.362 136.731 1.00 19.24 4264 GLY C N 1
ATOM 7362 C CA . GLY C 1 308 ? 44.397 67.670 135.379 1.00 20.59 4264 GLY C CA 1
ATOM 7363 C C . GLY C 1 308 ? 45.319 68.679 134.716 1.00 22.32 4264 GLY C C 1
ATOM 7364 O O . GLY C 1 308 ? 46.502 68.779 135.057 1.00 22.67 4264 GLY C O 1
ATOM 7365 N N . GLN C 1 309 ? 44.769 69.455 133.787 1.00 23.76 4265 GLN C N 1
ATOM 7366 C CA . GLN C 1 309 ? 45.553 70.365 132.963 1.00 25.11 4265 GLN C CA 1
ATOM 7367 C C . GLN C 1 309 ? 46.244 71.460 133.757 1.00 26.03 4265 GLN C C 1
ATOM 7368 O O . GLN C 1 309 ? 45.588 72.245 134.457 1.00 24.26 4265 GLN C O 1
ATOM 7374 N N . ASP C 1 310 ? 47.561 71.545 133.592 1.00 27.53 4266 ASP C N 1
ATOM 7375 C CA . ASP C 1 310 ? 48.399 72.442 134.397 1.00 32.00 4266 ASP C CA 1
ATOM 7376 C C . ASP C 1 310 ? 47.939 73.898 134.430 1.00 30.50 4266 ASP C C 1
ATOM 7377 O O . ASP C 1 310 ? 48.011 74.523 135.472 1.00 32.11 4266 ASP C O 1
ATOM 7382 N N . ARG C 1 311 ? 47.440 74.425 133.315 1.00 29.44 4267 ARG C N 1
ATOM 7383 C CA . ARG C 1 311 ? 46.959 75.813 133.265 1.00 29.40 4267 ARG C CA 1
ATOM 7384 C C . ARG C 1 311 ? 45.779 76.083 134.215 1.00 25.16 4267 ARG C C 1
ATOM 7385 O O . ARG C 1 311 ? 45.530 77.242 134.587 1.00 24.58 4267 ARG C O 1
ATOM 7393 N N . LEU C 1 312 ? 45.031 75.036 134.559 1.00 21.08 4268 LEU C N 1
ATOM 7394 C CA . LEU C 1 312 ? 43.766 75.183 135.307 1.00 19.80 4268 LEU C CA 1
ATOM 7395 C C . LEU C 1 312 ? 43.745 74.672 136.769 1.00 19.25 4268 LEU C C 1
ATOM 7396 O O . LEU C 1 312 ? 42.732 74.849 137.463 1.00 19.62 4268 LEU C O 1
ATOM 7401 N N . ILE C 1 313 ? 44.846 74.083 137.244 1.00 18.34 4269 ILE C N 1
ATOM 7402 C CA . ILE C 1 313 ? 44.851 73.354 138.522 1.00 17.79 4269 ILE C CA 1
ATOM 7403 C C . ILE C 1 313 ? 45.482 74.121 139.687 1.00 17.70 4269 ILE C C 1
ATOM 7404 O O . ILE C 1 313 ? 45.669 73.572 140.770 1.00 17.89 4269 ILE C O 1
ATOM 7409 N N . GLY C 1 314 ? 45.793 75.398 139.480 1.00 18.12 4270 GLY C N 1
ATOM 7410 C CA . GLY C 1 314 ? 46.217 76.255 140.568 1.00 18.55 4270 GLY C CA 1
ATOM 7411 C C . GLY C 1 314 ? 47.594 75.970 141.152 1.00 19.75 4270 GLY C C 1
ATOM 7412 O O . GLY C 1 314 ? 47.900 76.436 142.248 1.00 20.43 4270 GLY C O 1
ATOM 7413 N N . LEU C 1 315 ? 48.428 75.227 140.429 1.00 21.20 4271 LEU C N 1
ATOM 7414 C CA . LEU C 1 315 ? 49.734 74.795 140.948 1.00 21.65 4271 LEU C CA 1
ATOM 7415 C C . LEU C 1 315 ? 50.885 75.631 140.393 1.00 22.68 4271 LEU C C 1
ATOM 7416 O O . LEU C 1 315 ? 50.802 76.145 139.277 1.00 21.59 4271 LEU C O 1
ATOM 7421 N N . PRO C 1 316 ? 51.976 75.773 141.183 1.00 23.70 4272 PRO C N 1
ATOM 7422 C CA . PRO C 1 316 ? 53.231 76.241 140.590 1.00 23.40 4272 PRO C CA 1
ATOM 7423 C C . PRO C 1 316 ? 53.623 75.372 139.400 1.00 23.53 4272 PRO C C 1
ATOM 7424 O O . PRO C 1 316 ? 53.292 74.187 139.355 1.00 21.31 4272 PRO C O 1
ATOM 7428 N N . GLU C 1 317 ? 54.347 75.946 138.448 1.00 26.07 4273 GLU C N 1
ATOM 7429 C CA . GLU C 1 317 ? 54.584 75.252 137.192 1.00 26.95 4273 GLU C CA 1
ATOM 7430 C C . GLU C 1 317 ? 55.361 73.927 137.344 1.00 26.23 4273 GLU C C 1
ATOM 7431 O O . GLU C 1 317 ? 55.046 72.947 136.674 1.00 25.43 4273 GLU C O 1
ATOM 7437 N N . GLY C 1 318 ? 56.343 73.875 138.234 1.00 25.61 4274 GLY C N 1
ATOM 7438 C CA . GLY C 1 318 ? 57.102 72.639 138.421 1.00 26.95 4274 GLY C CA 1
ATOM 7439 C C . GLY C 1 318 ? 56.308 71.475 138.989 1.00 28.31 4274 GLY C C 1
ATOM 7440 O O . GLY C 1 318 ? 56.447 70.344 138.524 1.00 28.65 4274 GLY C O 1
ATOM 7441 N N . ARG C 1 319 ? 55.479 71.753 139.998 1.00 31.40 4275 ARG C N 1
ATOM 7442 C CA . ARG C 1 319 ? 54.598 70.749 140.607 1.00 32.64 4275 ARG C CA 1
ATOM 7443 C C . ARG C 1 319 ? 53.586 70.246 139.600 1.00 31.61 4275 ARG C C 1
ATOM 7444 O O . ARG C 1 319 ? 53.220 69.073 139.617 1.00 27.87 4275 ARG C O 1
ATOM 7452 N N . ALA C 1 320 ? 53.176 71.125 138.691 1.00 31.45 4276 ALA C N 1
ATOM 7453 C CA . ALA C 1 320 ? 52.272 70.729 137.617 1.00 34.72 4276 ALA C CA 1
ATOM 7454 C C . ALA C 1 320 ? 52.830 69.622 136.690 1.00 36.77 4276 ALA C C 1
ATOM 7455 O O . ALA C 1 320 ? 52.109 69.156 135.822 1.00 38.49 4276 ALA C O 1
ATOM 7457 N N . ARG C 1 321 ? 54.087 69.197 136.873 1.00 40.52 4277 ARG C N 1
ATOM 7458 C CA . ARG C 1 321 ? 54.591 67.960 136.228 1.00 40.86 4277 ARG C CA 1
ATOM 7459 C C . ARG C 1 321 ? 53.903 66.691 136.760 1.00 42.01 4277 ARG C C 1
ATOM 7460 O O . ARG C 1 321 ? 53.721 65.726 136.020 1.00 42.52 4277 ARG C O 1
ATOM 7464 N N . ASN C 1 322 ? 53.537 66.686 138.043 1.00 42.59 4278 ASN C N 1
ATOM 7465 C CA . ASN C 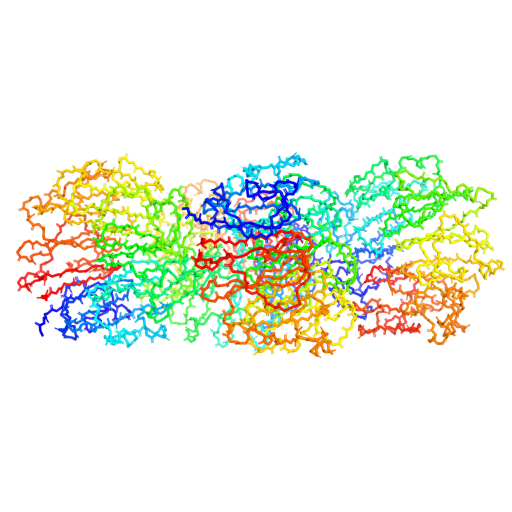1 322 ? 52.794 65.567 138.643 1.00 42.00 4278 ASN C CA 1
ATOM 7466 C C . ASN C 1 322 ? 51.267 65.760 138.565 1.00 41.04 4278 ASN C C 1
ATOM 7467 O O . ASN C 1 322 ? 50.530 65.304 139.438 1.00 40.10 4278 ASN C O 1
ATOM 7472 N N . HIS C 1 323 ? 50.807 66.415 137.498 1.00 39.85 4279 HIS C N 1
ATOM 7473 C CA . HIS C 1 323 ? 49.405 66.822 137.313 1.00 38.84 4279 HIS C CA 1
ATOM 7474 C C . HIS C 1 323 ? 48.391 65.697 137.103 1.00 36.54 4279 HIS C C 1
ATOM 7475 O O . HIS C 1 323 ? 47.197 65.964 137.012 1.00 33.83 4279 HIS C O 1
ATOM 7482 N N . ASN C 1 324 ? 48.849 64.456 136.964 1.00 35.69 4280 ASN C N 1
ATOM 7483 C CA . ASN C 1 324 ? 47.927 63.330 136.806 1.00 34.71 4280 ASN C CA 1
ATOM 7484 C C . ASN C 1 324 ? 47.736 62.560 138.104 1.00 33.91 4280 ASN C C 1
ATOM 7485 O O . ASN C 1 324 ? 47.196 61.463 138.104 1.00 35.23 4280 ASN C O 1
ATOM 7490 N N . ARG C 1 325 ? 48.220 63.142 139.199 1.00 33.83 4281 ARG C N 1
ATOM 7491 C CA . ARG C 1 325 ? 47.979 62.652 140.553 1.00 32.11 4281 ARG C CA 1
ATOM 7492 C C . ARG C 1 325 ? 47.540 63.866 141.393 1.00 27.93 4281 ARG C C 1
ATOM 7493 O O . ARG C 1 325 ? 48.118 64.944 141.256 1.00 25.30 4281 ARG C O 1
ATOM 7501 N N . PRO C 1 326 ? 46.533 63.689 142.271 1.00 24.80 4282 PRO C N 1
ATOM 7502 C CA . PRO C 1 326 ? 46.061 64.772 143.145 1.00 23.20 4282 PRO C CA 1
ATOM 7503 C C . PRO C 1 326 ? 47.142 65.348 144.068 1.00 23.88 4282 PRO C C 1
ATOM 7504 O O . PRO C 1 326 ? 47.855 64.600 144.729 1.00 22.31 4282 PRO C O 1
ATOM 7508 N N . GLN C 1 327 ? 47.225 66.672 144.118 1.00 22.97 4283 GLN C N 1
ATOM 7509 C CA . GLN C 1 327 ? 48.215 67.371 144.929 1.00 25.34 4283 GLN C CA 1
ATOM 7510 C C . GLN C 1 327 ? 47.574 68.561 145.609 1.00 23.37 4283 GLN C C 1
ATOM 7511 O O . GLN C 1 327 ? 46.715 69.227 145.027 1.00 21.68 4283 GLN C O 1
ATOM 7517 N N . GLN C 1 328 ? 48.040 68.859 146.810 1.00 23.37 4284 GLN C N 1
ATOM 7518 C CA . GLN C 1 328 ? 47.603 70.048 147.519 1.00 24.39 4284 GLN C CA 1
ATOM 7519 C C . GLN C 1 328 ? 48.092 71.291 146.832 1.00 22.70 4284 GLN C C 1
ATOM 7520 O O . GLN C 1 328 ? 49.220 71.331 146.374 1.00 22.15 4284 GLN C O 1
ATOM 7526 N N . ILE C 1 329 ? 47.252 72.318 146.816 1.00 22.27 4285 ILE C N 1
ATOM 7527 C CA . ILE C 1 329 ? 47.624 73.620 146.294 1.00 22.01 4285 ILE C CA 1
ATOM 7528 C C . ILE C 1 329 ? 48.428 74.347 147.368 1.00 22.90 4285 ILE C C 1
ATOM 7529 O O . ILE C 1 329 ? 47.914 74.611 148.443 1.00 23.98 4285 ILE C O 1
ATOM 7534 N N . PRO C 1 330 ? 49.695 74.659 147.090 1.00 25.08 4286 PRO C N 1
ATOM 7535 C CA . PRO C 1 330 ? 50.521 75.258 148.158 1.00 26.51 4286 PRO C CA 1
ATOM 7536 C C . PRO C 1 330 ? 50.201 76.709 148.565 1.00 27.49 4286 PRO C C 1
ATOM 7537 O O . PRO C 1 330 ? 50.392 77.043 149.738 1.00 29.21 4286 PRO C O 1
ATOM 7541 N N A VAL C 1 331 ? 49.720 77.562 147.656 0.50 27.35 4287 VAL C N 1
ATOM 7542 N N B VAL C 1 331 ? 49.710 77.540 147.642 0.50 27.84 4287 VAL C N 1
ATOM 7543 C CA A VAL C 1 331 ? 49.405 78.949 148.052 0.50 27.71 4287 VAL C CA 1
ATOM 7544 C CA B VAL C 1 331 ? 49.370 78.932 147.976 0.50 28.50 4287 VAL C CA 1
ATOM 7545 C C A VAL C 1 331 ? 48.242 79.032 149.045 0.50 27.71 4287 VAL C C 1
ATOM 7546 C C B VAL C 1 331 ? 48.235 79.034 149.007 0.50 28.16 4287 VAL C C 1
ATOM 7547 O O A VAL C 1 331 ? 48.071 80.050 149.710 0.50 27.38 4287 VAL C O 1
ATOM 7548 O O B VAL C 1 331 ? 48.084 80.061 149.662 0.50 27.75 4287 VAL C O 1
ATOM 7555 N N . LEU C 1 332 ? 47.447 77.969 149.139 1.00 28.09 4288 LEU C N 1
ATOM 7556 C CA . LEU C 1 332 ? 46.351 77.903 150.103 1.00 29.38 4288 LEU C CA 1
ATOM 7557 C C . LEU C 1 332 ? 46.679 76.968 151.252 1.00 30.48 4288 LEU C C 1
ATOM 7558 O O . LEU C 1 332 ? 45.809 76.682 152.070 1.00 30.41 4288 LEU C O 1
ATOM 7563 N N . ALA C 1 333 ? 47.926 76.507 151.347 1.00 32.96 4289 ALA C N 1
ATOM 7564 C CA . ALA C 1 333 ? 48.301 75.559 152.413 1.00 34.74 4289 ALA C CA 1
ATOM 7565 C C . ALA C 1 333 ? 48.033 76.108 153.827 1.00 33.83 4289 ALA C C 1
ATOM 7566 O O . ALA C 1 333 ? 47.751 75.334 154.748 1.00 35.67 4289 ALA C O 1
ATOM 7568 N N . GLY C 1 334 ? 48.113 77.427 153.994 1.00 31.79 4290 GLY C N 1
ATOM 7569 C CA . GLY C 1 334 ? 47.782 78.057 155.274 1.00 31.85 4290 GLY C CA 1
ATOM 7570 C C . GLY C 1 334 ? 46.317 78.442 155.474 1.00 32.45 4290 GLY C C 1
ATOM 7571 O O . GLY C 1 334 ? 45.959 78.924 156.544 1.00 32.17 4290 GLY C O 1
ATOM 7572 N N . VAL C 1 335 ? 45.468 78.218 154.462 1.00 30.77 4291 VAL C N 1
ATOM 7573 C CA . VAL C 1 335 ? 44.110 78.756 154.431 1.00 28.94 4291 VAL C CA 1
ATOM 7574 C C . VAL C 1 335 ? 43.103 77.621 154.554 1.00 28.17 4291 VAL C C 1
ATOM 7575 O O . VAL C 1 335 ? 43.192 76.620 153.827 1.00 29.03 4291 VAL C O 1
ATOM 7579 N N . ILE C 1 336 ? 42.140 77.781 155.466 1.00 24.49 4292 ILE C N 1
ATOM 7580 C CA . ILE C 1 336 ? 41.093 76.802 155.643 1.00 23.65 4292 ILE C CA 1
ATOM 7581 C C . ILE C 1 336 ? 40.012 77.137 154.619 1.00 22.48 4292 ILE C C 1
ATOM 7582 O O . ILE C 1 336 ? 39.457 78.235 154.639 1.00 21.87 4292 ILE C O 1
ATOM 7587 N N . ILE C 1 337 ? 39.729 76.193 153.722 1.00 21.96 4293 ILE C N 1
ATOM 7588 C CA . ILE C 1 337 ? 38.745 76.399 152.653 1.00 20.59 4293 ILE C CA 1
ATOM 7589 C C . ILE C 1 337 ? 37.462 75.669 152.994 1.00 20.87 4293 ILE C C 1
ATOM 7590 O O . ILE C 1 337 ? 37.477 74.472 153.274 1.00 20.63 4293 ILE C O 1
ATOM 7595 N N . GLU C 1 338 ? 36.354 76.411 152.943 1.00 21.81 4294 GLU C N 1
ATOM 7596 C CA . GLU C 1 338 ? 35.015 75.915 153.296 1.00 23.17 4294 GLU C CA 1
ATOM 7597 C C . GLU C 1 338 ? 34.210 75.382 152.126 1.00 20.69 4294 GLU C C 1
ATOM 7598 O O . GLU C 1 338 ? 33.459 74.429 152.298 1.00 19.51 4294 GLU C O 1
ATOM 7604 N N . ASP C 1 339 ? 34.333 76.025 150.965 1.00 19.23 4295 ASP C N 1
ATOM 7605 C CA . ASP C 1 339 ? 33.755 75.506 149.723 1.00 19.04 4295 ASP C CA 1
ATOM 7606 C C . ASP C 1 339 ? 34.579 75.894 148.493 1.00 18.20 4295 ASP C C 1
ATOM 7607 O O . ASP C 1 339 ? 35.402 76.835 148.521 1.00 16.73 4295 ASP C O 1
ATOM 7612 N N . VAL C 1 340 ? 34.361 75.127 147.428 1.00 17.66 4296 VAL C N 1
ATOM 7613 C CA . VAL C 1 340 ? 34.924 75.391 146.133 1.00 17.56 4296 VAL C CA 1
ATOM 7614 C C . VAL C 1 340 ? 33.778 75.321 145.105 1.00 17.01 4296 VAL C C 1
ATOM 7615 O O . VAL C 1 340 ? 32.832 74.546 145.273 1.00 16.10 4296 VAL C O 1
ATOM 7619 N N . ALA C 1 341 ? 33.870 76.156 144.072 1.00 16.01 4297 ALA C N 1
ATOM 7620 C CA . ALA C 1 341 ? 32.951 76.129 142.931 1.00 15.60 4297 ALA C CA 1
ATOM 7621 C C . ALA C 1 341 ? 33.780 76.119 141.660 1.00 15.42 4297 ALA C C 1
ATOM 7622 O O . ALA C 1 341 ? 34.694 76.931 141.489 1.00 15.09 4297 ALA C O 1
ATOM 7624 N N . VAL C 1 342 ? 33.468 75.180 140.778 1.00 15.30 4298 VAL C N 1
ATOM 7625 C CA . VAL C 1 342 ? 34.175 75.042 139.521 1.00 15.24 4298 VAL C CA 1
ATOM 7626 C C . VAL C 1 342 ? 33.226 75.293 138.361 1.00 15.11 4298 VAL C C 1
ATOM 7627 O O . VAL C 1 342 ? 32.121 74.768 138.334 1.00 14.47 4298 VAL C O 1
ATOM 7631 N N . GLY C 1 343 ? 33.678 76.100 137.411 1.00 15.59 4299 GLY C N 1
ATOM 7632 C CA . GLY C 1 343 ? 32.896 76.428 136.224 1.00 16.81 4299 GLY C CA 1
ATOM 7633 C C . GLY C 1 343 ? 33.424 75.594 135.072 1.00 17.97 4299 GLY C C 1
ATOM 7634 O O . GLY C 1 343 ? 33.698 74.415 135.235 1.00 20.52 4299 GLY C O 1
ATOM 7635 N N . ALA C 1 344 ? 33.590 76.185 133.903 1.00 17.58 4300 ALA C N 1
ATOM 7636 C CA . ALA C 1 344 ? 34.179 75.427 132.794 1.00 17.77 4300 ALA C CA 1
ATOM 7637 C C . ALA C 1 344 ? 35.686 75.335 132.995 1.00 16.60 4300 ALA C C 1
ATOM 7638 O O . ALA C 1 344 ? 36.268 74.254 132.985 1.00 15.41 4300 ALA C O 1
ATOM 7640 N N . GLU C 1 345 ? 36.300 76.494 133.161 1.00 16.57 4301 GLU C N 1
ATOM 7641 C CA . GLU C 1 345 ? 37.739 76.587 133.180 1.00 17.98 4301 GLU C CA 1
ATOM 7642 C C . GLU C 1 345 ? 38.247 77.465 134.307 1.00 17.31 4301 GLU C C 1
ATOM 7643 O O . GLU C 1 345 ? 39.407 77.905 134.271 1.00 17.27 4301 GLU C O 1
ATOM 7649 N N . HIS C 1 346 ? 37.399 77.731 135.304 1.00 15.81 4302 HIS C N 1
ATOM 7650 C CA . HIS C 1 346 ? 37.837 78.491 136.449 1.00 15.01 4302 HIS C CA 1
ATOM 7651 C C . HIS C 1 346 ? 37.314 77.890 137.721 1.00 14.80 4302 HIS C C 1
ATOM 7652 O O . HIS C 1 346 ? 36.321 77.129 137.716 1.00 13.95 4302 HIS C O 1
ATOM 7659 N N . THR C 1 347 ? 38.041 78.202 138.795 1.00 14.02 4303 THR C N 1
ATOM 7660 C CA . THR C 1 347 ? 37.741 77.736 140.130 1.00 13.93 4303 THR C CA 1
ATOM 7661 C C . THR C 1 347 ? 37.656 78.922 141.097 1.00 14.40 4303 THR C C 1
ATOM 7662 O O . THR C 1 347 ? 38.488 79.821 141.060 1.00 13.46 4303 THR C O 1
ATOM 7666 N N . LEU C 1 348 ? 36.601 78.911 141.929 1.00 15.05 4304 LEU C N 1
ATOM 7667 C CA . LEU C 1 348 ? 36.447 79.806 143.072 1.00 15.04 4304 LEU C CA 1
ATOM 7668 C C . LEU C 1 348 ? 36.578 78.984 144.367 1.00 15.34 4304 LEU C C 1
ATOM 7669 O O . LEU C 1 348 ? 36.089 77.839 144.450 1.00 15.39 4304 LEU C O 1
ATOM 7674 N N . ALA C 1 349 ? 37.251 79.556 145.364 1.00 15.21 4305 ALA C N 1
ATOM 7675 C CA . ALA C 1 349 ? 37.382 78.931 146.693 1.00 15.11 4305 ALA C CA 1
ATOM 7676 C C . ALA C 1 349 ? 36.976 79.937 147.757 1.00 15.26 4305 ALA C C 1
ATOM 7677 O O . ALA C 1 349 ? 37.385 81.098 147.709 1.00 15.38 4305 ALA C O 1
ATOM 7679 N N . LEU C 1 350 ? 36.126 79.502 148.688 1.00 15.57 4306 LEU C N 1
ATOM 7680 C CA . LEU C 1 350 ? 35.648 80.353 149.756 1.00 15.83 4306 LEU C CA 1
ATOM 7681 C C . LEU C 1 350 ? 36.354 79.921 151.041 1.00 16.03 4306 LEU C C 1
ATOM 7682 O O . LEU C 1 350 ? 36.219 78.779 151.469 1.00 15.94 4306 LEU C O 1
ATOM 7687 N N . ALA C 1 351 ? 37.117 80.830 151.637 1.00 16.40 4307 ALA C N 1
ATOM 7688 C CA . ALA C 1 351 ? 37.836 80.520 152.874 1.00 17.04 4307 ALA C CA 1
ATOM 7689 C C . ALA C 1 351 ? 36.911 80.710 154.061 1.00 17.87 4307 ALA C C 1
ATOM 7690 O O . ALA C 1 351 ? 35.844 81.316 153.926 1.00 17.92 4307 ALA C O 1
ATOM 7692 N N . SER C 1 352 ? 37.328 80.232 155.234 1.00 18.54 4308 SER C N 1
ATOM 7693 C CA . SER C 1 352 ? 36.466 80.250 156.397 1.00 19.38 4308 SER C CA 1
ATOM 7694 C C . SER C 1 352 ? 36.115 81.659 156.873 1.00 19.20 4308 SER C C 1
ATOM 7695 O O . SER C 1 352 ? 35.077 81.831 157.489 1.00 18.55 4308 SER C O 1
ATOM 7698 N N . ASN C 1 353 ? 36.959 82.648 156.570 1.00 19.17 4309 ASN C N 1
ATOM 7699 C CA . ASN C 1 353 ? 36.690 84.044 156.921 1.00 20.07 4309 ASN C CA 1
ATOM 7700 C C . ASN C 1 353 ? 35.904 84.804 155.872 1.00 19.57 4309 ASN C C 1
ATOM 7701 O O . ASN C 1 353 ? 35.717 86.006 156.001 1.00 19.36 4309 ASN C O 1
ATOM 7706 N N . GLY C 1 354 ? 35.475 84.126 154.815 1.00 19.03 4310 GLY C N 1
ATOM 7707 C CA . GLY C 1 354 ? 34.684 84.769 153.800 1.00 19.90 4310 GLY C CA 1
ATOM 7708 C C . GLY C 1 354 ? 35.446 85.303 152.615 1.00 19.98 4310 GLY C C 1
ATOM 7709 O O . GLY C 1 354 ? 34.837 85.776 151.672 1.00 20.13 4310 GLY C O 1
ATOM 7710 N N . ASP C 1 355 ? 36.771 85.238 152.658 1.00 21.37 4311 ASP C N 1
ATOM 7711 C CA . ASP C 1 355 ? 37.592 85.620 151.508 1.00 21.47 4311 ASP C CA 1
ATOM 7712 C C . ASP C 1 355 ? 37.364 84.653 150.328 1.00 19.91 4311 ASP C C 1
ATOM 7713 O O . ASP C 1 355 ? 37.191 83.443 150.515 1.00 18.71 4311 ASP C O 1
ATOM 7718 N N . VAL C 1 356 ? 37.397 85.206 149.120 1.00 17.80 4312 VAL C N 1
ATOM 7719 C CA . VAL C 1 356 ? 37.268 84.414 147.919 1.00 17.46 4312 VAL C CA 1
ATOM 7720 C C . VAL C 1 356 ? 38.570 84.461 147.125 1.00 16.63 4312 VAL C C 1
ATOM 7721 O O . VAL C 1 356 ? 39.120 85.526 146.893 1.00 16.44 4312 VAL C O 1
ATOM 7725 N N . TYR C 1 357 ? 39.046 83.289 146.712 1.00 17.01 4313 TYR C N 1
ATOM 7726 C CA . TYR C 1 357 ? 40.182 83.156 145.793 1.00 17.06 4313 TYR C CA 1
ATOM 7727 C C . TYR C 1 357 ? 39.709 82.630 144.443 1.00 16.61 4313 TYR C C 1
ATOM 7728 O O . TYR C 1 357 ? 38.766 81.859 144.386 1.00 15.33 4313 TYR C O 1
ATOM 7737 N N . ALA C 1 358 ? 40.385 83.040 143.366 1.00 16.78 4314 ALA C N 1
ATOM 7738 C CA . ALA C 1 358 ? 39.999 82.652 142.001 1.00 16.80 4314 ALA C CA 1
ATOM 7739 C C . ALA C 1 358 ? 41.233 82.303 141.184 1.00 16.68 4314 ALA C C 1
ATOM 7740 O O . ALA C 1 358 ? 42.315 82.883 141.384 1.00 16.58 4314 ALA C O 1
ATOM 7742 N N . TRP C 1 359 ? 41.071 81.344 140.276 1.00 15.97 4315 TRP C N 1
ATOM 7743 C CA . TRP C 1 359 ? 42.123 81.003 139.330 1.00 15.71 4315 TRP C CA 1
ATOM 7744 C C . TRP C 1 359 ? 41.611 80.243 138.108 1.00 15.93 4315 TRP C C 1
ATOM 7745 O O . TRP C 1 359 ? 40.517 79.652 138.122 1.00 14.36 4315 TRP C O 1
ATOM 7756 N N . GLY C 1 360 ? 42.412 80.301 137.044 1.00 15.55 4316 GLY C N 1
ATOM 7757 C CA . GLY C 1 360 ? 42.126 79.611 135.796 1.00 16.50 4316 GLY C CA 1
ATOM 7758 C C . GLY C 1 360 ? 41.840 80.615 134.696 1.00 17.07 4316 GLY C C 1
ATOM 7759 O O . GLY C 1 360 ? 42.375 81.728 134.716 1.00 16.51 4316 GLY C O 1
ATOM 7760 N N . SER C 1 361 ? 41.001 80.221 133.740 1.00 17.62 4317 SER C N 1
ATOM 7761 C CA . SER C 1 361 ? 40.730 81.056 132.573 1.00 18.22 4317 SER C CA 1
ATOM 7762 C C . SER C 1 361 ? 39.973 82.307 132.993 1.00 18.41 4317 SER C C 1
ATOM 7763 O O . SER C 1 361 ? 39.167 82.281 133.953 1.00 17.20 4317 SER C O 1
ATOM 7766 N N . ASN C 1 362 ? 40.232 83.399 132.278 1.00 17.70 4318 ASN C N 1
ATOM 7767 C CA . ASN C 1 362 ? 39.732 84.700 132.682 1.00 18.09 4318 ASN C CA 1
ATOM 7768 C C . ASN C 1 362 ? 39.388 85.621 131.514 1.00 18.55 4318 ASN C C 1
ATOM 7769 O O . ASN C 1 362 ? 39.318 86.846 131.686 1.00 18.74 4318 ASN C O 1
ATOM 7774 N N . SER C 1 363 ? 39.138 85.047 130.340 1.00 19.21 4319 SER C N 1
ATOM 7775 C CA . SER C 1 363 ? 38.982 85.866 129.129 1.00 20.32 4319 SER C CA 1
ATOM 7776 C C . SER C 1 363 ? 37.722 86.739 129.166 1.00 20.77 4319 SER C C 1
ATOM 7777 O O . SER C 1 363 ? 37.665 87.741 128.471 1.00 20.91 4319 SER C O 1
ATOM 7780 N N . GLU C 1 364 ? 36.741 86.373 130.001 1.00 20.84 4320 GLU C N 1
ATOM 7781 C CA . GLU C 1 364 ? 35.508 87.142 130.174 1.00 21.13 4320 GLU C CA 1
ATOM 7782 C C . GLU C 1 364 ? 35.388 87.839 131.538 1.00 19.71 4320 GLU C C 1
ATOM 7783 O O . GLU C 1 364 ? 34.312 88.287 131.904 1.00 18.97 4320 GLU C O 1
ATOM 7789 N N . GLY C 1 365 ? 36.475 87.903 132.298 1.00 18.42 4321 GLY C N 1
ATOM 7790 C CA . GLY C 1 365 ? 36.469 88.535 133.609 1.00 17.18 4321 GLY C CA 1
ATOM 7791 C C . GLY C 1 365 ? 35.866 87.668 134.692 1.00 16.51 4321 GLY C C 1
ATOM 7792 O O . GLY C 1 365 ? 35.517 88.164 135.753 1.00 16.77 4321 GLY C O 1
ATOM 7793 N N . GLN C 1 366 ? 35.727 86.377 134.428 1.00 15.51 4322 GLN C N 1
ATOM 7794 C CA . GLN C 1 366 ? 35.028 85.499 135.358 1.00 15.15 4322 GLN C CA 1
ATOM 7795 C C . GLN C 1 366 ? 35.753 85.261 136.697 1.00 15.02 4322 GLN C C 1
ATOM 7796 O O . GLN C 1 366 ? 35.144 84.743 137.608 1.00 15.45 4322 GLN C O 1
ATOM 7802 N N . LEU C 1 367 ? 37.024 85.643 136.823 1.00 15.14 4323 LEU C N 1
ATOM 7803 C CA . LEU C 1 367 ? 37.738 85.543 138.100 1.00 15.07 4323 LEU C CA 1
ATOM 7804 C C . LEU C 1 367 ? 37.447 86.744 138.978 1.00 15.72 4323 LEU C C 1
ATOM 7805 O O . LEU C 1 367 ? 37.648 86.693 140.189 1.00 15.59 4323 LEU C O 1
ATOM 7810 N N . GLY C 1 368 ? 36.980 87.827 138.361 1.00 16.45 4324 GLY C N 1
ATOM 7811 C CA . GLY C 1 368 ? 36.587 89.015 139.094 1.00 16.68 4324 GLY C CA 1
ATOM 7812 C C . GLY C 1 368 ? 37.758 89.825 139.614 1.00 17.04 4324 GLY C C 1
ATOM 7813 O O . GLY C 1 368 ? 37.649 90.472 140.637 1.00 16.12 4324 GLY C O 1
ATOM 7814 N N . LEU C 1 369 ? 38.865 89.818 138.893 1.00 18.87 4325 LEU C N 1
ATOM 7815 C CA . LEU C 1 369 ? 40.083 90.473 139.374 1.00 20.07 4325 LEU C CA 1
ATOM 7816 C C . LEU C 1 369 ? 40.322 91.848 138.742 1.00 21.50 4325 LEU C C 1
ATOM 7817 O O . LEU C 1 369 ? 41.333 92.475 139.026 1.00 21.41 4325 LEU C O 1
ATOM 7822 N N . GLY C 1 370 ? 39.394 92.321 137.913 1.00 22.61 4326 GLY C N 1
ATOM 7823 C CA . GLY C 1 370 ? 39.545 93.606 137.222 1.00 23.55 4326 GLY C CA 1
ATOM 7824 C C . GLY C 1 370 ? 40.346 93.591 135.928 1.00 24.98 4326 GLY C C 1
ATOM 7825 O O . GLY C 1 370 ? 40.707 94.642 135.408 1.00 27.75 4326 GLY C O 1
ATOM 7826 N N . HIS C 1 371 ? 40.624 92.407 135.399 1.00 25.56 4327 HIS C N 1
ATOM 7827 C CA . HIS C 1 371 ? 41.310 92.263 134.123 1.00 25.14 4327 HIS C CA 1
ATOM 7828 C C . HIS C 1 371 ? 40.853 90.948 133.491 1.00 24.93 4327 HIS C C 1
ATOM 7829 O O . HIS C 1 371 ? 40.041 90.239 134.079 1.00 24.06 4327 HIS C O 1
ATOM 7836 N N . THR C 1 372 ? 41.361 90.621 132.303 1.00 24.58 4328 THR C N 1
ATOM 7837 C CA . THR C 1 372 ? 40.955 89.401 131.600 1.00 24.15 4328 THR C CA 1
ATOM 7838 C C . THR C 1 372 ? 42.126 88.466 131.221 1.00 24.34 4328 THR C C 1
ATOM 7839 O O . THR C 1 372 ? 42.030 87.707 130.266 1.00 25.43 4328 THR C O 1
ATOM 7843 N N . ASN C 1 373 ? 43.223 88.533 131.965 1.00 24.14 4329 ASN C N 1
ATOM 7844 C CA . ASN C 1 373 ? 44.356 87.629 131.786 1.00 23.89 4329 ASN C CA 1
ATOM 7845 C C . ASN C 1 373 ? 44.245 86.364 132.601 1.00 23.56 4329 ASN C C 1
ATOM 7846 O O . ASN C 1 373 ? 43.737 86.376 133.720 1.00 22.73 4329 ASN C O 1
ATOM 7851 N N . HIS C 1 374 ? 44.752 85.280 132.036 1.00 23.01 4330 HIS C N 1
ATOM 7852 C CA . HIS C 1 374 ? 44.784 84.001 132.709 1.00 24.44 4330 HIS C CA 1
ATOM 7853 C C . HIS C 1 374 ? 45.490 84.147 134.054 1.00 23.61 4330 HIS C C 1
ATOM 7854 O O . HIS C 1 374 ? 46.360 85.003 134.204 1.00 23.69 4330 HIS C O 1
ATOM 7861 N N . VAL C 1 375 ? 45.077 83.357 135.042 1.00 22.64 4331 VAL C N 1
ATOM 7862 C CA . VAL C 1 375 ? 45.702 83.378 136.370 1.00 22.53 4331 VAL C CA 1
ATOM 7863 C C . VAL C 1 375 ? 45.996 81.941 136.821 1.00 22.27 4331 VAL C C 1
ATOM 7864 O O . VAL C 1 375 ? 45.092 81.104 136.922 1.00 19.86 4331 VAL C O 1
ATOM 7868 N N . ARG C 1 376 ? 47.272 81.651 137.067 1.00 22.37 4332 ARG C N 1
ATOM 7869 C CA . ARG C 1 376 ? 47.673 80.287 137.386 1.00 23.72 4332 ARG C CA 1
ATOM 7870 C C . ARG C 1 376 ? 47.312 79.927 138.807 1.00 23.61 4332 ARG C C 1
ATOM 7871 O O . ARG C 1 376 ? 46.622 78.943 139.035 1.00 24.06 4332 ARG C O 1
ATOM 7874 N N . GLU C 1 377 ? 47.774 80.725 139.757 1.00 24.19 4333 GLU C N 1
ATOM 7875 C CA . GLU C 1 377 ? 47.617 80.388 141.161 1.00 25.35 4333 GLU C CA 1
ATOM 7876 C C . GLU C 1 377 ? 46.502 81.186 141.843 1.00 24.19 4333 GLU C C 1
ATOM 7877 O O . GLU C 1 377 ? 46.239 82.335 141.473 1.00 25.16 4333 GLU C O 1
ATOM 7883 N N . PRO C 1 378 ? 45.829 80.575 142.835 1.00 22.34 4334 PRO C N 1
ATOM 7884 C CA . PRO C 1 378 ? 44.754 81.225 143.567 1.00 21.97 4334 PRO C CA 1
ATOM 7885 C C . PRO C 1 378 ? 45.078 82.654 143.970 1.00 22.91 4334 PRO C C 1
ATOM 7886 O O . PRO C 1 378 ? 46.110 82.899 144.592 1.00 22.04 4334 PRO C O 1
ATOM 7890 N N . THR C 1 379 ? 44.198 83.585 143.621 1.00 22.54 4335 THR C N 1
ATOM 7891 C CA . THR C 1 379 ? 44.411 84.993 143.906 1.00 22.52 4335 THR C CA 1
ATOM 7892 C C . THR C 1 379 ? 43.178 85.594 144.565 1.00 22.36 4335 THR C C 1
ATOM 7893 O O . THR C 1 379 ? 42.036 85.344 144.147 1.00 20.32 4335 THR C O 1
ATOM 7897 N N . LEU C 1 380 ? 43.416 86.393 145.594 1.00 21.62 4336 LEU C N 1
ATOM 7898 C CA . LEU C 1 380 ? 42.348 86.980 146.370 1.00 22.45 4336 LEU C CA 1
ATOM 7899 C C . LEU C 1 380 ? 41.518 87.929 145.514 1.00 22.22 4336 LEU C C 1
ATOM 7900 O O . LEU C 1 380 ? 42.063 88.805 144.858 1.00 21.09 4336 LEU C O 1
ATOM 7905 N N . VAL C 1 381 ? 40.203 87.734 145.514 1.00 22.72 4337 VAL C N 1
ATOM 7906 C CA . VAL C 1 381 ? 39.291 88.625 144.822 1.00 22.31 4337 VAL C CA 1
ATOM 7907 C C . VAL C 1 381 ? 39.058 89.831 145.732 1.00 23.43 4337 VAL C C 1
ATOM 7908 O O . VAL C 1 381 ? 38.209 89.789 146.640 1.00 22.77 4337 VAL C O 1
ATOM 7912 N N . THR C 1 382 ? 39.836 90.886 145.500 1.00 23.75 4338 THR C N 1
ATOM 7913 C CA . THR C 1 382 ? 39.797 92.122 146.308 1.00 25.89 4338 THR C CA 1
ATOM 7914 C C . THR C 1 382 ? 38.419 92.761 146.413 1.00 26.30 4338 THR C C 1
ATOM 7915 O O . THR C 1 382 ? 38.041 93.269 147.472 1.00 25.48 4338 THR C O 1
ATOM 7919 N N . GLY C 1 383 ? 37.659 92.715 145.325 1.00 26.41 4339 GLY C N 1
ATOM 7920 C CA . GLY C 1 383 ? 36.329 93.298 145.311 1.00 26.56 4339 GLY C CA 1
ATOM 7921 C C . GLY C 1 383 ? 35.311 92.666 146.247 1.00 26.43 4339 GLY C C 1
ATOM 7922 O O . GLY C 1 383 ? 34.235 93.223 146.438 1.00 25.92 4339 GLY C O 1
ATOM 7923 N N . LEU C 1 384 ? 35.620 91.500 146.816 1.00 26.29 4340 LEU C N 1
ATOM 7924 C CA . LEU C 1 384 ? 34.735 90.871 147.796 1.00 27.13 4340 LEU C CA 1
ATOM 7925 C C . LEU C 1 384 ? 35.175 91.082 149.252 1.00 27.80 4340 LEU C C 1
ATOM 7926 O O . LEU C 1 384 ? 34.463 90.691 150.171 1.00 27.89 4340 LEU C O 1
ATOM 7931 N N . GLN C 1 385 ? 36.321 91.713 149.470 1.00 30.98 4341 GLN C N 1
ATOM 7932 C CA . GLN C 1 385 ? 36.746 92.068 150.830 1.00 32.67 4341 GLN C CA 1
ATOM 7933 C C . GLN C 1 385 ? 35.657 92.850 151.519 1.00 32.01 4341 GLN C C 1
ATOM 7934 O O . GLN C 1 385 ? 35.229 93.889 151.015 1.00 33.57 4341 GLN C O 1
ATOM 7940 N N . GLY C 1 386 ? 35.215 92.336 152.661 1.00 32.07 4342 GLY C N 1
ATOM 7941 C CA . GLY C 1 386 ? 34.243 93.005 153.516 1.00 33.00 4342 GLY C CA 1
ATOM 7942 C C . GLY C 1 386 ? 32.787 92.876 153.095 1.00 35.31 4342 GLY C C 1
ATOM 7943 O O . GLY C 1 386 ? 31.985 93.727 153.474 1.00 37.23 4342 GLY C O 1
ATOM 7944 N N . LYS C 1 387 ? 32.421 91.831 152.334 1.00 34.05 4343 LYS C N 1
ATOM 7945 C CA . LYS C 1 387 ? 31.036 91.698 151.833 1.00 32.01 4343 LYS C CA 1
ATOM 7946 C C . LYS C 1 387 ? 30.195 90.561 152.448 1.00 28.25 4343 LYS C C 1
ATOM 7947 O O . LYS C 1 387 ? 29.047 90.376 152.052 1.00 27.84 4343 LYS C O 1
ATOM 7953 N N . ASN C 1 388 ? 30.723 89.836 153.433 1.00 26.89 4344 ASN C N 1
ATOM 7954 C CA . ASN C 1 388 ? 29.967 88.767 154.111 1.00 25.71 4344 ASN C CA 1
ATOM 7955 C C . ASN C 1 388 ? 29.585 87.656 153.165 1.00 23.09 4344 ASN C C 1
ATOM 7956 O O . ASN C 1 388 ? 28.485 87.136 153.248 1.00 23.90 4344 ASN C O 1
ATOM 7961 N N . VAL C 1 389 ? 30.470 87.309 152.241 1.00 20.98 4345 VAL C N 1
ATOM 7962 C CA . VAL C 1 389 ? 30.156 86.257 151.292 1.00 19.68 4345 VAL C CA 1
ATOM 7963 C C . VAL C 1 389 ? 30.025 84.915 152.012 1.00 18.17 4345 VAL C C 1
ATOM 7964 O O . VAL C 1 389 ? 30.888 84.554 152.804 1.00 16.25 4345 VAL C O 1
ATOM 7968 N N . ARG C 1 390 ? 28.932 84.207 151.734 1.00 17.35 4346 ARG C N 1
ATOM 7969 C CA . ARG C 1 390 ? 28.639 82.908 152.342 1.00 17.95 4346 ARG C CA 1
ATOM 7970 C C . ARG C 1 390 ? 28.629 81.731 151.368 1.00 17.44 4346 ARG C C 1
ATOM 7971 O O . ARG C 1 390 ? 28.889 80.598 151.763 1.00 16.90 4346 ARG C O 1
ATOM 7979 N N . GLN C 1 391 ? 28.284 81.995 150.107 1.00 17.04 4347 GLN C N 1
ATOM 7980 C CA . GLN C 1 391 ? 28.185 80.969 149.076 1.00 16.72 4347 GLN C CA 1
ATOM 7981 C C . GLN C 1 391 ? 28.749 81.504 147.769 1.00 15.56 4347 GLN C C 1
ATOM 7982 O O . GLN C 1 391 ? 28.751 82.721 147.545 1.00 14.20 4347 GLN C O 1
ATOM 7988 N N . ILE C 1 392 ? 29.239 80.589 146.928 1.00 14.69 4348 ILE C N 1
ATOM 7989 C CA . ILE C 1 392 ? 29.832 80.916 145.609 1.00 13.92 4348 ILE C CA 1
ATOM 7990 C C . ILE C 1 392 ? 29.306 79.936 144.568 1.00 13.36 4348 ILE C C 1
ATOM 7991 O O . ILE C 1 392 ? 28.991 78.791 144.890 1.00 12.89 4348 ILE C O 1
ATOM 7996 N N . SER C 1 393 ? 29.222 80.407 143.327 1.00 12.47 4349 SER C N 1
ATOM 7997 C CA . SER C 1 393 ? 28.809 79.578 142.190 1.00 12.62 4349 SER C CA 1
ATOM 7998 C C . SER C 1 393 ? 29.574 80.040 140.975 1.00 12.07 4349 SER C C 1
ATOM 7999 O O . SER C 1 393 ? 29.810 81.237 140.792 1.00 11.58 4349 SER C O 1
ATOM 8002 N N . ALA C 1 394 ? 29.931 79.087 140.131 1.00 12.26 4350 ALA C N 1
ATOM 8003 C CA . ALA C 1 394 ? 30.739 79.370 138.939 1.00 12.36 4350 ALA C CA 1
ATOM 8004 C C . ALA C 1 394 ? 30.124 78.694 137.732 1.00 12.40 4350 ALA C C 1
ATOM 8005 O O . ALA C 1 394 ? 29.898 77.491 137.759 1.00 11.72 4350 ALA C O 1
ATOM 8007 N N . GLY C 1 395 ? 29.930 79.466 136.663 1.00 13.25 4351 GLY C N 1
ATOM 8008 C CA . GLY C 1 395 ? 29.267 79.007 135.442 1.00 13.87 4351 GLY C CA 1
ATOM 8009 C C . GLY C 1 395 ? 30.310 78.880 134.360 1.00 15.13 4351 GLY C C 1
ATOM 8010 O O . GLY C 1 395 ? 31.488 78.853 134.669 1.00 14.92 4351 GLY C O 1
ATOM 8011 N N . ARG C 1 396 ? 29.898 78.806 133.096 1.00 16.29 4352 ARG C N 1
ATOM 8012 C CA . ARG C 1 396 ? 30.871 78.636 132.003 1.00 17.99 4352 ARG C CA 1
ATOM 8013 C C . ARG C 1 396 ? 31.839 79.803 131.912 1.00 16.92 4352 ARG C C 1
ATOM 8014 O O . ARG C 1 396 ? 33.035 79.592 131.750 1.00 17.18 4352 ARG C O 1
ATOM 8022 N N . CYS C 1 397 ? 31.335 81.026 131.970 1.00 16.46 4353 CYS C N 1
ATOM 8023 C CA . CYS C 1 397 ? 32.222 82.172 132.102 1.00 17.23 4353 CYS C CA 1
ATOM 8024 C C . CYS C 1 397 ? 31.573 83.361 132.789 1.00 15.41 4353 CYS C C 1
ATOM 8025 O O . CYS C 1 397 ? 31.785 84.530 132.433 1.00 14.72 4353 CYS C O 1
ATOM 8028 N N . HIS C 1 398 ? 30.821 83.038 133.832 1.00 14.24 4354 HIS C N 1
ATOM 8029 C CA . HIS C 1 398 ? 30.438 84.018 134.831 1.00 13.71 4354 HIS C CA 1
ATOM 8030 C C . HIS C 1 398 ? 30.357 83.322 136.169 1.00 13.28 4354 HIS C C 1
ATOM 8031 O O . HIS C 1 398 ? 30.364 82.066 136.247 1.00 13.14 4354 HIS C O 1
ATOM 8038 N N . SER C 1 399 ? 30.279 84.143 137.209 1.00 12.46 4355 SER C N 1
ATOM 8039 C CA . SER C 1 399 ? 30.416 83.694 138.593 1.00 12.23 4355 SER C CA 1
ATOM 8040 C C . SER C 1 399 ? 29.493 84.492 139.480 1.00 11.95 4355 SER C C 1
ATOM 8041 O O . SER C 1 399 ? 29.054 85.585 139.102 1.00 12.19 4355 SER C O 1
ATOM 8044 N N . ALA C 1 400 ? 29.197 83.938 140.652 1.00 12.14 4356 ALA C N 1
ATOM 8045 C CA . ALA C 1 400 ? 28.387 84.610 141.662 1.00 12.38 4356 ALA C CA 1
ATOM 8046 C C . ALA C 1 400 ? 28.881 84.356 143.088 1.00 13.09 4356 ALA C C 1
ATOM 8047 O O . ALA C 1 400 ? 29.392 83.276 143.404 1.00 12.26 4356 ALA C O 1
ATOM 8049 N N . ALA C 1 401 ? 28.689 85.368 143.938 1.00 13.68 4357 ALA C N 1
ATOM 8050 C CA . ALA C 1 401 ? 28.910 85.263 145.377 1.00 14.49 4357 ALA C CA 1
ATOM 8051 C C . ALA C 1 401 ? 27.781 85.993 146.133 1.00 15.51 4357 ALA C C 1
ATOM 8052 O O . ALA C 1 401 ? 27.389 87.121 145.771 1.00 15.80 4357 ALA C O 1
ATOM 8054 N N . TRP C 1 402 ? 27.258 85.373 147.181 1.00 15.51 4358 TRP C N 1
ATOM 8055 C CA . TRP C 1 402 ? 26.134 85.976 147.889 1.00 17.04 4358 TRP C CA 1
ATOM 8056 C C . TRP C 1 402 ? 26.165 85.650 149.382 1.00 18.39 4358 TRP C C 1
ATOM 8057 O O . TRP C 1 402 ? 26.893 84.744 149.831 1.00 17.12 4358 TRP C O 1
ATOM 8068 N N . THR C 1 403 ? 25.369 86.407 150.131 1.00 19.96 4359 THR C N 1
ATOM 8069 C CA . THR C 1 403 ? 25.432 86.407 151.598 1.00 21.27 4359 THR C CA 1
ATOM 8070 C C . THR C 1 403 ? 24.326 85.598 152.297 1.00 22.38 4359 THR C C 1
ATOM 8071 O O . THR C 1 403 ? 24.207 85.627 153.523 1.00 22.06 4359 THR C O 1
ATOM 8075 N N . ALA C 1 404 ? 23.509 84.896 151.525 1.00 24.55 4360 ALA C N 1
ATOM 8076 C CA . ALA C 1 404 ? 22.423 84.102 152.078 1.00 26.05 4360 ALA C CA 1
ATOM 8077 C C . ALA C 1 404 ? 22.961 82.809 152.669 1.00 28.36 4360 ALA C C 1
ATOM 8078 O O . ALA C 1 404 ? 22.343 82.252 153.585 1.00 30.96 4360 ALA C O 1
ATOM 8081 N N . CYS D 1 41 ? 17.036 113.105 136.651 1.00 27.19 3997 CYS D N 1
ATOM 8082 C CA . CYS D 1 41 ? 15.566 113.095 136.348 1.00 26.57 3997 CYS D CA 1
ATOM 8083 C C . CYS D 1 41 ? 14.969 111.718 136.626 1.00 25.62 3997 CYS D C 1
ATOM 8084 O O . CYS D 1 41 ? 15.706 110.769 136.872 1.00 26.88 3997 CYS D O 1
ATOM 8087 N N . ASP D 1 42 ? 13.641 111.633 136.630 1.00 24.07 3998 ASP D N 1
ATOM 8088 C CA . ASP D 1 42 ? 12.943 110.355 136.741 1.00 25.14 3998 ASP D CA 1
ATOM 8089 C C . ASP D 1 42 ? 12.362 109.980 135.383 1.00 23.18 3998 ASP D C 1
ATOM 8090 O O . ASP D 1 42 ? 11.738 110.801 134.692 1.00 21.89 3998 ASP D O 1
ATOM 8095 N N . VAL D 1 43 ? 12.574 108.733 135.010 1.00 22.19 3999 VAL D N 1
ATOM 8096 C CA . VAL D 1 43 ? 12.075 108.218 133.760 1.00 20.92 3999 VAL D CA 1
ATOM 8097 C C . VAL D 1 43 ? 11.156 107.074 134.078 1.00 20.38 3999 VAL D C 1
ATOM 8098 O O . VAL D 1 43 ? 11.508 106.170 134.874 1.00 19.01 3999 VAL D O 1
ATOM 8102 N N . TYR D 1 44 ? 9.982 107.116 133.443 1.00 19.43 4000 TYR D N 1
ATOM 8103 C CA . TYR D 1 44 ? 9.015 106.033 133.530 1.00 20.31 4000 TYR D CA 1
ATOM 8104 C C . TYR D 1 44 ? 8.801 105.380 132.185 1.00 19.55 4000 TYR D C 1
ATOM 8105 O O . TYR D 1 44 ? 8.628 106.075 131.170 1.00 18.06 4000 TYR D O 1
ATOM 8114 N N . LEU D 1 45 ? 8.780 104.044 132.197 1.00 18.17 4001 LEU D N 1
ATOM 8115 C CA . LEU D 1 45 ? 8.681 103.261 130.984 1.00 18.09 4001 LEU D CA 1
ATOM 8116 C C . LEU D 1 45 ? 7.581 102.259 131.138 1.00 18.14 4001 LEU D C 1
ATOM 8117 O O . LEU D 1 45 ? 7.299 101.799 132.243 1.00 19.10 4001 LEU D O 1
ATOM 8122 N N . TRP D 1 46 ? 6.923 101.944 130.034 1.00 17.04 4002 TRP D N 1
ATOM 8123 C CA . TRP D 1 46 ? 5.875 100.915 130.048 1.00 16.53 4002 TRP D CA 1
ATOM 8124 C C . TRP D 1 46 ? 5.605 100.357 128.667 1.00 16.56 4002 TRP D C 1
ATOM 8125 O O . TRP D 1 46 ? 6.031 100.921 127.667 1.00 16.92 4002 TRP D O 1
ATOM 8136 N N . GLY D 1 47 ? 4.890 99.243 128.641 1.00 16.86 4003 GLY D N 1
ATOM 8137 C CA . GLY D 1 47 ? 4.554 98.521 127.429 1.00 16.78 4003 GLY D CA 1
ATOM 8138 C C . GLY D 1 47 ? 5.373 97.253 127.267 1.00 16.96 4003 GLY D C 1
ATOM 8139 O O . GLY D 1 47 ? 5.735 96.600 128.258 1.00 16.86 4003 GLY D O 1
ATOM 8140 N N . ALA D 1 48 ? 5.658 96.920 126.006 1.00 16.36 4004 ALA D N 1
ATOM 8141 C CA . ALA D 1 48 ? 6.396 95.715 125.627 1.00 16.75 4004 ALA D CA 1
ATOM 8142 C C . ALA D 1 48 ? 7.854 95.878 125.988 1.00 16.44 4004 ALA D C 1
ATOM 8143 O O . ALA D 1 48 ? 8.400 96.976 125.857 1.00 15.85 4004 ALA D O 1
ATOM 8145 N N . GLY D 1 49 ? 8.473 94.796 126.465 1.00 15.97 4005 GLY D N 1
ATOM 8146 C CA . GLY D 1 49 ? 9.890 94.833 126.888 1.00 16.50 4005 GLY D CA 1
ATOM 8147 C C . GLY D 1 49 ? 10.674 93.533 126.766 1.00 16.28 4005 GLY D C 1
ATOM 8148 O O . GLY D 1 49 ? 11.700 93.361 127.437 1.00 16.47 4005 GLY D O 1
ATOM 8149 N N . ARG D 1 50 ? 10.212 92.620 125.915 1.00 16.94 4006 ARG D N 1
ATOM 8150 C CA . ARG D 1 50 ? 10.833 91.303 125.791 1.00 17.94 4006 ARG D CA 1
ATOM 8151 C C . ARG D 1 50 ? 12.191 91.357 125.128 1.00 16.96 4006 ARG D C 1
ATOM 8152 O O . ARG D 1 50 ? 12.928 90.394 125.195 1.00 17.20 4006 ARG D O 1
ATOM 8160 N N . HIS D 1 51 ? 12.539 92.481 124.497 1.00 15.67 4007 HIS D N 1
ATOM 8161 C CA . HIS D 1 51 ? 13.873 92.639 123.929 1.00 14.95 4007 HIS D CA 1
ATOM 8162 C C . HIS D 1 51 ? 14.802 93.458 124.817 1.00 14.03 4007 HIS D C 1
ATOM 8163 O O . HIS D 1 51 ? 15.920 93.760 124.400 1.00 14.06 4007 HIS D O 1
ATOM 8170 N N . GLY D 1 52 ? 14.364 93.790 126.031 1.00 13.37 4008 GLY D N 1
ATOM 8171 C CA . GLY D 1 52 ? 15.164 94.573 126.984 1.00 13.17 4008 GLY D CA 1
ATOM 8172 C C . GLY D 1 52 ? 15.036 96.086 126.808 1.00 13.41 4008 GLY D C 1
ATOM 8173 O O . GLY D 1 52 ? 15.846 96.852 127.342 1.00 12.70 4008 GLY D O 1
ATOM 8174 N N . GLN D 1 53 ? 14.006 96.526 126.081 1.00 13.90 4009 GLN D N 1
ATOM 8175 C CA . GLN D 1 53 ? 13.901 97.947 125.710 1.00 14.26 4009 GLN D CA 1
ATOM 8176 C C . GLN D 1 53 ? 13.455 98.807 126.882 1.00 14.98 4009 GLN D C 1
ATOM 8177 O O . GLN D 1 53 ? 13.559 100.029 126.838 1.00 15.67 4009 GLN D O 1
ATOM 8183 N N . LEU D 1 54 ? 12.953 98.168 127.934 1.00 15.36 4010 LEU D N 1
ATOM 8184 C CA . LEU D 1 54 ? 12.627 98.862 129.167 1.00 15.65 4010 LEU D CA 1
ATOM 8185 C C . LEU D 1 54 ? 13.658 98.583 130.256 1.00 16.25 4010 LEU D C 1
ATOM 8186 O O . LEU D 1 54 ? 13.451 98.969 131.418 1.00 16.05 4010 LEU D O 1
ATOM 8191 N N . ALA D 1 55 ? 14.743 97.901 129.887 1.00 16.88 4011 ALA D N 1
ATOM 8192 C CA . ALA D 1 55 ? 15.806 97.532 130.815 1.00 17.51 4011 ALA D CA 1
ATOM 8193 C C . ALA D 1 55 ? 15.229 96.941 132.127 1.00 18.71 4011 ALA D C 1
ATOM 8194 O O . ALA D 1 55 ? 14.407 96.011 132.059 1.00 18.55 4011 ALA D O 1
ATOM 8196 N N . GLU D 1 56 ? 15.609 97.465 133.296 1.00 19.80 4012 GLU D N 1
ATOM 8197 C CA . GLU D 1 56 ? 15.220 96.841 134.580 1.00 22.39 4012 GLU D CA 1
ATOM 8198 C C . GLU D 1 56 ? 13.750 97.024 134.975 1.00 22.61 4012 GLU D C 1
ATOM 8199 O O . GLU D 1 56 ? 13.268 96.365 135.895 1.00 22.91 4012 GLU D O 1
ATOM 8205 N N . ALA D 1 57 ? 13.026 97.890 134.279 1.00 22.65 4013 ALA D N 1
ATOM 8206 C CA . ALA D 1 57 ? 11.584 97.985 134.487 1.00 22.88 4013 ALA D CA 1
ATOM 8207 C C . ALA D 1 57 ? 10.840 96.683 134.190 1.00 23.08 4013 ALA D C 1
ATOM 8208 O O . ALA D 1 57 ? 9.712 96.506 134.675 1.00 24.29 4013 ALA D O 1
ATOM 8210 N N . GLY D 1 58 ? 11.434 95.791 133.389 1.00 22.52 4014 GLY D N 1
ATOM 8211 C CA . GLY D 1 58 ? 10.843 94.471 133.124 1.00 22.30 4014 GLY D CA 1
ATOM 8212 C C . GLY D 1 58 ? 10.439 94.175 131.675 1.00 22.74 4014 GLY D C 1
ATOM 8213 O O . GLY D 1 58 ? 10.618 95.008 130.786 1.00 22.99 4014 GLY D O 1
ATOM 8214 N N . ARG D 1 59 ? 9.863 92.986 131.464 1.00 21.70 4015 ARG D N 1
ATOM 8215 C CA . ARG D 1 59 ? 9.540 92.459 130.134 1.00 22.33 4015 ARG D CA 1
ATOM 8216 C C . ARG D 1 59 ? 8.159 92.785 129.559 1.00 22.09 4015 ARG D C 1
ATOM 8217 O O . ARG D 1 59 ? 8.004 92.829 128.330 1.00 20.44 4015 ARG D O 1
ATOM 8225 N N . ASN D 1 60 ? 7.165 92.918 130.431 1.00 21.91 4016 ASN D N 1
ATOM 8226 C CA . ASN D 1 60 ? 5.796 93.250 130.033 1.00 24.37 4016 ASN D CA 1
ATOM 8227 C C . ASN D 1 60 ? 5.190 94.118 131.122 1.00 24.83 4016 ASN D C 1
ATOM 8228 O O . ASN D 1 60 ? 4.906 93.631 132.208 1.00 25.92 4016 ASN D O 1
ATOM 8233 N N . VAL D 1 61 ? 5.012 95.402 130.840 1.00 24.64 4017 VAL D N 1
ATOM 8234 C CA . VAL D 1 61 ? 4.676 96.375 131.863 1.00 25.94 4017 VAL D CA 1
ATOM 8235 C C . VAL D 1 61 ? 3.401 97.122 131.438 1.00 26.78 4017 VAL D C 1
ATOM 8236 O O . VAL D 1 61 ? 3.351 97.682 130.344 1.00 24.50 4017 VAL D O 1
ATOM 8240 N N . MET D 1 62 ? 2.363 97.101 132.280 1.00 26.93 4018 MET D N 1
ATOM 8241 C CA . MET D 1 62 ? 1.068 97.707 131.913 1.00 27.77 4018 MET D CA 1
ATOM 8242 C C . MET D 1 62 ? 0.811 99.074 132.541 1.00 26.32 4018 MET D C 1
ATOM 8243 O O . MET D 1 62 ? -0.186 99.723 132.211 1.00 24.35 4018 MET D O 1
ATOM 8248 N N . VAL D 1 63 ? 1.698 99.487 133.445 1.00 24.48 4019 VAL D N 1
ATOM 8249 C CA . VAL D 1 63 ? 1.561 100.718 134.186 1.00 25.47 4019 VAL D CA 1
ATOM 8250 C C . VAL D 1 63 ? 2.953 101.350 134.216 1.00 25.28 4019 VAL D C 1
ATOM 8251 O O . VAL D 1 63 ? 3.938 100.622 134.298 1.00 26.02 4019 VAL D O 1
ATOM 8255 N N . PRO D 1 64 ? 3.049 102.692 134.133 1.00 23.04 4020 PRO D N 1
ATOM 8256 C CA . PRO D 1 64 ? 4.342 103.369 134.172 1.00 22.23 4020 PRO D CA 1
ATOM 8257 C C . PRO D 1 64 ? 5.262 102.877 135.281 1.00 22.16 4020 PRO D C 1
ATOM 8258 O O . PRO D 1 64 ? 4.859 102.847 136.437 1.00 21.87 4020 PRO D O 1
ATOM 8262 N N . ALA D 1 65 ? 6.483 102.480 134.916 1.00 21.73 4021 ALA D N 1
ATOM 8263 C CA . ALA D 1 65 ? 7.442 101.903 135.856 1.00 21.44 4021 ALA D CA 1
ATOM 8264 C C . ALA D 1 65 ? 8.713 102.714 135.852 1.00 21.70 4021 ALA D C 1
ATOM 8265 O O . ALA D 1 65 ? 9.278 102.984 134.799 1.00 20.37 4021 ALA D O 1
ATOM 8267 N N . ALA D 1 66 ? 9.172 103.100 137.037 1.00 22.40 4022 ALA D N 1
ATOM 8268 C CA . ALA D 1 66 ? 10.420 103.846 137.167 1.00 22.61 4022 ALA D CA 1
ATOM 8269 C C . ALA D 1 66 ? 11.580 103.020 136.606 1.00 22.10 4022 ALA D C 1
ATOM 8270 O O . ALA D 1 66 ? 11.658 101.811 136.835 1.00 23.02 4022 ALA D O 1
ATOM 8272 N N . ALA D 1 67 ? 12.455 103.670 135.846 1.00 21.43 4023 ALA D N 1
ATOM 8273 C CA . ALA D 1 67 ? 13.676 103.035 135.362 1.00 21.46 4023 ALA D CA 1
ATOM 8274 C C . ALA D 1 67 ? 14.885 103.811 135.885 1.00 20.66 4023 ALA D C 1
ATOM 8275 O O . ALA D 1 67 ? 15.360 104.725 135.229 1.00 19.64 4023 ALA D O 1
ATOM 8277 N N . PRO D 1 68 ? 15.401 103.448 137.074 1.00 21.27 4024 PRO D N 1
ATOM 8278 C CA . PRO D 1 68 ? 16.509 104.236 137.622 1.00 21.22 4024 PRO D CA 1
ATOM 8279 C C . PRO D 1 68 ? 17.769 104.304 136.746 1.00 20.34 4024 PRO D C 1
ATOM 8280 O O . PRO D 1 68 ? 18.464 105.335 136.776 1.00 20.36 4024 PRO D O 1
ATOM 8284 N N . SER D 1 69 ? 18.057 103.245 135.978 1.00 18.61 4025 SER D N 1
ATOM 8285 C CA . SER D 1 69 ? 19.236 103.241 135.070 1.00 18.26 4025 SER D CA 1
ATOM 8286 C C . SER D 1 69 ? 19.172 104.327 134.000 1.00 17.61 4025 SER D C 1
ATOM 8287 O O . SER D 1 69 ? 20.203 104.697 133.437 1.00 17.83 4025 SER D O 1
ATOM 8290 N N . PHE D 1 70 ? 17.968 104.829 133.719 1.00 17.08 4026 PHE D N 1
ATOM 8291 C CA . PHE D 1 70 ? 17.755 105.899 132.749 1.00 17.30 4026 PHE D CA 1
ATOM 8292 C C . PHE D 1 70 ? 17.905 107.313 133.317 1.00 18.15 4026 PHE D C 1
ATOM 8293 O O . PHE D 1 70 ? 17.638 108.286 132.610 1.00 18.00 4026 PHE D O 1
ATOM 8301 N N . SER D 1 71 ? 18.351 107.453 134.564 1.00 18.98 4027 SER D N 1
ATOM 8302 C CA . SER D 1 71 ? 18.278 108.750 135.250 1.00 20.75 4027 SER D CA 1
ATOM 8303 C C . SER D 1 71 ? 19.143 109.876 134.725 1.00 21.10 4027 SER D C 1
ATOM 8304 O O . SER D 1 71 ? 18.904 111.029 135.078 1.00 21.00 4027 SER D O 1
ATOM 8307 N N . GLN D 1 72 ? 20.150 109.571 133.910 1.00 23.45 4028 GLN D N 1
ATOM 8308 C CA . GLN D 1 72 ? 20.980 110.614 133.317 1.00 24.41 4028 GLN D CA 1
ATOM 8309 C C . GLN D 1 72 ? 20.401 111.071 131.980 1.00 22.77 4028 GLN D C 1
ATOM 8310 O O . GLN D 1 72 ? 21.040 111.842 131.284 1.00 22.47 4028 GLN D O 1
ATOM 8316 N N . ALA D 1 73 ? 19.212 110.596 131.612 1.00 20.86 4029 ALA D N 1
ATOM 8317 C CA . ALA D 1 73 ? 18.604 110.950 130.332 1.00 21.06 4029 ALA D C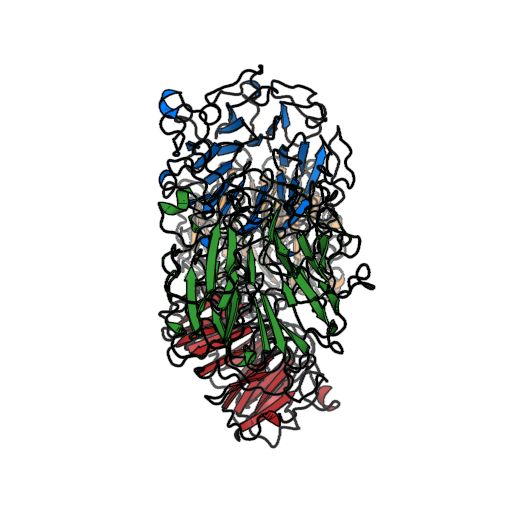A 1
ATOM 8318 C C . ALA D 1 73 ? 18.172 112.408 130.246 1.00 20.89 4029 ALA D C 1
ATOM 8319 O O . ALA D 1 73 ? 17.480 112.895 131.130 1.00 22.77 4029 ALA D O 1
ATOM 8321 N N . GLN D 1 74 ? 18.571 113.097 129.182 1.00 20.10 4030 GLN D N 1
ATOM 8322 C CA . GLN D 1 74 ? 17.954 114.374 128.841 1.00 20.37 4030 GLN D CA 1
ATOM 8323 C C . GLN D 1 74 ? 16.775 114.134 127.886 1.00 19.02 4030 GLN D C 1
ATOM 8324 O O . GLN D 1 74 ? 15.753 114.809 127.985 1.00 18.45 4030 GLN D O 1
ATOM 8330 N N . GLN D 1 75 ? 16.924 113.167 126.978 1.00 16.83 4031 GLN D N 1
ATOM 8331 C CA . GLN D 1 75 ? 15.854 112.759 126.072 1.00 16.45 4031 GLN D CA 1
ATOM 8332 C C . GLN D 1 75 ? 15.787 111.245 126.023 1.00 15.32 4031 GLN D C 1
ATOM 8333 O O . GLN D 1 75 ? 16.802 110.565 126.172 1.00 14.24 4031 GLN D O 1
ATOM 8339 N N . VAL D 1 76 ? 14.585 110.727 125.803 1.00 14.16 4032 VAL D N 1
ATOM 8340 C CA . VAL D 1 76 ? 14.369 109.284 125.654 1.00 13.99 4032 VAL D CA 1
ATOM 8341 C C . VAL D 1 76 ? 13.565 109.158 124.371 1.00 14.53 4032 VAL D C 1
ATOM 8342 O O . VAL D 1 76 ? 12.577 109.905 124.198 1.00 15.10 4032 VAL D O 1
ATOM 8346 N N . ILE D 1 77 ? 13.992 108.262 123.481 1.00 13.61 4033 ILE D N 1
ATOM 8347 C CA . ILE D 1 77 ? 13.326 108.046 122.201 1.00 14.22 4033 ILE D CA 1
ATOM 8348 C C . ILE D 1 77 ? 12.954 106.563 122.059 1.00 14.33 4033 ILE D C 1
ATOM 8349 O O . ILE D 1 77 ? 13.814 105.690 121.953 1.00 14.57 4033 ILE D O 1
ATOM 8354 N N . CYS D 1 78 ? 11.661 106.290 122.086 1.00 14.84 4034 CYS D N 1
ATOM 8355 C CA . CYS D 1 78 ? 11.156 104.928 121.914 1.00 15.63 4034 CYS D CA 1
ATOM 8356 C C . CYS D 1 78 ? 11.005 104.612 120.426 1.00 15.22 4034 CYS D C 1
ATOM 8357 O O . CYS D 1 78 ? 10.424 105.394 119.677 1.00 14.60 4034 CYS D O 1
ATOM 8360 N N . GLY D 1 79 ? 11.496 103.451 120.008 1.00 14.93 4035 GLY D N 1
ATOM 8361 C CA . GLY D 1 79 ? 11.437 103.052 118.612 1.00 14.28 4035 GLY D CA 1
ATOM 8362 C C . GLY D 1 79 ? 10.760 101.711 118.456 1.00 14.75 4035 GLY D C 1
ATOM 8363 O O . GLY D 1 79 ? 9.828 101.374 119.200 1.00 14.84 4035 GLY D O 1
ATOM 8364 N N . GLN D 1 80 ? 11.252 100.928 117.507 1.00 14.77 4036 GLN D N 1
ATOM 8365 C CA . GLN D 1 80 ? 10.696 99.611 117.250 1.00 15.61 4036 GLN D CA 1
ATOM 8366 C C . GLN D 1 80 ? 11.303 98.571 118.195 1.00 14.00 4036 GLN D C 1
ATOM 8367 O O . GLN D 1 80 ? 12.261 97.926 117.850 1.00 13.24 4036 GLN D O 1
ATOM 8373 N N . ASN D 1 81 ? 10.699 98.405 119.365 1.00 13.80 4037 ASN D N 1
ATOM 8374 C CA . ASN D 1 81 ? 11.184 97.483 120.394 1.00 14.41 4037 ASN D CA 1
ATOM 8375 C C . ASN D 1 81 ? 12.574 97.835 120.895 1.00 14.00 4037 ASN D C 1
ATOM 8376 O O . ASN D 1 81 ? 13.309 96.970 121.411 1.00 14.41 4037 ASN D O 1
ATOM 8381 N N . CYS D 1 82 ? 12.927 99.109 120.753 1.00 13.33 4038 CYS D N 1
ATOM 8382 C CA . CYS D 1 82 ? 14.186 99.622 121.256 1.00 13.46 4038 CYS D CA 1
ATOM 8383 C C . CYS D 1 82 ? 13.976 100.991 121.855 1.00 13.74 4038 CYS D C 1
ATOM 8384 O O . CYS D 1 82 ? 12.954 101.659 121.595 1.00 13.05 4038 CYS D O 1
ATOM 8387 N N . THR D 1 83 ? 14.973 101.430 122.616 1.00 13.63 4039 THR D N 1
ATOM 8388 C CA . THR D 1 83 ? 14.927 102.724 123.243 1.00 13.77 4039 THR D CA 1
ATOM 8389 C C . THR D 1 83 ? 16.305 103.358 123.244 1.00 14.25 4039 THR D C 1
ATOM 8390 O O . THR D 1 83 ? 17.298 102.710 123.598 1.00 14.61 4039 THR D O 1
ATOM 8394 N N . PHE D 1 84 ? 16.345 104.632 122.841 1.00 13.94 4040 PHE D N 1
ATOM 8395 C CA . PHE D 1 84 ? 17.550 105.426 122.826 1.00 13.97 4040 PHE D CA 1
ATOM 8396 C C . PHE D 1 84 ? 17.492 106.512 123.892 1.00 13.92 4040 PHE D C 1
ATOM 8397 O O . PHE D 1 84 ? 16.424 107.033 124.211 1.00 13.99 4040 PHE D O 1
ATOM 8405 N N . VAL D 1 85 ? 18.656 106.875 124.412 1.00 13.65 4041 VAL D N 1
ATOM 8406 C CA . VAL D 1 85 ? 18.779 107.988 125.346 1.00 14.03 4041 VAL D CA 1
ATOM 8407 C C . VAL D 1 85 ? 19.813 108.970 124.849 1.00 14.18 4041 VAL D C 1
ATOM 8408 O O . VAL D 1 85 ? 20.889 108.575 124.386 1.00 13.84 4041 VAL D O 1
ATOM 8412 N N . ILE D 1 86 ? 19.507 110.252 124.968 1.00 14.32 4042 ILE D N 1
ATOM 8413 C CA . ILE D 1 86 ? 20.525 111.266 124.756 1.00 14.93 4042 ILE D CA 1
ATOM 8414 C C . ILE D 1 86 ? 20.844 111.924 126.088 1.00 15.95 4042 ILE D C 1
ATOM 8415 O O . ILE D 1 86 ? 19.943 112.433 126.770 1.00 16.14 4042 ILE D O 1
ATOM 8420 N N . GLN D 1 87 ? 22.115 111.897 126.469 1.00 16.83 4043 GLN D N 1
ATOM 8421 C CA . GLN D 1 87 ? 22.549 112.592 127.684 1.00 18.50 4043 GLN D CA 1
ATOM 8422 C C . GLN D 1 87 ? 22.748 114.097 127.451 1.00 18.87 4043 GLN D C 1
ATOM 8423 O O . GLN D 1 87 ? 22.817 114.547 126.307 1.00 18.29 4043 GLN D O 1
ATOM 8429 N N . ALA D 1 88 ? 22.854 114.869 128.541 1.00 19.19 4044 ALA D N 1
ATOM 8430 C CA . ALA D 1 88 ? 23.088 116.324 128.442 1.00 19.53 4044 ALA D CA 1
ATOM 8431 C C . ALA D 1 88 ? 24.367 116.636 127.701 1.00 19.36 4044 ALA D C 1
ATOM 8432 O O . ALA D 1 88 ? 24.471 117.678 127.090 1.00 20.83 4044 ALA D O 1
ATOM 8434 N N . ASN D 1 89 ? 25.354 115.747 127.760 1.00 19.84 4045 ASN D N 1
ATOM 8435 C CA . ASN D 1 89 ? 26.612 115.986 127.080 1.00 20.04 4045 ASN D CA 1
ATOM 8436 C C . ASN D 1 89 ? 26.626 115.569 125.588 1.00 19.24 4045 ASN D C 1
ATOM 8437 O O . ASN D 1 89 ? 27.621 115.762 124.899 1.00 19.19 4045 ASN D O 1
ATOM 8442 N N . GLY D 1 90 ? 25.526 115.000 125.094 1.00 18.38 4046 GLY D N 1
ATOM 8443 C CA . GLY D 1 90 ? 25.420 114.616 123.689 1.00 17.40 4046 GLY D CA 1
ATOM 8444 C C . GLY D 1 90 ? 25.761 113.160 123.411 1.00 15.90 4046 GLY D C 1
ATOM 8445 O O . GLY D 1 90 ? 25.712 112.721 122.270 1.00 15.71 4046 GLY D O 1
ATOM 8446 N N . THR D 1 91 ? 26.102 112.416 124.452 1.00 15.16 4047 THR D N 1
ATOM 8447 C CA . THR D 1 91 ? 26.314 110.974 124.334 1.00 14.80 4047 THR D CA 1
ATOM 8448 C C . THR D 1 91 ? 24.988 110.305 124.063 1.00 13.56 4047 THR D C 1
ATOM 8449 O O . THR D 1 91 ? 23.963 110.685 124.619 1.00 13.31 4047 THR D O 1
ATOM 8453 N N . VAL D 1 92 ? 25.013 109.292 123.225 1.00 12.76 4048 VAL D N 1
ATOM 8454 C CA . VAL D 1 92 ? 23.828 108.516 122.948 1.00 12.61 4048 VAL D CA 1
ATOM 8455 C C . VAL D 1 92 ? 24.001 107.085 123.466 1.00 12.45 4048 VAL D C 1
ATOM 8456 O O . VAL D 1 92 ? 25.058 106.486 123.258 1.00 12.36 4048 VAL D O 1
ATOM 8460 N N . LEU D 1 93 ? 22.966 106.557 124.134 1.00 12.58 4049 LEU D N 1
ATOM 8461 C CA . LEU D 1 93 ? 22.895 105.141 124.523 1.00 12.19 4049 LEU D CA 1
ATOM 8462 C C . LEU D 1 93 ? 21.652 104.446 123.972 1.00 12.40 4049 LEU D C 1
ATOM 8463 O O . LEU D 1 93 ? 20.653 105.090 123.676 1.00 11.88 4049 LEU D O 1
ATOM 8468 N N . ALA D 1 94 ? 21.715 103.118 123.866 1.00 12.70 4050 ALA D N 1
ATOM 8469 C CA . ALA D 1 94 ? 20.599 102.339 123.352 1.00 12.90 4050 ALA D CA 1
ATOM 8470 C C . ALA D 1 94 ? 20.396 101.046 124.104 1.00 13.14 4050 ALA D C 1
ATOM 8471 O O . ALA D 1 94 ? 21.336 100.504 124.676 1.00 12.61 4050 ALA D O 1
ATOM 8473 N N . CYS D 1 95 ? 19.153 100.557 124.075 1.00 13.46 4051 CYS D N 1
ATOM 8474 C CA . CYS D 1 95 ? 18.863 99.199 124.452 1.00 14.52 4051 CYS D CA 1
ATOM 8475 C C . CYS D 1 95 ? 17.646 98.677 123.699 1.00 14.17 4051 CYS D C 1
ATOM 8476 O O . CYS D 1 95 ? 16.914 99.437 123.027 1.00 12.77 4051 CYS D O 1
ATOM 8479 N N . GLY D 1 96 ? 17.465 97.361 123.789 1.00 13.26 4052 GLY D N 1
ATOM 8480 C CA . GLY D 1 96 ? 16.326 96.701 123.182 1.00 13.17 4052 GLY D CA 1
ATOM 8481 C C . GLY D 1 96 ? 16.686 95.890 121.963 1.00 12.98 4052 GLY D C 1
ATOM 8482 O O . GLY D 1 96 ? 17.777 95.369 121.872 1.00 12.58 4052 GLY D O 1
ATOM 8483 N N . GLU D 1 97 ? 15.739 95.766 121.032 1.00 13.53 4053 GLU D N 1
ATOM 8484 C CA . GLU D 1 97 ? 15.903 94.911 119.884 1.00 13.61 4053 GLU D CA 1
ATOM 8485 C C . GLU D 1 97 ? 17.031 95.418 119.006 1.00 13.40 4053 GLU D C 1
ATOM 8486 O O . GLU D 1 97 ? 17.098 96.616 118.685 1.00 13.28 4053 GLU D O 1
ATOM 8492 N N . GLY D 1 98 ? 17.918 94.500 118.620 1.00 12.68 4054 GLY D N 1
ATOM 8493 C CA . GLY D 1 98 ? 19.064 94.843 117.800 1.00 12.35 4054 GLY D CA 1
ATOM 8494 C C . GLY D 1 98 ? 18.944 94.452 116.342 1.00 12.29 4054 GLY D C 1
ATOM 8495 O O . GLY D 1 98 ? 19.840 94.755 115.554 1.00 11.91 4054 GLY D O 1
ATOM 8496 N N . SER D 1 99 ? 17.879 93.732 115.974 1.00 12.31 4055 SER D N 1
ATOM 8497 C CA . SER D 1 99 ? 17.722 93.238 114.595 1.00 12.19 4055 SER D CA 1
ATOM 8498 C C . SER D 1 99 ? 18.028 94.317 113.549 1.00 11.99 4055 SER D C 1
ATOM 8499 O O . SER D 1 99 ? 17.734 95.516 113.754 1.00 11.57 4055 SER D O 1
ATOM 8502 N N . TYR D 1 100 ? 18.617 93.882 112.440 1.00 11.76 4056 TYR D N 1
ATOM 8503 C CA . TYR D 1 100 ? 19.003 94.771 111.338 1.00 12.86 4056 TYR D CA 1
ATOM 8504 C C . TYR D 1 100 ? 19.929 95.917 111.767 1.00 12.07 4056 TYR D C 1
ATOM 8505 O O . TYR D 1 100 ? 19.860 96.988 111.192 1.00 12.50 4056 TYR D O 1
ATOM 8514 N N . GLY D 1 101 ? 20.788 95.681 112.762 1.00 11.95 4057 GLY D N 1
ATOM 8515 C CA . GLY D 1 101 ? 21.736 96.693 113.274 1.00 11.37 4057 GLY D CA 1
ATOM 8516 C C . GLY D 1 101 ? 21.087 97.919 113.880 1.00 11.58 4057 GLY D C 1
ATOM 8517 O O . GLY D 1 101 ? 21.655 99.006 113.858 1.00 11.20 4057 GLY D O 1
ATOM 8518 N N . ARG D 1 102 ? 19.925 97.719 114.495 1.00 11.93 4058 ARG D N 1
ATOM 8519 C CA . ARG D 1 102 ? 19.058 98.811 114.950 1.00 12.47 4058 ARG D CA 1
ATOM 8520 C C . ARG D 1 102 ? 19.740 99.777 115.905 1.00 12.47 4058 ARG D C 1
ATOM 8521 O O . ARG D 1 102 ? 19.503 100.987 115.859 1.00 12.07 4058 ARG D O 1
ATOM 8529 N N . LEU D 1 103 ? 20.580 99.233 116.779 1.00 12.32 4059 LEU D N 1
ATOM 8530 C CA . LEU D 1 103 ? 21.149 99.989 117.886 1.00 12.82 4059 LEU D CA 1
ATOM 8531 C C . LEU D 1 103 ? 22.507 100.569 117.568 1.00 12.73 4059 LEU D C 1
ATOM 8532 O O . LEU D 1 103 ? 23.154 101.165 118.450 1.00 13.57 4059 LEU D O 1
ATOM 8537 N N . GLY D 1 104 ? 22.957 100.376 116.331 1.00 12.29 4060 GLY D N 1
ATOM 8538 C CA . GLY D 1 104 ? 24.203 100.947 115.861 1.00 12.61 4060 GLY D CA 1
ATOM 8539 C C . GLY D 1 104 ? 25.466 100.488 116.575 1.00 12.53 4060 GLY D C 1
ATOM 8540 O O . GLY D 1 104 ? 26.410 101.271 116.711 1.00 12.14 4060 GLY D O 1
ATOM 8541 N N . GLN D 1 105 ? 25.477 99.232 117.036 1.00 12.44 4061 GLN D N 1
ATOM 8542 C CA . GLN D 1 105 ? 26.593 98.679 117.781 1.00 12.89 4061 GLN D CA 1
ATOM 8543 C C . GLN D 1 105 ? 27.550 97.873 116.914 1.00 12.95 4061 GLN D C 1
ATOM 8544 O O . GLN D 1 105 ? 28.577 97.413 117.406 1.00 12.65 4061 GLN D O 1
ATOM 8550 N N . GLY D 1 106 ? 27.208 97.659 115.650 1.00 12.43 4062 GLY D N 1
ATOM 8551 C CA . GLY D 1 106 ? 28.025 96.806 114.787 1.00 12.66 4062 GLY D CA 1
ATOM 8552 C C . GLY D 1 106 ? 27.582 95.351 114.733 1.00 12.85 4062 GLY D C 1
ATOM 8553 O O . GLY D 1 106 ? 28.273 94.509 114.183 1.00 12.86 4062 GLY D O 1
ATOM 8554 N N . ASN D 1 107 ? 26.425 95.046 115.284 1.00 13.60 4063 ASN D N 1
ATOM 8555 C CA . ASN D 1 107 ? 25.888 93.678 115.240 1.00 14.75 4063 ASN D CA 1
ATOM 8556 C C . ASN D 1 107 ? 24.367 93.709 115.452 1.00 14.06 4063 ASN D C 1
ATOM 8557 O O . ASN D 1 107 ? 23.809 94.793 115.649 1.00 13.48 4063 ASN D O 1
ATOM 8562 N N . SER D 1 108 ? 23.693 92.560 115.401 1.00 13.35 4064 SER D N 1
ATOM 8563 C CA . SER D 1 108 ? 22.223 92.537 115.616 1.00 13.72 4064 SER D CA 1
ATOM 8564 C C . SER D 1 108 ? 21.752 92.007 116.985 1.00 13.65 4064 SER D C 1
ATOM 8565 O O . SER D 1 108 ? 20.588 91.643 117.132 1.00 13.56 4064 SER D O 1
ATOM 8568 N N . ASP D 1 109 ? 22.633 91.997 117.986 1.00 13.58 4065 ASP D N 1
ATOM 8569 C CA . ASP D 1 109 ? 22.268 91.452 119.301 1.00 13.86 4065 ASP D CA 1
ATOM 8570 C C . ASP D 1 109 ? 21.307 92.385 119.986 1.00 13.61 4065 ASP D C 1
ATOM 8571 O O . ASP D 1 109 ? 21.419 93.600 119.848 1.00 13.38 4065 ASP D O 1
ATOM 8576 N N . ASP D 1 110 ? 20.411 91.823 120.789 1.00 13.74 4066 ASP D N 1
ATOM 8577 C CA . ASP D 1 110 ? 19.591 92.621 121.686 1.00 14.04 4066 ASP D CA 1
ATOM 8578 C C . ASP D 1 110 ? 20.439 93.047 122.896 1.00 13.91 4066 ASP D C 1
ATOM 8579 O O . ASP D 1 110 ? 21.282 92.276 123.351 1.00 13.33 4066 ASP D O 1
ATOM 8584 N N . LEU D 1 111 ? 20.224 94.278 123.376 1.00 13.94 4067 LEU D N 1
ATOM 8585 C CA . LEU D 1 111 ? 20.900 94.817 124.550 1.00 14.28 4067 LEU D CA 1
ATOM 8586 C C . LEU D 1 111 ? 19.900 95.017 125.683 1.00 14.54 4067 LEU D C 1
ATOM 8587 O O . LEU D 1 111 ? 18.812 95.556 125.473 1.00 14.94 4067 LEU D O 1
ATOM 8592 N N . HIS D 1 112 ? 20.241 94.545 126.881 1.00 14.33 4068 HIS D N 1
ATOM 8593 C CA . HIS D 1 112 ? 19.320 94.644 128.021 1.00 14.53 4068 HIS D CA 1
ATOM 8594 C C . HIS D 1 112 ? 19.673 95.768 128.997 1.00 15.13 4068 HIS D C 1
ATOM 8595 O O . HIS D 1 112 ? 18.922 96.021 129.937 1.00 16.30 4068 HIS D O 1
ATOM 8602 N N . VAL D 1 113 ? 20.793 96.443 128.774 1.00 15.39 4069 VAL D N 1
ATOM 8603 C CA . VAL D 1 113 ? 21.119 97.647 129.521 1.00 15.66 4069 VAL D CA 1
ATOM 8604 C C . VAL D 1 113 ? 21.561 98.695 128.533 1.00 15.15 4069 VAL D C 1
ATOM 8605 O O . VAL D 1 113 ? 22.210 98.376 127.540 1.00 15.27 4069 VAL D O 1
ATOM 8609 N N . LEU D 1 114 ? 21.247 99.947 128.837 1.00 15.03 4070 LEU D N 1
ATOM 8610 C CA . LEU D 1 114 ? 21.687 101.054 128.021 1.00 14.96 4070 LEU D CA 1
ATOM 8611 C C . LEU D 1 114 ? 23.173 100.952 127.746 1.00 15.07 4070 LEU D C 1
ATOM 8612 O O . LEU D 1 114 ? 23.989 100.797 128.663 1.00 15.08 4070 LEU D O 1
ATOM 8617 N N . THR D 1 115 ? 23.521 101.045 126.471 1.00 14.35 4071 THR D N 1
ATOM 8618 C CA . THR D 1 115 ? 24.884 100.864 126.043 1.00 14.22 4071 THR D CA 1
ATOM 8619 C C . THR D 1 115 ? 25.204 102.011 125.094 1.00 14.39 4071 THR D C 1
ATOM 8620 O O . THR D 1 115 ? 24.419 102.319 124.184 1.00 13.72 4071 THR D O 1
ATOM 8624 N N . VAL D 1 116 ? 26.346 102.645 125.320 1.00 13.84 4072 VAL D N 1
ATOM 8625 C CA . VAL D 1 116 ? 26.809 103.763 124.513 1.00 14.39 4072 VAL D CA 1
ATOM 8626 C C . VAL D 1 116 ? 26.926 103.360 123.039 1.00 14.35 4072 VAL D C 1
ATOM 8627 O O . VAL D 1 116 ? 27.350 102.233 122.720 1.00 14.44 4072 VAL D O 1
ATOM 8631 N N . ILE D 1 117 ? 26.505 104.255 122.143 1.00 14.39 4073 ILE D N 1
ATOM 8632 C CA . ILE D 1 117 ? 26.766 104.089 120.719 1.00 14.75 4073 ILE D CA 1
ATOM 8633 C C . ILE D 1 117 ? 28.119 104.731 120.478 1.00 15.13 4073 ILE D C 1
ATOM 8634 O O . ILE D 1 117 ? 28.214 105.968 120.352 1.00 14.58 4073 ILE D O 1
ATOM 8639 N N . SER D 1 118 ? 29.159 103.892 120.460 1.00 15.57 4074 SER D N 1
ATOM 8640 C CA . SER D 1 118 ? 30.554 104.341 120.345 1.00 16.94 4074 SER D CA 1
ATOM 8641 C C . SER D 1 118 ? 30.773 105.182 119.129 1.00 16.04 4074 SER D C 1
ATOM 8642 O O . SER D 1 118 ? 31.476 106.188 119.181 1.00 15.83 4074 SER D O 1
ATOM 8645 N N . ALA D 1 119 ? 30.174 104.760 118.025 1.00 15.15 4075 ALA D N 1
ATOM 8646 C CA . ALA D 1 119 ? 30.391 105.440 116.755 1.00 15.67 4075 ALA D CA 1
ATOM 8647 C C . ALA D 1 119 ? 29.972 106.922 116.762 1.00 15.23 4075 ALA D C 1
ATOM 8648 O O . ALA D 1 119 ? 30.359 107.680 115.874 1.00 15.24 4075 ALA D O 1
ATOM 8650 N N . LEU D 1 120 ? 29.191 107.358 117.743 1.00 14.65 4076 LEU D N 1
ATOM 8651 C CA . LEU D 1 120 ? 28.817 108.771 117.782 1.00 14.40 4076 LEU D CA 1
ATOM 8652 C C . LEU D 1 120 ? 29.645 109.534 118.810 1.00 14.20 4076 LEU D C 1
ATOM 8653 O O . LEU D 1 120 ? 29.507 110.768 118.936 1.00 12.94 4076 LEU D O 1
ATOM 8658 N N . GLN D 1 121 ? 30.507 108.814 119.532 1.00 14.57 4077 GLN D N 1
ATOM 8659 C CA . GLN D 1 121 ? 31.399 109.490 120.493 1.00 15.97 4077 GLN D CA 1
ATOM 8660 C C . GLN D 1 121 ? 32.293 110.503 119.788 1.00 15.30 4077 GLN D C 1
ATOM 8661 O O . GLN D 1 121 ? 32.897 110.202 118.784 1.00 15.06 4077 GLN D O 1
ATOM 8667 N N . GLY D 1 122 ? 32.371 111.709 120.333 1.00 16.03 4078 GLY D N 1
ATOM 8668 C CA . GLY D 1 122 ? 33.072 112.796 119.671 1.00 16.42 4078 GLY D CA 1
ATOM 8669 C C . GLY D 1 122 ? 32.117 113.836 119.122 1.00 17.03 4078 GLY D C 1
ATOM 8670 O O . GLY D 1 122 ? 32.529 114.958 118.854 1.00 17.35 4078 GLY D O 1
ATOM 8671 N N . PHE D 1 123 ? 30.852 113.460 118.913 1.00 16.56 4079 PHE D N 1
ATOM 8672 C CA . PHE D 1 123 ? 29.835 114.411 118.496 1.00 16.61 4079 PHE D CA 1
ATOM 8673 C C . PHE D 1 123 ? 28.843 114.635 119.615 1.00 15.91 4079 PHE D C 1
ATOM 8674 O O . PHE D 1 123 ? 28.514 113.717 120.373 1.00 16.55 4079 PHE D O 1
ATOM 8682 N N . VAL D 1 124 ? 28.363 115.867 119.719 1.00 15.15 4080 VAL D N 1
ATOM 8683 C CA . VAL D 1 124 ? 27.266 116.205 120.617 1.00 14.30 4080 VAL D CA 1
ATOM 8684 C C . VAL D 1 124 ? 25.952 116.021 119.846 1.00 13.73 4080 VAL D C 1
ATOM 8685 O O . VAL D 1 124 ? 25.573 116.876 119.058 1.00 13.32 4080 VAL D O 1
ATOM 8689 N N . VAL D 1 125 ? 25.279 114.891 120.056 1.00 12.71 4081 VAL D N 1
ATOM 8690 C CA . VAL D 1 125 ? 23.971 114.648 119.469 1.00 12.28 4081 VAL D CA 1
ATOM 8691 C C . VAL D 1 125 ? 22.877 115.470 120.186 1.00 12.52 4081 VAL D C 1
ATOM 8692 O O . VAL D 1 125 ? 22.772 115.449 121.412 1.00 12.39 4081 VAL D O 1
ATOM 8696 N N . THR D 1 126 ? 22.106 116.229 119.414 1.00 13.47 4082 THR D N 1
ATOM 8697 C CA . THR D 1 126 ? 21.027 117.084 119.928 1.00 14.48 4082 THR D CA 1
ATOM 8698 C C . THR D 1 126 ? 19.625 116.507 119.672 1.00 15.33 4082 THR D C 1
ATOM 8699 O O . THR D 1 126 ? 18.665 116.776 120.428 1.00 15.16 4082 THR D O 1
ATOM 8703 N N . GLN D 1 127 ? 19.502 115.709 118.616 1.00 15.90 4083 GLN D N 1
ATOM 8704 C CA . GLN D 1 127 ? 18.228 115.095 118.274 1.00 16.60 4083 GLN D CA 1
ATOM 8705 C C . GLN D 1 127 ? 18.435 113.699 117.717 1.00 14.42 4083 GLN D C 1
ATOM 8706 O O . GLN D 1 127 ? 19.431 113.429 117.052 1.00 14.36 4083 GLN D O 1
ATOM 8712 N N . LEU D 1 128 ? 17.467 112.835 117.945 1.00 12.85 4084 LEU D N 1
ATOM 8713 C CA . LEU D 1 128 ? 17.479 111.500 117.382 1.00 12.48 4084 LEU D CA 1
ATOM 8714 C C . LEU D 1 128 ? 16.055 111.057 117.050 1.00 11.91 4084 LEU D C 1
ATOM 8715 O O . LEU D 1 128 ? 15.129 111.286 117.821 1.00 11.63 4084 LEU D O 1
ATOM 8720 N N . VAL D 1 129 ? 15.887 110.429 115.898 1.00 11.32 4085 VAL D N 1
ATOM 8721 C CA . VAL D 1 129 ? 14.585 109.876 115.512 1.00 11.11 4085 VAL D CA 1
ATOM 8722 C C . VAL D 1 129 ? 14.784 108.437 115.067 1.00 11.22 4085 VAL D C 1
ATOM 8723 O O . VAL D 1 129 ? 15.867 108.042 114.647 1.00 10.62 4085 VAL D O 1
ATOM 8727 N N . THR D 1 130 ? 13.728 107.663 115.161 1.00 12.27 4086 THR D N 1
ATOM 8728 C CA . THR D 1 130 ? 13.811 106.261 114.824 1.00 13.33 4086 THR D CA 1
ATOM 8729 C C . THR D 1 130 ? 12.456 105.776 114.369 1.00 13.89 4086 THR D C 1
ATOM 8730 O O . THR D 1 130 ? 11.416 106.243 114.840 1.00 13.87 4086 THR D O 1
ATOM 8734 N N . SER D 1 131 ? 12.500 104.841 113.447 1.00 14.51 4087 SER D N 1
ATOM 8735 C CA . SER D 1 131 ? 11.327 104.174 112.894 1.00 16.72 4087 SER D CA 1
ATOM 8736 C C . SER D 1 131 ? 10.479 103.402 113.939 1.00 16.53 4087 SER D C 1
ATOM 8737 O O . SER D 1 131 ? 11.024 102.804 114.873 1.00 16.46 4087 SER D O 1
ATOM 8740 N N . CYS D 1 132 ? 9.162 103.389 113.744 1.00 16.74 4088 CYS D N 1
ATOM 8741 C CA . CYS D 1 132 ? 8.256 102.548 114.537 1.00 18.07 4088 CYS D CA 1
ATOM 8742 C C . CYS D 1 132 ? 7.777 101.274 113.817 1.00 17.16 4088 CYS D C 1
ATOM 8743 O O . CYS D 1 132 ? 6.799 100.644 114.235 1.00 16.66 4088 CYS D O 1
ATOM 8746 N N . GLY D 1 133 ? 8.454 100.893 112.744 1.00 15.51 4089 GLY D N 1
ATOM 8747 C CA . GLY D 1 133 ? 8.053 99.718 111.999 1.00 15.28 4089 GLY D CA 1
ATOM 8748 C C . GLY D 1 133 ? 8.971 99.369 110.840 1.00 14.89 4089 GLY D C 1
ATOM 8749 O O . GLY D 1 133 ? 10.015 100.026 110.623 1.00 14.66 4089 GLY D O 1
ATOM 8750 N N . SER D 1 134 ? 8.565 98.319 110.120 1.00 14.42 4090 SER D N 1
ATOM 8751 C CA . SER D 1 134 ? 9.367 97.642 109.103 1.00 13.67 4090 SER D CA 1
ATOM 8752 C C . SER D 1 134 ? 10.691 97.195 109.754 1.00 13.35 4090 SER D C 1
ATOM 8753 O O . SER D 1 134 ? 10.703 96.887 110.951 1.00 13.25 4090 SER D O 1
ATOM 8756 N N . ASP D 1 135 ? 11.784 97.127 108.997 1.00 13.14 4091 ASP D N 1
ATOM 8757 C CA . ASP D 1 135 ? 13.008 96.515 109.513 1.00 13.50 4091 ASP D CA 1
ATOM 8758 C C . ASP D 1 135 ? 13.879 97.464 110.374 1.00 13.47 4091 ASP D C 1
ATOM 8759 O O . ASP D 1 135 ? 14.803 97.021 111.056 1.00 13.33 4091 ASP D O 1
ATOM 8764 N N . GLY D 1 136 ? 13.574 98.759 110.360 1.00 12.49 4092 GLY D N 1
ATOM 8765 C CA . GLY D 1 136 ? 14.136 99.651 111.373 1.00 12.35 4092 GLY D CA 1
ATOM 8766 C C . GLY D 1 136 ? 15.291 100.493 110.919 1.00 12.03 4092 GLY D C 1
ATOM 8767 O O . GLY D 1 136 ? 16.280 99.978 110.406 1.00 12.01 4092 GLY D O 1
ATOM 8768 N N . HIS D 1 137 ? 15.181 101.800 111.128 1.00 11.65 4093 HIS D N 1
ATOM 8769 C CA . HIS D 1 137 ? 16.287 102.689 110.892 1.00 11.22 4093 HIS D CA 1
ATOM 8770 C C . HIS D 1 137 ? 16.147 103.931 111.731 1.00 11.34 4093 HIS D C 1
ATOM 8771 O O . HIS D 1 137 ? 15.064 104.220 112.273 1.00 11.46 4093 HIS D O 1
ATOM 8778 N N . SER D 1 138 ? 17.267 104.618 111.904 1.00 10.96 4094 SER D N 1
ATOM 8779 C CA . SER D 1 138 ? 17.352 105.779 112.787 1.00 11.43 4094 SER D CA 1
ATOM 8780 C C . SER D 1 138 ? 18.211 106.871 112.191 1.00 11.17 4094 SER D C 1
ATOM 8781 O O . SER D 1 138 ? 19.051 106.604 111.318 1.00 10.90 4094 SER D O 1
ATOM 8784 N N . MET D 1 139 ? 17.991 108.095 112.659 1.00 11.72 4095 MET D N 1
ATOM 8785 C CA . MET D 1 139 ? 18.846 109.252 112.310 1.00 12.18 4095 MET D CA 1
ATOM 8786 C C . MET D 1 139 ? 19.176 110.054 113.567 1.00 11.42 4095 MET D C 1
ATOM 8787 O O . MET D 1 139 ? 18.322 110.196 114.465 1.00 11.29 4095 MET D O 1
ATOM 8792 N N . ALA D 1 140 ? 20.388 110.582 113.600 1.00 10.50 4096 ALA D N 1
ATOM 8793 C CA . ALA D 1 140 ? 20.887 111.401 114.688 1.00 10.42 4096 ALA D CA 1
ATOM 8794 C C . ALA D 1 140 ? 21.426 112.725 114.150 1.00 10.76 4096 ALA D C 1
ATOM 8795 O O . ALA D 1 140 ? 22.086 112.748 113.126 1.00 11.25 4096 ALA D O 1
ATOM 8797 N N . LEU D 1 141 ? 21.124 113.827 114.818 1.00 11.51 4097 LEU D N 1
ATOM 8798 C CA . LEU D 1 141 ? 21.586 115.175 114.399 1.00 12.62 4097 LEU D CA 1
ATOM 8799 C C . LEU D 1 141 ? 22.618 115.673 115.391 1.00 13.78 4097 LEU D C 1
ATOM 8800 O O . LEU D 1 141 ? 22.402 115.549 116.588 1.00 13.91 4097 LEU D O 1
ATOM 8805 N N . THR D 1 142 ? 23.728 116.229 114.916 1.00 15.22 4098 THR D N 1
ATOM 8806 C CA . THR D 1 142 ? 24.762 116.743 115.827 1.00 17.37 4098 THR D CA 1
ATOM 8807 C C . THR D 1 142 ? 24.691 118.245 115.956 1.00 19.11 4098 THR D C 1
ATOM 8808 O O . THR D 1 142 ? 24.064 118.904 115.129 1.00 18.34 4098 THR D O 1
ATOM 8812 N N . GLU D 1 143 ? 25.353 118.783 116.978 1.00 21.14 4099 GLU D N 1
ATOM 8813 C CA A GLU D 1 143 ? 25.427 120.244 117.185 0.50 23.22 4099 GLU D CA 1
ATOM 8814 C CA B GLU D 1 143 ? 25.397 120.240 117.161 0.50 22.56 4099 GLU D CA 1
ATOM 8815 C C . GLU D 1 143 ? 26.008 120.925 115.949 1.00 24.32 4099 GLU D C 1
ATOM 8816 O O . GLU D 1 143 ? 25.525 121.952 115.509 1.00 25.98 4099 GLU D O 1
ATOM 8827 N N . SER D 1 144 ? 27.055 120.327 115.399 1.00 28.09 4100 SER D N 1
ATOM 8828 C CA . SER D 1 144 ? 27.757 120.888 114.257 1.00 31.27 4100 SER D CA 1
ATOM 8829 C C . SER D 1 144 ? 27.007 120.721 112.929 1.00 31.22 4100 SER D C 1
ATOM 8830 O O . SER D 1 144 ? 27.543 121.040 111.882 1.00 33.24 4100 SER D O 1
ATOM 8833 N N . GLY D 1 145 ? 25.777 120.219 112.966 1.00 31.43 4101 GLY D N 1
ATOM 8834 C CA . GLY D 1 145 ? 24.892 120.208 111.791 1.00 32.16 4101 GLY D CA 1
ATOM 8835 C C . GLY D 1 145 ? 24.819 118.925 110.970 1.00 30.44 4101 GLY D C 1
ATOM 8836 O O . GLY D 1 145 ? 24.032 118.851 110.035 1.00 33.20 4101 GLY D O 1
ATOM 8837 N N . GLU D 1 146 ? 25.605 117.916 111.332 1.00 29.13 4102 GLU D N 1
ATOM 8838 C CA . GLU D 1 146 ? 25.698 116.666 110.565 1.00 28.67 4102 GLU D CA 1
ATOM 8839 C C . GLU D 1 146 ? 24.636 115.626 110.932 1.00 24.19 4102 GLU D C 1
ATOM 8840 O O . GLU D 1 146 ? 24.305 115.466 112.112 1.00 22.72 4102 GLU D O 1
ATOM 8846 N N . VAL D 1 147 ? 24.133 114.907 109.923 1.00 20.31 4103 VAL D N 1
ATOM 8847 C CA . VAL D 1 147 ? 23.141 113.829 110.130 1.00 18.24 4103 VAL D CA 1
ATOM 8848 C C . VAL D 1 147 ? 23.762 112.431 109.968 1.00 16.07 4103 VAL D C 1
ATOM 8849 O O . VAL D 1 147 ? 24.396 112.145 108.960 1.00 15.59 4103 VAL D O 1
ATOM 8853 N N . PHE D 1 148 ? 23.572 111.575 110.968 1.00 14.54 4104 PHE D N 1
ATOM 8854 C CA . PHE D 1 148 ? 24.017 110.179 110.912 1.00 13.79 4104 PHE D CA 1
ATOM 8855 C C . PHE D 1 148 ? 22.841 109.264 110.780 1.00 12.44 4104 PHE D C 1
ATOM 8856 O O . PHE D 1 148 ? 21.829 109.500 111.391 1.00 11.86 4104 PHE D O 1
ATOM 8864 N N . SER D 1 149 ? 22.978 108.208 110.000 1.00 11.57 4105 SER D N 1
ATOM 8865 C CA . SER D 1 149 ? 21.903 107.235 109.891 1.00 11.19 4105 SER D CA 1
ATOM 8866 C C . SER D 1 149 ? 22.412 105.805 109.997 1.00 10.67 4105 SER D C 1
ATOM 8867 O O . SER D 1 149 ? 23.552 105.526 109.677 1.00 11.04 4105 SER D O 1
ATOM 8870 N N . TRP D 1 150 ? 21.551 104.913 110.459 1.00 10.17 4106 TRP D N 1
ATOM 8871 C CA . TRP D 1 150 ? 21.913 103.491 110.607 1.00 10.04 4106 TRP D CA 1
ATOM 8872 C C . TRP D 1 150 ? 20.699 102.600 110.713 1.00 10.01 4106 TRP D C 1
ATOM 8873 O O . TRP D 1 150 ? 19.586 103.078 111.036 1.00 9.08 4106 TRP D O 1
ATOM 8884 N N . GLY D 1 151 ? 20.937 101.299 110.473 1.00 10.26 4107 GLY D N 1
ATOM 8885 C CA . GLY D 1 151 ? 19.886 100.276 110.500 1.00 10.50 4107 GLY D CA 1
ATOM 8886 C C . GLY D 1 151 ? 19.717 99.626 109.143 1.00 10.96 4107 GLY D C 1
ATOM 8887 O O . GLY D 1 151 ? 20.684 99.477 108.394 1.00 11.38 4107 GLY D O 1
ATOM 8888 N N . ASP D 1 152 ? 18.491 99.267 108.807 1.00 11.96 4108 ASP D N 1
ATOM 8889 C CA . ASP D 1 152 ? 18.200 98.629 107.535 1.00 13.15 4108 ASP D CA 1
ATOM 8890 C C . ASP D 1 152 ? 18.286 99.612 106.370 1.00 13.37 4108 ASP D C 1
ATOM 8891 O O . ASP D 1 152 ? 17.752 100.737 106.440 1.00 14.12 4108 ASP D O 1
ATOM 8896 N N . GLY D 1 153 ? 18.945 99.179 105.301 1.00 12.60 4109 GLY D N 1
ATOM 8897 C CA . GLY D 1 153 ? 19.164 100.009 104.145 1.00 12.91 4109 GLY D CA 1
ATOM 8898 C C . GLY D 1 153 ? 18.214 99.864 102.972 1.00 13.46 4109 GLY D C 1
ATOM 8899 O O . GLY D 1 153 ? 18.363 100.583 101.984 1.00 12.67 4109 GLY D O 1
ATOM 8900 N N . ASP D 1 154 ? 17.229 98.971 103.050 1.00 13.81 4110 ASP D N 1
ATOM 8901 C CA . ASP D 1 154 ? 16.401 98.738 101.875 1.00 14.87 4110 ASP D CA 1
ATOM 8902 C C . ASP D 1 154 ? 15.767 100.034 101.421 1.00 15.12 4110 ASP D C 1
ATOM 8903 O O . ASP D 1 154 ? 15.451 100.899 102.242 1.00 14.74 4110 ASP D O 1
ATOM 8908 N N . TYR D 1 155 ? 15.603 100.165 100.106 1.00 15.19 4111 TYR D N 1
ATOM 8909 C CA . TYR D 1 155 ? 14.884 101.274 99.492 1.00 16.29 4111 TYR D CA 1
ATOM 8910 C C . TYR D 1 155 ? 15.622 102.598 99.489 1.00 15.74 4111 TYR D C 1
ATOM 8911 O O . TYR D 1 155 ? 15.118 103.558 98.921 1.00 15.19 4111 TYR D O 1
ATOM 8920 N N . GLY D 1 156 ? 16.798 102.651 100.112 1.00 15.34 4112 GLY D N 1
ATOM 8921 C CA . GLY D 1 156 ? 17.619 103.850 100.126 1.00 14.69 4112 GLY D CA 1
ATOM 8922 C C . GLY D 1 156 ? 17.299 104.820 101.248 1.00 13.77 4112 GLY D C 1
ATOM 8923 O O . GLY D 1 156 ? 17.821 105.940 101.248 1.00 14.48 4112 GLY D O 1
ATOM 8924 N N . LYS D 1 157 ? 16.498 104.379 102.225 1.00 12.34 4113 LYS D N 1
ATOM 8925 C CA . LYS D 1 157 ? 16.084 105.236 103.336 1.00 11.57 4113 LYS D CA 1
ATOM 8926 C C . LYS D 1 157 ? 17.181 105.772 104.279 1.00 10.89 4113 LYS D C 1
ATOM 8927 O O . LYS D 1 157 ? 16.924 106.686 105.046 1.00 10.35 4113 LYS D O 1
ATOM 8933 N N . LEU D 1 158 ? 18.384 105.224 104.214 1.00 10.84 4114 LEU D N 1
ATOM 8934 C CA . LEU D 1 158 ? 19.525 105.736 104.993 1.00 10.61 4114 LEU D CA 1
ATOM 8935 C C . LEU D 1 158 ? 20.249 106.924 104.307 1.00 10.86 4114 LEU D C 1
ATOM 8936 O O . LEU D 1 158 ? 21.011 107.657 104.970 1.00 10.59 4114 LEU D O 1
ATOM 8941 N N . GLY D 1 159 ? 20.039 107.075 102.999 1.00 10.33 4115 GLY D N 1
ATOM 8942 C CA . GLY D 1 159 ? 20.479 108.286 102.308 1.00 10.82 4115 GLY D CA 1
ATOM 8943 C C . GLY D 1 159 ? 21.916 108.237 101.804 1.00 10.91 4115 GLY D C 1
ATOM 8944 O O . GLY D 1 159 ? 22.469 109.282 101.512 1.00 11.15 4115 GLY D O 1
ATOM 8945 N N . HIS D 1 160 ? 22.522 107.043 101.704 1.00 10.79 4116 HIS D N 1
ATOM 8946 C CA . HIS D 1 160 ? 23.963 106.951 101.363 1.00 11.35 4116 HIS D CA 1
ATOM 8947 C C . HIS D 1 160 ? 24.254 106.701 99.899 1.00 11.62 4116 HIS D C 1
ATOM 8948 O O . HIS D 1 160 ? 25.420 106.624 99.535 1.00 11.93 4116 HIS D O 1
ATOM 8955 N N . GLY D 1 161 ? 23.225 106.630 99.055 1.00 12.04 4117 GLY D N 1
ATOM 8956 C CA . GLY D 1 161 ? 23.422 106.386 97.632 1.00 12.55 4117 GLY D CA 1
ATOM 8957 C C . GLY D 1 161 ? 23.567 104.925 97.260 1.00 13.62 4117 GLY D C 1
ATOM 8958 O O . GLY D 1 161 ? 24.070 104.601 96.174 1.00 14.37 4117 GLY D O 1
ATOM 8959 N N . ASN D 1 162 ? 23.154 104.051 98.168 1.00 13.49 4118 ASN D N 1
ATOM 8960 C CA . ASN D 1 162 ? 23.096 102.608 97.948 1.00 14.26 4118 ASN D CA 1
ATOM 8961 C C . ASN D 1 162 ? 21.993 102.080 98.854 1.00 13.94 4118 ASN D C 1
ATOM 8962 O O . ASN D 1 162 ? 21.353 102.871 99.555 1.00 13.28 4118 ASN D O 1
ATOM 8967 N N . SER D 1 163 ? 21.754 100.769 98.824 1.00 14.16 4119 SER D N 1
ATOM 8968 C CA A SER D 1 163 ? 20.737 100.126 99.638 0.50 14.20 4119 SER D CA 1
ATOM 8969 C CA B SER D 1 163 ? 20.734 100.163 99.673 0.50 14.10 4119 SER D CA 1
ATOM 8970 C C . SER D 1 163 ? 21.368 99.272 100.747 1.00 14.88 4119 SER D C 1
ATOM 8971 O O . SER D 1 163 ? 20.709 98.382 101.288 1.00 14.88 4119 SER D O 1
ATOM 8976 N N . ASP D 1 164 ? 22.635 99.554 101.092 1.00 15.20 4120 ASP D N 1
ATOM 8977 C CA . ASP D 1 164 ? 23.356 98.788 102.124 1.00 16.41 4120 ASP D CA 1
ATOM 8978 C C . ASP D 1 164 ? 22.835 99.024 103.557 1.00 15.77 4120 ASP D C 1
ATOM 8979 O O . ASP D 1 164 ? 22.558 100.153 103.991 1.00 13.64 4120 ASP D O 1
ATOM 8984 N N . ARG D 1 165 ? 22.742 97.943 104.309 1.00 15.11 4121 ARG D N 1
ATOM 8985 C CA . ARG D 1 165 ? 22.610 98.076 105.750 1.00 16.46 4121 ARG D CA 1
ATOM 8986 C C . ARG D 1 165 ? 23.789 98.819 106.345 1.00 14.44 4121 ARG D C 1
ATOM 8987 O O . ARG D 1 165 ? 24.898 98.691 105.856 1.00 14.45 4121 ARG D O 1
ATOM 8995 N N . GLN D 1 166 ? 23.548 99.558 107.420 1.00 13.64 4122 GLN D N 1
ATOM 8996 C CA . GLN D 1 166 ? 24.637 100.179 108.182 1.00 12.91 4122 GLN D CA 1
ATOM 8997 C C . GLN D 1 166 ? 24.476 99.771 109.618 1.00 12.22 4122 GLN D C 1
ATOM 8998 O O . GLN D 1 166 ? 23.528 100.197 110.302 1.00 11.90 4122 GLN D O 1
ATOM 9004 N N . ARG D 1 167 ? 25.397 98.928 110.077 1.00 11.99 4123 ARG D N 1
ATOM 9005 C CA . ARG D 1 167 ? 25.340 98.431 111.453 1.00 12.10 4123 ARG D CA 1
ATOM 9006 C C . ARG D 1 167 ? 25.956 99.384 112.474 1.00 12.09 4123 ARG D C 1
ATOM 9007 O O . ARG D 1 167 ? 25.844 99.149 113.679 1.00 10.83 4123 ARG D O 1
ATOM 9015 N N . ARG D 1 168 ? 26.552 100.473 111.977 1.00 12.29 4124 ARG D N 1
ATOM 9016 C CA . ARG D 1 168 ? 26.987 101.591 112.803 1.00 13.14 4124 ARG D CA 1
ATOM 9017 C C . ARG D 1 168 ? 26.559 102.891 112.114 1.00 12.89 4124 ARG D C 1
ATOM 9018 O O . ARG D 1 168 ? 26.477 102.923 110.898 1.00 12.63 4124 ARG D O 1
ATOM 9026 N N . PRO D 1 169 ? 26.301 103.959 112.891 1.00 13.47 4125 PRO D N 1
ATOM 9027 C CA . PRO D 1 169 ? 26.003 105.288 112.336 1.00 13.69 4125 PRO D CA 1
ATOM 9028 C C . PRO D 1 169 ? 27.010 105.686 111.286 1.00 13.89 4125 PRO D C 1
ATOM 9029 O O . PRO D 1 169 ? 28.211 105.589 111.529 1.00 13.56 4125 PRO D O 1
ATOM 9033 N N . ARG D 1 170 ? 26.516 106.102 110.126 1.00 14.24 4126 ARG D N 1
ATOM 9034 C CA . ARG D 1 170 ? 27.338 106.619 109.048 1.00 15.44 4126 ARG D CA 1
ATOM 9035 C C . ARG D 1 170 ? 26.757 107.998 108.702 1.00 15.36 4126 ARG D C 1
ATOM 9036 O O . ARG D 1 170 ? 25.511 108.163 108.564 1.00 13.46 4126 ARG D O 1
ATOM 9044 N N . GLN D 1 171 ? 27.646 108.975 108.564 1.00 14.39 4127 GLN D N 1
ATOM 9045 C CA . GLN D 1 171 ? 27.238 110.322 108.171 1.00 15.35 4127 GLN D CA 1
ATOM 9046 C C . GLN D 1 171 ? 26.623 110.335 106.773 1.00 14.31 4127 GLN D C 1
ATOM 9047 O O . GLN D 1 171 ? 27.177 109.740 105.851 1.00 13.15 4127 GLN D O 1
ATOM 9053 N N . ILE D 1 172 ? 25.470 110.991 106.636 1.00 13.57 4128 ILE D N 1
ATOM 9054 C CA . ILE D 1 172 ? 24.867 111.233 105.319 1.00 13.74 4128 ILE D CA 1
ATOM 9055 C C . ILE D 1 172 ? 25.617 112.384 104.637 1.00 14.22 4128 ILE D C 1
ATOM 9056 O O . ILE D 1 172 ? 25.338 113.550 104.888 1.00 13.75 4128 ILE D O 1
ATOM 9061 N N . GLU D 1 173 ? 26.570 112.025 103.776 1.00 15.12 4129 GLU D N 1
ATOM 9062 C CA . GLU D 1 173 ? 27.442 112.972 103.085 1.00 15.74 4129 GLU D CA 1
ATOM 9063 C C . GLU D 1 173 ? 26.647 113.981 102.299 1.00 15.08 4129 GLU D C 1
ATOM 9064 O O . GLU D 1 173 ? 27.020 115.135 102.266 1.00 14.81 4129 GLU D O 1
ATOM 9067 N N . ALA D 1 174 ? 25.538 113.554 101.693 1.00 14.66 4130 ALA D N 1
ATOM 9068 C CA . ALA D 1 174 ? 24.726 114.456 100.904 1.00 14.78 4130 ALA D CA 1
ATOM 9069 C C . ALA D 1 174 ? 24.172 115.641 101.699 1.00 15.58 4130 ALA D C 1
ATOM 9070 O O . ALA D 1 174 ? 23.853 116.672 101.106 1.00 16.00 4130 ALA D O 1
ATOM 9072 N N . LEU D 1 175 ? 24.029 115.512 103.015 1.00 16.10 4131 LEU D N 1
ATOM 9073 C CA . LEU D 1 175 ? 23.477 116.609 103.804 1.00 17.66 4131 LEU D CA 1
ATOM 9074 C C . LEU D 1 175 ? 24.558 117.503 104.438 1.00 19.17 4131 LEU D C 1
ATOM 9075 O O . LEU D 1 175 ? 24.239 118.413 105.191 1.00 18.51 4131 LEU D O 1
ATOM 9080 N N . GLN D 1 176 ? 25.824 117.247 104.136 1.00 21.90 4132 GLN D N 1
ATOM 9081 C CA . GLN D 1 176 ? 26.900 118.068 104.694 1.00 24.90 4132 GLN D CA 1
ATOM 9082 C C . GLN D 1 176 ? 26.698 119.517 104.288 1.00 23.45 4132 GLN D C 1
ATOM 9083 O O . GLN D 1 176 ? 26.481 119.806 103.128 1.00 22.82 4132 GLN D O 1
ATOM 9089 N N . GLY D 1 177 ? 26.722 120.409 105.266 1.00 23.44 4133 GLY D N 1
ATOM 9090 C CA . GLY D 1 177 ? 26.567 121.833 105.011 1.00 23.48 4133 GLY D CA 1
ATOM 9091 C C . GLY D 1 177 ? 25.161 122.280 104.642 1.00 23.66 4133 GLY D C 1
ATOM 9092 O O . GLY D 1 177 ? 24.989 123.407 104.167 1.00 22.89 4133 GLY D O 1
ATOM 9093 N N . GLU D 1 178 ? 24.149 121.435 104.864 1.00 21.52 4134 GLU D N 1
ATOM 9094 C CA . GLU D 1 178 ? 22.751 121.846 104.649 1.00 21.62 4134 GLU D CA 1
ATOM 9095 C C . GLU D 1 178 ? 22.057 122.419 105.914 1.00 20.41 4134 GLU D C 1
ATOM 9096 O O . GLU D 1 178 ? 20.958 122.984 105.834 1.00 21.80 4134 GLU D O 1
ATOM 9102 N N . GLU D 1 179 ? 22.676 122.285 107.075 1.00 19.23 4135 GLU D N 1
ATOM 9103 C CA . GLU D 1 179 ? 22.082 122.763 108.336 1.00 18.45 4135 GLU D CA 1
ATOM 9104 C C . GLU D 1 179 ? 20.700 122.181 108.609 1.00 17.13 4135 GLU D C 1
ATOM 9105 O O . GLU D 1 179 ? 19.702 122.894 108.718 1.00 16.75 4135 GLU D O 1
ATOM 9111 N N . VAL D 1 180 ? 20.668 120.857 108.744 1.00 15.38 4136 VAL D N 1
ATOM 9112 C CA . VAL D 1 180 ? 19.475 120.162 109.136 1.00 14.10 4136 VAL D CA 1
ATOM 9113 C C . VAL D 1 180 ? 19.099 120.556 110.549 1.00 13.26 4136 VAL D C 1
ATOM 9114 O O . VAL D 1 180 ? 19.961 120.644 111.426 1.00 13.15 4136 VAL D O 1
ATOM 9118 N N . VAL D 1 181 ? 17.816 120.795 110.764 1.00 12.66 4137 VAL D N 1
ATOM 9119 C CA . VAL D 1 181 ? 17.320 121.169 112.092 1.00 13.15 4137 VAL D CA 1
ATOM 9120 C C . VAL D 1 181 ? 16.220 120.256 112.637 1.00 13.42 4137 VAL D C 1
ATOM 9121 O O . VAL D 1 181 ? 15.873 120.363 113.810 1.00 13.43 4137 VAL D O 1
ATOM 9125 N N . GLN D 1 182 ? 15.676 119.354 111.813 1.00 13.45 4138 GLN D N 1
ATOM 9126 C CA . GLN D 1 182 ? 14.598 118.468 112.262 1.00 13.96 4138 GLN D CA 1
ATOM 9127 C C . GLN D 1 182 ? 14.483 117.281 111.311 1.00 14.13 4138 GLN D C 1
ATOM 9128 O O . GLN D 1 182 ? 14.674 117.428 110.108 1.00 13.63 4138 GLN D O 1
ATOM 9134 N N . MET D 1 183 ? 14.197 116.108 111.856 1.00 14.49 4139 MET D N 1
ATOM 9135 C CA . MET D 1 183 ? 14.165 114.875 111.063 1.00 15.12 4139 MET D CA 1
ATOM 9136 C C . MET D 1 183 ? 12.955 114.014 111.416 1.00 14.64 4139 MET D C 1
ATOM 9137 O O . MET D 1 183 ? 12.352 114.186 112.485 1.00 13.67 4139 MET D O 1
ATOM 9142 N N . SER D 1 184 ? 12.595 113.110 110.504 1.00 14.52 4140 SER D N 1
ATOM 9143 C CA . SER D 1 184 ? 11.565 112.100 110.789 1.00 14.13 4140 SER D CA 1
ATOM 9144 C C . SER D 1 184 ? 11.881 110.788 110.053 1.00 13.57 4140 SER D C 1
ATOM 9145 O O . SER D 1 184 ? 12.356 110.813 108.924 1.00 12.92 4140 SER D O 1
ATOM 9148 N N . CYS D 1 185 ? 11.665 109.648 110.725 1.00 13.21 4141 CYS D N 1
ATOM 9149 C CA . CYS D 1 185 ? 11.796 108.329 110.091 1.00 13.64 4141 CYS D CA 1
ATOM 9150 C C . CYS D 1 185 ? 10.433 107.698 109.977 1.00 13.01 4141 CYS D C 1
ATOM 9151 O O . CYS D 1 185 ? 9.825 107.436 111.006 1.00 13.41 4141 CYS D O 1
ATOM 9154 N N . GLY D 1 186 ? 9.948 107.485 108.750 1.00 11.98 4142 GLY D N 1
ATOM 9155 C CA . GLY D 1 186 ? 8.799 106.625 108.505 1.00 11.91 4142 GLY D CA 1
ATOM 9156 C C . GLY D 1 186 ? 9.200 105.148 108.503 1.00 11.38 4142 GLY D C 1
ATOM 9157 O O . GLY D 1 186 ? 10.309 104.812 108.841 1.00 11.05 4142 GLY D O 1
ATOM 9158 N N . PHE D 1 187 ? 8.307 104.254 108.102 1.00 11.73 4143 PHE D N 1
ATOM 9159 C CA . PHE D 1 187 ? 8.657 102.822 108.112 1.00 11.91 4143 PHE D CA 1
ATOM 9160 C C . PHE D 1 187 ? 9.697 102.465 107.034 1.00 11.76 4143 PHE D C 1
ATOM 9161 O O . PHE D 1 187 ? 10.574 101.653 107.279 1.00 12.18 4143 PHE D O 1
ATOM 9169 N N . LYS D 1 188 ? 9.607 103.067 105.851 1.00 11.36 4144 LYS D N 1
ATOM 9170 C CA . LYS D 1 188 ? 10.507 102.732 104.743 1.00 11.23 4144 LYS D CA 1
ATOM 9171 C C . LYS D 1 188 ? 10.970 103.988 104.026 1.00 10.98 4144 LYS D C 1
ATOM 9172 O O . LYS D 1 188 ? 11.486 103.901 102.917 1.00 10.74 4144 LYS D O 1
ATOM 9177 N N . HIS D 1 189 ? 10.792 105.152 104.650 1.00 10.85 4145 HIS D N 1
ATOM 9178 C CA . HIS D 1 189 ? 11.315 106.393 104.110 1.00 10.67 4145 HIS D CA 1
ATOM 9179 C C . HIS D 1 189 ? 11.732 107.341 105.227 1.00 10.59 4145 HIS D C 1
ATOM 9180 O O . HIS D 1 189 ? 11.448 107.112 106.413 1.00 10.45 4145 HIS D O 1
ATOM 9187 N N . SER D 1 190 ? 12.450 108.383 104.821 1.00 10.47 4146 SER D N 1
ATOM 9188 C CA . SER D 1 190 ? 13.032 109.354 105.724 1.00 10.29 4146 SER D CA 1
ATOM 9189 C C . SER D 1 190 ? 12.851 110.774 105.186 1.00 10.05 4146 SER D C 1
ATOM 9190 O O . SER D 1 190 ? 12.669 110.968 103.988 1.00 10.32 4146 SER D O 1
ATOM 9193 N N . ALA D 1 191 ? 12.954 111.764 106.061 1.00 9.93 4147 ALA D N 1
ATOM 9194 C CA . ALA D 1 191 ? 12.875 113.157 105.628 1.00 10.01 4147 ALA D CA 1
ATOM 9195 C C . ALA D 1 191 ? 13.595 114.051 106.604 1.00 9.79 4147 ALA D C 1
ATOM 9196 O O . ALA D 1 191 ? 13.660 113.751 107.791 1.00 9.48 4147 ALA D O 1
ATOM 9198 N N . VAL D 1 192 ? 14.109 115.162 106.092 1.00 9.65 4148 VAL D N 1
ATOM 9199 C CA . VAL D 1 192 ? 14.751 116.155 106.920 1.00 10.08 4148 VAL D CA 1
ATOM 9200 C C . VAL D 1 192 ? 14.384 117.546 106.434 1.00 10.23 4148 VAL D C 1
ATOM 9201 O O . VAL D 1 192 ? 14.058 117.741 105.272 1.00 10.09 4148 VAL D O 1
ATOM 9205 N N . VAL D 1 193 ? 14.446 118.487 107.362 1.00 10.66 4149 VAL D N 1
ATOM 9206 C CA . VAL D 1 193 ? 14.131 119.873 107.145 1.00 11.18 4149 VAL D CA 1
ATOM 9207 C C . VAL D 1 193 ? 15.345 120.667 107.601 1.00 11.60 4149 VAL D C 1
ATOM 9208 O O . VAL D 1 193 ? 15.985 120.305 108.606 1.00 11.16 4149 VAL D O 1
ATOM 9212 N N . THR D 1 194 ? 15.650 121.744 106.888 1.00 11.77 4150 THR D N 1
ATOM 9213 C CA . THR D 1 194 ? 16.837 122.549 107.160 1.00 12.15 4150 THR D CA 1
ATOM 9214 C C . THR D 1 194 ? 16.499 123.939 107.689 1.00 12.71 4150 THR D C 1
ATOM 9215 O O . THR D 1 194 ? 15.350 124.369 107.643 1.00 12.04 4150 THR D O 1
ATOM 9219 N N . SER D 1 195 ? 17.529 124.651 108.151 1.00 13.35 4151 SER D N 1
ATOM 9220 C CA . SER D 1 195 ? 17.362 125.977 108.733 1.00 14.43 4151 SER D CA 1
ATOM 9221 C C . SER D 1 195 ? 16.826 126.999 107.723 1.00 15.09 4151 SER D C 1
ATOM 9222 O O . SER D 1 195 ? 16.290 128.039 108.113 1.00 15.53 4151 SER D O 1
ATOM 9225 N N . ASP D 1 196 ? 16.959 126.699 106.440 1.00 15.83 4152 ASP D N 1
ATOM 9226 C CA . ASP D 1 196 ? 16.372 127.534 105.380 1.00 16.76 4152 ASP D CA 1
ATOM 9227 C C . ASP D 1 196 ? 14.988 127.077 104.967 1.00 16.33 4152 ASP D C 1
ATOM 9228 O O . ASP D 1 196 ? 14.407 127.631 104.043 1.00 16.62 4152 ASP D O 1
ATOM 9233 N N . GLY D 1 197 ? 14.440 126.081 105.648 1.00 15.33 4153 GLY D N 1
ATOM 9234 C CA . GLY D 1 197 ? 13.118 125.581 105.283 1.00 14.68 4153 GLY D CA 1
ATOM 923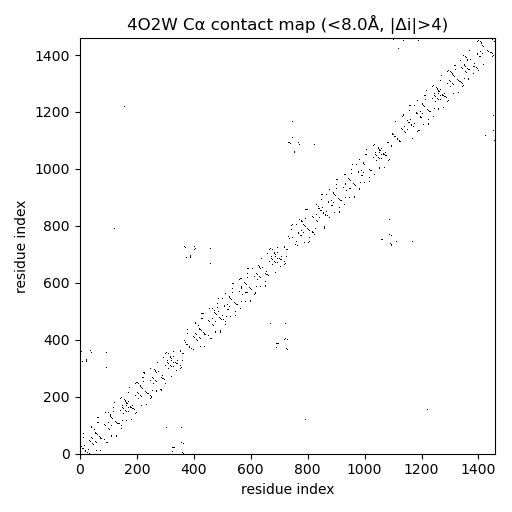5 C C . GLY D 1 197 ? 13.090 124.690 104.046 1.00 14.11 4153 GLY D C 1
ATOM 9236 O O . GLY D 1 197 ? 12.052 124.545 103.409 1.00 14.74 4153 GLY D O 1
ATOM 9237 N N . LYS D 1 198 ? 14.213 124.082 103.691 1.00 13.23 4154 LYS D N 1
ATOM 9238 C CA . LYS D 1 198 ? 14.203 123.094 102.617 1.00 12.84 4154 LYS D CA 1
ATOM 9239 C C . LYS D 1 198 ? 13.684 121.797 103.207 1.00 11.82 4154 LYS D C 1
ATOM 9240 O O . LYS D 1 198 ? 13.922 121.517 104.369 1.00 11.16 4154 LYS D O 1
ATOM 9246 N N . LEU D 1 199 ? 12.992 121.010 102.407 1.00 11.26 4155 LEU D N 1
ATOM 9247 C CA . LEU D 1 199 ? 12.558 119.679 102.814 1.00 11.34 4155 LEU D CA 1
ATOM 9248 C C . LEU D 1 199 ? 13.180 118.660 101.857 1.00 11.10 4155 LEU D C 1
ATOM 9249 O O . LEU D 1 199 ? 13.126 118.833 100.649 1.00 10.96 4155 LEU D O 1
ATOM 9254 N N . PHE D 1 200 ? 13.783 117.608 102.399 1.00 10.76 4156 PHE D N 1
ATOM 9255 C CA . PHE D 1 200 ? 14.391 116.571 101.571 1.00 10.68 4156 PHE D CA 1
ATOM 9256 C C . PHE D 1 200 ? 13.769 115.246 101.982 1.00 10.33 4156 PHE D C 1
ATOM 9257 O O . PHE D 1 200 ? 13.646 114.996 103.160 1.00 10.49 4156 PHE D O 1
ATOM 9265 N N . THR D 1 201 ? 13.409 114.394 101.035 1.00 10.22 4157 THR D N 1
ATOM 9266 C CA . THR D 1 201 ? 12.891 113.081 101.371 1.00 10.11 4157 THR D CA 1
ATOM 9267 C C . THR D 1 201 ? 13.710 112.018 100.675 1.00 10.00 4157 THR D C 1
ATOM 9268 O O . THR D 1 201 ? 14.368 112.287 99.680 1.00 10.13 4157 THR D O 1
ATOM 9272 N N . PHE D 1 202 ? 13.726 110.822 101.243 1.00 9.79 4158 PHE D N 1
ATOM 9273 C CA . PHE D 1 202 ? 14.421 109.705 100.623 1.00 9.78 4158 PHE D CA 1
ATOM 9274 C C . PHE D 1 202 ? 13.870 108.397 101.113 1.00 9.70 4158 PHE D C 1
ATOM 9275 O O . PHE D 1 202 ? 13.252 108.355 102.157 1.00 9.87 4158 PHE D O 1
ATOM 9283 N N . GLY D 1 203 ? 14.126 107.335 100.360 1.00 10.13 4159 GLY D N 1
ATOM 9284 C CA . GLY D 1 203 ? 13.634 105.995 100.690 1.00 10.42 4159 GLY D CA 1
ATOM 9285 C C . GLY D 1 203 ? 12.609 105.499 99.695 1.00 10.96 4159 GLY D C 1
ATOM 9286 O O . GLY D 1 203 ? 12.663 105.839 98.521 1.00 10.88 4159 GLY D O 1
ATOM 9287 N N . ASN D 1 204 ? 11.680 104.680 100.172 1.00 11.87 4160 ASN D N 1
ATOM 9288 C CA . ASN D 1 204 ? 10.719 104.017 99.319 1.00 13.32 4160 ASN D CA 1
ATOM 9289 C C . ASN D 1 204 ? 9.750 105.022 98.712 1.00 13.71 4160 ASN D C 1
ATOM 9290 O O . ASN D 1 204 ? 9.177 105.845 99.428 1.00 14.11 4160 ASN D O 1
ATOM 9295 N N . GLY D 1 205 ? 9.566 104.938 97.403 1.00 13.86 4161 GLY D N 1
ATOM 9296 C CA . GLY D 1 205 ? 8.727 105.893 96.666 1.00 14.18 4161 GLY D CA 1
ATOM 9297 C C . GLY D 1 205 ? 7.278 105.514 96.418 1.00 14.21 4161 GLY D C 1
ATOM 9298 O O . GLY D 1 205 ? 6.511 106.356 95.975 1.00 13.89 4161 GLY D O 1
ATOM 9299 N N . ASP D 1 206 ? 6.901 104.269 96.711 1.00 14.27 4162 ASP D N 1
ATOM 9300 C CA . ASP D 1 206 ? 5.529 103.777 96.495 1.00 14.82 4162 ASP D CA 1
ATOM 9301 C C . ASP D 1 206 ? 4.430 104.665 97.094 1.00 13.87 4162 ASP D C 1
ATOM 9302 O O . ASP D 1 206 ? 4.559 105.172 98.208 1.00 13.83 4162 ASP D O 1
ATOM 9307 N N . TYR D 1 207 ? 3.370 104.871 96.303 1.00 13.31 4163 TYR D N 1
ATOM 9308 C CA . TYR D 1 207 ? 2.167 105.592 96.700 1.00 13.74 4163 TYR D CA 1
ATOM 9309 C C . TYR D 1 207 ? 2.419 107.104 96.944 1.00 12.73 4163 TYR D C 1
ATOM 9310 O O . TYR D 1 207 ? 1.577 107.775 97.516 1.00 12.80 4163 TYR D O 1
ATOM 9319 N N . GLY D 1 208 ? 3.581 107.617 96.571 1.00 11.63 4164 GLY D N 1
ATOM 9320 C CA . GLY D 1 208 ? 3.815 109.087 96.616 1.00 11.34 4164 GLY D CA 1
ATOM 9321 C C . GLY D 1 208 ? 4.403 109.670 97.895 1.00 10.48 4164 GLY D C 1
ATOM 9322 O O . GLY D 1 208 ? 4.449 110.883 98.060 1.00 10.33 4164 GLY D O 1
ATOM 9323 N N . ARG D 1 209 ? 4.883 108.819 98.790 1.00 10.56 4165 ARG D N 1
ATOM 9324 C CA . ARG D 1 209 ? 5.234 109.247 100.150 1.00 10.65 4165 ARG D CA 1
ATOM 9325 C C . ARG D 1 209 ? 6.420 110.208 100.223 1.00 10.27 4165 ARG D C 1
ATOM 9326 O O . ARG D 1 209 ? 6.617 110.842 101.261 1.00 10.66 4165 ARG D O 1
ATOM 9334 N N . LEU D 1 210 ? 7.218 110.297 99.160 1.00 10.16 4166 LEU D N 1
ATOM 9335 C CA . LEU D 1 210 ? 8.354 111.212 99.113 1.00 10.08 4166 LEU D CA 1
ATOM 9336 C C . LEU D 1 210 ? 7.961 112.622 98.643 1.00 10.34 4166 LEU D C 1
ATOM 9337 O O . LEU D 1 210 ? 8.727 113.574 98.788 1.00 10.15 4166 LEU D O 1
ATOM 9342 N N . GLY D 1 211 ? 6.780 112.737 98.038 1.00 10.76 4167 GLY D N 1
ATOM 9343 C CA . GLY D 1 211 ? 6.224 114.008 97.630 1.00 11.32 4167 GLY D CA 1
ATOM 9344 C C . GLY D 1 211 ? 6.884 114.597 96.406 1.00 11.55 4167 GLY D C 1
ATOM 9345 O O . GLY D 1 211 ? 6.869 115.828 96.197 1.00 11.73 4167 GLY D O 1
ATOM 9346 N N . LEU D 1 212 ? 7.463 113.725 95.598 1.00 11.83 4168 LEU D N 1
ATOM 9347 C CA . LEU D 1 212 ? 8.287 114.135 94.466 1.00 12.46 4168 LEU D CA 1
ATOM 9348 C C . LEU D 1 212 ? 7.560 114.041 93.109 1.00 14.17 4168 LEU D C 1
ATOM 9349 O O . LEU D 1 212 ? 8.169 114.179 92.038 1.00 14.93 4168 LEU D O 1
ATOM 9354 N N . GLY D 1 213 ? 6.266 113.793 93.137 1.00 15.85 4169 GLY D N 1
ATOM 9355 C CA . GLY D 1 213 ? 5.497 113.725 91.897 1.00 17.70 4169 GLY D CA 1
ATOM 9356 C C . GLY D 1 213 ? 5.512 112.394 91.175 1.00 19.25 4169 GLY D C 1
ATOM 9357 O O . GLY D 1 213 ? 4.985 112.305 90.067 1.00 21.02 4169 GLY D O 1
ATOM 9358 N N . ASN D 1 214 ? 6.079 111.355 91.777 1.00 19.78 4170 ASN D N 1
ATOM 9359 C CA . ASN D 1 214 ? 6.175 110.049 91.109 1.00 22.23 4170 ASN D CA 1
ATOM 9360 C C . ASN D 1 214 ? 6.355 108.979 92.176 1.00 22.51 4170 ASN D C 1
ATOM 9361 O O . ASN D 1 214 ? 6.211 109.288 93.356 1.00 24.58 4170 ASN D O 1
ATOM 9366 N N . THR D 1 215 ? 6.641 107.736 91.798 1.00 22.10 4171 THR D N 1
ATOM 9367 C CA . THR D 1 215 ? 6.726 106.670 92.796 1.00 22.99 4171 THR D CA 1
ATOM 9368 C C . THR D 1 215 ? 8.105 105.975 92.883 1.00 21.78 4171 THR D C 1
ATOM 9369 O O . THR D 1 215 ? 8.211 104.872 93.396 1.00 23.05 4171 THR D O 1
ATOM 9373 N N . SER D 1 216 ? 9.158 106.613 92.422 1.00 20.97 4172 SER D N 1
ATOM 9374 C CA . SER D 1 216 ? 10.489 105.971 92.456 1.00 22.13 4172 SER D CA 1
ATOM 9375 C C . SER D 1 216 ? 11.173 106.112 93.811 1.00 19.98 4172 SER D C 1
ATOM 9376 O O . SER D 1 216 ? 11.086 107.166 94.455 1.00 18.81 4172 SER D O 1
ATOM 9379 N N . ASN D 1 217 ? 11.867 105.052 94.212 1.00 17.84 4173 ASN D N 1
ATOM 9380 C CA . ASN D 1 217 ? 12.742 105.094 95.380 1.00 17.53 4173 ASN D CA 1
ATOM 9381 C C . ASN D 1 217 ? 13.883 106.097 95.204 1.00 16.18 4173 ASN D C 1
ATOM 9382 O O . ASN D 1 217 ? 14.360 106.313 94.078 1.00 16.09 4173 ASN D O 1
ATOM 9387 N N . LYS D 1 218 ? 14.337 106.688 96.311 1.00 15.24 4174 LYS D N 1
ATOM 9388 C CA . LYS D 1 218 ? 15.484 107.593 96.293 1.00 14.52 4174 LYS D CA 1
ATOM 9389 C C . LYS D 1 218 ? 16.512 107.150 97.334 1.00 13.51 4174 LYS D C 1
ATOM 9390 O O . LYS D 1 218 ? 16.175 107.016 98.505 1.00 13.22 4174 LYS D O 1
ATOM 9396 N N . LYS D 1 219 ? 17.750 106.920 96.888 1.00 12.88 4175 LYS D N 1
ATOM 9397 C CA . LYS D 1 219 ? 18.863 106.512 97.764 1.00 12.83 4175 LYS D CA 1
ATOM 9398 C C . LYS D 1 219 ? 19.665 107.695 98.286 1.00 12.01 4175 LYS D C 1
ATOM 9399 O O . LYS D 1 219 ? 20.558 107.512 99.114 1.00 11.40 4175 LYS D O 1
ATOM 9405 N N . LEU D 1 220 ? 19.382 108.888 97.765 1.00 11.85 4176 LEU D N 1
ATOM 9406 C CA . LEU D 1 220 ? 19.986 110.149 98.225 1.00 12.03 4176 LEU D CA 1
ATOM 9407 C C . LEU D 1 220 ? 18.875 111.128 98.568 1.00 12.00 4176 LEU D C 1
ATOM 9408 O O . LEU D 1 220 ? 17.808 111.063 97.979 1.00 12.40 4176 LEU D O 1
ATOM 9413 N N . PRO D 1 221 ? 19.101 112.021 99.546 1.00 12.52 4177 PRO D N 1
ATOM 9414 C CA . PRO D 1 221 ? 18.068 112.978 99.901 1.00 12.87 4177 PRO D CA 1
ATOM 9415 C C . PRO D 1 221 ? 17.698 113.839 98.699 1.00 13.28 4177 PRO D C 1
ATOM 9416 O O . PRO D 1 221 ? 18.574 114.289 97.995 1.00 12.75 4177 PRO D O 1
ATOM 9420 N N . GLU D 1 222 ? 16.407 114.014 98.465 1.00 14.15 4178 GLU D N 1
ATOM 9421 C CA . GLU D 1 222 ? 15.908 114.666 97.272 1.00 15.96 4178 GLU D CA 1
ATOM 9422 C C . GLU D 1 222 ? 15.017 115.836 97.689 1.00 14.19 4178 GLU D C 1
ATOM 9423 O O . GLU D 1 222 ? 14.140 115.697 98.532 1.00 12.10 4178 GLU D O 1
ATOM 9429 N N . ARG D 1 223 ? 15.267 117.007 97.113 1.00 13.32 4179 ARG D N 1
ATOM 9430 C CA . ARG D 1 223 ? 14.506 118.182 97.475 1.00 12.52 4179 ARG D CA 1
ATOM 9431 C C . ARG D 1 223 ? 13.074 118.031 97.001 1.00 12.14 4179 ARG D C 1
ATOM 9432 O O . ARG D 1 223 ? 12.821 117.624 95.854 1.00 11.45 4179 ARG D O 1
ATOM 9440 N N . VAL D 1 224 ? 12.134 118.337 97.901 1.00 11.80 4180 VAL D N 1
ATOM 9441 C CA . VAL D 1 224 ? 10.713 118.369 97.570 1.00 12.34 4180 VAL D CA 1
ATOM 9442 C C . VAL D 1 224 ? 10.456 119.746 96.946 1.00 12.61 4180 VAL D C 1
ATOM 9443 O O . VAL D 1 224 ? 10.096 120.710 97.619 1.00 12.68 4180 VAL D O 1
ATOM 9447 N N . THR D 1 225 ? 10.672 119.826 95.643 1.00 13.21 4181 THR D N 1
ATOM 9448 C CA . THR D 1 225 ? 10.635 121.103 94.935 1.00 13.64 4181 THR D CA 1
ATOM 9449 C C . THR D 1 225 ? 9.210 121.640 94.759 1.00 13.95 4181 THR D C 1
ATOM 9450 O O . THR D 1 225 ? 9.025 122.816 94.463 1.00 13.29 4181 THR D O 1
ATOM 9454 N N . ALA D 1 226 ? 8.203 120.792 94.925 1.00 14.15 4182 ALA D N 1
ATOM 9455 C CA . ALA D 1 226 ? 6.821 121.289 94.962 1.00 14.82 4182 ALA D CA 1
ATOM 9456 C C . ALA D 1 226 ? 6.634 122.338 96.066 1.00 14.92 4182 ALA D C 1
ATOM 9457 O O . ALA D 1 226 ? 5.709 123.141 96.005 1.00 14.75 4182 ALA D O 1
ATOM 9459 N N . LEU D 1 227 ? 7.505 122.314 97.075 1.00 14.36 4183 LEU D N 1
ATOM 9460 C CA . LEU D 1 227 ? 7.422 123.225 98.189 1.00 14.79 4183 LEU D CA 1
ATOM 9461 C C . LEU D 1 227 ? 8.535 124.267 98.208 1.00 14.62 4183 LEU D C 1
ATOM 9462 O O . LEU D 1 227 ? 8.729 124.919 99.215 1.00 13.73 4183 LEU D O 1
ATOM 9467 N N . GLU D 1 228 ? 9.238 124.431 97.101 1.00 14.96 4184 GLU D N 1
ATOM 9468 C CA . GLU D 1 228 ? 10.388 125.319 97.050 1.00 16.12 4184 GLU D CA 1
ATOM 9469 C C . GLU D 1 228 ? 10.047 126.798 97.245 1.00 15.65 4184 GLU D C 1
ATOM 9470 O O . GLU D 1 228 ? 10.932 127.584 97.570 1.00 15.37 4184 GLU D O 1
ATOM 9476 N N . GLY D 1 229 ? 8.783 127.170 97.045 1.00 15.65 4185 GLY D N 1
ATOM 9477 C CA . GLY D 1 229 ? 8.332 128.523 97.349 1.00 16.74 4185 GLY D CA 1
ATOM 9478 C C . GLY D 1 229 ? 7.992 128.722 98.821 1.00 17.29 4185 GLY D C 1
ATOM 9479 O O . GLY D 1 229 ? 7.583 129.810 99.221 1.00 18.48 4185 GLY D O 1
ATOM 9480 N N . TYR D 1 230 ? 8.137 127.692 99.640 1.00 16.29 4186 TYR D N 1
ATOM 9481 C CA . TYR D 1 230 ? 7.742 127.811 101.039 1.00 17.54 4186 TYR D CA 1
ATOM 9482 C C . TYR D 1 230 ? 8.891 127.441 101.956 1.00 17.15 4186 TYR D C 1
ATOM 9483 O O . TYR D 1 230 ? 9.828 126.723 101.563 1.00 16.42 4186 TYR D O 1
ATOM 9492 N N . GLN D 1 231 ? 8.816 127.946 103.178 1.00 17.58 4187 GLN D N 1
ATOM 9493 C CA . GLN D 1 231 ? 9.776 127.601 104.220 1.00 17.57 4187 GLN D CA 1
ATOM 9494 C C . GLN D 1 231 ? 9.122 126.570 105.113 1.00 16.28 4187 GLN D C 1
ATOM 9495 O O . GLN D 1 231 ? 8.146 126.851 105.822 1.00 15.32 4187 GLN D O 1
ATOM 9501 N N . ILE D 1 232 ? 9.645 125.356 105.034 1.00 14.46 4188 ILE D N 1
ATOM 9502 C CA . ILE D 1 232 ? 9.127 124.258 105.803 1.00 13.74 4188 ILE D CA 1
ATOM 9503 C C . ILE D 1 232 ? 9.794 124.234 107.169 1.00 13.55 4188 ILE D C 1
ATOM 9504 O O . ILE D 1 232 ? 11.012 124.337 107.278 1.00 14.87 4188 ILE D O 1
ATOM 9509 N N . GLY D 1 233 ? 8.982 124.114 108.217 1.00 13.43 4189 GLY D N 1
ATOM 9510 C CA . GLY D 1 233 ? 9.464 124.050 109.607 1.00 13.38 4189 GLY D CA 1
ATOM 9511 C C . GLY D 1 233 ? 9.494 122.691 110.279 1.00 13.24 4189 GLY D C 1
ATOM 9512 O O . GLY D 1 233 ? 10.316 122.465 111.183 1.00 13.38 4189 GLY D O 1
ATOM 9513 N N . GLN D 1 234 ? 8.635 121.765 109.851 1.00 12.98 4190 GLN D N 1
ATOM 9514 C CA . GLN D 1 234 ? 8.628 120.442 110.435 1.00 13.19 4190 GLN D CA 1
ATOM 9515 C C . GLN D 1 234 ? 8.110 119.388 109.482 1.00 12.86 4190 GLN D C 1
ATOM 9516 O O . GLN D 1 234 ? 7.283 119.692 108.626 1.00 13.21 4190 GLN D O 1
ATOM 9522 N N . VAL D 1 235 ? 8.563 118.145 109.643 1.00 11.82 4191 VAL D N 1
ATOM 9523 C CA . VAL D 1 235 ? 8.045 117.041 108.825 1.00 11.63 4191 VAL D CA 1
ATOM 9524 C C . VAL D 1 235 ? 7.802 115.831 109.704 1.00 11.50 4191 VAL D C 1
ATOM 9525 O O . VAL D 1 235 ? 8.496 115.637 110.708 1.00 10.21 4191 VAL D O 1
ATOM 9529 N N . ALA D 1 236 ? 6.783 115.051 109.332 1.00 11.27 4192 ALA D N 1
ATOM 9530 C CA . ALA D 1 236 ? 6.519 113.802 109.988 1.00 11.55 4192 ALA D CA 1
ATOM 9531 C C . ALA D 1 236 ? 6.158 112.712 108.989 1.00 11.91 4192 ALA D C 1
ATOM 9532 O O . ALA D 1 236 ? 5.456 112.951 107.981 1.00 11.61 4192 ALA D O 1
ATOM 9534 N N . CYS D 1 237 ? 6.644 111.509 109.291 1.00 12.86 4193 CYS D N 1
ATOM 9535 C CA . CYS D 1 237 ? 6.608 110.359 108.376 1.00 13.74 4193 CYS D CA 1
ATOM 9536 C C . CYS D 1 237 ? 5.963 109.154 109.022 1.00 14.21 4193 CYS D C 1
ATOM 9537 O O . CYS D 1 237 ? 6.292 108.783 110.151 1.00 13.16 4193 CYS D O 1
ATOM 9540 N N . GLY D 1 238 ? 5.054 108.521 108.296 1.00 14.49 4194 GLY D N 1
ATOM 9541 C CA . GLY D 1 238 ? 4.306 107.406 108.855 1.00 14.99 4194 GLY D CA 1
ATOM 9542 C C . GLY D 1 238 ? 4.719 106.106 108.206 1.00 14.71 4194 GLY D C 1
ATOM 9543 O O . GLY D 1 238 ? 5.816 105.998 107.674 1.00 15.05 4194 GLY D O 1
ATOM 9544 N N . LEU D 1 239 ? 3.825 105.125 108.262 1.00 15.24 4195 LEU D N 1
ATOM 9545 C CA . LEU D 1 239 ? 4.002 103.891 107.538 1.00 15.41 4195 LEU D CA 1
ATOM 9546 C C . LEU D 1 239 ? 4.207 104.139 106.052 1.00 14.52 4195 LEU D C 1
ATOM 9547 O O . LEU D 1 239 ? 5.132 103.602 105.460 1.00 14.84 4195 LEU D O 1
ATOM 9552 N N . ASN D 1 240 ? 3.352 104.955 105.446 1.00 13.33 4196 ASN D N 1
ATOM 9553 C CA . ASN D 1 240 ? 3.506 105.299 104.058 1.00 12.59 4196 ASN D CA 1
ATOM 9554 C C . ASN D 1 240 ? 2.888 106.653 103.664 1.00 11.89 4196 ASN D C 1
ATOM 9555 O O . ASN D 1 240 ? 2.488 106.854 102.517 1.00 11.34 4196 ASN D O 1
ATOM 9560 N N . HIS D 1 241 ? 2.821 107.583 104.607 1.00 11.15 4197 HIS D N 1
ATOM 9561 C CA . HIS D 1 241 ? 2.449 108.952 104.255 1.00 11.16 4197 HIS D CA 1
ATOM 9562 C C . HIS D 1 241 ? 3.296 109.898 105.054 1.00 10.91 4197 HIS D C 1
ATOM 9563 O O . HIS D 1 241 ? 4.066 109.484 105.921 1.00 10.29 4197 HIS D O 1
ATOM 9570 N N . THR D 1 242 ? 3.157 111.171 104.734 1.00 11.29 4198 THR D N 1
ATOM 9571 C CA . THR D 1 242 ? 4.026 112.208 105.242 1.00 11.49 4198 THR D CA 1
ATOM 9572 C C . THR D 1 242 ? 3.221 113.509 105.353 1.00 11.51 4198 THR D C 1
ATOM 9573 O O . THR D 1 242 ? 2.341 113.780 104.522 1.00 11.81 4198 THR D O 1
ATOM 9577 N N . LEU D 1 243 ? 3.539 114.307 106.362 1.00 11.24 4199 LEU D N 1
ATOM 9578 C CA . LEU D 1 243 ? 2.901 115.585 106.586 1.00 11.47 4199 LEU D CA 1
ATOM 9579 C C . LEU D 1 243 ? 3.987 116.620 106.779 1.00 11.67 4199 LEU D C 1
ATOM 9580 O O . LEU D 1 243 ? 5.015 116.332 107.387 1.00 11.44 4199 LEU D O 1
ATOM 9585 N N . ALA D 1 244 ? 3.742 117.829 106.307 1.00 11.79 4200 ALA D N 1
ATOM 9586 C CA . ALA D 1 244 ? 4.731 118.908 106.490 1.00 12.31 4200 ALA D CA 1
ATOM 9587 C C . ALA D 1 244 ? 4.034 120.167 106.899 1.00 12.52 4200 ALA D C 1
ATOM 9588 O O . ALA D 1 244 ? 2.936 120.421 106.427 1.00 12.96 4200 ALA D O 1
ATOM 9590 N N . VAL D 1 245 ? 4.692 120.956 107.748 1.00 12.86 4201 VAL D N 1
ATOM 9591 C CA . VAL D 1 245 ? 4.153 122.203 108.271 1.00 13.11 4201 VAL D CA 1
ATOM 9592 C C . VAL D 1 245 ? 5.100 123.344 107.964 1.00 13.27 4201 VAL D C 1
ATOM 9593 O O . VAL D 1 245 ? 6.336 123.190 108.068 1.00 13.01 4201 VAL D O 1
ATOM 9597 N N . SER D 1 246 ? 4.530 124.494 107.615 1.00 13.44 4202 SER D N 1
ATOM 9598 C CA . SER D 1 246 ? 5.350 125.660 107.294 1.00 14.22 4202 SER D CA 1
ATOM 9599 C C . SER D 1 246 ? 6.022 126.178 108.555 1.00 14.29 4202 SER D C 1
ATOM 9600 O O . SER D 1 246 ? 5.557 125.931 109.660 1.00 14.77 4202 SER D O 1
ATOM 9603 N N . ALA D 1 247 ? 7.127 126.895 108.394 1.00 14.99 4203 ALA D N 1
ATOM 9604 C CA . ALA D 1 247 ? 7.895 127.401 109.534 1.00 15.71 4203 ALA D CA 1
ATOM 9605 C C . ALA D 1 247 ? 7.075 128.381 110.380 1.00 16.10 4203 ALA D C 1
ATOM 9606 O O . ALA D 1 247 ? 7.237 128.443 111.595 1.00 16.37 4203 ALA D O 1
ATOM 9608 N N . ASP D 1 248 ? 6.159 129.110 109.750 1.00 17.69 4204 ASP D N 1
ATOM 9609 C CA . ASP D 1 248 ? 5.327 130.052 110.492 1.00 19.03 4204 ASP D CA 1
ATOM 9610 C C . ASP D 1 248 ? 4.043 129.412 111.044 1.00 18.14 4204 ASP D C 1
ATOM 9611 O O . ASP D 1 248 ? 3.256 130.075 111.683 1.00 16.59 4204 ASP D O 1
ATOM 9616 N N . GLY D 1 249 ? 3.857 128.114 110.805 1.00 17.53 4205 GLY D N 1
ATOM 9617 C CA . GLY D 1 249 ? 2.764 127.382 111.380 1.00 16.70 4205 GLY D CA 1
ATOM 9618 C C . GLY D 1 249 ? 1.423 127.553 110.708 1.00 17.17 4205 GLY D C 1
ATOM 9619 O O . GLY D 1 249 ? 0.420 127.002 111.196 1.00 18.41 4205 GLY D O 1
ATOM 9620 N N . SER D 1 250 ? 1.371 128.277 109.591 1.00 17.15 4206 SER D N 1
ATOM 9621 C CA . SER D 1 250 ? 0.096 128.659 108.969 1.00 17.31 4206 SER D CA 1
ATOM 9622 C C . SER D 1 250 ? -0.351 127.726 107.856 1.00 17.44 4206 SER D C 1
ATOM 9623 O O . SER D 1 250 ? -1.458 127.871 107.337 1.00 17.31 4206 SER D O 1
ATOM 9626 N N . MET D 1 251 ? 0.503 126.786 107.456 1.00 17.64 4207 MET D N 1
ATOM 9627 C CA . MET D 1 251 ? 0.134 125.848 106.401 1.00 18.07 4207 MET D CA 1
ATOM 9628 C C . MET D 1 251 ? 0.607 124.419 106.682 1.00 16.44 4207 MET D C 1
ATOM 9629 O O . MET D 1 251 ? 1.666 124.207 107.253 1.00 15.62 4207 MET D O 1
ATOM 9634 N N . VAL D 1 252 ? -0.192 123.447 106.263 1.00 15.71 4208 VAL D N 1
ATOM 9635 C CA . VAL D 1 252 ? 0.145 122.033 106.432 1.00 14.96 4208 VAL D CA 1
ATOM 9636 C C . VAL D 1 252 ? -0.138 121.313 105.129 1.00 14.60 4208 VAL D C 1
ATOM 9637 O O . VAL D 1 252 ? -1.199 121.515 104.520 1.00 14.77 4208 VAL D O 1
ATOM 9641 N N . TRP D 1 253 ? 0.793 120.459 104.706 1.00 13.10 4209 TRP D N 1
ATOM 9642 C CA . TRP D 1 253 ? 0.599 119.663 103.510 1.00 12.48 4209 TRP D CA 1
ATOM 9643 C C . TRP D 1 253 ? 0.660 118.194 103.876 1.00 12.29 4209 TRP D C 1
ATOM 9644 O O . TRP D 1 253 ? 1.320 117.814 104.845 1.00 11.40 4209 TRP D O 1
ATOM 9655 N N . ALA D 1 254 ? -0.003 117.381 103.056 1.00 12.33 4210 ALA D N 1
ATOM 9656 C CA . ALA D 1 254 ? 0.038 115.929 103.187 1.00 12.39 4210 ALA D CA 1
ATOM 9657 C C . ALA D 1 254 ? 0.362 115.310 101.850 1.00 12.13 4210 ALA D C 1
ATOM 9658 O O . ALA D 1 254 ? -0.015 115.830 100.795 1.00 12.15 4210 ALA D O 1
ATOM 9660 N N . PHE D 1 255 ? 1.035 114.168 101.899 1.00 11.44 4211 PHE D N 1
ATOM 9661 C CA . PHE D 1 255 ? 1.240 113.362 100.714 1.00 11.02 4211 PHE D CA 1
ATOM 9662 C C . PHE D 1 255 ? 1.567 111.912 101.079 1.00 11.09 4211 PHE D C 1
ATOM 9663 O O . PHE D 1 255 ? 1.902 111.592 102.228 1.00 10.48 4211 PHE D O 1
ATOM 9671 N N . GLY D 1 256 ? 1.395 111.038 100.096 1.00 11.65 4212 GLY D N 1
ATOM 9672 C CA . GLY D 1 256 ? 1.582 109.619 100.277 1.00 11.81 4212 GLY D CA 1
ATOM 9673 C C . GLY D 1 256 ? 0.292 108.840 100.139 1.00 12.43 4212 GLY D C 1
ATOM 9674 O O . GLY D 1 256 ? -0.669 109.272 99.498 1.00 11.74 4212 GLY D O 1
ATOM 9675 N N . ASP D 1 257 ? 0.283 107.657 100.726 1.00 13.02 4213 ASP D N 1
ATOM 9676 C CA . ASP D 1 257 ? -0.900 106.818 100.677 1.00 14.14 4213 ASP D CA 1
ATOM 9677 C C . ASP D 1 257 ? -2.101 107.488 101.345 1.00 14.09 4213 ASP D C 1
ATOM 9678 O O . ASP D 1 257 ? -1.955 108.201 102.350 1.00 12.88 4213 ASP D O 1
ATOM 9683 N N . GLY D 1 258 ? -3.274 107.241 100.767 1.00 14.49 4214 GLY D N 1
ATOM 9684 C CA . GLY D 1 258 ? -4.530 107.853 101.211 1.00 15.67 4214 GLY D CA 1
ATOM 9685 C C . GLY D 1 258 ? -5.447 107.035 102.108 1.00 15.75 4214 GLY D C 1
ATOM 9686 O O . GLY D 1 258 ? -6.493 107.541 102.522 1.00 15.66 4214 GLY D O 1
ATOM 9687 N N . ASP D 1 259 ? -5.061 105.803 102.433 1.00 16.49 4215 ASP D N 1
ATOM 9688 C CA . ASP D 1 259 ? -5.941 104.875 103.167 1.00 17.27 4215 ASP D CA 1
ATOM 9689 C C . ASP D 1 259 ? -6.465 105.435 104.480 1.00 17.58 4215 ASP D C 1
ATOM 9690 O O . ASP D 1 259 ? -5.745 106.137 105.236 1.00 16.80 4215 ASP D O 1
ATOM 9695 N N . TYR D 1 260 ? -7.742 105.137 104.728 1.00 16.90 4216 TYR D N 1
ATOM 9696 C CA . TYR D 1 260 ? -8.434 105.557 105.929 1.00 17.59 4216 TYR D CA 1
ATOM 9697 C C . TYR D 1 260 ? -8.529 107.065 106.070 1.00 16.82 4216 TYR D C 1
ATOM 9698 O O . TYR D 1 260 ? -8.823 107.552 107.157 1.00 17.07 4216 TYR D O 1
ATOM 9707 N N . GLY D 1 261 ? -8.321 107.804 104.985 1.00 16.11 4217 GLY D N 1
ATOM 9708 C CA . GLY D 1 261 ? -8.406 109.272 105.022 1.00 16.03 4217 GLY D CA 1
ATOM 9709 C C . GLY D 1 261 ? -7.313 109.994 105.810 1.00 15.93 4217 GLY D C 1
ATOM 9710 O O . GLY D 1 261 ? -7.470 111.167 106.170 1.00 16.74 4217 GLY D O 1
ATOM 9711 N N . LYS D 1 262 ? -6.192 109.324 106.043 1.00 15.12 4218 LYS D N 1
ATOM 9712 C CA . LYS D 1 262 ? -5.121 109.882 106.883 1.00 14.80 4218 LYS D CA 1
ATOM 9713 C C . LYS D 1 262 ? -4.396 111.127 106.300 1.00 14.67 4218 LYS D C 1
ATOM 9714 O O . LYS D 1 262 ? -3.654 111.791 107.017 1.00 14.43 4218 LYS D O 1
ATOM 9720 N N . LEU D 1 263 ? -4.597 111.428 105.021 1.00 14.70 4219 LEU D N 1
ATOM 9721 C CA . LEU D 1 263 ? -4.087 112.686 104.450 1.00 15.30 4219 LEU D CA 1
ATOM 9722 C C . LEU D 1 263 ? -4.967 113.899 104.803 1.00 15.25 4219 LEU D C 1
ATOM 9723 O O . LEU D 1 263 ? -4.524 115.055 104.703 1.00 15.18 4219 LEU D O 1
ATOM 9728 N N . GLY D 1 264 ? -6.212 113.638 105.182 1.00 15.13 4220 GLY D N 1
ATOM 9729 C CA . GLY D 1 264 ? -7.100 114.677 105.685 1.00 16.34 4220 GLY D CA 1
ATOM 9730 C C . GLY D 1 264 ? -7.694 115.568 104.597 1.00 16.71 4220 GLY D C 1
ATOM 9731 O O . GLY D 1 264 ? -8.056 116.707 104.854 1.00 17.45 4220 GLY D O 1
ATOM 9732 N N . LEU D 1 265 ? -7.804 115.036 103.396 1.00 17.21 4221 LEU D N 1
ATOM 9733 C CA . LEU D 1 265 ? -8.273 115.796 102.252 1.00 19.05 4221 LEU D CA 1
ATOM 9734 C C . LEU D 1 265 ? -9.714 115.457 101.840 1.00 20.61 4221 LEU D C 1
ATOM 9735 O O . LEU D 1 265 ? -10.207 116.010 100.861 1.00 21.63 4221 LEU D O 1
ATOM 9740 N N . GLY D 1 266 ? -10.371 114.539 102.555 1.00 20.81 4222 GLY D N 1
ATOM 9741 C CA . GLY D 1 266 ? -11.765 114.210 102.272 1.00 21.95 4222 GLY D CA 1
ATOM 9742 C C . GLY D 1 266 ? -11.987 112.970 101.432 1.00 22.94 4222 GLY D C 1
ATOM 9743 O O . GLY D 1 266 ? -13.075 112.764 100.917 1.00 23.51 4222 GLY D O 1
ATOM 9744 N N . ASN D 1 267 ? -10.974 112.127 101.287 1.00 23.74 4223 ASN D N 1
ATOM 9745 C CA . ASN D 1 267 ? -11.161 110.848 100.598 1.00 25.50 4223 ASN D CA 1
ATOM 9746 C C . ASN D 1 267 ? -10.033 109.881 100.968 1.00 24.53 4223 ASN D C 1
ATOM 9747 O O . ASN D 1 267 ? -9.322 110.135 101.918 1.00 23.07 4223 ASN D O 1
ATOM 9752 N N . SER D 1 268 ? -9.880 108.791 100.221 1.00 24.47 4224 SER D N 1
ATOM 9753 C CA . SER D 1 268 ? -8.833 107.801 100.462 1.00 25.07 4224 SER D CA 1
ATOM 9754 C C . SER D 1 268 ? -7.819 107.637 99.315 1.00 23.83 4224 SER D C 1
ATOM 9755 O O . SER D 1 268 ? -7.141 106.611 99.215 1.00 24.55 4224 SER D O 1
ATOM 9758 N N . THR D 1 269 ? -7.680 108.664 98.484 1.00 23.08 4225 THR D N 1
ATOM 9759 C CA . THR D 1 269 ? -6.791 108.600 97.331 1.00 22.23 4225 THR D CA 1
ATOM 9760 C C . THR D 1 269 ? -5.361 109.031 97.684 1.00 21.55 4225 THR D C 1
ATOM 9761 O O . THR D 1 269 ? -5.138 110.078 98.300 1.00 19.89 4225 THR D O 1
ATOM 9765 N N . ALA D 1 270 ? -4.397 108.220 97.265 1.00 20.61 4226 ALA D N 1
ATOM 9766 C CA . ALA D 1 270 ? -2.985 108.537 97.446 1.00 19.31 4226 ALA D CA 1
ATOM 9767 C C . ALA D 1 270 ? -2.626 109.776 96.611 1.00 18.56 4226 ALA D C 1
ATOM 9768 O O . ALA D 1 270 ? -3.216 110.012 95.571 1.00 17.75 4226 ALA D O 1
ATOM 9770 N N . LYS D 1 271 ? -1.692 110.583 97.100 1.00 17.87 4227 LYS D N 1
ATOM 9771 C CA . LYS D 1 271 ? -1.244 111.791 96.398 1.00 17.91 4227 LYS D CA 1
ATOM 9772 C C . LYS D 1 271 ? 0.266 111.790 96.356 1.00 17.22 4227 LYS D C 1
ATOM 9773 O O . LYS D 1 271 ? 0.919 111.621 97.392 1.00 16.44 4227 LYS D O 1
ATOM 9779 N N . SER D 1 272 ? 0.836 111.963 95.173 1.00 16.59 4228 SER D N 1
ATOM 9780 C CA . SER D 1 272 ? 2.283 111.942 95.074 1.00 17.61 4228 SER D CA 1
ATOM 9781 C C . SER D 1 272 ? 2.936 113.338 95.086 1.00 16.80 4228 SER D C 1
ATOM 9782 O O . SER D 1 272 ? 4.158 113.429 95.058 1.00 16.71 4228 SER D O 1
ATOM 9785 N N . SER D 1 273 ? 2.130 114.399 95.125 1.00 16.30 4229 SER D N 1
ATOM 9786 C CA . SER D 1 273 ? 2.616 115.778 95.353 1.00 16.83 4229 SER D CA 1
ATOM 9787 C C . SER D 1 273 ? 1.963 116.350 96.604 1.00 16.78 4229 SER D C 1
ATOM 9788 O O . SER D 1 273 ? 0.815 116.024 96.897 1.00 16.44 4229 SER D O 1
ATOM 9791 N N . PRO D 1 274 ? 2.671 117.229 97.343 1.00 16.24 4230 PRO D N 1
ATOM 9792 C CA . PRO D 1 274 ? 2.056 117.762 98.560 1.00 16.17 4230 PRO D CA 1
ATOM 9793 C C . PRO D 1 274 ? 0.737 118.504 98.315 1.00 16.53 4230 PRO D C 1
ATOM 9794 O O . PRO D 1 274 ? 0.627 119.298 97.360 1.00 15.23 4230 PRO D O 1
ATOM 9798 N N . GLN D 1 275 ? -0.247 118.229 99.172 1.00 15.59 4231 GLN D N 1
ATOM 9799 C CA . GLN D 1 275 ? -1.576 118.809 99.042 1.00 16.80 4231 GLN D CA 1
ATOM 9800 C C . GLN D 1 275 ? -1.902 119.543 100.304 1.00 16.22 4231 GLN D C 1
ATOM 9801 O O . GLN D 1 275 ? -1.763 118.994 101.390 1.00 15.17 4231 GLN D O 1
ATOM 9807 N N . LYS D 1 276 ? -2.333 120.784 100.167 1.00 16.31 4232 LYS D N 1
ATOM 9808 C CA . LYS D 1 276 ? -2.770 121.556 101.309 1.00 17.72 4232 LYS D CA 1
ATOM 9809 C C . LYS D 1 276 ? -3.948 120.937 102.086 1.00 17.02 4232 LYS D C 1
ATOM 9810 O O . LYS D 1 276 ? -4.943 120.530 101.488 1.00 15.91 4232 LYS D O 1
ATOM 9816 N N . ILE D 1 277 ? -3.845 120.914 103.411 1.00 17.13 4233 ILE D N 1
ATOM 9817 C CA . ILE D 1 277 ? -4.973 120.504 104.283 1.00 18.39 4233 ILE D CA 1
ATOM 9818 C C . ILE D 1 277 ? -5.666 121.770 104.785 1.00 19.42 4233 ILE D C 1
ATOM 9819 O O . ILE D 1 277 ? -5.220 122.371 105.774 1.00 18.80 4233 ILE D O 1
ATOM 9824 N N . ASP D 1 278 ? -6.761 122.152 104.123 1.00 20.76 4234 ASP D N 1
ATOM 9825 C CA . ASP D 1 278 ? -7.394 123.469 104.341 1.00 23.93 4234 ASP D CA 1
ATOM 9826 C C . ASP D 1 278 ? -7.863 123.700 105.767 1.00 23.64 4234 ASP D C 1
ATOM 9827 O O . ASP D 1 278 ? -7.726 124.798 106.286 1.00 24.16 4234 ASP D O 1
ATOM 9832 N N . VAL D 1 279 ? -8.410 122.662 106.389 1.00 23.61 4235 VAL D N 1
ATOM 9833 C CA . VAL D 1 279 ? -8.819 122.714 107.797 1.00 24.27 4235 VAL D CA 1
ATOM 9834 C C . VAL D 1 279 ? -7.687 123.170 108.718 1.00 22.30 4235 VAL D C 1
ATOM 9835 O O . VAL D 1 279 ? -7.928 123.837 109.723 1.00 21.44 4235 VAL D O 1
ATOM 9839 N N . LEU D 1 280 ? -6.456 122.778 108.397 1.00 21.17 4236 LEU D N 1
ATOM 9840 C CA . LEU D 1 280 ? -5.309 123.063 109.269 1.00 20.36 4236 LEU D CA 1
ATOM 9841 C C . LEU D 1 280 ? -4.519 124.305 108.821 1.00 21.23 4236 LEU D C 1
ATOM 9842 O O . LEU D 1 280 ? -3.488 124.633 109.415 1.00 22.02 4236 LEU D O 1
ATOM 9847 N N . CYS D 1 281 ? -4.995 124.995 107.792 1.00 21.97 4237 CYS D N 1
ATOM 9848 C CA . CYS D 1 281 ? -4.320 126.183 107.304 1.00 24.02 4237 CYS D CA 1
ATOM 9849 C C . CYS D 1 281 ? -4.967 127.421 107.935 1.00 24.37 4237 CYS D C 1
ATOM 9850 O O . CYS D 1 281 ? -6.178 127.558 107.929 1.00 25.70 4237 CYS D O 1
ATOM 9853 N N . GLY D 1 282 ? -4.152 128.287 108.526 1.00 25.16 4238 GLY D N 1
ATOM 9854 C CA . GLY D 1 282 ? -4.632 129.533 109.135 1.00 25.91 4238 GLY D CA 1
ATOM 9855 C C . GLY D 1 282 ? -5.048 129.441 110.599 1.00 25.81 4238 GLY D C 1
ATOM 9856 O O . GLY D 1 282 ? -5.581 130.390 111.146 1.00 28.11 4238 GLY D O 1
ATOM 9857 N N . ILE D 1 283 ? -4.788 128.316 111.249 1.00 26.04 4239 ILE D N 1
ATOM 9858 C CA . ILE D 1 283 ? -5.143 128.154 112.659 1.00 25.51 4239 ILE D CA 1
ATOM 9859 C C . ILE D 1 283 ? -3.949 128.161 113.625 1.00 24.97 4239 ILE D C 1
ATOM 9860 O O . ILE D 1 283 ? -4.143 128.201 114.830 1.00 26.08 4239 ILE D O 1
ATOM 9865 N N . GLY D 1 284 ? -2.724 128.128 113.105 1.00 23.47 4240 GLY D N 1
ATOM 9866 C CA . GLY D 1 284 ? -1.534 128.100 113.948 1.00 22.49 4240 GLY D CA 1
ATOM 9867 C C . GLY D 1 284 ? -1.177 126.703 114.425 1.00 22.00 4240 GLY D C 1
ATOM 9868 O O . GLY D 1 284 ? -1.617 126.266 115.483 1.00 23.41 4240 GLY D O 1
ATOM 9869 N N . ILE D 1 285 ? -0.361 126.007 113.642 1.00 21.26 4241 ILE D N 1
ATOM 9870 C CA . ILE D 1 285 ? 0.035 124.634 113.950 1.00 20.50 4241 ILE D CA 1
ATOM 9871 C C . ILE D 1 285 ? 1.402 124.597 114.647 1.00 19.70 4241 ILE D C 1
ATOM 9872 O O . ILE D 1 285 ? 2.358 125.188 114.184 1.00 19.95 4241 ILE D O 1
ATOM 9877 N N . LYS D 1 286 ? 1.455 123.921 115.783 1.00 19.25 4242 LYS D N 1
ATOM 9878 C CA . LYS D 1 286 ? 2.682 123.751 116.546 1.00 19.41 4242 LYS D CA 1
ATOM 9879 C C . LYS D 1 286 ? 3.432 122.507 116.134 1.00 18.92 4242 LYS D C 1
ATOM 9880 O O . LYS D 1 286 ? 4.655 122.522 116.055 1.00 18.09 4242 LYS D O 1
ATOM 9886 N N . LYS D 1 287 ? 2.706 121.416 115.900 1.00 18.01 4243 LYS D N 1
ATOM 9887 C CA . LYS D 1 287 ? 3.348 120.139 115.648 1.00 18.02 4243 LYS D CA 1
ATOM 9888 C C . LYS D 1 287 ? 2.398 119.194 114.919 1.00 16.25 4243 LYS D C 1
ATOM 9889 O O . LYS D 1 287 ? 1.196 119.213 115.166 1.00 14.87 4243 LYS D O 1
ATOM 9895 N N . VAL D 1 288 ? 2.931 118.393 114.003 1.00 14.44 4244 VAL D N 1
ATOM 9896 C CA . VAL D 1 288 ? 2.165 117.293 113.423 1.00 14.02 4244 VAL D CA 1
ATOM 9897 C C . VAL D 1 288 ? 2.894 115.991 113.716 1.00 13.82 4244 VAL D C 1
ATOM 9898 O O . VAL D 1 288 ? 4.090 115.993 114.010 1.00 13.03 4244 VAL D O 1
ATOM 9902 N N . ALA D 1 289 ? 2.160 114.882 113.632 1.00 14.36 4245 ALA D N 1
ATOM 9903 C CA . ALA D 1 289 ? 2.709 113.549 113.877 1.00 14.86 4245 ALA D CA 1
ATOM 9904 C C . ALA D 1 289 ? 1.865 112.494 113.149 1.00 16.07 4245 ALA D C 1
ATOM 9905 O O . ALA D 1 289 ? 0.683 112.717 112.873 1.00 15.63 4245 ALA D O 1
ATOM 9907 N N . CYS D 1 290 ? 2.500 111.378 112.790 1.00 16.47 4246 CYS D N 1
ATOM 9908 C CA . CYS D 1 290 ? 1.883 110.359 111.939 1.00 17.66 4246 CYS D CA 1
ATOM 9909 C C . CYS D 1 290 ? 2.010 109.031 112.584 1.00 16.50 4246 CYS D C 1
ATOM 9910 O O . CYS D 1 290 ? 3.034 108.746 113.195 1.00 15.52 4246 CYS D O 1
ATOM 9913 N N . GLY D 1 291 ? 1.013 108.184 112.386 1.00 15.69 4247 GLY D N 1
ATOM 9914 C CA . GLY D 1 291 ? 1.116 106.792 112.799 1.00 15.27 4247 GLY D CA 1
ATOM 9915 C C . GLY D 1 291 ? 0.933 105.939 111.580 1.00 15.43 4247 GLY D C 1
ATOM 9916 O O . GLY D 1 291 ? 1.032 106.427 110.458 1.00 15.76 4247 GLY D O 1
ATOM 9917 N N . THR D 1 292 ? 0.657 104.661 111.792 1.00 15.20 4248 THR D N 1
ATOM 9918 C CA . THR D 1 292 ? 0.471 103.736 110.689 1.00 15.20 4248 THR D CA 1
ATOM 9919 C C . THR D 1 292 ? -0.641 104.190 109.748 1.00 15.59 4248 THR D C 1
ATOM 9920 O O . THR D 1 292 ? -0.462 104.221 108.526 1.00 16.58 4248 THR D O 1
ATOM 9924 N N . GLN D 1 293 ? -1.811 104.504 110.294 1.00 15.86 4249 GLN D N 1
ATOM 9925 C CA . GLN D 1 293 ? -2.959 104.793 109.438 1.00 15.97 4249 GLN D CA 1
ATOM 9926 C C . GLN D 1 293 ? -3.686 106.055 109.874 1.00 14.99 4249 GLN D C 1
ATOM 9927 O O . GLN D 1 293 ? -4.870 106.223 109.620 1.00 15.02 4249 GLN D O 1
ATOM 9933 N N . PHE D 1 294 ? -2.974 106.965 110.521 1.00 14.10 4250 PHE D N 1
ATOM 9934 C CA . PHE D 1 294 ? -3.611 108.153 111.039 1.00 13.58 4250 PHE D CA 1
ATOM 9935 C C . PHE D 1 294 ? -2.590 109.256 111.242 1.00 13.16 4250 PHE D C 1
ATOM 9936 O O . PHE D 1 294 ? -1.386 109.037 111.152 1.00 12.27 4250 PHE D O 1
ATOM 9944 N N . SER D 1 295 ? -3.112 110.437 111.509 1.00 12.91 4251 SER D N 1
ATOM 9945 C CA . SER D 1 295 ? -2.343 111.666 111.602 1.00 13.30 4251 SER D CA 1
ATOM 9946 C C . SER D 1 295 ? -2.880 112.460 112.770 1.00 14.08 4251 SER D C 1
ATOM 9947 O O . SER D 1 295 ? -4.095 112.400 113.061 1.00 13.27 4251 SER D O 1
ATOM 9950 N N . VAL D 1 296 ? -1.995 113.234 113.412 1.00 13.82 4252 VAL D N 1
ATOM 9951 C CA . VAL D 1 296 ? -2.362 114.065 114.550 1.00 14.29 4252 VAL D CA 1
ATOM 9952 C C . VAL D 1 296 ? -1.725 115.452 114.393 1.00 14.96 4252 VAL D C 1
ATOM 9953 O O . VAL D 1 296 ? -0.552 115.549 114.006 1.00 14.67 4252 VAL D O 1
ATOM 9957 N N . ALA D 1 297 ? -2.473 116.511 114.707 1.00 15.51 4253 ALA D N 1
ATOM 9958 C CA . ALA D 1 297 ? -1.938 117.873 114.682 1.00 16.02 4253 ALA D CA 1
ATOM 9959 C C . ALA D 1 297 ? -2.269 118.610 115.956 1.00 17.25 4253 ALA D C 1
ATOM 9960 O O . ALA D 1 297 ? -3.399 118.546 116.429 1.00 18.95 4253 ALA D O 1
ATOM 9962 N N . LEU D 1 298 ? -1.284 119.336 116.484 1.00 17.11 4254 LEU D N 1
ATOM 9963 C CA . LEU D 1 298 ? -1.427 120.096 117.696 1.00 17.31 4254 LEU D CA 1
ATOM 9964 C C . LEU D 1 298 ? -1.297 121.588 117.353 1.00 18.29 4254 LEU D C 1
ATOM 9965 O O . LEU D 1 298 ? -0.295 122.003 116.762 1.00 17.95 4254 LEU D O 1
ATOM 9970 N N . THR D 1 299 ? -2.292 122.384 117.722 1.00 18.05 4255 THR D N 1
ATOM 9971 C CA . THR D 1 299 ? -2.228 123.805 117.478 1.00 18.84 4255 THR D CA 1
ATOM 9972 C C . THR D 1 299 ? -1.415 124.478 118.558 1.00 20.02 4255 THR D C 1
ATOM 9973 O O . THR D 1 299 ? -1.091 123.883 119.596 1.00 20.24 4255 THR D O 1
ATOM 9977 N N . LYS D 1 300 ? -1.105 125.742 118.317 1.00 22.20 4256 LYS D N 1
ATOM 9978 C CA . LYS D 1 300 ? -0.312 126.520 119.261 1.00 24.14 4256 LYS D CA 1
ATOM 9979 C C . LYS D 1 300 ? -1.093 126.927 120.496 1.00 23.85 4256 LYS D C 1
ATOM 9980 O O . LYS D 1 300 ? -0.486 127.175 121.522 1.00 24.72 4256 LYS D O 1
ATOM 9986 N N . ASP D 1 301 ? -2.419 126.995 120.406 1.00 24.92 4257 ASP D N 1
ATOM 9987 C CA . ASP D 1 301 ? -3.245 127.268 121.594 1.00 25.90 4257 ASP D CA 1
ATOM 9988 C C . ASP D 1 301 ? -3.740 125.988 122.292 1.00 25.25 4257 ASP D C 1
ATOM 9989 O O . ASP D 1 301 ? -4.594 126.046 123.167 1.00 23.67 4257 ASP D O 1
ATOM 9994 N N . GLY D 1 302 ? -3.184 124.835 121.906 1.00 23.70 4258 GLY D N 1
ATOM 9995 C CA . GLY D 1 302 ? -3.286 123.622 122.707 1.00 22.56 4258 GLY D CA 1
ATOM 9996 C C . GLY D 1 302 ? -4.344 122.622 122.289 1.00 22.16 4258 GLY D C 1
ATOM 9997 O O . GLY D 1 302 ? -4.635 121.704 123.044 1.00 20.96 4258 GLY D O 1
ATOM 9998 N N . HIS D 1 303 ? -4.901 122.769 121.087 1.00 22.68 4259 HIS D N 1
ATOM 9999 C CA . HIS D 1 303 ? -5.957 121.869 120.609 1.00 23.34 4259 HIS D CA 1
ATOM 10000 C C . HIS D 1 303 ? -5.375 120.755 119.779 1.00 21.81 4259 HIS D C 1
ATOM 10001 O O . HIS D 1 303 ? -4.407 120.965 119.071 1.00 20.74 4259 HIS D O 1
ATOM 10008 N N . VAL D 1 304 ? -6.003 119.589 119.826 1.00 20.00 4260 VAL D N 1
ATOM 10009 C CA . VAL D 1 304 ? -5.549 118.447 119.065 1.00 19.59 4260 VAL D CA 1
ATOM 10010 C C . VAL D 1 304 ? -6.555 118.079 117.990 1.00 19.34 4260 VAL D C 1
ATOM 10011 O O . VAL D 1 304 ? -7.736 117.950 118.278 1.00 20.29 4260 VAL D O 1
ATOM 10015 N N . TYR D 1 305 ? -6.078 117.909 116.760 1.00 18.45 4261 TYR D N 1
ATOM 10016 C CA . TYR D 1 305 ? -6.897 117.465 115.650 1.00 17.66 4261 TYR D CA 1
ATOM 10017 C C . TYR D 1 305 ? -6.380 116.119 115.166 1.00 16.48 4261 TYR D C 1
ATOM 10018 O O . TYR D 1 305 ? -5.177 115.905 115.122 1.00 16.11 4261 TYR D O 1
ATOM 10027 N N . THR D 1 306 ? -7.288 115.213 114.810 1.00 15.83 4262 THR D N 1
ATOM 10028 C CA . THR D 1 306 ? -6.922 113.887 114.305 1.00 15.16 4262 THR D CA 1
ATOM 10029 C C . THR D 1 306 ? -7.734 113.545 113.063 1.00 15.18 4262 THR D C 1
ATOM 10030 O O . THR D 1 306 ? -8.798 114.150 112.794 1.00 14.76 4262 THR D O 1
ATOM 10034 N N . PHE D 1 307 ? -7.203 112.591 112.304 1.00 14.44 4263 PHE D N 1
ATOM 10035 C CA . PHE D 1 307 ? -7.813 112.120 111.085 1.00 14.99 4263 PHE D CA 1
ATOM 10036 C C . PHE D 1 307 ? -7.115 110.848 110.619 1.00 15.09 4263 PHE D C 1
ATOM 10037 O O . PHE D 1 307 ? -5.898 110.686 110.763 1.00 15.15 4263 PHE D O 1
ATOM 10045 N N . GLY D 1 308 ? -7.897 109.939 110.073 1.00 15.31 4264 GLY D N 1
ATOM 10046 C CA . GLY D 1 308 ? -7.372 108.649 109.660 1.00 16.43 4264 GLY D CA 1
ATOM 10047 C C . GLY D 1 308 ? -8.246 107.546 110.215 1.00 17.17 4264 GLY D C 1
ATOM 10048 O O . GLY D 1 308 ? -9.453 107.731 110.404 1.00 16.77 4264 GLY D O 1
ATOM 10049 N N . GLN D 1 309 ? -7.643 106.406 110.497 1.00 18.05 4265 GLN D N 1
ATOM 10050 C CA . GLN D 1 309 ? -8.432 105.240 110.875 1.00 20.34 4265 GLN D CA 1
ATOM 10051 C C . GLN D 1 309 ? -9.198 105.494 112.160 1.00 21.70 4265 GLN D C 1
ATOM 10052 O O . GLN D 1 309 ? -8.634 105.981 113.149 1.00 20.43 4265 GLN D O 1
ATOM 10058 N N . ASP D 1 310 ? -10.478 105.123 112.125 1.00 24.18 4266 ASP D N 1
ATOM 10059 C CA . ASP D 1 310 ? -11.452 105.453 113.175 1.00 26.76 4266 ASP D CA 1
ATOM 10060 C C . ASP D 1 310 ? -11.066 104.982 114.565 1.00 25.94 4266 ASP D C 1
ATOM 10061 O O . ASP D 1 310 ? -11.274 105.697 115.543 1.00 29.21 4266 ASP D O 1
ATOM 10066 N N . ARG D 1 311 ? -10.478 103.798 114.656 1.00 25.02 4267 ARG D N 1
ATOM 10067 C CA . ARG D 1 311 ? -10.153 103.204 115.957 1.00 24.35 4267 ARG D CA 1
ATOM 10068 C C . ARG D 1 311 ? -8.957 103.865 116.628 1.00 22.29 4267 ARG D C 1
ATOM 10069 O O . ARG D 1 311 ? -8.687 103.617 117.816 1.00 21.51 4267 ARG D O 1
ATOM 10072 N N . LEU D 1 312 ? -8.232 104.688 115.871 1.00 19.55 4268 LEU D N 1
ATOM 10073 C CA . LEU D 1 312 ? -6.948 105.222 116.313 1.00 18.09 4268 LEU D CA 1
ATOM 10074 C C . LEU D 1 312 ? -6.911 106.746 116.500 1.00 17.71 4268 LEU D C 1
ATOM 10075 O O . LEU D 1 312 ? -5.919 107.277 116.983 1.00 17.90 4268 LEU D O 1
ATOM 10080 N N . ILE D 1 313 ? -7.994 107.438 116.164 1.00 16.70 4269 ILE D N 1
ATOM 10081 C CA . ILE D 1 313 ? -8.008 108.913 116.154 1.00 16.65 4269 ILE D CA 1
ATOM 10082 C C . ILE D 1 313 ? -8.653 109.577 117.382 1.00 16.66 4269 ILE D C 1
ATOM 10083 O O . ILE D 1 313 ? -8.781 110.819 117.441 1.00 16.37 4269 ILE D O 1
ATOM 10088 N N . GLY D 1 314 ? -9.022 108.777 118.374 1.00 15.27 4270 GLY D N 1
ATOM 10089 C CA . GLY D 1 314 ? -9.392 109.323 119.664 1.00 15.87 4270 GLY D CA 1
ATOM 10090 C C . GLY D 1 314 ? -10.730 110.040 119.709 1.00 16.38 4270 GLY D C 1
ATOM 10091 O O . GLY D 1 314 ? -10.955 110.873 120.592 1.00 17.72 4270 GLY D O 1
ATOM 10092 N N . LEU D 1 315 ? -11.619 109.706 118.781 1.00 17.17 4271 LEU D N 1
ATOM 10093 C CA . LEU D 1 315 ? -12.897 110.404 118.624 1.00 17.85 4271 LEU D CA 1
ATOM 10094 C C . LEU D 1 315 ? -14.053 109.493 119.019 1.00 18.22 4271 LEU D C 1
ATOM 10095 O O . LEU D 1 315 ? -13.947 108.265 118.893 1.00 16.47 4271 LEU D O 1
ATOM 10100 N N . PRO D 1 316 ? -15.163 110.093 119.502 1.00 19.15 4272 PRO D N 1
ATOM 10101 C CA . PRO D 1 316 ? -16.339 109.287 119.754 1.00 19.43 4272 PRO D CA 1
ATOM 10102 C C . PRO D 1 316 ? -16.804 108.666 118.452 1.00 19.89 4272 PRO D C 1
ATOM 10103 O O . PRO D 1 316 ? -16.636 109.257 117.373 1.00 19.72 4272 PRO D O 1
ATOM 10107 N N . GLU D 1 317 ? -17.418 107.503 118.560 1.00 19.38 4273 GLU D N 1
ATOM 10108 C CA . GLU D 1 317 ? -17.806 106.740 117.395 1.00 20.25 4273 GLU D CA 1
ATOM 10109 C C . GLU D 1 317 ? -18.594 107.538 116.350 1.00 20.41 4273 GLU D C 1
ATOM 10110 O O . GLU D 1 317 ? -18.355 107.407 115.152 1.00 19.71 4273 GLU D O 1
ATOM 10116 N N . GLY D 1 318 ? -19.540 108.349 116.786 1.00 20.22 4274 GLY D N 1
ATOM 10117 C CA . GLY D 1 318 ? -20.295 109.152 115.839 1.00 21.75 4274 GLY D CA 1
ATOM 10118 C C . GLY D 1 318 ? -19.426 110.102 115.038 1.00 22.22 4274 GLY D C 1
ATOM 10119 O O . GLY D 1 318 ? -19.506 110.126 113.818 1.00 23.90 4274 GLY D O 1
ATOM 10120 N N . ARG D 1 319 ? -18.584 110.870 115.715 1.00 23.27 4275 ARG D N 1
ATOM 10121 C CA . ARG D 1 319 ? -17.688 111.824 115.043 1.00 26.47 4275 ARG D CA 1
ATOM 10122 C C . ARG D 1 319 ? -16.671 111.150 114.107 1.00 27.28 4275 ARG D C 1
ATOM 10123 O O . ARG D 1 319 ? -16.258 111.724 113.082 1.00 24.77 4275 ARG D O 1
ATOM 10131 N N . ALA D 1 320 ? -16.294 109.918 114.451 1.00 27.98 4276 ALA D N 1
ATOM 10132 C CA . ALA D 1 320 ? -15.325 109.159 113.665 1.00 29.71 4276 ALA D CA 1
ATOM 10133 C C . ALA D 1 320 ? -15.824 108.801 112.253 1.00 29.58 4276 ALA D C 1
ATOM 10134 O O . ALA D 1 320 ? -15.066 108.248 111.464 1.00 31.75 4276 ALA D O 1
ATOM 10136 N N . ARG D 1 321 ? -17.071 109.133 111.924 1.00 28.27 4277 ARG D N 1
ATOM 10137 C CA . ARG D 1 321 ? -17.563 109.043 110.534 1.00 29.12 4277 ARG D CA 1
ATOM 10138 C C . ARG D 1 321 ? -16.976 110.095 109.568 1.00 29.80 4277 ARG D C 1
ATOM 10139 O O . ARG D 1 321 ? -16.929 109.856 108.366 1.00 31.09 4277 ARG D O 1
ATOM 10141 N N . ASN D 1 322 ? -16.549 111.252 110.075 1.00 29.97 4278 ASN D N 1
ATOM 10142 C CA . ASN D 1 322 ? -15.857 112.270 109.244 1.00 30.09 4278 ASN D CA 1
ATOM 10143 C C . ASN D 1 322 ? -14.340 112.151 109.385 1.00 27.57 4278 ASN D C 1
ATOM 10144 O O . ASN D 1 322 ? -13.623 113.153 109.417 1.00 25.70 4278 ASN D O 1
ATOM 10149 N N . HIS D 1 323 ? -13.869 110.912 109.480 1.00 25.09 4279 HIS D N 1
ATOM 10150 C CA . HIS D 1 323 ? -12.491 110.607 109.867 1.00 23.92 4279 HIS D CA 1
ATOM 10151 C C . HIS D 1 323 ? -11.482 111.003 108.786 1.00 23.59 4279 HIS D C 1
ATOM 10152 O O . HIS D 1 323 ? -10.276 111.018 109.046 1.00 22.77 4279 HIS D O 1
ATOM 10159 N N . ASN D 1 324 ? -11.975 111.273 107.577 1.00 22.29 4280 ASN D N 1
ATOM 10160 C CA . ASN D 1 324 ? -11.114 111.635 106.462 1.00 22.07 4280 ASN D CA 1
ATOM 10161 C C . ASN D 1 324 ? -10.846 113.137 106.320 1.00 21.33 4280 ASN D C 1
ATOM 10162 O O . ASN D 1 324 ? -10.214 113.558 105.358 1.00 20.31 4280 ASN D O 1
ATOM 10167 N N . ARG D 1 325 ? -11.340 113.928 107.268 1.00 23.14 4281 ARG D N 1
ATOM 10168 C CA . ARG D 1 325 ? -10.908 115.315 107.460 1.00 24.64 4281 ARG D CA 1
ATOM 10169 C C . ARG D 1 325 ? -10.514 115.548 108.913 1.00 22.90 4281 ARG D C 1
ATOM 10170 O O . ARG D 1 325 ? -11.060 114.904 109.817 1.00 21.58 4281 ARG D O 1
ATOM 10178 N N . PRO D 1 326 ? -9.575 116.482 109.153 1.00 21.51 4282 PRO D N 1
ATOM 10179 C CA . PRO D 1 326 ? -9.168 116.746 110.529 1.00 21.51 4282 PRO D CA 1
ATOM 10180 C C . PRO D 1 326 ? -10.308 117.299 111.391 1.00 21.64 4282 PRO D C 1
ATOM 10181 O O . PRO D 1 326 ? -11.065 118.142 110.934 1.00 20.43 4282 PRO D O 1
ATOM 10185 N N . GLN D 1 327 ? -10.409 116.808 112.622 1.00 23.14 4283 GLN D N 1
ATOM 10186 C CA . GLN D 1 327 ? -11.420 117.242 113.600 1.00 24.07 4283 GLN D CA 1
ATOM 10187 C C . GLN D 1 327 ? -10.775 117.328 114.974 1.00 23.51 4283 GLN D C 1
ATOM 10188 O O . GLN D 1 327 ? -9.931 116.495 115.323 1.00 22.38 4283 GLN D O 1
ATOM 10194 N N . GLN D 1 328 ? -11.195 118.312 115.759 1.00 23.68 4284 GLN D N 1
ATOM 10195 C CA . GLN D 1 328 ? -10.736 118.449 117.133 1.00 24.36 4284 GLN D CA 1
ATOM 10196 C C . GLN D 1 328 ? -11.223 117.252 117.979 1.00 23.56 4284 GLN D C 1
ATOM 10197 O O . GLN D 1 328 ? -12.345 116.769 117.790 1.00 22.62 4284 GLN D O 1
ATOM 10203 N N . ILE D 1 329 ? -10.356 116.758 118.861 1.00 21.09 4285 ILE D N 1
ATOM 10204 C CA . ILE D 1 329 ? -10.729 115.729 119.832 1.00 21.87 4285 ILE D CA 1
ATOM 10205 C C . ILE D 1 329 ? -11.606 116.403 120.892 1.00 21.66 4285 ILE D C 1
ATOM 10206 O O . ILE D 1 329 ? -11.140 117.319 121.563 1.00 22.58 4285 ILE D O 1
ATOM 10211 N N . PRO D 1 330 ? -12.869 115.961 121.038 1.00 22.41 4286 PRO D N 1
ATOM 10212 C CA . PRO D 1 330 ? -13.798 116.593 122.006 1.00 23.65 4286 PRO D CA 1
ATOM 10213 C C . PRO D 1 330 ? -13.442 116.412 123.480 1.00 24.30 4286 PRO D C 1
ATOM 10214 O O . PRO D 1 330 ? -13.539 117.368 124.256 1.00 25.15 4286 PRO D O 1
ATOM 10218 N N . VAL D 1 331 ? -13.019 115.212 123.869 1.00 24.45 4287 VAL D N 1
ATOM 10219 C CA A VAL D 1 331 ? -12.680 114.913 125.266 0.60 24.86 4287 VAL D CA 1
ATOM 10220 C CA B VAL D 1 331 ? -12.736 114.966 125.279 0.40 24.62 4287 VAL D CA 1
ATOM 10221 C C . VAL D 1 331 ? -11.617 115.870 125.782 1.00 24.67 4287 VAL D C 1
ATOM 10222 O O . VAL D 1 331 ? -11.563 116.176 126.960 1.00 24.73 4287 VAL D O 1
ATOM 10229 N N . LEU D 1 332 ? -10.746 116.324 124.890 1.00 25.64 4288 LEU D N 1
ATOM 10230 C CA . LEU D 1 332 ? -9.661 117.216 125.283 1.00 26.88 4288 LEU D CA 1
ATOM 10231 C C . LEU D 1 332 ? -9.937 118.688 125.006 1.00 28.59 4288 LEU D C 1
ATOM 10232 O O . LEU D 1 332 ? -9.038 119.513 125.176 1.00 29.86 4288 LEU D O 1
ATOM 10237 N N . ALA D 1 333 ? -11.156 119.037 124.604 1.00 30.21 4289 ALA D N 1
ATOM 10238 C CA . ALA D 1 333 ? -11.470 120.438 124.293 1.00 32.23 4289 ALA D CA 1
ATOM 10239 C C . ALA D 1 333 ? -11.173 121.376 125.469 1.00 32.82 4289 ALA D C 1
ATOM 10240 O O . ALA D 1 333 ? -10.700 122.497 125.266 1.00 34.09 4289 ALA D O 1
ATOM 10242 N N . GLY D 1 334 ? -11.442 120.914 126.689 1.00 33.79 4290 GLY D N 1
ATOM 10243 C CA . GLY D 1 334 ? -11.179 121.703 127.896 1.00 34.29 4290 GLY D CA 1
ATOM 10244 C C . GLY D 1 334 ? -9.742 121.711 128.425 1.00 33.75 4290 GLY D C 1
ATOM 10245 O O . GLY D 1 334 ? -9.479 122.317 129.457 1.00 36.06 4290 GLY D O 1
ATOM 10246 N N . VAL D 1 335 ? -8.815 121.046 127.727 1.00 32.12 4291 VAL D N 1
ATOM 10247 C CA . VAL D 1 335 ? -7.443 120.853 128.202 1.00 30.61 4291 VAL D CA 1
ATOM 10248 C C . VAL D 1 335 ? -6.466 121.535 127.244 1.00 29.72 4291 VAL D C 1
ATOM 10249 O O . VAL D 1 335 ? -6.651 121.485 126.035 1.00 30.85 4291 VAL D O 1
ATOM 10253 N N . ILE D 1 336 ? -5.435 122.180 127.785 1.00 27.43 4292 ILE D N 1
ATOM 10254 C CA . ILE D 1 336 ? -4.387 122.767 126.964 1.00 25.51 4292 ILE D CA 1
ATOM 10255 C C . ILE D 1 336 ? -3.282 121.723 126.837 1.00 23.63 4292 ILE D C 1
ATOM 10256 O O . ILE D 1 336 ? -2.629 121.373 127.819 1.00 22.42 4292 ILE D O 1
ATOM 10261 N N . ILE D 1 337 ? -3.112 121.201 125.628 1.00 22.11 4293 ILE D N 1
ATOM 10262 C CA . ILE D 1 337 ? -2.088 120.182 125.345 1.00 21.90 4293 ILE D CA 1
ATOM 10263 C C . ILE D 1 337 ? -0.810 120.840 124.837 1.00 21.26 4293 ILE D C 1
ATOM 10264 O O . ILE D 1 337 ? -0.855 121.665 123.930 1.00 19.78 4293 ILE D O 1
ATOM 10269 N N . GLU D 1 338 ? 0.310 120.469 125.453 1.00 22.25 4294 GLU D N 1
ATOM 10270 C CA . GLU D 1 338 ? 1.626 121.049 125.169 1.00 24.11 4294 GLU D CA 1
ATOM 10271 C C . GLU D 1 338 ? 2.469 120.202 124.200 1.00 22.28 4294 GLU D C 1
ATOM 10272 O O . GLU D 1 338 ? 3.291 120.743 123.465 1.00 21.07 4294 GLU D O 1
ATOM 10278 N N . ASP D 1 339 ? 2.306 118.873 124.246 1.00 21.71 4295 ASP D N 1
ATOM 10279 C CA . ASP D 1 339 ? 2.921 117.982 123.258 1.00 21.30 4295 ASP D CA 1
ATOM 10280 C C . ASP D 1 339 ? 2.087 116.725 123.014 1.00 20.40 4295 ASP D C 1
ATOM 10281 O O . ASP D 1 339 ? 1.268 116.319 123.850 1.00 19.42 4295 ASP D O 1
ATOM 10286 N N . VAL D 1 340 ? 2.297 116.117 121.850 1.00 19.10 4296 VAL D N 1
ATOM 10287 C CA . VAL D 1 340 ? 1.755 114.801 121.536 1.00 18.01 4296 VAL D CA 1
ATOM 10288 C C . VAL D 1 340 ? 2.911 113.952 121.045 1.00 17.68 4296 VAL D C 1
ATOM 10289 O O . VAL D 1 340 ? 3.912 114.483 120.569 1.00 18.02 4296 VAL D O 1
ATOM 10293 N N . ALA D 1 341 ? 2.778 112.638 121.202 1.00 16.31 4297 ALA D N 1
ATOM 10294 C CA . ALA D 1 341 ? 3.772 111.690 120.770 1.00 15.64 4297 ALA D CA 1
ATOM 10295 C C . ALA D 1 341 ? 3.004 110.518 120.231 1.00 15.93 4297 ALA D C 1
ATOM 10296 O O . ALA D 1 341 ? 2.102 110.013 120.906 1.00 16.47 4297 ALA D O 1
ATOM 10298 N N . VAL D 1 342 ? 3.330 110.109 119.004 1.00 15.51 4298 VAL D N 1
ATOM 10299 C CA . VAL D 1 342 ? 2.596 109.067 118.316 1.00 15.64 4298 VAL D CA 1
ATOM 10300 C C . VAL D 1 342 ? 3.523 107.888 118.057 1.00 15.71 4298 VAL D C 1
ATOM 10301 O O . VAL D 1 342 ? 4.636 108.075 117.633 1.00 14.96 4298 VAL D O 1
ATOM 10305 N N . GLY D 1 343 ? 3.058 106.677 118.332 1.00 16.15 4299 GLY D N 1
ATOM 10306 C CA . GLY D 1 343 ? 3.834 105.474 118.077 1.00 17.29 4299 GLY D CA 1
ATOM 10307 C C . GLY D 1 343 ? 3.321 104.861 116.790 1.00 17.52 4299 GLY D C 1
ATOM 10308 O O . GLY D 1 343 ? 2.916 105.575 115.878 1.00 19.95 4299 GLY D O 1
ATOM 10309 N N . ALA D 1 344 ? 3.279 103.545 116.712 1.00 16.69 4300 ALA D N 1
ATOM 10310 C CA . ALA D 1 344 ? 2.678 102.913 115.553 1.00 15.60 4300 ALA D CA 1
ATOM 10311 C C . ALA D 1 344 ? 1.154 103.109 115.584 1.00 15.82 4300 ALA D C 1
ATOM 10312 O O . ALA D 1 344 ? 0.559 103.671 114.654 1.00 15.41 4300 ALA D O 1
ATOM 10314 N N . GLU D 1 345 ? 0.522 102.657 116.664 1.00 15.75 4301 GLU D N 1
ATOM 10315 C CA . GLU D 1 345 ? -0.941 102.656 116.748 1.00 16.05 4301 GLU D CA 1
ATOM 10316 C C . GLU D 1 345 ? -1.476 103.204 118.068 1.00 15.39 4301 GLU D C 1
ATOM 10317 O O . GLU D 1 345 ? -2.617 102.945 118.422 1.00 16.22 4301 GLU D O 1
ATOM 10323 N N . HIS D 1 346 ? -0.682 103.998 118.772 1.00 15.35 4302 HIS D N 1
ATOM 10324 C CA . HIS D 1 346 ? -1.171 104.725 119.929 1.00 14.95 4302 HIS D CA 1
ATOM 10325 C C . HIS D 1 346 ? -0.613 106.132 119.976 1.00 15.14 4302 HIS D C 1
ATOM 10326 O O . HIS D 1 346 ? 0.392 106.428 119.331 1.00 15.59 4302 HIS D O 1
ATOM 10333 N N . THR D 1 347 ? -1.289 106.985 120.740 1.00 14.91 4303 THR D N 1
ATOM 10334 C CA . THR D 1 347 ? -0.932 108.387 120.945 1.00 14.59 4303 THR D CA 1
ATOM 10335 C C . THR D 1 347 ? -0.910 108.722 122.445 1.00 15.05 4303 THR D C 1
ATOM 10336 O O . THR D 1 347 ? -1.789 108.296 123.218 1.00 16.24 4303 THR D O 1
ATOM 10340 N N . LEU D 1 348 ? 0.084 109.499 122.847 1.00 14.84 4304 LEU D N 1
ATOM 10341 C CA . LEU D 1 348 ? 0.142 110.083 124.166 1.00 14.30 4304 LEU D CA 1
ATOM 10342 C C . LEU D 1 348 ? 0.054 111.596 124.001 1.00 15.08 4304 LEU D C 1
ATOM 10343 O O . LEU D 1 348 ? 0.544 112.131 123.014 1.00 14.63 4304 LEU D O 1
ATOM 10348 N N . ALA D 1 349 ? -0.581 112.277 124.954 1.00 15.69 4305 ALA D N 1
ATOM 10349 C CA . ALA D 1 349 ? -0.657 113.741 124.959 1.00 16.87 4305 ALA D CA 1
ATOM 10350 C C . ALA D 1 349 ? -0.328 114.272 126.358 1.00 17.37 4305 ALA D C 1
ATOM 10351 O O . ALA D 1 349 ? -0.786 113.713 127.352 1.00 18.67 4305 ALA D O 1
ATOM 10353 N N . LEU D 1 350 ? 0.472 115.333 126.429 1.00 17.73 4306 LEU D N 1
ATOM 10354 C CA . LEU D 1 350 ? 0.901 115.907 127.691 1.00 18.92 4306 LEU D CA 1
ATOM 10355 C C . LEU D 1 350 ? 0.212 117.244 127.858 1.00 20.18 4306 LEU D C 1
ATOM 10356 O O . LEU D 1 350 ? 0.336 118.091 126.987 1.00 20.32 4306 LEU D O 1
ATOM 10361 N N . ALA D 1 351 ? -0.518 117.421 128.958 1.00 21.19 4307 ALA D N 1
ATOM 10362 C CA . ALA D 1 351 ? -1.223 118.684 129.216 1.00 22.86 4307 ALA D CA 1
ATOM 10363 C C . ALA D 1 351 ? -0.295 119.648 129.942 1.00 24.46 4307 ALA D C 1
ATOM 10364 O O . ALA D 1 351 ? 0.691 119.232 130.550 1.00 24.24 4307 ALA D O 1
ATOM 10366 N N . SER D 1 352 ? -0.624 120.934 129.894 1.00 26.37 4308 SER D N 1
ATOM 10367 C CA . SER D 1 352 ? 0.231 121.974 130.483 1.00 29.01 4308 SER D CA 1
ATOM 10368 C C . SER D 1 352 ? 0.457 121.782 131.982 1.00 30.53 4308 SER D C 1
ATOM 10369 O O . SER D 1 352 ? 1.520 122.135 132.490 1.00 31.24 4308 SER D O 1
ATOM 10372 N N . ASN D 1 353 ? -0.525 121.196 132.669 1.00 31.33 4309 ASN D N 1
ATOM 10373 C CA . ASN D 1 353 ? -0.410 120.897 134.100 1.00 33.12 4309 ASN D CA 1
ATOM 10374 C C . ASN D 1 353 ? 0.387 119.623 134.441 1.00 32.68 4309 ASN D C 1
ATOM 10375 O O . ASN D 1 353 ? 0.528 119.289 135.612 1.00 33.24 4309 ASN D O 1
ATOM 10380 N N . GLY D 1 354 ? 0.869 118.903 133.428 1.00 30.94 4310 GLY D N 1
ATOM 10381 C CA . GLY D 1 354 ? 1.650 117.679 133.636 1.00 29.18 4310 GLY D CA 1
ATOM 10382 C C . GLY D 1 354 ? 0.895 116.366 133.471 1.00 27.66 4310 GLY D C 1
ATOM 10383 O O . GLY D 1 354 ? 1.512 115.302 133.462 1.00 28.66 4310 GLY D O 1
ATOM 10384 N N . ASP D 1 355 ? -0.428 116.429 133.340 1.00 26.82 4311 ASP D N 1
ATOM 10385 C CA . ASP D 1 355 ? -1.245 115.249 133.056 1.00 26.60 4311 ASP D CA 1
ATOM 10386 C C . ASP D 1 355 ? -0.916 114.616 131.712 1.00 24.97 4311 ASP D C 1
ATOM 10387 O O . ASP D 1 355 ? -0.653 115.323 130.722 1.00 23.45 4311 ASP D O 1
ATOM 10392 N N . VAL D 1 356 ? -0.972 113.287 131.667 1.00 22.34 4312 VAL D N 1
ATOM 10393 C CA . VAL D 1 356 ? -0.745 112.558 130.417 1.00 22.03 4312 VAL D CA 1
ATOM 10394 C C . VAL D 1 356 ? -1.981 111.756 130.079 1.00 20.87 4312 VAL D C 1
ATOM 10395 O O . VAL D 1 356 ? -2.513 111.053 130.934 1.00 20.76 4312 VAL D O 1
ATOM 10399 N N . TYR D 1 357 ? -2.426 111.881 128.832 1.00 20.48 4313 TYR D N 1
ATOM 10400 C CA . TYR D 1 357 ? -3.555 111.116 128.287 1.00 20.16 4313 TYR D CA 1
ATOM 10401 C C . TYR D 1 357 ? -3.059 110.116 127.244 1.00 19.11 4313 TYR D C 1
ATOM 10402 O O . TYR D 1 357 ? -2.068 110.375 126.569 1.00 18.96 4313 TYR D O 1
ATOM 10411 N N . ALA D 1 358 ? -3.754 108.993 127.112 1.00 17.75 4314 ALA D N 1
ATOM 10412 C CA . ALA D 1 358 ? -3.369 107.923 126.183 1.00 17.29 4314 ALA D CA 1
ATOM 10413 C C . ALA D 1 358 ? -4.585 107.325 125.485 1.00 16.46 4314 ALA D C 1
ATOM 10414 O O . ALA D 1 358 ? -5.660 107.231 126.081 1.00 17.23 4314 ALA D O 1
ATOM 10416 N N . TRP D 1 359 ? -4.405 106.941 124.228 1.00 15.52 4315 TRP D N 1
ATOM 10417 C CA . TRP D 1 359 ? -5.425 106.248 123.462 1.00 15.33 4315 TRP D CA 1
ATOM 10418 C C . TRP D 1 359 ? -4.880 105.495 122.257 1.00 15.29 4315 TRP D C 1
ATOM 10419 O O . TRP D 1 359 ? -3.753 105.748 121.804 1.00 14.41 4315 TRP D O 1
ATOM 10430 N N . GLY D 1 360 ? -5.707 104.570 121.752 1.00 15.19 4316 GLY D N 1
ATOM 10431 C CA . GLY D 1 360 ? -5.360 103.716 120.631 1.00 15.39 4316 GLY D CA 1
ATOM 10432 C C . GLY D 1 360 ? -5.161 102.254 121.004 1.00 16.11 4316 GLY D C 1
ATOM 10433 O O . GLY D 1 360 ? -5.798 101.731 121.914 1.00 15.04 4316 GLY D O 1
ATOM 10434 N N . SER D 1 361 ? -4.290 101.589 120.250 1.00 16.85 4317 SER D N 1
ATOM 10435 C CA . SER D 1 361 ? -3.972 100.186 120.470 1.00 17.23 4317 SER D CA 1
ATOM 10436 C C . SER D 1 361 ? -3.245 99.992 121.802 1.00 16.66 4317 SER D C 1
ATOM 10437 O O . SER D 1 361 ? -2.557 100.881 122.288 1.00 16.24 4317 SER D O 1
ATOM 10440 N N . ASN D 1 362 ? -3.417 98.821 122.399 1.00 16.70 4318 ASN D N 1
ATOM 10441 C CA . ASN D 1 362 ? -2.974 98.604 123.766 1.00 17.16 4318 ASN D CA 1
ATOM 10442 C C . ASN D 1 362 ? -2.713 97.114 124.064 1.00 18.24 4318 ASN D C 1
ATOM 10443 O O . ASN D 1 362 ? -2.601 96.724 125.225 1.00 18.07 4318 ASN D O 1
ATOM 10448 N N . SER D 1 363 ? -2.569 96.287 123.029 1.00 18.79 4319 SER D N 1
ATOM 10449 C CA . SER D 1 363 ? -2.423 94.847 123.248 1.00 19.30 4319 SER D CA 1
ATOM 10450 C C . SER D 1 363 ? -1.130 94.536 124.006 1.00 20.13 4319 SER D C 1
ATOM 10451 O O . SER D 1 363 ? -1.012 93.450 124.577 1.00 20.76 4319 SER D O 1
ATOM 10454 N N . GLU D 1 364 ? -0.169 95.476 124.019 1.00 19.06 4320 GLU D N 1
ATOM 10455 C CA . GLU D 1 364 ? 1.061 95.309 124.783 1.00 19.90 4320 GLU D CA 1
ATOM 10456 C C . GLU D 1 364 ? 1.144 96.181 126.027 1.00 18.56 4320 GLU D C 1
ATOM 10457 O O . GLU D 1 364 ? 2.194 96.299 126.643 1.00 19.52 4320 GLU D O 1
ATOM 10463 N N . GLY D 1 365 ? 0.034 96.766 126.430 1.00 17.72 4321 GLY D N 1
ATOM 10464 C CA . GLY D 1 365 ? 0.013 97.668 127.573 1.00 16.96 4321 GLY D CA 1
ATOM 10465 C C . GLY D 1 365 ? 0.634 99.033 127.340 1.00 16.57 4321 GLY D C 1
ATOM 10466 O O . GLY D 1 365 ? 0.956 99.721 128.306 1.00 15.77 4321 GLY D O 1
ATOM 10467 N N . GLN D 1 366 ? 0.803 99.420 126.069 1.00 16.42 4322 GLN D N 1
ATOM 10468 C CA . GLN D 1 366 ? 1.474 100.683 125.708 1.00 15.82 4322 GLN D CA 1
ATOM 10469 C C . GLN D 1 366 ? 0.768 101.975 126.146 1.00 15.33 4322 GLN D C 1
ATOM 10470 O O . GLN D 1 366 ? 1.397 103.040 126.206 1.00 14.81 4322 GLN D O 1
ATOM 10476 N N . LEU D 1 367 ? -0.507 101.893 126.496 1.00 15.58 4323 LEU D N 1
ATOM 10477 C CA . LEU D 1 367 ? -1.202 103.059 127.028 1.00 16.63 4323 LEU D CA 1
ATOM 10478 C C . LEU D 1 367 ? -0.935 103.334 128.509 1.00 17.05 4323 LEU D C 1
ATOM 10479 O O . LEU D 1 367 ? -1.171 104.445 128.987 1.00 17.00 4323 LEU D O 1
ATOM 10484 N N . GLY D 1 368 ? -0.444 102.335 129.235 1.00 18.09 4324 GLY D N 1
ATOM 10485 C CA . GLY D 1 368 ? -0.079 102.517 130.643 1.00 18.32 4324 GLY D CA 1
ATOM 10486 C C . GLY D 1 368 ? -1.279 102.633 131.570 1.00 19.31 4324 GLY D C 1
ATOM 10487 O O . GLY D 1 368 ? -1.216 103.319 132.607 1.00 19.79 4324 GLY D O 1
ATOM 10488 N N . LEU D 1 369 ? -2.362 101.957 131.197 1.00 20.01 4325 LEU D N 1
ATOM 10489 C CA . LEU D 1 369 ? -3.653 102.058 131.908 1.00 20.54 4325 LEU D CA 1
ATOM 10490 C C . LEU D 1 369 ? -3.972 100.834 132.775 1.00 21.80 4325 LEU D C 1
ATOM 10491 O O . LEU D 1 369 ? -5.038 100.771 133.382 1.00 22.11 4325 LEU D O 1
ATOM 10496 N N . GLY D 1 370 ? -3.062 99.863 132.829 1.00 22.22 4326 GLY D N 1
ATOM 10497 C CA . GLY D 1 370 ? -3.230 98.700 133.698 1.00 22.48 4326 GLY D CA 1
ATOM 10498 C C . GLY D 1 370 ? -3.978 97.563 133.055 1.00 22.49 4326 GLY D C 1
ATOM 10499 O O . GLY D 1 370 ? -4.279 96.586 133.714 1.00 22.60 4326 GLY D O 1
ATOM 10500 N N . HIS D 1 371 ? -4.273 97.671 131.760 1.00 24.02 4327 HIS D N 1
ATOM 10501 C CA . HIS D 1 371 ? -4.921 96.581 131.026 1.00 23.49 4327 HIS D CA 1
ATOM 10502 C C . HIS D 1 371 ? -4.341 96.518 129.627 1.00 22.86 4327 HIS D C 1
ATOM 10503 O O . HIS D 1 371 ? -3.489 97.323 129.291 1.00 22.12 4327 HIS D O 1
ATOM 10510 N N . THR D 1 372 ? -4.797 95.565 128.821 1.00 22.87 4328 THR D N 1
ATOM 10511 C CA . THR D 1 372 ? -4.388 95.469 127.424 1.00 22.45 4328 THR D CA 1
ATOM 10512 C C . THR D 1 372 ? -5.572 95.564 126.456 1.00 21.74 4328 THR D C 1
ATOM 10513 O O . THR D 1 372 ? -5.512 95.062 125.354 1.00 22.70 4328 THR D O 1
ATOM 10517 N N . ASN D 1 373 ? -6.662 96.161 126.894 1.00 21.98 4329 ASN D N 1
ATOM 10518 C CA . ASN D 1 373 ? -7.775 96.475 126.027 1.00 22.89 4329 ASN D CA 1
ATOM 10519 C C . ASN D 1 373 ? -7.593 97.786 125.256 1.00 22.02 4329 ASN D C 1
ATOM 10520 O O . ASN D 1 373 ? -7.129 98.797 125.788 1.00 19.70 4329 ASN D O 1
ATOM 10525 N N . HIS D 1 374 ? -8.011 97.745 124.009 1.00 21.83 4330 HIS D N 1
ATOM 10526 C CA . HIS D 1 374 ? -8.063 98.913 123.166 1.00 24.03 4330 HIS D CA 1
ATOM 10527 C C . HIS D 1 374 ? -8.770 100.079 123.843 1.00 24.22 4330 HIS D C 1
ATOM 10528 O O . HIS D 1 374 ? -9.751 99.879 124.536 1.00 23.09 4330 HIS D O 1
ATOM 10535 N N . VAL D 1 375 ? -8.278 101.299 123.642 1.00 24.10 4331 VAL D N 1
ATOM 10536 C CA . VAL D 1 375 ? -8.944 102.479 124.187 1.00 23.86 4331 VAL D CA 1
ATOM 10537 C C . VAL D 1 375 ? -9.248 103.492 123.092 1.00 25.15 4331 VAL D C 1
ATOM 10538 O O . VAL D 1 375 ? -8.334 103.984 122.429 1.00 24.22 4331 VAL D O 1
ATOM 10542 N N . ARG D 1 376 ? -10.529 103.834 122.945 1.00 24.78 4332 ARG D N 1
ATOM 10543 C CA . ARG D 1 376 ? -10.980 104.719 121.884 1.00 25.21 4332 ARG D CA 1
ATOM 10544 C C . ARG D 1 376 ? -10.608 106.201 122.144 1.00 24.50 4332 ARG D C 1
ATOM 10545 O O . ARG D 1 376 ? -9.983 106.833 121.303 1.00 23.14 4332 ARG D O 1
ATOM 10553 N N . GLU D 1 377 ? -10.982 106.743 123.296 1.00 22.90 4333 GLU D N 1
ATOM 10554 C CA . GLU D 1 377 ? -10.814 108.166 123.552 1.00 23.43 4333 GLU D CA 1
ATOM 10555 C C . GLU D 1 377 ? -9.758 108.454 124.607 1.00 21.93 4333 GLU D C 1
ATOM 10556 O O . GLU D 1 377 ? -9.488 107.618 125.459 1.00 21.58 4333 GLU D O 1
ATOM 10562 N N . PRO D 1 378 ? -9.165 109.658 124.558 1.00 21.53 4334 PRO D N 1
ATOM 10563 C CA . PRO D 1 378 ? -8.074 110.000 125.456 1.00 20.93 4334 PRO D CA 1
ATOM 10564 C C . PRO D 1 378 ? -8.453 109.734 126.909 1.00 21.69 4334 PRO D C 1
ATOM 10565 O O . PRO D 1 378 ? -9.500 110.192 127.366 1.00 22.43 4334 PRO D O 1
ATOM 10569 N N . THR D 1 379 ? -7.588 109.016 127.615 1.00 20.63 4335 THR D N 1
ATOM 10570 C CA . THR D 1 379 ? -7.851 108.511 128.955 1.00 20.72 4335 THR D CA 1
ATOM 10571 C C . THR D 1 379 ? -6.660 108.870 129.814 1.00 20.98 4335 THR D C 1
ATOM 10572 O O . THR D 1 379 ? -5.510 108.629 129.419 1.00 20.81 4335 THR D O 1
ATOM 10576 N N . LEU D 1 380 ? -6.923 109.445 130.977 1.00 20.67 4336 LEU D N 1
ATOM 10577 C CA . LEU D 1 380 ? -5.857 109.865 131.873 1.00 22.50 4336 LEU D CA 1
ATOM 10578 C C . LEU D 1 380 ? -5.018 108.673 132.333 1.00 22.35 4336 LEU D C 1
ATOM 10579 O O . LEU D 1 380 ? -5.545 107.616 132.662 1.00 22.26 4336 LEU D O 1
ATOM 10584 N N . VAL D 1 381 ? -3.704 108.866 132.355 1.00 23.11 4337 VAL D N 1
ATOM 10585 C CA . VAL D 1 381 ? -2.772 107.843 132.811 1.00 22.94 4337 VAL D CA 1
ATOM 10586 C C . VAL D 1 381 ? -2.485 108.147 134.271 1.00 23.59 4337 VAL D C 1
ATOM 10587 O O . VAL D 1 381 ? -1.604 108.947 134.602 1.00 22.03 4337 VAL D O 1
ATOM 10591 N N . THR D 1 382 ? -3.277 107.519 135.138 1.00 25.05 4338 THR D N 1
ATOM 10592 C CA . THR D 1 382 ? -3.279 107.851 136.559 1.00 27.16 4338 THR D CA 1
ATOM 10593 C C . THR D 1 382 ? -1.942 107.525 137.205 1.00 26.47 4338 THR D C 1
ATOM 10594 O O . THR D 1 382 ? -1.531 108.219 138.124 1.00 27.18 4338 THR D O 1
ATOM 10598 N N . GLY D 1 383 ? -1.248 106.513 136.689 1.00 26.42 4339 GLY D N 1
ATOM 10599 C CA . GLY D 1 383 ? 0.097 106.176 137.164 1.00 26.79 4339 GLY D CA 1
ATOM 10600 C C . GLY D 1 383 ? 1.103 107.315 137.176 1.00 26.17 4339 GLY D C 1
ATOM 10601 O O . GLY D 1 383 ? 2.070 107.275 137.922 1.00 27.89 4339 GLY D O 1
ATOM 10602 N N . LEU D 1 384 ? 0.887 108.340 136.361 1.00 25.40 4340 LEU D N 1
ATOM 10603 C CA . LEU D 1 384 ? 1.797 109.477 136.297 1.00 24.92 4340 LEU D CA 1
ATOM 10604 C C . LEU D 1 384 ? 1.315 110.699 137.063 1.00 27.05 4340 LEU D C 1
ATOM 10605 O O . LEU D 1 384 ? 2.070 111.670 137.204 1.00 26.98 4340 LEU D O 1
ATOM 10610 N N . GLN D 1 385 ? 0.067 110.691 137.533 1.00 28.91 4341 GLN D N 1
ATOM 10611 C CA . GLN D 1 385 ? -0.415 111.809 138.362 1.00 31.30 4341 GLN D CA 1
ATOM 10612 C C . GLN D 1 385 ? 0.592 112.080 139.489 1.00 31.05 4341 GLN D C 1
ATOM 10613 O O . GLN D 1 385 ? 0.960 111.176 140.239 1.00 29.55 4341 GLN D O 1
ATOM 10616 N N . GLY D 1 386 ? 1.070 113.318 139.553 1.00 33.07 4342 GLY D N 1
ATOM 10617 C CA . GLY D 1 386 ? 1.968 113.772 140.610 1.00 33.33 4342 GLY D CA 1
ATOM 10618 C C . GLY D 1 386 ? 3.446 113.550 140.349 1.00 35.85 4342 GLY D C 1
ATOM 10619 O O . GLY D 1 386 ? 4.268 113.810 141.238 1.00 37.14 4342 GLY D O 1
ATOM 10620 N N . LYS D 1 387 ? 3.809 113.077 139.152 1.00 35.14 4343 LYS D N 1
ATOM 10621 C CA . LYS D 1 387 ? 5.220 112.764 138.860 1.00 33.82 4343 LYS D CA 1
ATOM 10622 C C . LYS D 1 387 ? 5.980 113.892 138.155 1.00 32.33 4343 LYS D C 1
ATOM 10623 O O . LYS D 1 387 ? 7.157 113.735 137.845 1.00 32.39 4343 LYS D O 1
ATOM 10629 N N . ASN D 1 388 ? 5.330 115.021 137.892 1.00 32.02 4344 ASN D N 1
ATOM 10630 C CA . ASN D 1 388 ? 5.992 116.142 137.203 1.00 32.32 4344 ASN D CA 1
ATOM 10631 C C . ASN D 1 388 ? 6.569 115.777 135.826 1.00 29.90 4344 ASN D C 1
ATOM 10632 O O . ASN D 1 388 ? 7.642 116.246 135.457 1.00 28.16 4344 ASN D O 1
ATOM 10637 N N . VAL D 1 389 ? 5.847 114.958 135.067 1.00 29.39 4345 VAL D N 1
ATOM 10638 C CA . VAL D 1 389 ? 6.257 114.627 133.698 1.00 28.64 4345 VAL D CA 1
ATOM 10639 C C . VAL D 1 389 ? 6.337 115.919 132.893 1.00 25.90 4345 VAL D C 1
ATOM 10640 O O . VAL D 1 389 ? 5.426 116.751 132.949 1.00 24.00 4345 VAL D O 1
ATOM 10644 N N . ARG D 1 390 ? 7.447 116.085 132.183 1.00 24.03 4346 ARG D N 1
ATOM 10645 C CA . ARG D 1 390 ? 7.647 117.220 131.286 1.00 23.89 4346 ARG D CA 1
ATOM 10646 C C . ARG D 1 390 ? 7.845 116.801 129.810 1.00 21.91 4346 ARG D C 1
ATOM 10647 O O . ARG D 1 390 ? 7.775 117.642 128.916 1.00 19.87 4346 ARG D O 1
ATOM 10651 N N . GLN D 1 391 ? 8.071 115.508 129.560 1.00 20.32 4347 GLN D N 1
ATOM 10652 C CA . GLN D 1 391 ? 8.278 115.014 128.201 1.00 19.44 4347 GLN D CA 1
ATOM 10653 C C . GLN D 1 391 ? 7.742 113.595 128.046 1.00 17.21 4347 GLN D C 1
ATOM 10654 O O . GLN D 1 391 ? 7.690 112.825 129.007 1.00 16.84 4347 GLN D O 1
ATOM 10660 N N . ILE D 1 392 ? 7.373 113.269 126.814 1.00 15.64 4348 ILE D N 1
ATOM 10661 C CA . ILE D 1 392 ? 6.813 111.966 126.446 1.00 15.24 4348 ILE D CA 1
ATOM 10662 C C . ILE D 1 392 ? 7.350 111.443 125.124 1.00 14.46 4348 ILE D C 1
ATOM 10663 O O . ILE D 1 392 ? 7.709 112.218 124.249 1.00 13.47 4348 ILE D O 1
ATOM 10668 N N . SER D 1 393 ? 7.329 110.121 124.964 1.00 14.08 4349 SER D N 1
ATOM 10669 C CA . SER D 1 393 ? 7.729 109.502 123.711 1.00 13.91 4349 SER D CA 1
ATOM 10670 C C . SER D 1 393 ? 6.933 108.206 123.535 1.00 13.79 4349 SER D C 1
ATOM 10671 O O . SER D 1 393 ? 6.584 107.555 124.510 1.00 13.43 4349 SER D O 1
ATOM 10674 N N . ALA D 1 394 ? 6.663 107.844 122.286 1.00 14.27 4350 ALA D N 1
ATOM 10675 C CA . ALA D 1 394 ? 5.846 106.670 121.936 1.00 14.75 4350 ALA D CA 1
ATOM 10676 C C . ALA D 1 394 ? 6.520 105.881 120.812 1.00 15.35 4350 ALA D C 1
ATOM 10677 O O . ALA D 1 394 ? 6.890 106.448 119.765 1.00 13.59 4350 ALA D O 1
ATOM 10679 N N . GLY D 1 395 ? 6.680 104.572 121.040 1.00 15.08 4351 GLY D N 1
ATOM 10680 C CA . GLY D 1 395 ? 7.345 103.697 120.086 1.00 14.97 4351 GLY D CA 1
ATOM 10681 C C . GLY D 1 395 ? 6.335 102.765 119.467 1.00 15.22 4351 GLY D C 1
ATOM 10682 O O . GLY D 1 395 ? 5.130 103.031 119.517 1.00 14.65 4351 GLY D O 1
ATOM 10683 N N . ARG D 1 396 ? 6.815 101.665 118.897 1.00 15.41 4352 ARG D N 1
ATOM 10684 C CA . ARG D 1 396 ? 5.918 100.723 118.241 1.00 16.65 4352 ARG D CA 1
ATOM 10685 C C . ARG D 1 396 ? 4.881 100.169 119.226 1.00 16.42 4352 ARG D C 1
ATOM 10686 O O . ARG D 1 396 ? 3.693 100.166 118.952 1.00 16.17 4352 ARG D O 1
ATOM 10694 N N . CYS D 1 397 ? 5.335 99.684 120.363 1.00 17.15 4353 CYS D N 1
ATOM 10695 C CA . CYS D 1 397 ? 4.422 99.242 121.393 1.00 18.18 4353 CYS D CA 1
ATOM 10696 C C . CYS D 1 397 ? 5.021 99.368 122.792 1.00 16.11 4353 CYS D C 1
ATOM 10697 O O . CYS D 1 397 ? 4.776 98.533 123.655 1.00 16.36 4353 CYS D O 1
ATOM 10700 N N . HIS D 1 398 ? 5.771 100.442 123.015 1.00 14.10 4354 HIS D N 1
ATOM 10701 C CA . HIS D 1 398 ? 6.145 100.858 124.353 1.00 13.67 4354 HIS D CA 1
ATOM 10702 C C . HIS D 1 398 ? 6.224 102.384 124.394 1.00 13.54 4354 HIS D C 1
ATOM 10703 O O . HIS D 1 398 ? 6.075 103.053 123.359 1.00 12.58 4354 HIS D O 1
ATOM 10710 N N . SER D 1 399 ? 6.408 102.927 125.590 1.00 13.75 4355 SER D N 1
ATOM 10711 C CA . SER D 1 399 ? 6.212 104.358 125.848 1.00 13.73 4355 SER D CA 1
ATOM 10712 C C . SER D 1 399 ? 7.097 104.813 126.964 1.00 13.27 4355 SER D C 1
ATOM 10713 O O . SER D 1 399 ? 7.541 103.993 127.785 1.00 13.44 4355 SER D O 1
ATOM 10716 N N . ALA D 1 400 ? 7.323 106.119 127.018 1.00 12.62 4356 ALA D N 1
ATOM 10717 C CA . ALA D 1 400 ? 8.126 106.711 128.065 1.00 12.63 4356 ALA D CA 1
ATOM 10718 C C . ALA D 1 400 ? 7.662 108.108 128.419 1.00 13.03 4356 ALA D C 1
ATOM 10719 O O . ALA D 1 400 ? 7.116 108.867 127.586 1.00 12.63 4356 ALA D O 1
ATOM 10721 N N . ALA D 1 401 ? 7.906 108.450 129.671 1.00 13.74 4357 ALA D N 1
ATOM 10722 C CA . ALA D 1 401 ? 7.601 109.761 130.184 1.00 14.78 4357 ALA D CA 1
ATOM 10723 C C . ALA D 1 401 ? 8.654 110.084 131.211 1.00 15.06 4357 ALA D C 1
ATOM 10724 O O . ALA D 1 401 ? 9.039 109.209 131.992 1.00 15.12 4357 ALA D O 1
ATOM 10726 N N . TRP D 1 402 ? 9.149 111.318 131.186 1.00 15.07 4358 TRP D N 1
ATOM 10727 C CA . TRP D 1 402 ? 10.244 111.674 132.075 1.00 16.24 4358 TRP D CA 1
ATOM 10728 C C . TRP D 1 402 ? 10.225 113.142 132.457 1.00 17.45 4358 TRP D C 1
ATOM 10729 O O . TRP D 1 402 ? 9.545 113.961 131.814 1.00 17.73 4358 TRP D O 1
ATOM 10740 N N . THR D 1 403 ? 10.987 113.469 133.498 1.00 19.67 4359 THR D N 1
ATOM 10741 C CA . THR D 1 403 ? 10.875 114.765 134.167 1.00 21.13 4359 THR D CA 1
ATOM 10742 C C . THR D 1 403 ? 11.902 115.804 133.762 1.00 23.81 4359 THR D C 1
ATOM 10743 O O . THR D 1 403 ? 11.825 116.949 134.207 1.00 24.08 4359 THR D O 1
ATOM 10747 N N . ALA D 1 404 ? 12.864 115.425 132.931 1.00 26.76 4360 ALA D N 1
ATOM 10748 C CA . ALA D 1 404 ? 13.846 116.385 132.427 1.00 30.02 4360 ALA D CA 1
ATOM 10749 C C . ALA D 1 404 ? 13.201 117.464 131.531 1.00 33.95 4360 ALA D C 1
ATOM 10750 O O . ALA D 1 404 ? 13.676 118.602 131.463 1.00 35.82 4360 ALA D O 1
#

InterPro domains:
  IPR000408 Regulator of chromosome condensation, RCC1 [PF00415] (583-629)
  IPR000408 Regulator of chromosome condensation, RCC1 [PF00415] (633-680)
  IPR000408 Regulator of chromosome condensation, RCC1 [PF00415] (683-733)
  IPR000408 Regulator of chromosome condensation, RCC1 [PR00633] (3998-4014)
  IPR000408 Regulator of chromosome condensation, RCC1 [PR00633] (4139-4155)
  IPR000408 Regulator of chromosome condensation, RCC1 [PR00633] (4155-4169)
  IPR000408 Regulator of chromosome condensation, RCC1 [PR00633] (4247-4265)
  IPR000408 Regulator of chromosome condensation, RCC1 [PR00633] (4305-4326)
  IPR000408 Regulator of chromosome condensation, RCC1 [PS00626] (516-526)
  IPR000408 Regulator of chromosome condensation, RCC1 [PS00626] (566-576)
  IPR000408 Regulator of chromosome condensation, RCC1 [PS00626] (4139-4149)
  IPR000408 Regulator of chromosome condensation, RCC1 [PS00626] (4191-4201)
  IPR000408 Regulator of chromosome condensation, RCC1 [PS50012] (372-421)
  IPR000408 Regulator of chromosome condensation, RCC1 [PS50012] (422-476)
  IPR000408 Regulator of chromosome condensation, RCC1 [PS50012] (477-529)
  IPR000408 Regulator of chromosome condensation, RCC1 [PS50012] (530-579)
  IPR000408 Regulator of chromosome condensation, RCC1 [PS50012] (581-632)
  IPR000408 Regulator of chromosome condensation, RCC1 [PS50012] (633-683)
  IPR000408 Regulator of chromosome condensation, RCC1 [PS50012] (684-736)
  IPR000408 Regulator of chromosome condensation, RCC1 [PS50012] (3997-4045)

GO terms:
  GO:0005085 guanyl-nucleotide exchange factor activity (F, TAS)
  GO:0005737 cytoplasm (C, TAS)
  GO:0005794 Golgi apparatus (C, TAS)

B-factor: mean 19.7, std 7.1, range [4.45, 55.16]

Radius of gyration: 36.44 Å; Cα contacts (8 Å, |Δi|>4): 5126; chains: 4; bounding box: 84×83×101 Å

Sequence (1459 aa):
KCDVYLWGAGRHGQLAEAGRRNVMVPAAAPSFSSQAQQVICGQQNCTFVIQANGTVLACGEGSYGRLGQGNSDDLHVLTVISSALQGGFFVVTQLVTSCGSDGHSMALTESGEVFSWGDGDYGKLGHGNSDRQRRPRQIEALQGEEVVQMSCGFKHSAVVTSDGKLFTFGNGDYGRLGLGNTSNKKLPERVTALEGYQIGQVACGLNHTLAVSADGSMVWAFGDGDYGKLGLGNSTAKSSPQKIDVLCGIGIKKVACGTQFSVALTKDDGHVYTFGQDRLIGLPEGRARNHNRPQQIPVVLAGVIIEDVAVGAEHTLALASNGDVYAWGSNSSEGQLGLGHTNHVREPTLVTGLQGKNVRQISAGRCHSAAWTAKCDVYLWGAGRHGQLAEAGRNVMMVPAAAPSFSSQAQQVICGQNCTFVIQANGTVLACGEGSYGRLGQGNSDDLHVLTVISSALQGFVVTQQLVTSCGSDGHSMALTESGEVFSWGDGDYGKKLGHGNSDRQRRPRQIEALQGEEVVQMSCGFKHSAVVTSDGKLFTFGNGDYGRLGLGNTSNKKKLPERVTALEGYQIGQVACGLNHTLAVSADGSMVWAFGDGDYGKLGLGNSTAKSSPQKIDVLCGIGIKKVACGTQFSVALTKDGHVYTFGQDRLIGLPEGRARNHNRPQQIPVLAGVIIEDVAVGAEHTLALASNGDVYAWGSNSEGQLGLGHTNHVREPTLVTGLQGKNVRQISAGRCHSAAWTAKCDVYLWGAGRHGQLAEAGRNVMVPAAAPSFSQAQQVICGQNCTFVIQANGTVLACGEGSYGRLGQGNSDDLHVLTVISALQGFVVTQQLVTSCGSDGHSMALTESGEVFSWGDGDYGKLGHGNSDRQRRRPRQIEALQGEEVVQMSCGFKHSAVVTSDGKLFTFGNGDYGRLGLGNTSNKKLPERVTALEGYQIGQVACGLNHTLAVSADGSMVWAFGDGDYGKLGLGNSTAKSSPQKIDVLCGIGIKKVACGTQFSVALTKDGHVYTFGQDRLIGLPEGRARNHNRPQQIPVVLAGVIIEDVAVGAEHTLALASNGDVYAWGSNSEGQLGLGHTNHVREPTLVTGLQGKNVRQISAGRCHSAAWTACDVYLWGAGRHGQLAEAGRNVMVPAAAPSFSQAQQVICGQNCTFVIQANGTVLACGEGSYGRLGQGNSDDLHVLTVISALQGFVVTQLVTSCGSDGHSMALTEESGEVFSWGDGDYGKLGHGNSSDRQRRPRQIEALQGEEVVQMSCGFKHSAVVTSDGKLFTFGNGDYGRLGLGNTSNKKLPERVTALEGYQIGQVACGLNHTLAVSADGSMVWAFGDGDYGKLGLGNSTAKSSPQKIDVLCGIGIKKVACGTQFSVALTKDGHVYTFGQDRLIGLPEGRARNHNRPQQIPVVLAGVIIEDVAVGAEHTLALASNGDVYAWGSNSEGQLGLGHTNHVREPTLVTGLQGKNVRQISAGRCHSAAWTA

CATH classification: 2.130.10.30

Nearest PDB structures (foldseek):
  4o2w-assembly4_D  TM=1.001E+00  e=1.960E-79  Homo sapiens
  3kci-assembly1_A  TM=9.629E-01  e=8.432E-47  Homo sapiens
  7q40-assembly1_A  TM=9.618E-01  e=4.898E-46  Homo sapiens
  6xzm-assembly2_B  TM=9.454E-01  e=5.100E-35  Arabidopsis thaliana
  4dnv-assembly3_A  TM=9.433E-01  e=1.499E-34  Arabidopsis thaliana

Foldseek 3Di:
DWWKWKAFAQCLQQLQPQDGFGQATGTDVLLGQAPDWAAAAQKIKGAGPQQWIWIAGFQFLLAGQCQDGDHHNHTGTNVLCPVFRWDDKEKEQDDFIKIWTATPQQWIWIFGFQALLQRACQDSDHRNHTDTNCLCVVFRWDEWEDEHFKIWTAGPQAWIWIFGFQPLQARQCQDGHGHNHTDTNVLCVVFRWDYKEYYNWKIKTAGNQQQWIWIATFQAQLQRQCQDGHGHNHTDTQVVRGRQAWDDKYYAHFKIWTAHPQQWIWIAGHQLQGAAPPVVSVSSNHIDTHPVCPVFRWPDKADAHFKIWTATPQGWIWIFGAFCSSQRNQNDRDHGRHTDTSVSCPPSCWDDWYYHNTMIMTMHD/DKWKWKAFAQCLQQLQPQDGFGQATGTDVLLGQFPDWAAAQQKIWGAGPQQWIWIAGFQALLQGQQPDGHGHNHTDTNVLCPVFRWDDKEKEQDDFIKIWTATPQQWIWIFGFQALLQRAQQDRHGHNHTDTNVLCVVFRWDAWEDEHFKIWTAGPQAWIWIFGFQCLQARQQQDRHGHNHTDTNVLCVVFRWDYKEYENFKIKTAGNQQQWIWIFTFQAQLQRQCQGGHGHNHTDTQVVRGRQAWPDKYDAHFKIWTAHPQAWIWIAGHQLQGQAPNVCCVSRNHIDTRVVCPVFRWDDKEDAHFKIWTATPQRWIWIFGAFCSSQRNQNDGDHGRHTDTSVSCVPSCWDDWYGHNTMIMTMND/DWWKWKAFAQCLQQLAPQDGFGQATGTDVLLGQFPDWAAAQQKIWGAGPQQWIWIAGFQCLLQGQCLDGHGHNHTGTQVLCPVFRWDDKEKHQADFIKIWTATPQQWIWIAGFQALLQRAQQDRDHHNHTDTNVLCVVFRWDAWEDEHFKIWTAGPQQWIWIFGQQPLQQRQQQDRHGHNHTHTNVLCVVFRWDYKEYYNFKIKTAGNQQQWMWIAGFQAQLQRQCQDGHGHNHTDTQVVRGRQAWDDKYYAHFKIWTAHPQAWIWIAGHQLQGQADPVVSVSRNHIDTRVVCPVFRWDDKEDAHFKIWTATPVGWIWIFGAFQRSQRNQNDGDHGRHTDTSVSCVPRCWDDKYGHNTMIMTMND/DWKWKAFAQCLQQLQPQDGFGQATGTDVLCVQFPDWAAAAQKIWGAGPQQWIWIFGFQFQLAGQCQDGHGHNHTDTQVLCPVFRWDDKEKEQDDFIKIWTATPQQWIWIAGFQCLQQRAQQDSDHRNHTDTNPLCVPQAWDAWEDAHFKIWTAHPQQWIWIFGFQPLQARQCQDGHGHNHTHTNVLCVVFRWCYKEYENWKIKTAGNQQQWMWIATFQAQLQRQPQDGHGHNHTDTQVVRGHQAWDDKYYAHFKIWTAHPQAWIWIAGHQLQGQAPPVVSVSRNHIDTRVVCPVFRWDDKADAHFKIWTATPVGWIWIFGAFCSSARNQNDRDHGRHTDTSVSCVPVCWDDWYYHNTMIMTDND

Solvent-accessible surface area: 48483 Å² total; per-residue (Å²): 160,18,80,4,27,0,0,0,9,3,159,63,13,1,0,16,95,16,25,141,78,14,86,78,18,24,62,2,94,66,1,22,100,5,75,41,3,21,3,0,11,13,0,0,0,2,5,43,58,72,2,21,1,21,0,0,0,26,1,32,81,0,7,3,1,40,18,62,47,86,81,42,136,82,30,44,56,1,84,40,4,98,82,89,40,3,45,84,8,35,15,0,18,4,42,49,1,0,0,0,0,8,6,93,76,4,41,0,12,0,0,0,6,3,64,82,0,0,3,1,41,3,46,51,85,95,40,106,141,12,49,40,0,96,60,7,122,23,21,75,2,69,47,6,14,12,1,26,62,0,0,0,0,0,2,52,14,4,8,3,23,0,0,0,5,1,63,120,0,8,4,2,42,45,52,76,40,53,44,11,54,17,62,36,2,86,59,5,31,59,79,86,3,28,27,1,8,10,2,44,17,0,0,1,0,6,7,67,95,2,38,38,0,9,0,0,0,14,1,62,98,0,0,2,2,33,26,64,62,78,44,60,39,42,16,62,88,0,107,60,0,34,66,64,20,4,98,60,2,12,12,2,16,30,0,0,0,0,0,4,128,88,2,61,3,36,0,1,0,38,57,108,5,1,0,3,44,131,66,147,23,82,81,46,33,108,8,23,67,2,59,73,6,59,84,31,99,3,73,37,0,11,19,2,9,71,1,0,0,0,9,6,67,113,14,27,1,38,0,0,0,15,2,89,74,0,9,0,2,37,31,66,68,97,66,20,74,50,14,52,55,1,93,37,3,90,73,79,117,4,130,49,12,14,8,0,102,18,0,0,0,0,6,28,40,136,12,81,3,25,0,0,0,3,4,56,48,11,1,0,16,92,18,30,135,74,14,87,81,17,26,60,2,94,71,1,32,129,5,70,39,3,22,4,0,7,11,0,0,0,3,3,34,91,103,2,20,0,21,0,0,0,14,0,18,14,0,6,3,1,41,18,53,43,86,74,36,136,84,28,45,54,0,83,45,2,88,84,82,59,3,52,79,8,35,14,0,18,1,10,16,1,0,0,0,0,8,6,126,78,4,55,1,17,0,0,0,1,2,38,78,0,1,4,1,34,36,62,50,88,107,35,97,143,14,72,32,1,87,60,5,112,87,40,101,3,68,42,6,14,12,1,12,57,0,0,0,0,1,2,63,98,4,52,2,22,0,0,0,7,1,66,118,0,5,4,2,44,47,40,71,9,59,27,77,84,16,58,72,0,99,65,5,63,76,100,55,3,29,30,1,8,10,2,34,16,0,0,0,0,5,10,67,99,3,37,74,0,17,0,0,0,11,0,62,96,0,0,3,3,33,20,71,66,67,46,58,38,43,19,64,50,0,119,60,0,43,67,68,17,4,92,54,1,14,13,1,16,32,0,0,0,0,0,4,124,90,3,57,3,38,0,0,0,30,66,108,4,0,0,0,41,134,61,155,6,81,85,47,41,118,7,32,63,1,61,75,5,56,81,39,100,4,93,37,0,12,19,2,7,53,1,0,0,0,5,4,83,113,14,24,0,38,0,0,0,16,3,89,39,0,6,0,3,36,30,63,67,98,62,22,73,54,14,56,61,0,99,36,3,79,70,86,105,6,162,53,12,14,7,0,56,4,0,0,0,0,7,32,41,123,14,80,3,22,0,0,0,10,0,52,64,1,1,0,1,58,20,12,41,100,14,82,80,20,26,62,2,96,63,1,31,120,6,72,49,3,20,4,0,13,13,0,0,0,3,4,43,92,99,2,18,1,23,0,0,0,27,0,21,17,0,6,3,1,34,34,62,56,76,64,4,14,34,30,33,56,1,74,34,3,96,86,99,73,3,54,63,8,35,14,0,19,1,24,21,1,0,0,0,0,6,7,90,93,5,23,2,20,0,0,0,1,3,31,76,0,1,4,1,39,39,56,49,84,98,26,53,120,13,98,69,1,75,61,7,95,82,55,93,3,58,34,4,13,12,0,19,51,0,0,0,0,0,3,62,89,2,29,0,21,0,0,0,6,2,68,126,1,6,4,2,42,40,76,71,62,68,54,79,87,16,56,62,0,95,61,4,85,81,97,117,1,30,27,1,8,11,2,42,16,0,0,1,0,4,9,66,94,2,40,52,0,11,0,0,0,12,0,65,93,0,0,1,0,33,34,56,64,81,40,50,33,46,16,63,42,0,108,55,0,40,65,65,18,3,100,62,2,11,13,1,15,30,0,0,0,0,0,4,127,88,3,59,5,28,0,1,0,24,70,109,2,0,0,1,42,158,53,93,7,121,73,43,38,100,7,23,66,4,47,72,6,59,78,37,92,2,69,37,0,12,20,2,6,60,1,0,0,0,10,5,72,117,18,26,0,38,0,0,0,12,3,84,73,0,6,0,2,38,31,65,65,96,77,22,52,57,14,57,60,0,100,36,5,87,83,85,82,7,148,51,12,14,7,0,66,6,0,0,0,0,7,22,42,59,78,2,22,0,0,0,8,0,147,61,0,1,0,2,59,21,13,39,75,18,91,75,17,25,61,1,93,64,2,37,133,5,75,52,3,24,4,0,14,14,0,0,0,3,4,44,91,98,2,20,1,21,0,0,0,24,0,32,52,4,7,3,2,39,0,19,34,50,66,4,13,34,29,34,56,0,84,39,3,101,82,69,57,3,56,59,10,35,16,1,19,4,43,46,1,0,0,0,0,9,4,122,76,16,41,1,12,0,0,0,1,1,57,83,0,1,4,1,23,2,39,58,81,38,27,12,77,13,98,41,1,86,50,2,101,83,44,107,6,71,33,6,14,12,0,25,50,0,0,0,0,0,3,62,97,5,59,2,24,0,0,0,7,1,64,118,0,7,3,2,36,39,38,77,26,54,22,10,45,17,43,69,1,38,61,5,71,72,88,126,2,30,32,1,8,11,2,47,12,0,0,0,0,5,11,66,102,2,38,59,0,9,0,0,0,12,0,61,98,0,0,4,3,36,24,65,67,78,44,62,37,44,18,64,75,1,115,57,0,34,67,69,20,4,106,56,1,11,14,2,11,35,0,0,0,0,0,4,125,92,2,49,3,36,1,0,0,45,61,51,8,0,0,0,41,133,62,143,6,81,76,46,43,123,7,29,62,1,61,73,4,54,81,33,84,3,70,41,0,11,20,3,9,73,0,0,0,0,10,3,70,113,18,36,1,32,0,1,0,22,2,88,69,0,7,0,3,36,40,62,57,98,88,20,80,48,9,52,60,1,100,26,4,68,77,77,118,6,95,56,12,15,8,0,104,17,0,0,0,0,7,28,43

Secondary structure (DSSP, 8-state):
---EEEEEE-TTSTTGGG-SEEEEEEE-GGGTTEEEEEE-SSEEEEEETTS-EEEEE--GGGTTSSSS---EEEEEE-GGGTTS-EEEEEE-SSTT-EEEEEETTS-EEEEE--GGGTT-SSS---EEEEEE-GGGTT--EEEEEE-SSEEEEEETTS-EEEEE--GGGTT-SSS---EEEEEE-GGGTTS-EEEEEE-SSEEEEEETTSS-EEEEE--GGGTT-SSS---EEEEEE-GGGSSS-EEEEEE-SSEEEEEETTS-EEEEE-GGGS---GGGGGGTTS-EE-GGGTTS-EEEEEE-SSEEEEEETTS-EEEEE--TTSTT-SSS---EEEEEE-GGGTTS---EEEE-SSEEEEE--/---EEEEEE-TTSTTGGG-SEEEEEEE-GGGTTEEEEEE-SSEEEEEETTS-EEEEE--GGGTTSSSS---EEEEEE-GGGTTS-EEEEEE-SSTT-EEEEEETTS-EEEEE--GGGTT-SSS---EEEEEE-GGGTTS-EEEEEE-SSEEEEEETT--EEEEE--GGGTT-SSS---EEEEEE-GGGTTS-EEEEEE-SSEEEEEETTSS-EEEEE--GGGTTSSSS---EEEEEE-GGGTTS-EEEEEE-SSEEEEEETTS-EEEEE-GGGS---TTGGGGTTS-EE-GGGTTS-EEEEEE-SSEEEEEETTS-EEEEE--TTSTT-SSS-S-EEEEEE-GGGTTS---EEEE-SSEEEEE--/---EEEEEE-TTSTTGGG-SEEEEEEE-GGGTTEEEEEE-SSEEEEEETTS-EEEEE--GGGTTSSSS---EEEEEE-GGGTTS-EEEEEE-SSTT-EEEEEETTS-EEEEE--GGGTT-SSS---EEEEEE-GGGTTS-EEEEEE-SSEEEEEETTS-EEEEE--GGGTT-SSS---EEEEEE-GGGTTS-EEEEEE-SSEEEEEETTSS-EEEEE--GGGTT-SSS---EEEEEE-GGGSSS-EEEEEE-SSEEEEEETTS-EEEEE-GGGS---TTGGGGTTS-EE-GGGTTS-EEEEEE-SSEEEEEETTS-EEEEE--TTSTT-SSS-S-EEEEEE-GGGTTS---EEEE-SSEEEEE--/--EEEEEE-TTSTTGGG-SEEEEEEE-GGGTTEEEEEE-SSEEEEEETTS-EEEEE--GGGTTSSSS---EEEEEE-GGGTTS-EEEEEE-SSTT-EEEEEETTS-EEEEE--GGGTT-SSS---EEEEEE-GGGTTS-EEEEEE-SSEEEEEETT--EEEEE--GGGTT-SSS---EEEEEE-GGGTTS-EEEEEE-SSEEEEEETTSS-EEEEE--GGGTT-SSS---EEEEEE-GGGSSS-EEEEEE-SSEEEEEETTS-EEEEE-GGGS---TTGGGGTTS-EE-STTTTS-EEEEEE-SSEEEEEETTS-EEEEE--TTSTT-SSS-S-EEEEEE-GGGTTS---EEEE-SSEEEEE--

Organism: Homo sapiens (NCBI:txid9606)